Protein AF-0000000066300293 (afdb_homodimer)

Nearest PDB structures (foldseek):
  3ju7-assembly1_B  TM=9.229E-01  e=2.111E-34  Bacillus cereus ATCC 10987
  8vr5-assembly2_B  TM=8.882E-01  e=5.868E-28  Psychrobacter cryohalolentis K5
  9bgp-assembly1_A  TM=8.691E-01  e=3.944E-27  Vibrio vulnificus
  9bgp-assembly1_B  TM=8.672E-01  e=5.577E-27  Vibrio vulnificus
  9bgr-assembly1_A  TM=8.685E-01  e=1.052E-26  Vibrio vulnificus

pLDDT: mean 91.16, std 18.49, range [22.66, 98.94]

Structure (mmCIF, N/CA/C/O backbone):
data_AF-0000000066300293-model_v1
#
loop_
_entity.id
_entity.type
_entity.pdbx_description
1 polymer 'Protein MT3510'
#
loop_
_atom_site.group_PDB
_atom_site.id
_atom_site.type_symbol
_atom_site.label_atom_id
_atom_site.label_alt_id
_atom_site.label_comp_id
_atom_site.label_asym_id
_atom_site.label_entity_id
_atom_site.label_seq_id
_atom_site.pdbx_PDB_ins_code
_atom_site.Cartn_x
_atom_site.Cartn_y
_atom_site.Cartn_z
_atom_site.occupancy
_atom_site.B_iso_or_equiv
_atom_site.auth_seq_id
_atom_site.auth_comp_id
_atom_site.auth_asym_id
_atom_site.auth_atom_id
_atom_site.pdbx_PDB_model_num
ATOM 1 N N . MET A 1 1 ? -24.672 8.086 -14.43 1 30.62 1 MET A N 1
ATOM 2 C CA . MET A 1 1 ? -23.812 9.273 -14.359 1 30.62 1 MET A CA 1
ATOM 3 C C . MET A 1 1 ? -22.531 9.055 -15.148 1 30.62 1 MET A C 1
ATOM 5 O O . MET A 1 1 ? -21.828 8.055 -14.945 1 30.62 1 MET A O 1
ATOM 9 N N . LYS A 1 2 ? -22.375 9.648 -16.312 1 44.91 2 LYS A N 1
ATOM 10 C CA . LYS A 1 2 ? -21.219 9.539 -17.172 1 44.91 2 LYS A CA 1
ATOM 11 C C . LYS A 1 2 ? -20.031 10.305 -16.609 1 44.91 2 LYS A C 1
ATOM 13 O O . LYS A 1 2 ? -20.094 11.516 -16.391 1 44.91 2 LYS A O 1
ATOM 18 N N . ILE A 1 3 ? -19.062 9.711 -16.016 1 40.47 3 ILE A N 1
ATOM 19 C CA . ILE A 1 3 ? -17.828 10.336 -15.531 1 40.47 3 ILE A CA 1
ATOM 20 C C . ILE A 1 3 ? -17 10.805 -16.719 1 40.47 3 ILE A C 1
ATOM 22 O O . ILE A 1 3 ? -16.734 10.031 -17.641 1 40.47 3 ILE A O 1
ATOM 26 N N . ARG A 1 4 ? -16.828 12.164 -16.938 1 45.41 4 ARG A N 1
ATOM 27 C CA . ARG A 1 4 ? -16.109 12.758 -18.062 1 45.41 4 ARG A CA 1
ATOM 28 C C . ARG A 1 4 ? -14.617 12.82 -17.797 1 45.41 4 ARG A C 1
ATOM 30 O O . ARG A 1 4 ? -14.203 13.125 -16.672 1 45.41 4 ARG A O 1
ATOM 37 N N . THR A 1 5 ? -13.852 12.125 -18.547 1 44.62 5 THR A N 1
ATOM 38 C CA . THR A 1 5 ? -12.398 12.242 -18.453 1 44.62 5 THR A CA 1
ATOM 39 C C . THR A 1 5 ? -11.891 13.398 -19.312 1 44.62 5 THR A C 1
ATOM 41 O O . THR A 1 5 ? -12.305 13.562 -20.469 1 44.62 5 THR A O 1
ATOM 44 N N . LEU A 1 6 ? -11.414 14.469 -18.828 1 39.5 6 LEU A N 1
ATOM 45 C CA . LEU A 1 6 ? -10.891 15.602 -19.578 1 39.5 6 LEU A CA 1
ATOM 46 C C . LEU A 1 6 ? -9.711 15.172 -20.453 1 39.5 6 LEU A C 1
ATOM 48 O O . LEU A 1 6 ? -8.773 14.547 -19.969 1 39.5 6 LEU A O 1
ATOM 52 N N . SER A 1 7 ? -10.039 14.867 -21.766 1 36.72 7 SER A N 1
ATOM 53 C CA . SER A 1 7 ? -8.984 14.562 -22.719 1 36.72 7 SER A CA 1
ATOM 54 C C . SER A 1 7 ? -7.922 15.656 -22.75 1 36.72 7 SER A C 1
ATOM 56 O O . SER A 1 7 ? -8.141 16.719 -23.328 1 36.72 7 SER A O 1
ATOM 58 N N . GLY A 1 8 ? -7.355 16.047 -21.828 1 30.98 8 GLY A N 1
ATOM 59 C CA . GLY A 1 8 ? -6.336 17.078 -21.969 1 30.98 8 GLY A CA 1
ATOM 60 C C . GLY A 1 8 ? -5.215 16.688 -22.906 1 30.98 8 GLY A C 1
ATOM 61 O O . GLY A 1 8 ? -5.023 15.5 -23.188 1 30.98 8 GLY A O 1
ATOM 62 N N . SER A 1 9 ? -4.699 17.641 -23.797 1 26.97 9 SER A N 1
ATOM 63 C CA . SER A 1 9 ? -3.566 17.609 -24.719 1 26.97 9 SER A CA 1
ATOM 64 C C . SER A 1 9 ? -2.416 16.797 -24.141 1 26.97 9 SER A C 1
ATOM 66 O O . SER A 1 9 ? -2.256 16.703 -22.922 1 26.97 9 SER A O 1
ATOM 68 N N . VAL A 1 10 ? -1.855 16 -25.078 1 28.7 10 VAL A N 1
ATOM 69 C CA . VAL A 1 10 ? -0.676 15.156 -24.922 1 28.7 10 VAL A CA 1
ATOM 70 C C . VAL A 1 10 ? 0.372 15.891 -24.078 1 28.7 10 VAL A C 1
ATOM 72 O O . VAL A 1 10 ? 0.992 16.844 -24.547 1 28.7 10 VAL A O 1
ATOM 75 N N . LEU A 1 11 ? 0.177 16.141 -22.891 1 27.61 11 LEU A N 1
ATOM 76 C CA . LEU A 1 11 ? 1.346 16.75 -22.266 1 27.61 11 LEU A CA 1
ATOM 77 C C . LEU A 1 11 ? 2.525 15.781 -22.266 1 27.61 11 LEU A C 1
ATOM 79 O O . LEU A 1 11 ? 2.344 14.57 -22.078 1 27.61 11 LEU A O 1
ATOM 83 N N . GLU A 1 12 ? 3.57 16.016 -23.047 1 26.31 12 GLU A N 1
ATOM 84 C CA . GLU A 1 12 ? 4.875 15.375 -22.938 1 26.31 12 GLU A CA 1
ATOM 85 C C . GLU A 1 12 ? 5.133 14.891 -21.516 1 26.31 12 GLU A C 1
ATOM 87 O O . GLU A 1 12 ? 4.625 15.477 -20.562 1 26.31 12 GLU A O 1
ATOM 92 N N . PRO A 1 13 ? 5.305 13.586 -21.406 1 27.7 13 PRO A N 1
ATOM 93 C CA . PRO A 1 13 ? 5.723 13.242 -20.047 1 27.7 13 PRO A CA 1
ATOM 94 C C . PRO A 1 13 ? 6.348 14.422 -19.297 1 27.7 13 PRO A C 1
ATOM 96 O O . PRO A 1 13 ? 6.953 15.297 -19.922 1 27.7 13 PRO A O 1
ATOM 99 N N . PRO A 1 14 ? 5.82 14.844 -18.25 1 27.48 14 PRO A N 1
ATOM 100 C CA . PRO A 1 14 ? 6.551 16 -17.719 1 27.48 14 PRO A CA 1
ATOM 101 C C . PRO A 1 14 ? 8.055 15.914 -17.984 1 27.48 14 PRO A C 1
ATOM 103 O O . PRO A 1 14 ? 8.672 14.883 -17.703 1 27.48 14 PRO A O 1
ATOM 106 N N . SER A 1 15 ? 8.547 16.297 -19.234 1 25.92 15 SER A N 1
ATOM 107 C CA . SER A 1 15 ? 9.984 16.531 -19.234 1 25.92 15 SER A CA 1
ATOM 108 C C . SER A 1 15 ? 10.5 16.766 -17.812 1 25.92 15 SER A C 1
ATOM 110 O O . SER A 1 15 ? 9.758 17.234 -16.938 1 25.92 15 SER A O 1
ATOM 112 N N . ALA A 1 16 ? 11.523 16.141 -17.469 1 25.34 16 ALA A N 1
ATOM 113 C CA . ALA A 1 16 ? 12.164 16.688 -16.281 1 25.34 16 ALA A CA 1
ATOM 114 C C . ALA A 1 16 ? 11.922 18.188 -16.172 1 25.34 16 ALA A C 1
ATOM 116 O O . ALA A 1 16 ? 12.398 18.969 -17.016 1 25.34 16 ALA A O 1
ATOM 117 N N . VAL A 1 17 ? 10.797 18.672 -16.016 1 23.59 17 VAL A N 1
ATOM 118 C CA . VAL A 1 17 ? 11 20.078 -15.742 1 23.59 17 VAL A CA 1
ATOM 119 C C . VAL A 1 17 ? 12.438 20.312 -15.266 1 23.59 17 VAL A C 1
ATOM 121 O O . VAL A 1 17 ? 12.828 19.859 -14.195 1 23.59 17 VAL A O 1
ATOM 124 N N . ARG A 1 18 ? 13.266 20.172 -16.109 1 24.34 18 ARG A N 1
ATOM 125 C CA . ARG A 1 18 ? 14.438 20.906 -15.633 1 24.34 18 ARG A CA 1
ATOM 126 C C . ARG A 1 18 ? 14.023 22.094 -14.758 1 24.34 18 ARG A C 1
ATOM 128 O O . ARG A 1 18 ? 13.109 22.844 -15.117 1 24.34 18 ARG A O 1
ATOM 135 N N . ALA A 1 19 ? 14.211 21.938 -13.523 1 24.02 19 ALA A N 1
ATOM 136 C CA . ALA A 1 19 ? 14.32 23.266 -12.93 1 24.02 19 ALA A CA 1
ATOM 137 C C . ALA A 1 19 ? 14.727 24.297 -13.977 1 24.02 19 ALA A C 1
ATOM 139 O O . ALA A 1 19 ? 15.875 24.312 -14.438 1 24.02 19 ALA A O 1
ATOM 140 N N . THR A 1 20 ? 14.023 24.219 -15.102 1 22.75 20 THR A N 1
ATOM 141 C CA . THR A 1 20 ? 14.484 25.344 -15.914 1 22.75 20 THR A CA 1
ATOM 142 C C . THR A 1 20 ? 14.883 26.516 -15.039 1 22.75 20 THR A C 1
ATOM 144 O O . THR A 1 20 ? 14.062 27.062 -14.289 1 22.75 20 THR A O 1
ATOM 147 N N . PRO A 1 21 ? 16.078 26.5 -14.734 1 27.09 21 PRO A N 1
ATOM 148 C CA . PRO A 1 21 ? 16.625 27.75 -14.203 1 27.09 21 PRO A CA 1
ATOM 149 C C . PRO A 1 21 ? 16.125 28.984 -14.961 1 27.09 21 PRO A C 1
ATOM 151 O O . PRO A 1 21 ? 16.75 30.047 -14.883 1 27.09 21 PRO A O 1
ATOM 154 N N . GLY A 1 22 ? 15.117 28.734 -15.781 1 25.94 22 GLY A N 1
ATOM 155 C CA . GLY A 1 22 ? 15 29.906 -16.641 1 25.94 22 GLY A CA 1
ATOM 156 C C . GLY A 1 22 ? 14.953 31.203 -15.859 1 25.94 22 GLY A C 1
ATOM 157 O O . GLY A 1 22 ? 14.617 32.25 -16.406 1 25.94 22 GLY A O 1
ATOM 158 N N . THR A 1 23 ? 14.266 31.094 -14.703 1 23.5 23 THR A N 1
ATOM 159 C CA . THR A 1 23 ? 14.57 32.469 -14.336 1 23.5 23 THR A CA 1
ATOM 160 C C . THR A 1 23 ? 16.047 32.781 -14.547 1 23.5 23 THR A C 1
ATOM 162 O O . THR A 1 23 ? 16.906 31.922 -14.273 1 23.5 23 THR A O 1
ATOM 165 N N . SER A 1 24 ? 16.312 33.562 -15.5 1 25.23 24 SER A N 1
ATOM 166 C CA . SER A 1 24 ? 17.641 34.156 -15.586 1 25.23 24 SER A CA 1
ATOM 167 C C . SER A 1 24 ? 18.375 34.062 -14.25 1 25.23 24 SER A C 1
ATOM 169 O O . SER A 1 24 ? 17.859 34.5 -13.219 1 25.23 24 SER A O 1
ATOM 171 N N . MET A 1 25 ? 18.906 32.938 -14.086 1 26.41 25 MET A N 1
ATOM 172 C CA . MET A 1 25 ? 19.969 33.219 -13.133 1 26.41 25 MET A CA 1
ATOM 173 C C . MET A 1 25 ? 20.484 34.656 -13.328 1 26.41 25 MET A C 1
ATOM 175 O O . MET A 1 25 ? 21.062 34.969 -14.375 1 26.41 25 MET A O 1
ATOM 179 N N . LEU A 1 26 ? 19.734 35.562 -12.977 1 26.83 26 LEU A N 1
ATOM 180 C CA . LEU A 1 26 ? 20.656 36.688 -12.891 1 26.83 26 LEU A CA 1
ATOM 181 C C . LEU A 1 26 ? 22.078 36.219 -12.633 1 26.83 26 LEU A C 1
ATOM 183 O O . LEU A 1 26 ? 22.344 35.531 -11.656 1 26.83 26 LEU A O 1
ATOM 187 N N . LYS A 1 27 ? 22.781 35.906 -13.664 1 29.25 27 LYS A N 1
ATOM 188 C CA . LYS A 1 27 ? 24.219 35.906 -13.43 1 29.25 27 LYS A CA 1
ATOM 189 C C . LYS A 1 27 ? 24.578 36.781 -12.219 1 29.25 27 LYS A C 1
ATOM 191 O O . LYS A 1 27 ? 24.547 38 -12.289 1 29.25 27 LYS A O 1
ATOM 196 N N . LEU A 1 28 ? 24.031 36.219 -11.031 1 29.27 28 LEU A N 1
ATOM 197 C CA . LEU A 1 28 ? 24.797 37 -10.055 1 29.27 28 LEU A CA 1
ATOM 198 C C . LEU A 1 28 ? 26.25 37.156 -10.492 1 29.27 28 LEU A C 1
ATOM 200 O O . LEU A 1 28 ? 26.828 36.219 -11.055 1 29.27 28 LEU A O 1
ATOM 204 N N . GLU A 1 29 ? 26.641 38.219 -10.781 1 32.69 29 GLU A N 1
ATOM 205 C CA . GLU A 1 29 ? 28.078 38.438 -10.961 1 32.69 29 GLU A CA 1
ATOM 206 C C . GLU A 1 29 ? 28.875 37.406 -10.164 1 32.69 29 GLU A C 1
ATOM 208 O O . GLU A 1 29 ? 28.438 36.938 -9.125 1 32.69 29 GLU A O 1
ATOM 213 N N . PRO A 1 30 ? 29.938 36.688 -10.656 1 39 30 PRO A N 1
ATOM 214 C CA . PRO A 1 30 ? 30.875 35.781 -9.984 1 39 30 PRO A CA 1
ATOM 215 C C . PRO A 1 30 ? 30.891 35.969 -8.469 1 39 30 PRO A C 1
ATOM 217 O O . PRO A 1 30 ? 31.172 35 -7.742 1 39 30 PRO A O 1
ATOM 220 N N . GLY A 1 31 ? 31.109 37.156 -7.922 1 38.44 31 GLY A N 1
ATOM 221 C CA . GLY A 1 31 ? 31.547 37.469 -6.574 1 38.44 31 GLY A CA 1
ATOM 222 C C . GLY A 1 31 ? 30.422 37.375 -5.551 1 38.44 31 GLY A C 1
ATOM 223 O O . GLY A 1 31 ? 30.609 37.781 -4.395 1 38.44 31 GLY A O 1
ATOM 224 N N . GLY A 1 32 ? 28.969 37.531 -5.871 1 40.88 32 GLY A N 1
ATOM 225 C CA . GLY A 1 32 ? 27.984 37.812 -4.855 1 40.88 32 GLY A CA 1
ATOM 226 C C . GLY A 1 32 ? 27.5 36.594 -4.105 1 40.88 32 GLY A C 1
ATOM 227 O O . GLY A 1 32 ? 27.484 35.469 -4.66 1 40.88 32 GLY A O 1
ATOM 228 N N . SER A 1 33 ? 27.484 36.312 -2.791 1 48.03 33 SER A N 1
ATOM 229 C CA . SER A 1 33 ? 27.172 35.281 -1.812 1 48.03 33 SER A CA 1
ATOM 230 C C . SER A 1 33 ? 25.797 34.688 -2.059 1 48.03 33 SER A C 1
ATOM 232 O O . SER A 1 33 ? 24.781 35.375 -2.02 1 48.03 33 SER A O 1
ATOM 234 N N . THR A 1 34 ? 25.391 33.719 -2.975 1 65.5 34 THR A N 1
ATOM 235 C CA . THR A 1 34 ? 24.125 33.031 -3.297 1 65.5 34 THR A CA 1
ATOM 236 C C . THR A 1 34 ? 23.406 32.594 -2.025 1 65.5 34 THR A C 1
ATOM 238 O O . THR A 1 34 ? 24.016 31.953 -1.158 1 65.5 34 THR A O 1
ATOM 241 N N . ILE A 1 35 ? 22.328 33.219 -1.51 1 81.75 35 ILE A N 1
ATOM 242 C CA . ILE A 1 35 ? 21.516 32.938 -0.336 1 81.75 35 ILE A CA 1
ATOM 243 C C . ILE A 1 35 ? 21 31.5 -0.426 1 81.75 35 ILE A C 1
ATOM 245 O O . ILE A 1 35 ? 20.422 31.094 -1.439 1 81.75 35 ILE A O 1
ATOM 249 N N . PRO A 1 36 ? 21.406 30.719 0.481 1 91.88 36 PRO A N 1
ATOM 250 C CA . PRO A 1 36 ? 20.953 29.328 0.461 1 91.88 36 PRO A CA 1
ATOM 251 C C . PRO A 1 36 ? 19.422 29.203 0.52 1 91.88 36 PRO A C 1
ATOM 253 O O . PRO A 1 36 ? 18.766 29.953 1.251 1 91.88 36 PRO A O 1
ATOM 256 N N . LYS A 1 37 ? 18.922 28.344 -0.255 1 96.06 37 LYS A N 1
ATOM 257 C CA . LYS A 1 37 ? 17.469 28.109 -0.327 1 96.06 37 LYS A CA 1
ATOM 258 C C . LYS A 1 37 ? 16.969 27.422 0.933 1 96.06 37 LYS A C 1
ATOM 260 O O . LYS A 1 37 ? 17.609 26.516 1.455 1 96.06 37 LYS A O 1
ATOM 265 N N . ILE A 1 38 ? 15.883 27.891 1.469 1 97.75 38 ILE A N 1
ATOM 266 C CA . ILE A 1 38 ? 15.156 27.203 2.523 1 97.75 38 ILE A CA 1
ATOM 267 C C . ILE A 1 38 ? 14.016 26.391 1.912 1 97.75 38 ILE A C 1
ATOM 269 O O . ILE A 1 38 ? 13.023 26.953 1.439 1 97.75 38 ILE A O 1
ATOM 273 N N . PRO A 1 39 ? 14.188 25 1.888 1 96.69 39 PRO A N 1
ATOM 274 C CA . PRO A 1 39 ? 13.141 24.172 1.279 1 96.69 39 PRO A CA 1
ATOM 275 C C . PRO A 1 39 ? 11.836 24.188 2.082 1 96.69 39 PRO A C 1
ATOM 277 O O . PRO A 1 39 ? 11.859 24.422 3.293 1 96.69 39 PRO A O 1
ATOM 280 N N . PHE A 1 40 ? 10.734 24 1.41 1 97.06 40 PHE A N 1
ATOM 281 C CA . PHE A 1 40 ? 9.438 23.969 2.078 1 97.06 40 PHE A CA 1
ATOM 282 C C . PHE A 1 40 ? 9.359 22.812 3.057 1 97.06 40 PHE A C 1
ATOM 284 O O . PHE A 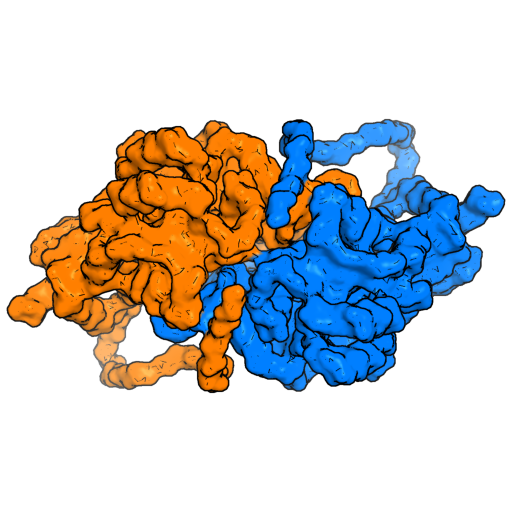1 40 ? 8.852 22.953 4.168 1 97.06 40 PHE A O 1
ATOM 291 N N . ILE A 1 41 ? 9.766 21.594 2.643 1 95.06 41 ILE A N 1
ATOM 292 C CA . ILE A 1 41 ? 9.828 20.375 3.438 1 95.06 41 ILE A CA 1
ATOM 293 C C . ILE A 1 41 ? 11.234 19.781 3.377 1 95.06 41 ILE A C 1
ATOM 295 O O . ILE A 1 41 ? 11.883 19.812 2.324 1 95.06 41 ILE A O 1
ATOM 299 N N . ARG A 1 42 ? 11.727 19.312 4.43 1 94.44 42 ARG A N 1
ATOM 300 C CA . ARG A 1 42 ? 13 18.609 4.508 1 94.44 42 ARG A CA 1
ATOM 301 C C . ARG A 1 42 ? 12.852 17.281 5.254 1 94.44 42 ARG A C 1
ATOM 303 O O . ARG A 1 42 ? 12.938 17.25 6.48 1 94.44 42 ARG A O 1
ATOM 310 N N . PRO A 1 43 ? 12.727 16.172 4.52 1 92.06 43 PRO A N 1
ATOM 311 C CA . PRO A 1 43 ? 12.57 14.875 5.172 1 92.06 43 PRO A CA 1
ATOM 312 C C . PRO A 1 43 ? 13.773 14.5 6.043 1 92.06 43 PRO A C 1
ATOM 314 O O . PRO A 1 43 ? 14.914 14.812 5.691 1 92.06 43 PRO A O 1
ATOM 317 N N . SER A 1 44 ? 13.508 13.891 7.102 1 90.19 44 SER A N 1
ATOM 318 C CA . SER A 1 44 ? 14.508 13.32 8 1 90.19 44 SER A CA 1
ATOM 319 C C . SER A 1 44 ? 14.398 11.805 8.062 1 90.19 44 SER A C 1
ATOM 321 O O . SER A 1 44 ? 13.344 11.266 8.406 1 90.19 44 SER A O 1
ATOM 323 N N . PHE A 1 45 ? 15.469 11.125 7.824 1 92.25 45 PHE A N 1
ATOM 324 C CA . PHE A 1 45 ? 15.477 9.664 7.75 1 92.25 45 PHE A CA 1
ATOM 325 C C . PHE A 1 45 ? 16.719 9.094 8.43 1 92.25 45 PHE A C 1
ATOM 327 O O . PHE A 1 45 ? 17.703 9.805 8.633 1 92.25 45 PHE A O 1
ATOM 334 N N . PRO A 1 46 ? 16.625 7.773 8.727 1 89.69 46 PRO A N 1
ATOM 335 C CA . PRO A 1 46 ? 17.797 7.129 9.297 1 89.69 46 PRO A CA 1
ATOM 336 C C . PRO A 1 46 ? 18.984 7.102 8.336 1 89.69 46 PRO A C 1
ATOM 338 O O . PRO A 1 46 ? 18.797 7.203 7.121 1 89.69 46 PRO A O 1
ATOM 341 N N . GLY A 1 47 ? 20.172 6.977 9 1 88.19 47 GLY A N 1
ATOM 342 C CA . GLY A 1 47 ? 21.359 6.863 8.18 1 88.19 47 GLY A CA 1
ATOM 343 C C . GLY A 1 47 ? 21.484 5.523 7.484 1 88.19 47 GLY A C 1
ATOM 344 O O . GLY A 1 47 ? 20.812 4.559 7.855 1 88.19 47 GLY A O 1
ATOM 345 N N . PRO A 1 48 ? 22.312 5.5 6.422 1 86.56 48 PRO A N 1
ATOM 346 C CA . PRO A 1 48 ? 22.469 4.277 5.633 1 86.56 48 PRO A CA 1
ATOM 347 C C . PRO A 1 48 ? 22.938 3.088 6.473 1 86.56 48 PRO A C 1
ATOM 349 O O . PRO A 1 48 ? 22.484 1.959 6.25 1 86.56 48 PRO A O 1
ATOM 352 N N . ALA A 1 49 ? 23.781 3.236 7.43 1 86.06 49 ALA A N 1
ATOM 353 C CA . ALA A 1 49 ? 24.297 2.148 8.258 1 86.06 49 ALA A CA 1
ATOM 354 C C . ALA A 1 49 ? 23.203 1.543 9.117 1 86.06 49 ALA A C 1
ATOM 356 O O . ALA A 1 49 ? 23.156 0.326 9.312 1 86.06 49 ALA A O 1
ATOM 357 N N . GLU A 1 50 ? 22.359 2.393 9.648 1 87.88 50 GLU A N 1
ATOM 358 C CA . GLU A 1 50 ? 21.234 1.923 10.453 1 87.88 50 GLU A CA 1
ATOM 359 C C . GLU A 1 50 ? 20.281 1.081 9.625 1 87.88 50 GLU A C 1
ATOM 361 O O . GLU A 1 50 ? 19.797 0.039 10.078 1 87.88 50 GLU A O 1
ATOM 366 N N . LEU A 1 51 ? 20.062 1.499 8.469 1 84.44 51 LEU A N 1
ATOM 367 C CA . LEU A 1 51 ? 19.156 0.779 7.586 1 84.44 51 LEU A CA 1
ATOM 368 C C . LEU A 1 51 ? 19.75 -0.561 7.168 1 84.44 51 LEU A C 1
ATOM 370 O O . LEU A 1 51 ? 19.031 -1.548 7.023 1 84.44 51 LEU A O 1
ATOM 374 N N . ALA A 1 52 ? 21.031 -0.565 6.949 1 87.06 52 ALA A N 1
ATOM 375 C CA . ALA A 1 52 ? 21.703 -1.812 6.605 1 87.06 52 ALA A CA 1
ATOM 376 C C . ALA A 1 52 ? 21.531 -2.854 7.711 1 87.06 52 ALA A C 1
ATOM 378 O O . ALA A 1 52 ? 21.344 -4.039 7.43 1 87.06 52 ALA A O 1
ATOM 379 N N . GLU A 1 53 ? 21.672 -2.422 8.867 1 90.12 53 GLU A N 1
ATOM 380 C CA . GLU A 1 53 ? 21.484 -3.312 10.016 1 90.12 53 GLU A CA 1
ATOM 381 C C . GLU A 1 53 ? 20.078 -3.912 10.031 1 90.12 53 GLU A C 1
ATOM 383 O O . GLU A 1 53 ? 19.906 -5.109 10.266 1 90.12 53 GLU A O 1
ATOM 388 N N . ASP A 1 54 ? 19.141 -3.104 9.836 1 89.94 54 ASP A N 1
ATOM 389 C CA . ASP A 1 54 ? 17.75 -3.57 9.812 1 89.94 54 ASP A CA 1
ATOM 390 C C . ASP A 1 54 ? 17.516 -4.535 8.656 1 89.94 54 ASP A C 1
ATOM 392 O O . ASP A 1 54 ? 16.766 -5.504 8.789 1 89.94 54 ASP A O 1
ATOM 396 N N . PHE A 1 55 ? 18.172 -4.273 7.512 1 89.62 55 PHE A N 1
ATOM 397 C CA . PHE A 1 55 ? 17.984 -5.137 6.352 1 89.62 55 PHE A CA 1
ATOM 398 C C . PHE A 1 55 ? 18.594 -6.512 6.594 1 89.62 55 PHE A C 1
ATOM 400 O O . PHE A 1 55 ? 18.094 -7.52 6.09 1 89.62 55 PHE A O 1
ATOM 407 N N . VAL A 1 56 ? 19.672 -6.562 7.359 1 92.56 56 VAL A N 1
ATOM 408 C CA . VAL A 1 56 ? 20.266 -7.844 7.715 1 92.56 56 VAL A CA 1
ATOM 409 C C . VAL A 1 56 ? 19.219 -8.734 8.375 1 92.56 56 VAL A C 1
ATOM 411 O O . VAL A 1 56 ? 19.062 -9.906 8.023 1 92.56 56 VAL A O 1
ATOM 414 N N . GLN A 1 57 ? 18.531 -8.141 9.242 1 92.81 57 GLN A N 1
ATOM 415 C CA . GLN A 1 57 ? 17.516 -8.898 9.961 1 92.81 57 GLN A CA 1
ATOM 416 C C . GLN A 1 57 ? 16.406 -9.352 9.023 1 92.81 57 GLN A C 1
ATOM 418 O O . GLN A 1 57 ? 15.93 -10.492 9.117 1 92.81 57 GLN A O 1
ATOM 423 N N . ILE A 1 58 ? 15.984 -8.516 8.188 1 94.75 58 ILE A N 1
ATOM 424 C CA . ILE A 1 58 ? 14.93 -8.812 7.23 1 94.75 58 ILE A CA 1
ATOM 425 C C . ILE A 1 58 ? 15.375 -9.93 6.289 1 94.75 58 ILE A C 1
ATOM 427 O O . ILE A 1 58 ? 14.633 -10.875 6.031 1 94.75 58 ILE A O 1
ATOM 431 N N . ALA A 1 59 ? 16.625 -9.828 5.797 1 91.88 59 ALA A N 1
ATOM 432 C CA . ALA A 1 59 ? 17.188 -10.812 4.879 1 91.88 59 ALA A CA 1
ATOM 433 C C . ALA A 1 59 ? 17.344 -12.172 5.562 1 91.88 59 ALA A C 1
ATOM 435 O O . ALA A 1 59 ? 17.078 -13.211 4.949 1 91.88 59 ALA A O 1
ATOM 436 N N . GLN A 1 60 ? 17.766 -12.148 6.789 1 92.19 60 GLN A N 1
ATOM 437 C CA . GLN A 1 60 ? 17.922 -13.383 7.547 1 92.19 60 GLN A CA 1
ATOM 438 C C . GLN A 1 60 ? 16.578 -14.094 7.742 1 92.19 60 GLN A C 1
ATOM 440 O O . GLN A 1 60 ? 16.5 -15.32 7.629 1 92.19 60 GLN A O 1
ATOM 445 N N . ALA A 1 61 ? 15.578 -13.336 8.023 1 93.44 61 ALA A N 1
ATOM 446 C CA . ALA A 1 61 ? 14.242 -13.891 8.172 1 93.44 61 ALA A CA 1
ATOM 447 C C . ALA A 1 61 ? 13.648 -14.273 6.824 1 93.44 61 ALA A C 1
ATOM 449 O O . ALA A 1 61 ? 12.68 -15.039 6.758 1 93.44 61 ALA A O 1
ATOM 450 N N . ASN A 1 62 ? 14.234 -13.734 5.734 1 94 62 ASN A N 1
ATOM 451 C CA . ASN A 1 62 ? 13.719 -13.859 4.375 1 94 62 ASN A CA 1
ATOM 452 C C . ASN A 1 62 ? 12.234 -13.531 4.305 1 94 62 ASN A C 1
ATOM 454 O O . ASN A 1 62 ? 11.445 -14.297 3.738 1 94 62 ASN A O 1
ATOM 458 N N . TRP A 1 63 ? 11.828 -12.562 4.988 1 95.56 63 TRP A N 1
ATOM 459 C CA . TRP A 1 63 ? 10.469 -12.055 5.098 1 95.56 63 TRP A CA 1
ATOM 460 C C . TRP A 1 63 ? 10.406 -10.57 4.77 1 95.56 63 TRP A C 1
ATOM 462 O O . TRP A 1 63 ? 10.914 -9.742 5.523 1 95.56 63 TRP A O 1
ATOM 472 N N . TYR A 1 64 ? 9.758 -10.234 3.689 1 96.75 64 TYR A N 1
ATOM 473 C CA . TYR A 1 64 ? 9.93 -8.891 3.156 1 96.75 64 TYR A CA 1
ATOM 474 C C . TYR A 1 64 ? 8.617 -8.117 3.164 1 96.75 64 TYR A C 1
ATOM 476 O O . TYR A 1 64 ? 8.602 -6.898 2.98 1 96.75 64 TYR A O 1
ATOM 484 N N . THR A 1 65 ? 7.516 -8.727 3.307 1 97.12 65 THR A N 1
ATOM 485 C CA . THR A 1 65 ? 6.168 -8.188 3.426 1 97.12 65 THR A CA 1
ATOM 486 C C . THR A 1 65 ? 5.211 -9.227 3.992 1 97.12 65 THR A C 1
ATOM 488 O O . THR A 1 65 ? 5.641 -10.305 4.426 1 97.12 65 THR A O 1
ATOM 491 N N . ASN A 1 66 ? 3.916 -8.898 4.121 1 95.25 66 ASN A N 1
ATOM 492 C CA . ASN A 1 66 ? 2.904 -9.844 4.582 1 95.25 66 ASN A CA 1
ATOM 493 C C . ASN A 1 66 ? 2.986 -10.055 6.09 1 95.25 66 ASN A C 1
ATOM 495 O O . ASN A 1 66 ? 3.088 -11.195 6.555 1 95.25 66 ASN A O 1
ATOM 499 N N . PHE A 1 67 ? 3.035 -8.953 6.773 1 96.88 67 PHE A N 1
ATOM 500 C CA . PHE A 1 67 ? 2.916 -8.938 8.227 1 96.88 67 PHE A CA 1
ATOM 501 C C . PHE A 1 67 ? 4.086 -9.664 8.875 1 96.88 67 PHE A C 1
ATOM 503 O O . PHE A 1 67 ? 3.883 -10.531 9.734 1 96.88 67 PHE A O 1
ATOM 510 N N . GLY A 1 68 ? 5.285 -9.375 8.453 1 97.19 68 GLY A N 1
ATOM 511 C CA . GLY A 1 68 ? 6.484 -9.953 9.039 1 97.19 68 GLY A CA 1
ATOM 512 C C . GLY A 1 68 ? 6.805 -9.398 10.414 1 97.19 68 GLY A C 1
ATOM 513 O O . GLY A 1 68 ? 6.012 -8.648 10.984 1 97.19 68 GLY A O 1
ATOM 514 N N . PRO A 1 69 ? 7.969 -9.797 10.945 1 97.44 69 PRO A N 1
ATOM 515 C CA . PRO A 1 69 ? 8.32 -9.445 12.32 1 97.44 69 PRO A CA 1
ATOM 516 C C . PRO A 1 69 ? 8.453 -7.934 12.523 1 97.44 69 PRO A C 1
ATOM 518 O O . PRO A 1 69 ? 8.039 -7.406 13.555 1 97.44 69 PRO A O 1
ATOM 521 N N . ASN A 1 70 ? 9.062 -7.242 11.602 1 97.69 70 ASN A N 1
ATOM 522 C CA . ASN A 1 70 ? 9.234 -5.801 11.758 1 97.69 70 ASN A CA 1
ATOM 523 C C . ASN A 1 70 ? 7.902 -5.062 11.711 1 97.69 70 ASN A C 1
ATOM 525 O O . ASN A 1 70 ? 7.672 -4.137 12.492 1 97.69 70 ASN A O 1
ATOM 529 N N . GLU A 1 71 ? 7.051 -5.434 10.789 1 98.38 71 GLU A N 1
ATOM 530 C CA . GLU A 1 71 ? 5.73 -4.816 10.703 1 98.38 71 GLU A CA 1
ATOM 531 C C . GLU A 1 71 ? 4.949 -5.008 12 1 98.38 71 GLU A C 1
ATOM 533 O O . GLU A 1 71 ? 4.328 -4.066 12.5 1 98.38 71 GLU A O 1
ATOM 538 N N . ARG A 1 72 ? 4.965 -6.203 12.555 1 98.19 72 ARG A N 1
ATOM 539 C CA . ARG A 1 72 ? 4.27 -6.492 13.797 1 98.19 72 ARG A CA 1
ATOM 540 C C . ARG A 1 72 ? 4.832 -5.664 14.945 1 98.19 72 ARG A C 1
ATOM 542 O O . ARG A 1 72 ? 4.074 -5.125 15.758 1 98.19 72 ARG A O 1
ATOM 549 N N . ARG A 1 73 ? 6.109 -5.586 15.008 1 98.25 73 ARG A N 1
ATOM 550 C CA . ARG A 1 73 ? 6.754 -4.762 16.031 1 98.25 73 ARG A CA 1
ATOM 551 C C . ARG A 1 73 ? 6.387 -3.291 15.852 1 98.25 73 ARG A C 1
ATOM 553 O O . ARG A 1 73 ? 6.16 -2.582 16.828 1 98.25 73 ARG A O 1
ATOM 560 N N . PHE A 1 74 ? 6.426 -2.869 14.641 1 98.75 74 PHE A N 1
ATOM 561 C CA . PHE A 1 74 ? 6.102 -1.479 14.352 1 98.75 74 PHE A CA 1
ATOM 562 C C . PHE A 1 74 ? 4.676 -1.154 14.773 1 98.75 74 PHE A C 1
ATOM 564 O O . PHE A 1 74 ? 4.43 -0.132 15.422 1 98.75 74 PHE A O 1
ATOM 571 N N . ALA A 1 75 ? 3.674 -1.994 14.406 1 98.62 75 ALA A N 1
ATOM 572 C CA . ALA A 1 75 ? 2.287 -1.798 14.82 1 98.62 75 ALA A CA 1
ATOM 573 C C . ALA A 1 75 ? 2.176 -1.686 16.344 1 98.62 75 ALA A C 1
ATOM 575 O O . ALA A 1 75 ? 1.48 -0.807 16.859 1 98.62 75 ALA A O 1
ATOM 576 N N . ARG A 1 76 ? 2.852 -2.551 17.031 1 98 76 ARG A N 1
ATOM 577 C CA . ARG A 1 76 ? 2.844 -2.514 18.484 1 98 76 ARG A CA 1
ATOM 578 C C . ARG A 1 76 ? 3.461 -1.221 19 1 98 76 ARG A C 1
ATOM 580 O O . ARG A 1 76 ? 2.949 -0.617 19.953 1 98 76 ARG A O 1
ATOM 587 N N . ALA A 1 77 ? 4.559 -0.837 18.438 1 98.56 77 ALA A N 1
ATOM 588 C CA . ALA A 1 77 ? 5.238 0.386 18.859 1 98.56 77 ALA A CA 1
ATOM 589 C C . ALA A 1 77 ? 4.352 1.608 18.641 1 98.56 77 ALA A C 1
ATOM 591 O O . ALA A 1 77 ? 4.352 2.537 19.453 1 98.56 77 ALA A O 1
ATOM 592 N N . LEU A 1 78 ? 3.668 1.655 17.516 1 98.75 78 LEU A N 1
ATOM 593 C CA . LEU A 1 78 ? 2.727 2.74 17.266 1 98.75 78 LEU A CA 1
ATOM 594 C C . LEU A 1 78 ? 1.646 2.789 18.344 1 98.75 78 LEU A C 1
ATOM 596 O O . LEU A 1 78 ? 1.305 3.867 18.828 1 98.75 78 LEU A O 1
ATOM 600 N N . ARG A 1 79 ? 1.101 1.617 18.625 1 97.81 79 ARG A N 1
ATOM 601 C CA . ARG A 1 79 ? 0.094 1.527 19.672 1 97.81 79 ARG A CA 1
ATOM 602 C C . ARG A 1 79 ? 0.632 2.072 21 1 97.81 79 ARG A C 1
ATOM 604 O O . ARG A 1 79 ? -0.036 2.863 21.672 1 97.81 79 ARG A O 1
ATOM 611 N N . ASP A 1 80 ? 1.793 1.67 21.359 1 97.5 80 ASP A N 1
ATOM 612 C CA . ASP A 1 80 ? 2.406 2.104 22.609 1 97.5 80 ASP A CA 1
ATOM 613 C C . ASP A 1 80 ? 2.596 3.617 22.641 1 97.5 80 ASP A C 1
ATOM 615 O O . ASP A 1 80 ? 2.422 4.254 23.672 1 97.5 80 ASP A O 1
ATOM 619 N N . TYR A 1 81 ? 2.988 4.137 21.516 1 98.19 81 TYR A N 1
ATOM 620 C CA . TYR A 1 81 ? 3.209 5.574 21.406 1 98.19 81 TYR A CA 1
ATOM 621 C C . TYR A 1 81 ? 1.898 6.34 21.547 1 98.19 81 TYR A C 1
ATOM 623 O O . TYR A 1 81 ? 1.847 7.387 22.188 1 98.19 81 TYR A O 1
ATOM 631 N N . LEU A 1 82 ? 0.837 5.875 20.922 1 97.81 82 LEU A N 1
ATOM 632 C CA . LEU A 1 82 ? -0.433 6.59 20.844 1 97.81 82 LEU A CA 1
ATOM 633 C C . LEU A 1 82 ? -1.234 6.414 22.125 1 97.81 82 LEU A C 1
ATOM 635 O O . LEU A 1 82 ? -1.895 7.352 22.578 1 97.81 82 LEU A O 1
ATOM 639 N N . GLY A 1 83 ? -1.271 5.211 22.656 1 95.19 83 GLY A N 1
ATOM 640 C CA . GLY A 1 83 ? -2.012 4.902 23.859 1 95.19 83 GLY A CA 1
ATOM 641 C C . GLY A 1 83 ? -2.439 3.447 23.953 1 95.19 83 GLY A C 1
ATOM 642 O O . GLY A 1 83 ? -2.834 2.854 22.938 1 95.19 83 GLY A O 1
ATOM 643 N N . PRO A 1 84 ? -2.426 2.879 25.047 1 89.19 84 PRO A N 1
ATOM 644 C CA . PRO A 1 84 ? -2.646 1.44 25.219 1 89.19 84 PRO A CA 1
ATOM 645 C C . PRO A 1 84 ? -4.074 1.02 24.891 1 89.19 84 PRO A C 1
ATOM 647 O O . PRO A 1 84 ? -4.34 -0.168 24.672 1 89.19 84 PRO A O 1
ATOM 650 N N . HIS A 1 85 ? -4.98 1.957 24.891 1 94.31 85 HIS A N 1
ATOM 651 C CA . HIS A 1 85 ? -6.367 1.622 24.594 1 94.31 85 HIS A CA 1
ATOM 652 C C . HIS A 1 85 ? -6.641 1.647 23.094 1 94.31 85 HIS A C 1
ATOM 654 O O . HIS A 1 85 ? -7.758 1.367 22.656 1 94.31 85 HIS A O 1
ATOM 660 N N . LEU A 1 86 ? -5.625 1.957 22.375 1 97.81 86 LEU A N 1
ATOM 661 C CA . LEU A 1 86 ? -5.789 2.07 20.922 1 97.81 86 LEU A CA 1
ATOM 662 C C . LEU A 1 86 ? -5.266 0.825 20.219 1 97.81 86 LEU A C 1
ATOM 664 O O . LEU A 1 86 ? -4.426 0.103 20.766 1 97.81 86 LEU A O 1
ATOM 668 N N . HIS A 1 87 ? -5.84 0.475 19.141 1 98.56 87 HIS A N 1
ATOM 669 C CA . HIS A 1 87 ? -5.434 -0.596 18.234 1 98.56 87 HIS A CA 1
ATOM 670 C C . HIS A 1 87 ? -4.992 -0.04 16.875 1 98.56 87 HIS A C 1
ATOM 672 O O . HIS A 1 87 ? -5.52 0.971 16.422 1 98.56 87 HIS A O 1
ATOM 678 N N . VAL A 1 88 ? -3.988 -0.717 16.312 1 98.75 88 VAL A N 1
ATOM 679 C CA . VAL A 1 88 ? -3.367 -0.125 15.125 1 98.75 88 VAL A CA 1
ATOM 680 C C . VAL A 1 88 ? -3.248 -1.175 14.023 1 98.75 88 VAL A C 1
ATOM 682 O O . VAL A 1 88 ? -2.877 -2.32 14.289 1 98.75 88 VAL A O 1
ATOM 685 N N . ALA A 1 89 ? -3.586 -0.878 12.805 1 98.75 89 ALA A N 1
ATOM 686 C CA . ALA A 1 89 ? -3.225 -1.587 11.578 1 98.75 89 ALA A CA 1
ATOM 687 C C . ALA A 1 89 ? -2.34 -0.722 10.688 1 98.75 89 ALA A C 1
ATOM 689 O O . ALA A 1 89 ? -2.672 0.431 10.398 1 98.75 89 ALA A O 1
ATOM 690 N N . THR A 1 90 ? -1.24 -1.23 10.297 1 98.75 90 THR A N 1
ATOM 691 C CA . THR A 1 90 ? -0.399 -0.5 9.352 1 98.75 90 THR A CA 1
ATOM 692 C C . THR A 1 90 ? -0.863 -0.731 7.918 1 98.75 90 THR A C 1
ATOM 694 O O . THR A 1 90 ? -1.447 -1.772 7.609 1 98.75 90 THR A O 1
ATOM 697 N N . LEU A 1 91 ? -0.659 0.193 7.059 1 98.75 91 LEU A N 1
ATOM 698 C CA . LEU A 1 91 ? -1.03 0.119 5.648 1 98.75 91 LEU A CA 1
ATOM 699 C C .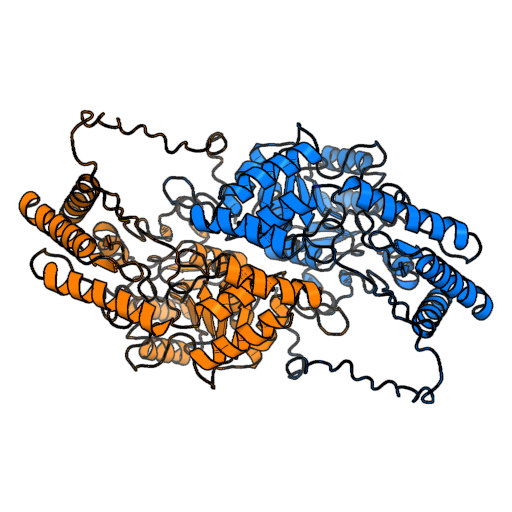 LEU A 1 91 ? 0.103 0.619 4.762 1 98.75 91 LEU A C 1
ATOM 701 O O . LEU A 1 91 ? 1.023 1.286 5.238 1 98.75 91 LEU A O 1
ATOM 705 N N . ALA A 1 92 ? 0.005 0.375 3.502 1 98.62 92 ALA A N 1
ATOM 706 C CA . ALA A 1 92 ? 1.054 0.672 2.529 1 98.62 92 ALA A CA 1
ATOM 707 C C . ALA A 1 92 ? 1.233 2.178 2.359 1 98.62 92 ALA A C 1
ATOM 709 O O . ALA A 1 92 ? 2.314 2.643 1.994 1 98.62 92 ALA A O 1
ATOM 710 N N . ASN A 1 93 ? 0.234 2.965 2.547 1 98.75 93 ASN A N 1
ATOM 711 C CA . ASN A 1 93 ? 0.274 4.422 2.518 1 98.75 93 ASN A CA 1
ATOM 712 C C . ASN A 1 93 ? -0.973 5.031 3.152 1 98.75 93 ASN A C 1
ATOM 714 O O . ASN A 1 93 ? -1.869 4.305 3.588 1 98.75 93 ASN A O 1
ATOM 718 N N . GLY A 1 94 ? -1.002 6.332 3.23 1 98.69 94 GLY A N 1
ATOM 719 C CA . GLY A 1 94 ? -2.109 7.023 3.871 1 98.69 94 GLY A CA 1
ATOM 720 C C . GLY A 1 94 ? -3.42 6.879 3.119 1 98.69 94 GLY A C 1
ATOM 721 O O . GLY A 1 94 ? -4.488 6.816 3.73 1 98.69 94 GLY A O 1
ATOM 722 N N . THR A 1 95 ? -3.408 6.871 1.788 1 98.81 95 THR A N 1
ATOM 723 C CA . THR A 1 95 ? -4.613 6.719 0.98 1 98.81 95 THR A CA 1
ATOM 724 C C . THR A 1 95 ? -5.258 5.359 1.228 1 98.81 95 THR A C 1
ATOM 726 O O . THR A 1 95 ? -6.473 5.266 1.419 1 98.81 95 THR A O 1
ATOM 729 N N . LEU A 1 96 ? -4.453 4.328 1.251 1 98.81 96 LEU A N 1
ATOM 730 C CA . LEU A 1 96 ? -5 3.002 1.505 1 98.81 96 LEU A CA 1
ATOM 731 C C . LEU A 1 96 ? -5.52 2.891 2.934 1 98.81 96 LEU A C 1
ATOM 733 O O . LEU A 1 96 ? -6.504 2.191 3.189 1 98.81 96 LEU A O 1
ATOM 737 N N . ALA A 1 97 ? -4.855 3.578 3.875 1 98.94 97 ALA A N 1
ATOM 738 C CA . ALA A 1 97 ? -5.391 3.646 5.23 1 98.94 97 ALA A CA 1
ATOM 739 C C . ALA A 1 97 ? -6.777 4.285 5.238 1 98.94 97 ALA A C 1
ATOM 741 O O . ALA A 1 97 ? -7.684 3.809 5.926 1 98.94 97 ALA A O 1
ATOM 742 N N . LEU A 1 98 ? -6.914 5.324 4.48 1 98.94 98 LEU A N 1
ATOM 743 C CA . LEU A 1 98 ? -8.188 6.039 4.43 1 98.94 98 LEU A CA 1
ATOM 744 C C . LEU A 1 98 ? -9.258 5.188 3.758 1 98.94 98 LEU A C 1
ATOM 746 O O . LEU A 1 98 ? -10.406 5.156 4.207 1 98.94 98 LEU A O 1
ATOM 750 N N . LEU A 1 99 ? -8.938 4.52 2.67 1 98.81 99 LEU A N 1
ATOM 751 C CA . LEU A 1 99 ? -9.875 3.605 2.023 1 98.81 99 LEU A CA 1
ATOM 752 C C . LEU A 1 99 ? -10.305 2.502 2.984 1 98.81 99 LEU A C 1
ATOM 754 O O . LEU A 1 99 ? -11.492 2.164 3.057 1 98.81 99 LEU A O 1
ATOM 758 N N . ALA A 1 100 ? -9.336 1.944 3.676 1 98.81 100 ALA A N 1
ATOM 759 C CA . ALA A 1 100 ? -9.664 0.928 4.672 1 98.81 100 ALA A CA 1
ATOM 760 C C . ALA A 1 100 ? -10.609 1.483 5.734 1 98.81 100 ALA A C 1
ATOM 762 O O . ALA A 1 100 ? -11.602 0.843 6.086 1 98.81 100 ALA A O 1
ATOM 763 N N . ALA A 1 101 ? -10.281 2.668 6.23 1 98.88 101 ALA A N 1
ATOM 764 C CA . ALA A 1 101 ? -11.086 3.297 7.281 1 98.88 101 ALA A CA 1
ATOM 765 C C . ALA A 1 101 ? -12.531 3.486 6.828 1 98.88 101 ALA A C 1
ATOM 767 O O . ALA A 1 101 ? -13.461 3.186 7.574 1 98.88 101 ALA A O 1
ATOM 768 N N . LEU A 1 102 ? -12.68 3.98 5.633 1 98.69 102 LEU A N 1
ATOM 769 C CA . LEU A 1 102 ? -14.023 4.203 5.109 1 98.69 102 LEU A CA 1
ATOM 770 C C . LEU A 1 102 ? -14.75 2.879 4.91 1 98.69 102 LEU A C 1
ATOM 772 O O . LEU A 1 102 ? -15.93 2.754 5.266 1 98.69 102 LEU A O 1
ATOM 776 N N . HIS A 1 103 ? -14.031 1.925 4.379 1 97.25 103 HIS A N 1
ATOM 777 C CA . HIS A 1 103 ? -14.641 0.627 4.102 1 97.25 103 HIS A CA 1
ATOM 778 C C . HIS A 1 103 ? -15.086 -0.054 5.391 1 97.25 103 HIS A C 1
ATOM 780 O O . HIS A 1 103 ? -16.203 -0.567 5.469 1 97.25 103 HIS A O 1
ATOM 786 N N . VAL A 1 104 ? -14.227 -0.082 6.402 1 97.25 104 VAL A N 1
ATOM 787 C CA . VAL A 1 104 ? -14.539 -0.85 7.605 1 97.25 104 VAL A CA 1
ATOM 788 C C . VAL A 1 104 ? -15.562 -0.099 8.445 1 97.25 104 VAL A C 1
ATOM 790 O O . VAL A 1 104 ? -16.234 -0.694 9.297 1 97.25 104 VAL A O 1
ATOM 793 N N . SER A 1 105 ? -15.734 1.262 8.227 1 97.81 105 SER A N 1
ATOM 794 C CA . SER A 1 105 ? -16.641 2.07 9.031 1 97.81 105 SER A CA 1
ATOM 795 C C . SER A 1 105 ? -18.016 2.191 8.359 1 97.81 105 SER A C 1
ATOM 797 O O . SER A 1 105 ? -19.047 2.199 9.039 1 97.81 105 SER A O 1
ATOM 799 N N . PHE A 1 106 ? -17.969 2.305 6.988 1 95.81 106 PHE A N 1
ATOM 800 C CA . PHE A 1 106 ? -19.203 2.627 6.281 1 95.81 106 PHE A CA 1
ATOM 801 C C . PHE A 1 106 ? -19.656 1.447 5.434 1 95.81 106 PHE A C 1
ATOM 803 O O . PHE A 1 106 ? -20.812 1.412 4.98 1 95.81 106 PHE A O 1
ATOM 810 N N . GLY A 1 107 ? -18.781 0.442 5.223 1 92.94 107 GLY A N 1
ATOM 811 C CA . GLY A 1 107 ? -19.062 -0.597 4.246 1 92.94 107 GLY A CA 1
ATOM 812 C C . GLY A 1 107 ? -18.906 -0.125 2.812 1 92.94 107 GLY A C 1
ATOM 813 O O . GLY A 1 107 ? -18.469 1.005 2.568 1 92.94 107 GLY A O 1
ATOM 814 N N . ALA A 1 108 ? -19.203 -0.992 1.875 1 90.69 108 ALA A N 1
ATOM 815 C CA . ALA A 1 108 ? -19.141 -0.643 0.458 1 90.69 108 ALA A CA 1
ATOM 816 C C . ALA A 1 108 ? -20.328 0.217 0.054 1 90.69 108 ALA A C 1
ATOM 818 O O . ALA A 1 108 ? -21.484 -0.159 0.285 1 90.69 108 ALA A O 1
ATOM 819 N N . GLY A 1 109 ? -20.047 1.353 -0.595 1 92.25 109 GLY A N 1
ATOM 820 C CA . GLY A 1 109 ? -21.109 2.242 -1.037 1 92.25 109 GLY A CA 1
ATOM 821 C C . GLY A 1 109 ? -21.656 1.879 -2.402 1 92.25 109 GLY A C 1
ATOM 822 O O . GLY A 1 109 ? -21.031 1.138 -3.156 1 92.25 109 GLY A O 1
ATOM 823 N N . THR A 1 110 ? -22.875 2.459 -2.705 1 89.5 110 THR A N 1
ATOM 824 C CA . THR A 1 110 ? -23.547 2.211 -3.975 1 89.5 110 THR A CA 1
ATOM 825 C C . THR A 1 110 ? -23.562 3.473 -4.832 1 89.5 110 THR A C 1
ATOM 827 O O . THR A 1 110 ? -24.312 3.553 -5.805 1 89.5 110 THR A O 1
ATOM 830 N N . ARG A 1 111 ? -22.812 4.457 -4.406 1 91.38 111 ARG A N 1
ATOM 831 C CA . ARG A 1 111 ? -22.609 5.703 -5.145 1 91.38 111 ARG A CA 1
ATOM 832 C C . ARG A 1 111 ? -23.875 6.566 -5.09 1 91.38 111 ARG A C 1
ATOM 834 O O . ARG A 1 111 ? -24.078 7.414 -5.961 1 91.38 111 ARG A O 1
ATOM 841 N N . ASP A 1 112 ? -24.734 6.379 -4.094 1 93.25 112 ASP A N 1
ATOM 842 C CA . ASP A 1 112 ? -25.984 7.129 -3.992 1 93.25 112 ASP A CA 1
ATOM 843 C C . ASP A 1 112 ? -26.062 7.883 -2.666 1 93.25 112 ASP A C 1
ATOM 845 O O . ASP A 1 112 ? -27.016 8.641 -2.43 1 93.25 112 ASP A O 1
ATOM 849 N N . ARG A 1 113 ? -25.062 7.691 -1.856 1 97.81 113 ARG A N 1
ATOM 850 C CA . ARG A 1 113 ? -25.047 8.383 -0.569 1 97.81 113 ARG A CA 1
ATOM 851 C C . ARG A 1 113 ? -23.781 9.203 -0.405 1 97.81 113 ARG A C 1
ATOM 853 O O . ARG A 1 113 ? -22.812 9.016 -1.147 1 97.81 113 ARG A O 1
ATOM 860 N N . TYR A 1 114 ? -23.812 10.086 0.562 1 98.75 114 TYR A N 1
ATOM 861 C CA . TYR A 1 114 ? -22.781 11.109 0.67 1 98.75 114 TYR A CA 1
ATOM 862 C C . TYR A 1 114 ? -22.047 10.992 1.996 1 98.75 114 TYR A C 1
ATOM 864 O O . TYR A 1 114 ? -22.609 10.531 2.992 1 98.75 114 TYR A O 1
ATOM 872 N N . LEU A 1 115 ? -20.844 11.344 1.987 1 98.88 115 LEU A N 1
ATOM 873 C CA . LEU A 1 115 ? -20.062 11.625 3.182 1 98.88 115 LEU A CA 1
ATOM 874 C C . LEU A 1 115 ? -19.844 13.125 3.354 1 98.88 115 LEU A C 1
ATOM 876 O O . LEU A 1 115 ? -19.391 13.797 2.43 1 98.88 115 LEU A O 1
ATOM 880 N N . LEU A 1 116 ? -20.172 13.68 4.496 1 98.94 116 LEU A N 1
ATOM 881 C CA . LEU A 1 116 ? -19.875 15.078 4.789 1 98.94 116 LEU A CA 1
ATOM 882 C C . LEU A 1 116 ? -18.391 15.289 5.004 1 98.94 116 LEU A C 1
ATOM 884 O O . LEU A 1 116 ? -17.75 14.547 5.754 1 98.94 116 LEU A O 1
ATOM 888 N N . MET A 1 117 ? -17.859 16.266 4.418 1 98.94 117 MET A N 1
ATOM 889 C CA . MET A 1 117 ? -16.438 16.547 4.555 1 98.94 117 MET A CA 1
ATOM 890 C C . MET A 1 117 ? -16.125 18 4.191 1 98.94 117 MET A C 1
ATOM 892 O O . MET A 1 117 ? -16.922 18.641 3.496 1 98.94 117 MET A O 1
ATOM 896 N N . PRO A 1 118 ? -15.008 18.547 4.617 1 98.88 118 PRO A N 1
ATOM 897 C CA . PRO A 1 118 ? -14.602 19.875 4.133 1 98.88 118 PRO A CA 1
ATOM 898 C C . PRO A 1 118 ? -13.992 19.828 2.729 1 98.88 118 PRO A C 1
ATOM 900 O O . PRO A 1 118 ? -13.461 18.797 2.316 1 98.88 118 PRO A O 1
ATOM 903 N N . SER A 1 119 ? -14.148 20.906 2.027 1 98.75 119 SER A N 1
ATOM 904 C CA . SER A 1 119 ? -13.414 21.047 0.775 1 98.75 119 SER A CA 1
ATOM 905 C C . SER A 1 119 ? -11.984 21.516 1.024 1 98.75 119 SER A C 1
ATOM 907 O O . SER A 1 119 ? -11.094 21.281 0.207 1 98.75 119 SER A O 1
ATOM 909 N N . PHE A 1 120 ? -11.734 22.156 2.203 1 98.62 120 PHE A N 1
ATOM 910 C CA . PHE A 1 120 ? -10.445 22.703 2.607 1 98.62 120 PHE A CA 1
ATOM 911 C C . PHE A 1 120 ? -9.531 21.609 3.133 1 98.62 120 PHE A C 1
ATOM 913 O O . PHE A 1 120 ? -9.219 21.562 4.324 1 98.62 120 PHE A O 1
ATOM 920 N N . THR A 1 121 ? -9.125 20.75 2.275 1 98 121 THR A N 1
ATOM 921 C CA . THR A 1 121 ? -8.18 19.672 2.549 1 98 121 THR A CA 1
ATOM 922 C C . THR A 1 121 ? -7.633 19.094 1.248 1 98 121 THR A C 1
ATOM 924 O O . THR A 1 121 ? -7.844 19.656 0.172 1 98 121 THR A O 1
ATOM 927 N N . PHE A 1 122 ? -6.785 18.078 1.37 1 97.88 122 PHE A N 1
ATOM 928 C CA . PHE A 1 122 ? -6.137 17.469 0.218 1 97.88 122 PHE A CA 1
ATOM 929 C C . PHE A 1 122 ? -7.141 16.672 -0.615 1 97.88 122 PHE A C 1
ATOM 931 O O . PHE A 1 122 ? -8.016 16 -0.068 1 97.88 122 PHE A O 1
ATOM 938 N N . VAL A 1 123 ? -7.062 16.656 -1.9 1 98.12 123 VAL A N 1
ATOM 939 C CA . VAL A 1 123 ? -8.023 16.109 -2.859 1 98.12 123 VAL A CA 1
ATOM 940 C C . VAL A 1 123 ? -8.172 14.609 -2.65 1 98.12 123 VAL A C 1
ATOM 942 O O . VAL A 1 123 ? -9.211 14.031 -2.973 1 98.12 123 VAL A O 1
ATOM 945 N N . GLY A 1 124 ? -7.137 13.938 -2.062 1 98.19 124 GLY A N 1
ATOM 946 C CA . GLY A 1 124 ? -7.191 12.516 -1.786 1 98.19 124 GLY A CA 1
ATOM 947 C C . GLY A 1 124 ? -8.359 12.125 -0.902 1 98.19 124 GLY A C 1
ATOM 948 O O . GLY A 1 124 ? -8.828 10.984 -0.956 1 98.19 124 GLY A O 1
ATOM 949 N N . VAL A 1 125 ? -8.875 13.055 -0.091 1 98.69 125 VAL A N 1
ATOM 950 C CA . VAL A 1 125 ? -9.977 12.781 0.825 1 98.69 125 VAL A CA 1
ATOM 951 C C . VAL A 1 125 ? -11.258 12.547 0.033 1 98.69 125 VAL A C 1
ATOM 953 O O . VAL A 1 125 ? -11.945 11.539 0.234 1 98.69 125 VAL A O 1
ATOM 956 N N . ALA A 1 126 ? -11.578 13.477 -0.88 1 98.62 126 ALA A N 1
ATOM 957 C CA . ALA A 1 126 ? -12.766 13.32 -1.711 1 98.62 126 ALA A CA 1
ATOM 958 C C . ALA A 1 126 ? -12.648 12.102 -2.617 1 98.62 126 ALA A C 1
ATOM 960 O O . ALA A 1 126 ? -13.641 11.398 -2.848 1 98.62 126 ALA A O 1
ATOM 961 N N . GLN A 1 127 ? -11.492 11.859 -3.113 1 98.31 127 GLN A N 1
ATOM 962 C CA . GLN A 1 127 ? -11.289 10.719 -4 1 98.31 127 GLN A CA 1
ATOM 963 C C . GLN A 1 127 ? -11.469 9.398 -3.252 1 98.31 127 GLN A C 1
ATOM 965 O O . GLN A 1 127 ? -11.984 8.43 -3.814 1 98.31 127 GLN A O 1
ATOM 970 N N . ALA A 1 128 ? -11.062 9.352 -2 1 98.69 128 ALA A N 1
ATOM 971 C CA . ALA A 1 128 ? -11.266 8.148 -1.198 1 98.69 128 ALA A CA 1
ATOM 972 C C . ALA A 1 128 ? -12.75 7.824 -1.062 1 98.69 128 ALA A C 1
ATOM 974 O O . ALA A 1 128 ? -13.148 6.656 -1.098 1 98.69 128 ALA A O 1
ATOM 975 N N . ALA A 1 129 ? -13.562 8.852 -0.881 1 98.5 129 ALA A N 1
ATOM 976 C CA . ALA A 1 129 ? -15.008 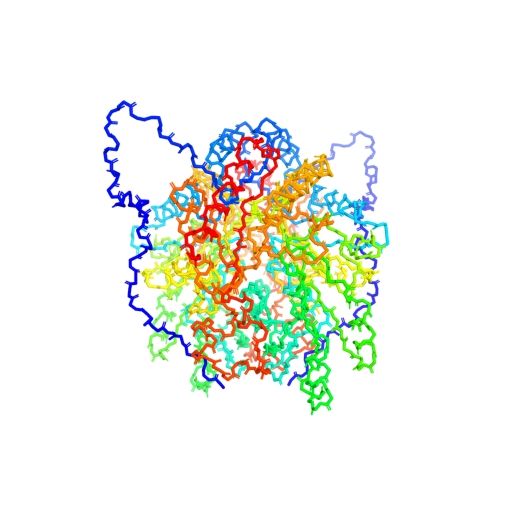8.641 -0.834 1 98.5 129 ALA A CA 1
ATOM 977 C C . ALA A 1 129 ? -15.516 8.023 -2.135 1 98.5 129 ALA A C 1
ATOM 979 O O . ALA A 1 129 ? -16.281 7.062 -2.113 1 98.5 129 ALA A O 1
ATOM 980 N N . LEU A 1 130 ? -15.07 8.539 -3.246 1 97.69 130 LEU A N 1
ATOM 981 C CA . LEU A 1 130 ? -15.5 8.023 -4.539 1 97.69 130 LEU A CA 1
ATOM 982 C C . LEU A 1 130 ? -15.07 6.566 -4.711 1 97.69 130 LEU A C 1
ATOM 984 O O . LEU A 1 130 ? -15.859 5.738 -5.172 1 97.69 130 LEU A O 1
ATOM 988 N N . TRP A 1 131 ? -13.867 6.25 -4.371 1 97.5 131 TRP A N 1
ATOM 989 C CA . TRP A 1 131 ? -13.352 4.895 -4.512 1 97.5 131 TRP A CA 1
ATOM 990 C C . TRP A 1 131 ? -14.164 3.91 -3.678 1 97.5 131 TRP A C 1
ATOM 992 O O . TRP A 1 131 ? -14.359 2.762 -4.078 1 97.5 131 TRP A O 1
ATOM 1002 N N . THR A 1 132 ? -14.641 4.312 -2.535 1 97.19 132 THR A N 1
ATOM 1003 C CA . THR A 1 132 ? -15.367 3.414 -1.649 1 97.19 132 THR A CA 1
ATOM 1004 C C . THR A 1 132 ? -16.859 3.432 -1.973 1 97.19 132 THR A C 1
ATOM 1006 O O . THR A 1 132 ? -17.672 2.832 -1.255 1 97.19 132 THR A O 1
ATOM 1009 N N . GLY A 1 133 ? -17.234 4.137 -3.002 1 96 133 GLY A N 1
ATOM 1010 C CA . GLY A 1 133 ? -18.609 4.086 -3.49 1 96 133 GLY A CA 1
ATOM 1011 C C . GLY A 1 133 ? -19.5 5.137 -2.865 1 96 133 GLY A C 1
ATOM 1012 O O . GLY A 1 133 ? -20.734 4.984 -2.844 1 96 133 GLY A O 1
ATOM 1013 N N . TYR A 1 134 ? -18.922 6.168 -2.285 1 97.56 134 TYR A N 1
ATOM 1014 C CA . TYR A 1 134 ? -19.672 7.285 -1.724 1 97.56 134 TYR A CA 1
ATOM 1015 C C . TYR A 1 134 ? -19.359 8.578 -2.461 1 97.56 134 TYR A C 1
ATOM 1017 O O . TYR A 1 134 ? -18.438 8.633 -3.273 1 97.56 134 TYR A O 1
ATOM 1025 N N . ARG A 1 135 ? -20.156 9.555 -2.262 1 98.12 135 ARG A N 1
ATOM 1026 C CA . ARG A 1 135 ? -19.969 10.867 -2.879 1 98.12 135 ARG A CA 1
ATOM 1027 C C . ARG A 1 135 ? -19.672 11.93 -1.827 1 98.12 135 ARG A C 1
ATOM 1029 O O . ARG A 1 135 ? -20.219 11.883 -0.719 1 98.12 135 ARG A O 1
ATOM 1036 N N . PRO A 1 136 ? -18.844 12.914 -2.17 1 98.81 136 PRO A N 1
ATOM 1037 C CA . PRO A 1 136 ? -18.562 14 -1.23 1 98.81 136 PRO A CA 1
ATOM 1038 C C . PRO A 1 136 ? -19.719 14.992 -1.119 1 98.81 136 PRO A C 1
ATOM 1040 O O . PRO A 1 136 ? -20.312 15.383 -2.133 1 98.81 136 PRO A O 1
ATOM 1043 N N . TRP A 1 137 ? -20.109 15.336 0.02 1 98.94 137 TRP A N 1
ATOM 1044 C CA . TRP A 1 137 ? -20.875 16.531 0.326 1 98.94 137 TRP A CA 1
ATOM 1045 C C . TRP A 1 137 ? -20.031 17.547 1.088 1 98.94 137 TRP A C 1
ATOM 1047 O O . TRP A 1 137 ? -19.766 17.375 2.283 1 98.94 137 TRP A O 1
ATOM 1057 N N . PHE A 1 138 ? -19.625 18.578 0.409 1 98.94 138 PHE A N 1
ATOM 1058 C CA . PHE A 1 138 ? -18.688 19.547 0.983 1 98.94 138 PHE A CA 1
ATOM 1059 C C . PHE A 1 138 ? -19.422 20.5 1.923 1 98.94 138 PHE A C 1
ATOM 1061 O O . PHE A 1 138 ? -20.422 21.109 1.547 1 98.94 138 PHE A O 1
ATOM 1068 N N . ILE A 1 139 ? -18.922 20.594 3.057 1 98.94 139 ILE A N 1
ATOM 1069 C CA . ILE A 1 139 ? -19.391 21.547 4.051 1 98.94 139 ILE A CA 1
ATOM 1070 C C . ILE A 1 139 ? -18.328 22.609 4.312 1 98.94 139 ILE A C 1
ATOM 1072 O O . ILE A 1 139 ? -17.156 22.406 3.986 1 98.94 139 ILE A O 1
ATOM 1076 N N . ASP A 1 140 ? -18.703 23.75 4.914 1 98.88 140 ASP A N 1
ATOM 1077 C CA . ASP A 1 140 ? -17.781 24.859 5.137 1 98.88 140 ASP A CA 1
ATOM 1078 C C . ASP A 1 140 ? -16.906 24.609 6.363 1 98.88 140 ASP A C 1
ATOM 1080 O O . ASP A 1 140 ? -17.062 23.594 7.051 1 98.88 140 ASP A O 1
ATOM 1084 N N . ILE A 1 141 ? -15.945 25.422 6.551 1 98.81 141 ILE A N 1
ATOM 1085 C CA . ILE A 1 141 ? -15.062 25.328 7.707 1 98.81 141 ILE A CA 1
ATOM 1086 C C . ILE A 1 141 ? -15.344 26.484 8.664 1 98.81 141 ILE A C 1
ATOM 1088 O O . ILE A 1 141 ? -16.125 27.375 8.352 1 98.81 141 ILE A O 1
ATOM 1092 N N . ASP A 1 142 ? -14.781 26.312 9.828 1 98.12 142 ASP A N 1
ATOM 1093 C CA . ASP A 1 142 ? -14.859 27.359 10.844 1 98.12 142 ASP A CA 1
ATOM 1094 C C . ASP A 1 142 ? -13.766 28.406 10.641 1 98.12 142 ASP A C 1
ATOM 1096 O O . ASP A 1 142 ? -12.594 28.062 10.469 1 98.12 142 ASP A O 1
ATOM 1100 N N . ALA A 1 143 ? -14.102 29.672 10.68 1 96.94 143 ALA A N 1
ATOM 1101 C CA . ALA A 1 143 ? -13.188 30.766 10.344 1 96.94 143 ALA A CA 1
ATOM 1102 C C . ALA A 1 143 ? -12.062 30.875 11.359 1 96.94 143 ALA A C 1
ATOM 1104 O O . ALA A 1 143 ? -10.969 31.359 11.039 1 96.94 143 ALA A O 1
ATOM 1105 N N . ASN A 1 144 ? -12.359 30.438 12.523 1 95.19 144 ASN A N 1
ATOM 1106 C CA . ASN A 1 144 ? -11.359 30.578 13.578 1 95.19 144 ASN A CA 1
ATOM 1107 C C . ASN A 1 144 ? -10.422 29.375 13.617 1 95.19 144 ASN A C 1
ATOM 1109 O O . ASN A 1 144 ? -9.203 29.531 13.688 1 95.19 144 ASN A O 1
ATOM 1113 N N . THR A 1 145 ? -10.953 28.172 13.492 1 96.88 145 THR A N 1
ATOM 1114 C CA . THR A 1 145 ? -10.164 26.969 13.68 1 96.88 145 THR A CA 1
ATOM 1115 C C . THR A 1 145 ? -9.68 26.422 12.336 1 96.88 145 THR A C 1
ATOM 1117 O O . THR A 1 145 ? -8.773 25.594 12.289 1 96.88 145 THR A O 1
ATOM 1120 N N . TRP A 1 146 ? -10.266 26.844 11.242 1 98 146 TRP A N 1
ATOM 1121 C CA . TRP A 1 146 ? -10.016 26.375 9.883 1 98 146 TRP A CA 1
ATOM 1122 C C . TRP A 1 146 ? -10.375 24.906 9.75 1 98 146 TRP A C 1
ATOM 1124 O O . TRP A 1 146 ? -10.039 24.266 8.742 1 98 146 TRP A O 1
ATOM 1134 N N . GLN A 1 147 ? -10.984 24.297 10.844 1 98.44 147 GLN A N 1
ATOM 1135 C CA . GLN A 1 147 ? -11.5 22.938 10.836 1 98.44 147 GLN A CA 1
ATOM 1136 C C . GLN A 1 147 ? -12.945 22.906 10.352 1 98.44 147 GLN A C 1
ATOM 1138 O O . GLN A 1 147 ? -13.617 23.938 10.289 1 98.44 147 GLN A O 1
ATOM 1143 N N . PRO A 1 148 ? -13.414 21.688 9.953 1 98.5 148 PRO A N 1
ATOM 1144 C CA . PRO A 1 148 ? -14.797 21.609 9.484 1 98.5 148 PRO A CA 1
ATOM 1145 C C . PRO A 1 148 ? -15.789 22.234 10.469 1 98.5 148 PRO A C 1
ATOM 1147 O O . PRO A 1 148 ? -15.641 22.078 11.68 1 98.5 148 PRO A O 1
ATOM 1150 N N . CYS A 1 149 ? -16.781 22.922 9.938 1 98.62 149 CYS A N 1
ATOM 1151 C CA . CYS A 1 149 ? -17.766 23.641 10.742 1 98.62 149 CYS A CA 1
ATOM 1152 C C . CYS A 1 149 ? -18.938 22.719 11.102 1 98.62 149 CYS A C 1
ATOM 1154 O O . CYS A 1 149 ? -19.672 22.281 10.227 1 98.62 149 CYS A O 1
ATOM 1156 N N . VAL A 1 150 ? -19.141 22.531 12.367 1 98.5 150 VAL A N 1
ATOM 1157 C CA . VAL A 1 150 ? -20.172 21.625 12.867 1 98.5 150 VAL A CA 1
ATOM 1158 C C . VAL A 1 150 ? -21.562 22.141 12.484 1 98.5 150 VAL A C 1
ATOM 1160 O O . VAL A 1 150 ? -22.469 21.375 12.195 1 98.5 150 VAL A O 1
ATOM 1163 N N . HIS A 1 151 ? -21.766 23.469 12.469 1 98.38 151 HIS A N 1
ATOM 1164 C CA . HIS A 1 151 ? -23.062 24.062 12.125 1 98.38 151 HIS A CA 1
ATOM 1165 C C . HIS A 1 151 ? -23.391 23.844 10.656 1 98.38 151 HIS A C 1
ATOM 1167 O O . HIS A 1 151 ? -24.562 23.641 10.297 1 98.38 151 HIS A O 1
ATOM 1173 N N . SER A 1 152 ? -22.359 23.969 9.82 1 98.75 152 SER A N 1
ATOM 1174 C CA . SER A 1 152 ? -22.547 23.688 8.406 1 98.75 152 SER A CA 1
ATOM 1175 C C . SER A 1 152 ? -23 22.25 8.172 1 98.75 152 SER A C 1
ATOM 1177 O O . SER A 1 152 ? -23.875 21.984 7.352 1 98.75 152 SER A O 1
ATOM 1179 N N . ALA A 1 153 ? -22.453 21.312 8.883 1 98.81 153 ALA A N 1
ATOM 1180 C CA . ALA A 1 153 ? -22.812 19.906 8.789 1 98.81 153 ALA A CA 1
ATOM 1181 C C . ALA A 1 153 ? -24.234 19.672 9.305 1 98.81 153 ALA A C 1
ATOM 1183 O O . ALA A 1 153 ? -25 18.938 8.688 1 98.81 153 ALA A O 1
ATOM 1184 N N . ARG A 1 154 ? -24.5 20.234 10.445 1 98.69 154 ARG A N 1
ATOM 1185 C CA . ARG A 1 154 ? -25.828 20.062 11.055 1 98.69 154 ARG A CA 1
ATOM 1186 C C . ARG A 1 154 ? -26.922 20.5 10.094 1 98.69 154 ARG A C 1
ATOM 1188 O O . ARG A 1 154 ? -27.953 19.828 9.969 1 98.69 154 ARG A O 1
ATOM 1195 N N . ALA A 1 155 ? -26.734 21.594 9.438 1 98.69 155 ALA A N 1
ATOM 1196 C CA . ALA A 1 155 ? -27.734 22.109 8.5 1 98.69 155 ALA A CA 1
ATOM 1197 C C . ALA A 1 155 ? -28.031 21.094 7.398 1 98.69 155 ALA A C 1
ATOM 1199 O O . ALA A 1 155 ? -29.172 20.938 6.973 1 98.69 155 ALA A O 1
ATOM 1200 N N . VAL A 1 156 ? -26.984 20.391 6.906 1 98.88 156 VAL A N 1
ATOM 1201 C CA . VAL A 1 156 ? -27.156 19.391 5.859 1 98.88 156 VAL A CA 1
ATOM 1202 C C . VAL A 1 156 ? -27.875 18.172 6.422 1 98.88 156 VAL A C 1
ATOM 1204 O O . VAL A 1 156 ? -28.812 17.672 5.809 1 98.88 156 VAL A O 1
ATOM 1207 N N . ILE A 1 157 ? -27.453 17.703 7.613 1 98.75 157 ILE A N 1
ATOM 1208 C CA . ILE A 1 157 ? -27.984 16.5 8.219 1 98.75 157 ILE A CA 1
ATOM 1209 C C . ILE A 1 157 ? -29.484 16.688 8.508 1 98.75 157 ILE A C 1
ATOM 1211 O O . ILE A 1 157 ? -30.297 15.805 8.211 1 98.75 157 ILE A O 1
ATOM 1215 N N . GLU A 1 158 ? -29.828 17.828 9.008 1 98.56 158 GLU A N 1
ATOM 1216 C CA . GLU A 1 158 ? -31.219 18.109 9.375 1 98.56 158 GLU A CA 1
ATOM 1217 C C . GLU A 1 158 ? -32.125 18.062 8.148 1 98.56 158 GLU A C 1
ATOM 1219 O O . GLU A 1 158 ? -33.281 17.656 8.25 1 98.56 158 GLU A O 1
ATOM 1224 N N . ARG A 1 159 ? -31.609 18.375 7.023 1 98.25 159 ARG A N 1
ATOM 1225 C CA . ARG A 1 159 ? -32.438 18.484 5.824 1 98.25 159 ARG A CA 1
ATOM 1226 C C . ARG A 1 159 ? -32.344 17.219 4.984 1 98.25 159 ARG A C 1
ATOM 1228 O O . ARG A 1 159 ? -33.312 16.844 4.32 1 98.25 159 ARG A O 1
ATOM 1235 N N . PHE A 1 160 ? -31.188 16.516 5.023 1 98.31 160 PHE A N 1
ATOM 1236 C CA . PHE A 1 160 ? -30.938 15.445 4.066 1 98.31 160 PHE A CA 1
ATOM 1237 C C . PHE A 1 160 ? -30.422 14.195 4.77 1 98.31 160 PHE A C 1
ATOM 1239 O O . PHE A 1 160 ? -29.562 13.484 4.23 1 98.31 160 PHE A O 1
ATOM 1246 N N . ARG A 1 161 ? -30.844 13.898 5.918 1 97.94 161 ARG A N 1
ATOM 1247 C CA . ARG A 1 161 ? -30.328 12.812 6.742 1 97.94 161 ARG A CA 1
ATOM 1248 C C . ARG A 1 161 ? -30.297 11.5 5.961 1 97.94 161 ARG A C 1
ATOM 1250 O O . ARG A 1 161 ? -29.328 10.742 6.051 1 97.94 161 ARG A O 1
ATOM 1257 N N . ASP A 1 162 ? -31.266 11.219 5.18 1 97.38 162 ASP A N 1
ATOM 1258 C CA . ASP A 1 162 ? -31.422 9.938 4.496 1 97.38 162 ASP A CA 1
ATOM 1259 C C . ASP A 1 162 ? -30.359 9.766 3.412 1 97.38 162 ASP A C 1
ATOM 1261 O O . ASP A 1 162 ? -30.109 8.648 2.959 1 97.38 162 ASP A O 1
ATOM 1265 N N . ARG A 1 163 ? -29.734 10.867 3.029 1 98.19 163 ARG A N 1
ATOM 1266 C CA . ARG A 1 163 ? -28.734 10.828 1.961 1 98.19 163 ARG A CA 1
ATOM 1267 C C . ARG A 1 163 ? -27.328 10.742 2.529 1 98.19 163 ARG A C 1
ATOM 1269 O O . ARG A 1 163 ? -26.375 10.5 1.791 1 98.19 163 ARG A O 1
ATOM 1276 N N . ILE A 1 164 ? -27.188 10.852 3.844 1 98.69 164 ILE A N 1
ATOM 1277 C CA . ILE A 1 164 ? -25.875 10.953 4.461 1 98.69 164 ILE A CA 1
ATOM 1278 C C . ILE A 1 164 ? -25.484 9.617 5.078 1 98.69 164 ILE A C 1
ATOM 1280 O O . ILE A 1 164 ? -26.188 9.086 5.938 1 98.69 164 ILE A O 1
ATOM 1284 N N . ALA A 1 165 ? -24.344 9.078 4.609 1 98.38 165 ALA A N 1
ATOM 1285 C CA . ALA A 1 165 ? -23.859 7.789 5.102 1 98.38 165 ALA A CA 1
ATOM 1286 C C . ALA A 1 165 ? -22.969 7.969 6.332 1 98.38 165 ALA A C 1
ATOM 1288 O O . ALA A 1 165 ? -22.875 7.066 7.164 1 98.38 165 ALA A O 1
ATOM 1289 N N . GLY A 1 166 ? -22.344 9.109 6.41 1 98.69 166 GLY A N 1
ATOM 1290 C CA . GLY A 1 166 ? -21.422 9.359 7.5 1 98.69 166 GLY A CA 1
ATOM 1291 C C . GLY A 1 166 ? -20.656 10.656 7.348 1 98.69 166 GLY A C 1
ATOM 1292 O O . GLY A 1 166 ? -21.016 11.508 6.531 1 98.69 166 GLY A O 1
ATOM 1293 N N . ILE A 1 167 ? -19.672 10.852 8.25 1 98.88 167 ILE A N 1
ATOM 1294 C CA . ILE A 1 167 ? -18.875 12.07 8.312 1 98.88 167 ILE A CA 1
ATOM 1295 C C . ILE A 1 167 ? -17.391 11.734 8.172 1 98.88 167 ILE A C 1
ATOM 1297 O O . ILE A 1 167 ? -16.891 10.828 8.844 1 98.88 167 ILE A O 1
ATOM 1301 N N . LEU A 1 168 ? -16.75 12.352 7.246 1 98.88 168 LEU A N 1
ATOM 1302 C CA . LEU A 1 168 ? -15.312 12.25 7.055 1 98.88 168 LEU A CA 1
ATOM 1303 C C . LEU A 1 168 ? -14.633 13.586 7.344 1 98.88 168 LEU A C 1
ATOM 1305 O O . LEU A 1 168 ? -14.609 14.477 6.492 1 98.88 168 LEU A O 1
ATOM 1309 N N . LEU A 1 169 ? -14.055 13.695 8.484 1 98.81 169 LEU A N 1
ATOM 1310 C CA . LEU A 1 169 ? -13.367 14.922 8.875 1 98.81 169 LEU A CA 1
ATOM 1311 C C . LEU A 1 169 ? -11.883 14.844 8.539 1 98.81 169 LEU A C 1
ATOM 1313 O O . LEU A 1 169 ? -11.328 13.758 8.406 1 98.81 169 LEU A O 1
ATOM 1317 N N . ALA A 1 170 ? -11.328 15.93 8.398 1 98.31 170 ALA A N 1
ATOM 1318 C CA . ALA A 1 170 ? -9.883 16.062 8.266 1 98.31 170 ALA A CA 1
ATOM 1319 C C . ALA A 1 170 ? -9.312 16.969 9.359 1 98.31 170 ALA A C 1
ATOM 1321 O O . ALA A 1 170 ? -9.797 18.078 9.57 1 98.31 170 ALA A O 1
ATOM 1322 N N . ASN A 1 171 ? -8.375 16.422 10.094 1 98.38 171 ASN A N 1
ATOM 1323 C CA . ASN A 1 171 ? -7.543 17.297 10.93 1 98.38 171 ASN A CA 1
ATOM 1324 C C . ASN A 1 171 ? -6.531 18.078 10.094 1 98.38 171 ASN A C 1
ATOM 1326 O O . ASN A 1 171 ? -5.355 17.703 10.039 1 98.38 171 ASN A O 1
ATOM 1330 N N . VAL A 1 172 ? -7.023 19.109 9.523 1 96.69 172 VAL A N 1
ATOM 1331 C CA . VAL A 1 172 ? -6.309 19.859 8.5 1 96.69 172 VAL A CA 1
ATOM 1332 C C . VAL A 1 172 ? -4.953 20.312 9.047 1 96.69 172 VAL A C 1
ATOM 1334 O O . VAL A 1 172 ? -4.859 20.797 10.172 1 96.69 172 VAL A O 1
ATOM 1337 N N . PHE A 1 173 ? -3.881 20.062 8.258 1 96.75 173 PHE A N 1
ATOM 1338 C CA . PHE A 1 173 ? -2.492 20.406 8.531 1 96.75 173 PHE A CA 1
ATOM 1339 C C . PHE A 1 173 ? -1.968 19.641 9.742 1 96.75 173 PHE A C 1
ATOM 1341 O O . PHE A 1 173 ? -0.952 20.031 10.328 1 96.75 173 PHE A O 1
ATOM 1348 N N . GLY A 1 174 ? -2.701 18.609 10.156 1 97.38 174 GLY A N 1
ATOM 1349 C CA . GLY A 1 174 ? -2.273 17.812 11.289 1 97.38 174 GLY A CA 1
ATOM 1350 C C . GLY A 1 174 ? -2.662 18.406 12.625 1 97.38 174 GLY A C 1
ATOM 1351 O O . GLY A 1 174 ? -2.152 17.984 13.672 1 97.38 174 GLY A O 1
ATOM 1352 N N . VAL A 1 175 ? -3.49 19.438 12.641 1 98.19 175 VAL A N 1
ATOM 1353 C CA . VAL A 1 175 ? -3.971 20.094 13.852 1 98.19 175 VAL A CA 1
ATOM 1354 C C . VAL A 1 175 ? -5.258 19.422 14.32 1 98.19 175 VAL A C 1
ATOM 1356 O O . VAL A 1 175 ? -6.219 19.297 13.555 1 98.19 175 VAL A O 1
ATOM 1359 N N . GLY A 1 176 ? -5.262 18.938 15.562 1 98.38 176 GLY A N 1
ATOM 1360 C CA . GLY A 1 176 ? -6.465 18.328 16.109 1 98.38 176 GLY A CA 1
ATOM 1361 C C . GLY A 1 176 ? -7.629 19.297 16.219 1 98.38 176 GLY A C 1
ATOM 1362 O O . GLY A 1 176 ? -7.484 20.391 16.75 1 98.38 176 GLY A O 1
ATOM 1363 N N . ASN A 1 177 ? -8.734 18.922 15.625 1 98.25 177 ASN A N 1
ATOM 1364 C CA . ASN A 1 177 ? -9.945 19.734 15.703 1 98.25 177 ASN A CA 1
ATOM 1365 C C . ASN A 1 177 ? -10.328 20.031 17.156 1 98.25 177 ASN A C 1
ATOM 1367 O O . ASN A 1 177 ? -10.688 19.125 17.906 1 98.25 177 ASN A O 1
ATOM 1371 N N . PRO A 1 178 ? -10.289 21.297 17.562 1 97.12 178 PRO A N 1
ATOM 1372 C CA . PRO A 1 178 ? -10.602 21.609 18.953 1 97.12 178 PRO A CA 1
ATOM 1373 C C . PRO A 1 178 ? -12.062 21.312 19.312 1 97.12 178 PRO A C 1
ATOM 1375 O O . PRO A 1 178 ? -12.414 21.25 20.484 1 97.12 178 PRO A O 1
ATOM 1378 N N . GLN A 1 179 ? -12.891 21.141 18.344 1 97.38 179 GLN A N 1
ATOM 1379 C CA . GLN A 1 179 ? -14.312 20.906 18.594 1 97.38 179 GLN A CA 1
ATOM 1380 C C . GLN A 1 179 ? -14.68 19.438 18.328 1 97.38 179 GLN A C 1
ATOM 1382 O O . GLN A 1 179 ? -15.812 19.141 17.953 1 97.38 179 GLN A O 1
ATOM 1387 N N . ILE A 1 180 ? -13.734 18.531 18.438 1 98.25 180 ILE A N 1
ATOM 1388 C CA . ILE A 1 180 ? -13.961 17.125 18.094 1 98.25 180 ILE A CA 1
ATOM 1389 C C . ILE A 1 180 ? -15.055 16.547 18.969 1 98.25 180 ILE A C 1
ATOM 1391 O O . ILE A 1 180 ? -15.836 15.703 18.531 1 98.25 180 ILE A O 1
ATOM 1395 N N . SER A 1 181 ? -15.141 16.938 20.234 1 97.94 181 SER A N 1
ATOM 1396 C CA . SER A 1 181 ? -16.188 16.422 21.125 1 97.94 181 SER A CA 1
ATOM 1397 C C . SER A 1 181 ? -17.562 16.859 20.641 1 97.94 181 SER A C 1
ATOM 1399 O O . SER A 1 181 ? -18.531 16.094 20.75 1 97.94 181 SER A O 1
ATOM 1401 N N . VAL A 1 182 ? -17.703 18.078 20.172 1 98.25 182 VAL A N 1
ATOM 1402 C CA . VAL A 1 182 ? -18.953 18.578 19.625 1 98.25 182 VAL A CA 1
ATOM 1403 C C . VAL A 1 182 ? -19.359 17.781 18.391 1 98.25 182 VAL A C 1
ATOM 1405 O O . VAL A 1 182 ? -20.531 17.453 18.203 1 98.25 182 VAL A O 1
ATOM 1408 N N . TRP A 1 183 ? -18.391 17.438 17.578 1 98.62 183 TRP A N 1
ATOM 1409 C CA . TRP A 1 183 ? -18.625 16.609 16.406 1 98.62 183 TRP A CA 1
ATOM 1410 C C . TRP A 1 183 ? -19.109 15.219 16.797 1 98.62 183 TRP A C 1
ATOM 1412 O O . TRP A 1 183 ? -20.031 14.672 16.188 1 98.62 183 TRP A O 1
ATOM 1422 N N . GLU A 1 184 ? -18.453 14.633 17.781 1 98.38 184 GLU A N 1
ATOM 1423 C CA . GLU A 1 184 ? -18.844 13.305 18.234 1 98.38 184 GLU A CA 1
ATOM 1424 C C . GLU A 1 184 ? -20.266 13.32 18.797 1 98.38 184 GLU A C 1
ATOM 1426 O O . GLU A 1 184 ? -21.016 12.359 18.625 1 98.38 184 GLU A O 1
ATOM 1431 N N . GLU A 1 185 ? -20.625 14.383 19.484 1 98.5 185 GLU A N 1
ATOM 1432 C CA . GLU A 1 185 ? -21.984 14.531 19.984 1 98.5 185 GLU A CA 1
ATOM 1433 C C . GLU A 1 185 ? -22.984 14.609 18.828 1 98.5 185 GLU A C 1
ATOM 1435 O O . GLU A 1 185 ? -24.031 13.961 18.875 1 98.5 185 GLU A O 1
ATOM 1440 N N . LEU A 1 186 ? -22.672 15.445 17.828 1 98.62 186 LEU A N 1
ATOM 1441 C CA . LEU A 1 186 ? -23.531 15.555 16.656 1 98.62 186 LEU A CA 1
ATOM 1442 C C . LEU A 1 186 ? -23.703 14.203 15.984 1 98.62 186 LEU A C 1
ATOM 1444 O O . LEU A 1 186 ? -24.828 13.828 15.625 1 98.62 186 LEU A O 1
ATOM 1448 N N . ALA A 1 187 ? -22.594 13.5 15.781 1 98.25 187 ALA A N 1
ATOM 1449 C CA . ALA A 1 187 ? -22.609 12.195 15.117 1 98.25 187 ALA A CA 1
ATOM 1450 C C . ALA A 1 187 ? -23.453 11.195 15.906 1 98.25 187 ALA A C 1
ATOM 1452 O O . ALA A 1 187 ? -24.203 10.414 15.312 1 98.25 187 ALA A O 1
ATOM 1453 N N . ALA A 1 188 ? -23.344 11.203 17.188 1 98.12 188 ALA A N 1
ATOM 1454 C CA . ALA A 1 188 ? -24.125 10.32 18.047 1 98.12 188 ALA A CA 1
ATOM 1455 C C . ALA A 1 188 ? -25.609 10.641 17.953 1 98.12 188 ALA A C 1
ATOM 1457 O O . ALA A 1 188 ? -26.453 9.734 17.875 1 98.12 188 ALA A O 1
ATOM 1458 N N . GLU A 1 189 ? -25.891 11.922 17.984 1 98.38 189 GLU A N 1
ATOM 1459 C CA . GLU A 1 189 ? -27.266 12.375 17.891 1 98.38 189 GLU A CA 1
ATOM 1460 C C . GLU A 1 189 ? -27.953 11.836 16.641 1 98.38 189 GLU A C 1
ATOM 1462 O O . GLU A 1 189 ? -29.141 11.492 16.688 1 98.38 189 GLU A O 1
ATOM 1467 N N . TRP A 1 190 ? -27.25 11.711 15.594 1 98.44 190 TRP A N 1
ATOM 1468 C CA . TRP A 1 190 ? -27.859 11.359 14.32 1 98.44 190 TRP A CA 1
ATOM 1469 C C . TRP A 1 190 ? -27.453 9.961 13.875 1 98.44 190 TRP A C 1
ATOM 1471 O O . TRP A 1 190 ? -27.75 9.547 12.758 1 98.44 190 TRP A O 1
ATOM 1481 N N . GLU A 1 191 ? -26.703 9.234 14.703 1 97.88 191 GLU A N 1
ATOM 1482 C CA . GLU A 1 191 ? -26.25 7.867 14.445 1 97.88 191 GLU A CA 1
ATOM 1483 C C . GLU A 1 191 ? -25.422 7.785 13.164 1 97.88 191 GLU A C 1
ATOM 1485 O O . GLU A 1 191 ? -25.703 6.957 12.297 1 97.88 191 GLU A O 1
ATOM 1490 N N . LEU A 1 192 ? -24.5 8.672 13.039 1 98.38 192 LEU A N 1
ATOM 1491 C CA . LEU A 1 192 ? -23.578 8.719 11.906 1 98.38 192 LEU A CA 1
ATOM 1492 C C . LEU A 1 192 ? -22.156 8.414 12.352 1 98.38 192 LEU A C 1
ATOM 1494 O O . LEU A 1 192 ? -21.641 9.023 13.289 1 98.38 192 LEU A O 1
ATOM 1498 N N . PRO A 1 193 ? -21.5 7.418 11.695 1 98.25 193 PRO A N 1
ATOM 1499 C CA . PRO A 1 193 ? -20.094 7.203 12.016 1 98.25 193 PRO A CA 1
ATOM 1500 C C . PRO A 1 193 ? -19.203 8.352 11.555 1 98.25 193 PRO A C 1
ATOM 1502 O O . PRO A 1 193 ? -19.5 9.016 10.562 1 98.25 193 PRO A O 1
ATOM 1505 N N . ILE A 1 194 ? -18.094 8.578 12.273 1 98.81 194 ILE A N 1
ATOM 1506 C CA . ILE A 1 194 ? -17.078 9.57 11.914 1 98.81 194 ILE A CA 1
ATOM 1507 C C . ILE A 1 194 ? -15.758 8.875 11.609 1 98.81 194 ILE A C 1
ATOM 1509 O O . ILE A 1 194 ? -15.297 8.039 12.383 1 98.81 194 ILE A O 1
ATOM 1513 N N . VAL A 1 195 ? -15.211 9.102 10.539 1 98.94 195 VAL A N 1
ATOM 1514 C CA . VAL A 1 195 ? -13.82 8.773 10.219 1 98.94 195 VAL A CA 1
ATOM 1515 C C . VAL A 1 195 ? -12.992 10.047 10.148 1 98.94 195 VAL A C 1
ATOM 1517 O O . VAL A 1 195 ? -13.453 11.07 9.633 1 98.94 195 VAL A O 1
ATOM 1520 N N . LEU A 1 196 ? -11.797 10.039 10.672 1 98.94 196 LEU A N 1
ATOM 1521 C CA . LEU A 1 196 ? -10.938 11.219 10.664 1 98.94 196 LEU A CA 1
ATOM 1522 C C . LEU A 1 196 ? -9.672 10.961 9.859 1 98.94 196 LEU A C 1
ATOM 1524 O O . LEU A 1 196 ? -8.992 9.953 10.07 1 98.94 196 LEU A O 1
ATOM 1528 N N . ASP A 1 197 ? -9.43 11.828 8.922 1 98.88 197 ASP A N 1
ATOM 1529 C CA . ASP A 1 197 ? -8.141 11.883 8.25 1 98.88 197 ASP A CA 1
ATOM 1530 C C . ASP A 1 197 ? -7.148 12.75 9.031 1 98.88 197 ASP A C 1
ATOM 1532 O O . ASP A 1 197 ? -7.199 13.977 8.961 1 98.88 197 ASP A O 1
ATOM 1536 N N . SER A 1 198 ? -6.266 12.148 9.672 1 98.75 198 SER A N 1
ATOM 1537 C CA . SER A 1 198 ? -5.195 12.797 10.414 1 98.75 198 SER A CA 1
ATOM 1538 C C . SER A 1 198 ? -3.836 12.547 9.773 1 98.75 198 SER A C 1
ATOM 1540 O O . SER A 1 198 ? -2.828 12.406 10.469 1 98.75 198 SER A O 1
ATOM 1542 N N . ALA A 1 199 ? -3.789 12.445 8.5 1 98.5 199 ALA A N 1
ATOM 1543 C CA . ALA A 1 199 ? -2.617 12.047 7.723 1 98.5 199 ALA A CA 1
ATOM 1544 C C . ALA A 1 199 ? -1.369 12.789 8.195 1 98.5 199 ALA A C 1
ATOM 1546 O O . ALA A 1 199 ? -0.289 12.203 8.289 1 98.5 199 ALA A O 1
ATOM 1547 N N . ALA A 1 200 ? -1.465 14.078 8.539 1 97.12 200 ALA A N 1
ATOM 1548 C CA . ALA A 1 200 ? -0.289 14.883 8.875 1 97.12 200 ALA A CA 1
ATOM 1549 C C . ALA A 1 200 ? -0.145 15.039 10.383 1 97.12 200 ALA A C 1
ATOM 1551 O O . ALA A 1 200 ? 0.675 15.836 10.859 1 97.12 200 ALA A O 1
ATOM 1552 N N . GLY A 1 201 ? -0.897 14.305 11.203 1 98.56 201 GLY A N 1
ATOM 1553 C CA . GLY A 1 201 ? -1.022 14.688 12.602 1 98.56 201 GLY A CA 1
ATOM 1554 C C . GLY A 1 201 ? -0.429 13.672 13.555 1 98.56 201 GLY A C 1
ATOM 1555 O O . GLY A 1 201 ? -0.716 13.695 14.75 1 98.56 201 GLY A O 1
ATOM 1556 N N . PHE A 1 202 ? 0.329 12.672 13.102 1 98.75 202 PHE A N 1
ATOM 1557 C CA . PHE A 1 202 ? 0.937 11.734 14.039 1 98.75 202 PHE A CA 1
ATOM 1558 C C . PHE A 1 202 ? 1.824 12.477 15.039 1 98.75 202 PHE A C 1
ATOM 1560 O O . PHE A 1 202 ? 2.74 13.203 14.641 1 98.75 202 PHE A O 1
ATOM 1567 N N . GLY A 1 203 ? 1.621 12.336 16.281 1 98.31 203 GLY A N 1
ATOM 1568 C CA . GLY A 1 203 ? 2.346 13.047 17.312 1 98.31 203 GLY A CA 1
ATOM 1569 C C . GLY A 1 203 ? 1.625 14.289 17.812 1 98.31 203 GLY A C 1
ATOM 1570 O O . GLY A 1 203 ? 2.029 14.898 18.797 1 98.31 203 GLY A O 1
ATOM 1571 N N . SER A 1 204 ? 0.557 14.734 17.172 1 98.62 204 SER A N 1
ATOM 1572 C CA . SER A 1 204 ? -0.267 15.859 17.594 1 98.62 204 SER A CA 1
ATOM 1573 C C . SER A 1 204 ? -1.225 15.453 18.719 1 98.62 204 SER A C 1
ATOM 1575 O O . SER A 1 204 ? -1.477 14.266 18.922 1 98.62 204 SER A O 1
ATOM 1577 N N . THR A 1 205 ? -1.766 16.469 19.375 1 98 205 THR A N 1
ATOM 1578 C CA . THR A 1 205 ? -2.773 16.219 20.406 1 98 205 THR A CA 1
ATOM 1579 C C . THR A 1 205 ? -4.016 17.062 20.156 1 98 205 THR A C 1
ATOM 1581 O O . THR A 1 205 ? -3.939 18.109 19.516 1 98 205 THR A O 1
ATOM 1584 N N . TYR A 1 206 ? -5.102 16.531 20.625 1 97.62 206 TYR A N 1
ATOM 1585 C CA . TYR A 1 206 ? -6.312 17.344 20.719 1 97.62 206 TYR A CA 1
ATOM 1586 C C . TYR A 1 206 ? -6.211 18.344 21.859 1 97.62 206 TYR A C 1
ATOM 1588 O O . TYR A 1 206 ? -5.254 18.328 22.641 1 97.62 206 TYR A O 1
ATOM 1596 N N . ALA A 1 207 ? -7.258 19.188 21.891 1 94.88 207 ALA A N 1
ATOM 1597 C CA . ALA A 1 207 ? -7.273 20.25 22.891 1 94.88 207 ALA A CA 1
ATOM 1598 C C . ALA A 1 207 ? -7.32 19.672 24.297 1 94.88 207 ALA A C 1
ATOM 1600 O O . ALA A 1 207 ? -6.855 20.297 25.266 1 94.88 207 ALA A O 1
ATOM 1601 N N . ASP A 1 208 ? -7.82 18.484 24.453 1 94.56 208 ASP A N 1
ATOM 1602 C CA . ASP A 1 208 ? -7.941 17.844 25.766 1 94.56 208 ASP A CA 1
ATOM 1603 C C . ASP A 1 208 ? -6.648 17.141 26.156 1 94.56 208 ASP A C 1
ATOM 1605 O O . ASP A 1 208 ? -6.566 16.531 27.219 1 94.56 208 ASP A O 1
ATOM 1609 N N . GLY A 1 209 ? -5.676 17.109 25.266 1 95.5 209 GLY A N 1
ATOM 1610 C CA . GLY A 1 209 ? -4.371 16.562 25.594 1 95.5 209 GLY A CA 1
ATOM 1611 C C . GLY A 1 209 ? -4.172 15.156 25.047 1 95.5 209 GLY A C 1
ATOM 1612 O O . GLY A 1 209 ? -3.051 14.648 25.031 1 95.5 209 GLY A O 1
ATOM 1613 N N . GLU A 1 210 ? -5.238 14.547 24.641 1 95.62 210 GLU A N 1
ATOM 1614 C CA . GLU A 1 210 ? -5.113 13.211 24.062 1 95.62 210 GLU A CA 1
ATOM 1615 C C . GLU A 1 210 ? -4.48 13.258 22.688 1 95.62 210 GLU A C 1
ATOM 1617 O O . GLU A 1 210 ? -4.754 14.164 21.891 1 95.62 210 GLU A O 1
ATOM 1622 N N . ARG A 1 211 ? -3.643 12.32 22.422 1 97.62 211 ARG A N 1
ATOM 1623 C CA . ARG A 1 211 ? -3.031 12.234 21.094 1 97.62 211 ARG A CA 1
ATOM 1624 C C . ARG A 1 211 ? -4.074 11.938 20.031 1 97.62 211 ARG A C 1
ATOM 1626 O O . ARG A 1 211 ? -5.082 11.281 20.297 1 97.62 211 ARG A O 1
ATOM 1633 N N . LEU A 1 212 ? -3.873 12.461 18.828 1 98.44 212 LEU A N 1
ATOM 1634 C CA . LEU A 1 212 ? -4.707 12.039 17.719 1 98.44 212 LEU A CA 1
ATOM 1635 C C . LEU A 1 212 ? -4.66 10.523 17.547 1 98.44 212 LEU A C 1
ATOM 1637 O O . LEU A 1 212 ? -3.637 9.891 17.828 1 98.44 212 LEU A O 1
ATOM 1641 N N . GLY A 1 213 ? -5.719 9.93 17.031 1 98 213 GLY A N 1
ATOM 1642 C CA . GLY A 1 213 ? -5.746 8.5 16.766 1 98 213 GLY A CA 1
ATOM 1643 C C . GLY A 1 213 ? -6.906 7.789 17.438 1 98 213 GLY A C 1
ATOM 1644 O O . GLY A 1 213 ? -7.254 6.668 17.062 1 98 213 GLY A O 1
ATOM 1645 N N . GLY A 1 214 ? -7.566 8.422 18.359 1 96.88 214 GLY A N 1
ATOM 1646 C CA . GLY A 1 214 ? -8.531 7.707 19.172 1 96.88 214 GLY A CA 1
ATOM 1647 C C . GLY A 1 214 ? -9.938 8.266 19.062 1 96.88 214 GLY A C 1
ATOM 1648 O O . GLY A 1 214 ? -10.789 7.98 19.906 1 96.88 214 GLY A O 1
ATOM 1649 N N . ARG A 1 215 ? -10.18 9.141 18.156 1 98.06 215 ARG A N 1
ATOM 1650 C CA . ARG A 1 215 ? -11.484 9.773 18.062 1 98.06 215 ARG A CA 1
ATOM 1651 C C . ARG A 1 215 ? -12.281 9.227 16.875 1 98.06 215 ARG A C 1
ATOM 1653 O O . ARG A 1 215 ? -11.703 8.703 15.922 1 98.06 215 ARG A O 1
ATOM 1660 N N . GLY A 1 216 ? -13.625 9.32 16.906 1 98.12 216 GLY A N 1
ATOM 1661 C CA . GLY A 1 216 ? -14.484 8.75 15.883 1 98.12 216 GLY A CA 1
ATOM 1662 C C . GLY A 1 216 ? -14.414 7.234 15.82 1 98.12 216 GLY A C 1
ATOM 1663 O O . GLY A 1 216 ? -14.008 6.59 16.797 1 98.12 216 GLY A O 1
ATOM 1664 N N . ALA A 1 217 ? -14.922 6.656 14.719 1 98.38 217 ALA A N 1
ATOM 1665 C CA . ALA A 1 217 ? -14.773 5.223 14.5 1 98.38 217 ALA A CA 1
ATOM 1666 C C . ALA A 1 217 ? -13.305 4.84 14.336 1 98.38 217 ALA A C 1
ATOM 1668 O O . ALA A 1 217 ? -12.844 3.863 14.93 1 98.38 217 ALA A O 1
ATOM 1669 N N . CYS A 1 218 ? -12.641 5.586 13.547 1 98.12 218 CYS A N 1
ATOM 1670 C CA . CYS A 1 218 ? -11.195 5.406 13.398 1 98.12 218 CYS A CA 1
ATOM 1671 C C . CYS A 1 218 ? -10.547 6.656 12.828 1 98.12 218 CYS A C 1
ATOM 1673 O O . CYS A 1 218 ? -11.234 7.547 12.328 1 98.12 218 CYS A O 1
ATOM 1675 N N . GLU A 1 219 ? -9.297 6.773 13.023 1 98.75 219 GLU A N 1
ATOM 1676 C CA . GLU A 1 219 ? -8.43 7.809 12.477 1 98.75 219 GLU A CA 1
ATOM 1677 C C . GLU A 1 219 ? -7.27 7.199 11.695 1 98.75 219 GLU A C 1
ATOM 1679 O O . GLU A 1 219 ? -6.797 6.113 12.016 1 98.75 219 GLU A O 1
ATOM 1684 N N . ILE A 1 220 ? -6.875 7.941 10.648 1 98.94 220 ILE A N 1
ATOM 1685 C CA . ILE A 1 220 ? -5.766 7.398 9.867 1 98.94 220 ILE A CA 1
ATOM 1686 C C . ILE A 1 220 ? -4.582 8.359 9.922 1 98.94 220 ILE A C 1
ATOM 1688 O O . ILE A 1 220 ? -4.758 9.555 10.18 1 98.94 220 ILE A O 1
ATOM 1692 N N . PHE A 1 221 ? -3.396 7.844 9.719 1 98.94 221 PHE A N 1
ATOM 1693 C CA . PHE A 1 221 ? -2.16 8.602 9.578 1 98.94 221 PHE A CA 1
ATOM 1694 C C . PHE A 1 221 ? -1.468 8.258 8.258 1 98.94 221 PHE A C 1
ATOM 1696 O O . PHE A 1 221 ? -1.625 7.156 7.738 1 98.94 221 PHE A O 1
ATOM 1703 N N . SER A 1 222 ? -0.794 9.203 7.699 1 98.81 222 SER A N 1
ATOM 1704 C CA . SER A 1 222 ? 0.131 8.984 6.594 1 98.81 222 SER A CA 1
ATOM 1705 C C . SER A 1 222 ? 1.581 9.086 7.055 1 98.81 222 SER A C 1
ATOM 1707 O O . SER A 1 222 ? 1.94 10.016 7.785 1 98.81 222 SER A O 1
ATOM 1709 N N . PHE A 1 223 ? 2.389 8.164 6.645 1 98.62 223 PHE A N 1
ATOM 1710 C CA . PHE A 1 223 ? 3.814 8.18 6.945 1 98.62 223 PHE A CA 1
ATOM 1711 C C . PHE A 1 223 ? 4.629 8.469 5.688 1 98.62 223 PHE A C 1
ATOM 1713 O O . PHE A 1 223 ? 5.742 7.965 5.531 1 98.62 223 PHE A O 1
ATOM 1720 N N . HIS A 1 224 ? 3.986 9.195 4.762 1 98.25 224 HIS A N 1
ATOM 1721 C CA . HIS A 1 224 ? 4.664 9.664 3.557 1 98.25 224 HIS A CA 1
ATOM 1722 C C . HIS A 1 224 ? 5.926 10.445 3.904 1 98.25 224 HIS A C 1
ATOM 1724 O O . HIS A 1 224 ? 6.02 11.039 4.98 1 98.25 224 HIS A O 1
ATOM 1730 N N . ALA A 1 225 ? 6.84 10.547 2.99 1 97.12 225 ALA A N 1
ATOM 1731 C CA . ALA A 1 225 ? 8.164 11.133 3.199 1 97.12 225 ALA A CA 1
ATOM 1732 C C . ALA A 1 225 ? 8.055 12.586 3.643 1 97.12 225 ALA A C 1
ATOM 1734 O O . ALA A 1 225 ? 8.945 13.109 4.309 1 97.12 225 ALA A O 1
ATOM 1735 N N . THR A 1 226 ? 6.938 13.219 3.281 1 95.12 226 THR A N 1
ATOM 1736 C CA . THR A 1 226 ? 6.801 14.648 3.545 1 95.12 226 THR A CA 1
ATOM 1737 C C . THR A 1 226 ? 6.215 14.891 4.934 1 95.12 226 THR A C 1
ATOM 1739 O O . THR A 1 226 ? 6.137 16.031 5.391 1 95.12 226 THR A O 1
ATOM 1742 N N . LYS A 1 227 ? 5.77 13.883 5.652 1 97.38 227 LYS A N 1
ATOM 1743 C CA . LYS A 1 227 ? 5.137 14.047 6.961 1 97.38 227 LYS A CA 1
ATOM 1744 C C . LYS A 1 227 ? 6.184 14.141 8.07 1 97.38 227 LYS A C 1
ATOM 1746 O O . LYS A 1 227 ? 7.324 13.711 7.887 1 97.38 227 LYS A O 1
ATOM 1751 N N . PRO A 1 228 ? 5.828 14.727 9.188 1 96 228 PRO A N 1
ATOM 1752 C CA . PRO A 1 228 ? 6.777 14.82 10.297 1 96 228 PRO A CA 1
ATOM 1753 C C . PRO A 1 228 ? 7.266 13.453 10.781 1 96 228 PRO A C 1
ATOM 1755 O O . PRO A 1 228 ? 8.422 13.32 11.195 1 96 228 PRO A O 1
ATOM 1758 N N . PHE A 1 229 ? 6.414 12.523 10.828 1 97.75 229 PHE A N 1
ATOM 1759 C CA . PHE A 1 229 ? 6.758 11.117 11 1 97.75 229 PHE A CA 1
ATOM 1760 C C . PHE A 1 229 ? 6.676 10.375 9.68 1 97.75 229 PHE A C 1
ATOM 1762 O O . PHE A 1 229 ? 5.578 10.109 9.18 1 97.75 229 PHE A O 1
ATOM 1769 N N . ALA A 1 230 ? 7.898 9.992 9.172 1 97.19 230 ALA A N 1
ATOM 1770 C CA . ALA A 1 230 ? 7.91 9.555 7.777 1 97.19 230 ALA A CA 1
ATOM 1771 C C . ALA A 1 230 ? 8.68 8.242 7.621 1 97.19 230 ALA A C 1
ATOM 1773 O O . ALA A 1 230 ? 9.695 8.031 8.289 1 97.19 230 ALA A O 1
ATOM 1774 N N . VAL A 1 231 ? 8.227 7.367 6.645 1 97.06 231 VAL A N 1
ATOM 1775 C CA . VAL A 1 231 ? 8.922 6.121 6.352 1 97.06 231 VAL A CA 1
ATOM 1776 C C . VAL A 1 231 ? 9.062 5.945 4.844 1 97.06 231 VAL A C 1
ATOM 1778 O O . VAL A 1 231 ? 9.359 4.848 4.363 1 97.06 231 VAL A O 1
ATOM 1781 N N . GLY A 1 232 ? 8.867 6.969 4.059 1 96.19 232 GLY A N 1
ATOM 1782 C CA . GLY A 1 232 ? 8.773 6.902 2.607 1 96.19 232 GLY A CA 1
ATOM 1783 C C . GLY A 1 232 ? 7.348 6.785 2.104 1 96.19 232 GLY A C 1
ATOM 1784 O O . GLY A 1 232 ? 6.723 7.789 1.759 1 96.19 232 GLY A O 1
ATOM 1785 N N . GLU A 1 233 ? 6.832 5.605 2.113 1 98.25 233 GLU A N 1
ATOM 1786 C CA . GLU A 1 233 ? 5.418 5.289 1.938 1 98.25 233 GLU A CA 1
ATOM 1787 C C . GLU A 1 233 ? 4.91 4.406 3.072 1 98.25 233 GLU A C 1
ATOM 1789 O O . GLU A 1 233 ? 5.539 3.404 3.42 1 98.25 233 GLU A O 1
ATOM 1794 N N . GLY A 1 234 ? 3.809 4.809 3.643 1 98.62 234 GLY A N 1
ATOM 1795 C CA . GLY A 1 234 ? 3.199 4.078 4.742 1 98.62 234 GLY A CA 1
ATOM 1796 C C . GLY A 1 234 ? 2.004 4.789 5.344 1 98.62 234 GLY A C 1
ATOM 1797 O O . GLY A 1 234 ? 1.769 5.969 5.062 1 98.62 234 GLY A O 1
ATOM 1798 N N . GLY A 1 235 ? 1.242 4.109 6.094 1 98.81 235 GLY A N 1
ATOM 1799 C CA . GLY A 1 235 ? 0.109 4.664 6.816 1 98.81 235 GLY A CA 1
ATOM 1800 C C . GLY A 1 235 ? -0.359 3.783 7.961 1 98.81 235 GLY A C 1
ATOM 1801 O O . GLY A 1 235 ? 0.201 2.709 8.188 1 98.81 235 GLY A O 1
ATOM 1802 N N . ALA A 1 236 ? -1.34 4.262 8.656 1 98.94 236 ALA A N 1
ATOM 1803 C CA . ALA A 1 236 ? -1.932 3.498 9.75 1 98.94 236 ALA A CA 1
ATOM 1804 C C . ALA A 1 236 ? -3.404 3.857 9.938 1 98.94 236 ALA A C 1
ATOM 1806 O O . ALA A 1 236 ? -3.809 4.996 9.688 1 98.94 236 ALA A O 1
ATOM 1807 N N . LEU A 1 237 ? -4.137 2.902 10.266 1 98.94 237 LEU A N 1
ATOM 1808 C CA . LEU A 1 237 ? -5.488 3.061 10.797 1 98.94 237 LEU A CA 1
ATOM 1809 C C . LEU A 1 237 ? -5.527 2.77 12.289 1 98.94 237 LEU A C 1
ATOM 1811 O O . LEU A 1 237 ? -5.016 1.743 12.742 1 98.94 237 LEU A O 1
ATOM 1815 N N . VAL A 1 238 ? -6.078 3.639 13.055 1 98.88 238 VAL A N 1
ATOM 1816 C CA . VAL A 1 238 ? -6.105 3.525 14.508 1 98.88 238 VAL A CA 1
ATOM 1817 C C . VAL A 1 238 ? -7.547 3.641 15 1 98.88 238 VAL A C 1
ATOM 1819 O O . VAL A 1 238 ? -8.32 4.457 14.5 1 98.88 238 VAL A O 1
ATOM 1822 N N . SER A 1 239 ? -7.883 2.83 15.969 1 98.81 239 SER A N 1
ATOM 1823 C CA . SER A 1 239 ? -9.227 2.859 16.547 1 98.81 239 SER A CA 1
ATOM 1824 C C . SER A 1 239 ? -9.227 2.363 17.984 1 98.81 239 SER A C 1
ATOM 1826 O O . SER A 1 239 ? -8.328 1.621 18.391 1 98.81 239 SER A O 1
ATOM 1828 N N . ARG A 1 240 ? -10.227 2.787 18.75 1 97.88 240 ARG A N 1
ATOM 1829 C CA . ARG A 1 240 ? -10.484 2.23 20.062 1 97.88 240 ARG A CA 1
ATOM 1830 C C . ARG A 1 240 ? -11.203 0.888 19.969 1 97.88 240 ARG A C 1
ATOM 1832 O O . ARG A 1 240 ? -11.227 0.118 20.938 1 97.88 240 ARG A O 1
ATOM 1839 N N . ASP A 1 241 ? -11.836 0.644 18.828 1 98.19 241 ASP A N 1
ATOM 1840 C CA . ASP A 1 241 ? -12.586 -0.589 18.594 1 98.19 241 ASP A CA 1
ATOM 1841 C C . ASP A 1 241 ? -11.703 -1.644 17.922 1 98.19 241 ASP A C 1
ATOM 1843 O O . ASP A 1 241 ? -11.398 -1.542 16.734 1 98.19 241 ASP A O 1
ATOM 1847 N N . PRO A 1 242 ? -11.312 -2.727 18.625 1 97.81 242 PRO A N 1
ATOM 1848 C CA . PRO A 1 242 ? -10.43 -3.744 18.047 1 97.81 242 PRO A CA 1
ATOM 1849 C C . PRO A 1 242 ? -11.055 -4.453 16.859 1 97.81 242 PRO A C 1
ATOM 1851 O O . PRO A 1 242 ? -10.344 -4.934 15.969 1 97.81 242 PRO A O 1
ATOM 1854 N N . ARG A 1 243 ? -12.383 -4.512 16.781 1 97.81 243 ARG A N 1
ATOM 1855 C CA . ARG A 1 243 ? -13.062 -5.184 15.68 1 97.81 243 ARG A CA 1
ATOM 1856 C C . ARG A 1 243 ? -12.805 -4.461 14.359 1 97.81 243 ARG A C 1
ATOM 1858 O O . ARG A 1 243 ? -12.617 -5.105 13.32 1 97.81 243 ARG A O 1
ATOM 1865 N N . LEU A 1 244 ? -12.812 -3.059 14.367 1 98.25 244 LEU A N 1
ATOM 1866 C CA . LEU A 1 244 ? -12.547 -2.285 13.156 1 98.25 244 LEU A CA 1
ATOM 1867 C C . LEU A 1 244 ? -11.125 -2.525 12.664 1 98.25 244 LEU A C 1
ATOM 1869 O O . LEU A 1 244 ? -10.898 -2.623 11.453 1 98.25 244 LEU A O 1
ATOM 1873 N N . VAL A 1 245 ? -10.195 -2.648 13.586 1 98.56 245 VAL A N 1
ATOM 1874 C CA . VAL A 1 245 ? -8.797 -2.857 13.234 1 98.56 245 VAL A CA 1
ATOM 1875 C C . VAL A 1 245 ? -8.602 -4.266 12.68 1 98.56 245 VAL A C 1
ATOM 1877 O O . VAL A 1 245 ? -7.832 -4.469 11.734 1 98.56 245 VAL A O 1
ATOM 1880 N N . GLU A 1 246 ? -9.289 -5.242 13.211 1 97.69 246 GLU A N 1
ATOM 1881 C CA . GLU A 1 246 ? -9.258 -6.602 12.672 1 97.69 246 GLU A CA 1
ATOM 1882 C C . GLU A 1 246 ? -9.766 -6.637 11.234 1 97.69 246 GLU A C 1
ATOM 1884 O O . GLU A 1 246 ? -9.18 -7.305 10.383 1 97.69 246 GLU A O 1
ATOM 1889 N N . HIS A 1 247 ? -10.852 -5.926 10.984 1 97.69 247 HIS A N 1
ATOM 1890 C CA . HIS A 1 247 ? -11.391 -5.852 9.633 1 97.69 247 HIS A CA 1
ATOM 1891 C C . HIS A 1 247 ? -10.422 -5.145 8.688 1 97.69 247 HIS A C 1
ATOM 1893 O O . HIS A 1 247 ? -10.344 -5.48 7.508 1 97.69 247 HIS A O 1
ATOM 1899 N N . ALA A 1 248 ? -9.695 -4.168 9.258 1 98.25 248 ALA A N 1
ATOM 1900 C CA . ALA A 1 248 ? -8.695 -3.473 8.453 1 98.25 248 ALA A CA 1
ATOM 1901 C C . ALA A 1 248 ? -7.562 -4.414 8.055 1 98.25 248 ALA A C 1
ATOM 1903 O O . ALA A 1 248 ? -7.039 -4.332 6.938 1 98.25 248 ALA A O 1
ATOM 1904 N N . TYR A 1 249 ? -7.156 -5.305 8.945 1 97.25 249 TYR A N 1
ATOM 1905 C CA . TYR A 1 249 ? -6.141 -6.301 8.625 1 97.25 249 TYR A CA 1
ATOM 1906 C C . TYR A 1 249 ? -6.609 -7.223 7.508 1 97.25 249 TYR A C 1
ATOM 1908 O O . TYR A 1 249 ? -5.852 -7.523 6.582 1 97.25 249 TYR A O 1
ATOM 1916 N N . LYS A 1 250 ? -7.863 -7.668 7.613 1 97.19 250 LYS A N 1
ATOM 1917 C CA . LYS A 1 250 ? -8.414 -8.508 6.555 1 97.19 250 LYS A CA 1
ATOM 1918 C C . LYS A 1 250 ? -8.5 -7.75 5.234 1 97.19 250 LYS A C 1
ATOM 1920 O O . LYS A 1 250 ? -8.195 -8.297 4.172 1 97.19 250 LYS A O 1
ATOM 1925 N N . PHE A 1 251 ? -8.883 -6.469 5.312 1 97.81 251 PHE A N 1
ATOM 1926 C CA . PHE A 1 251 ? -8.984 -5.605 4.141 1 97.81 251 PHE A CA 1
ATOM 1927 C C . PHE A 1 251 ? -7.652 -5.531 3.406 1 97.81 251 PHE A C 1
ATOM 1929 O O . PHE A 1 251 ? -7.605 -5.656 2.18 1 97.81 251 PHE A O 1
ATOM 1936 N N . GLN A 1 252 ? -6.59 -5.336 4.121 1 97.12 252 GLN A N 1
ATOM 1937 C CA . GLN A 1 252 ? -5.293 -5.105 3.498 1 97.12 252 GLN A CA 1
ATOM 1938 C C . GLN A 1 252 ? -4.723 -6.398 2.92 1 97.12 252 GLN A C 1
ATOM 1940 O O . GLN A 1 252 ? -3.717 -6.375 2.207 1 97.12 252 GLN A O 1
ATOM 1945 N N . ASN A 1 253 ? -5.41 -7.504 3.172 1 97.88 253 ASN A N 1
ATOM 1946 C CA . ASN A 1 253 ? -5 -8.805 2.652 1 97.88 253 ASN A CA 1
ATOM 1947 C C . ASN A 1 253 ? -6.121 -9.477 1.865 1 97.88 253 ASN A C 1
ATOM 1949 O O . ASN A 1 253 ? -6.379 -10.664 2.033 1 97.88 253 ASN A O 1
ATOM 1953 N N . PHE A 1 254 ? -6.863 -8.703 1.103 1 98.06 254 PHE A N 1
ATOM 1954 C CA . PHE A 1 254 ? -7.859 -9.148 0.131 1 98.06 254 PHE A CA 1
ATOM 1955 C C . PHE A 1 254 ? -9.039 -9.805 0.828 1 98.06 254 PHE A C 1
ATOM 1957 O O . PHE A 1 254 ? -9.766 -10.594 0.218 1 98.06 254 PHE A O 1
ATOM 1964 N N . GLY A 1 255 ? -9.164 -9.578 2.111 1 97.69 255 GLY A N 1
ATOM 1965 C CA . GLY A 1 255 ? -10.242 -10.219 2.852 1 97.69 255 GLY A CA 1
ATOM 1966 C C . GLY A 1 255 ? -10 -11.695 3.105 1 97.69 255 GLY A C 1
ATOM 1967 O O . GLY A 1 255 ? -10.914 -12.422 3.486 1 97.69 255 GLY A O 1
ATOM 1968 N N . LEU A 1 256 ? -8.773 -12.141 2.871 1 96 256 LEU A N 1
ATOM 1969 C CA . LEU A 1 256 ? -8.422 -13.555 3.02 1 96 256 LEU A CA 1
ATOM 1970 C C . LEU A 1 256 ? -8.344 -13.945 4.492 1 96 256 LEU A C 1
ATOM 1972 O O . LEU A 1 256 ? -7.863 -13.164 5.32 1 96 256 LEU A O 1
ATOM 1976 N N . VAL A 1 257 ? -8.797 -15.094 4.793 1 91.25 257 VAL A N 1
ATOM 1977 C CA . VAL A 1 257 ? -8.656 -15.688 6.117 1 91.25 257 VAL A CA 1
ATOM 1978 C C . VAL A 1 257 ? -7.738 -16.906 6.047 1 91.25 257 VAL A C 1
ATOM 1980 O O . VAL A 1 257 ? -7.039 -17.109 5.051 1 91.25 257 VAL A O 1
ATOM 1983 N N . GLN A 1 258 ? -7.648 -17.641 7.051 1 84.19 258 GLN A N 1
ATOM 1984 C CA . GLN A 1 258 ? -6.684 -18.719 7.168 1 84.19 258 GLN A CA 1
ATOM 1985 C C . GLN A 1 258 ? -6.902 -19.781 6.086 1 84.19 258 GLN A C 1
ATOM 1987 O O . GLN A 1 258 ? -5.953 -20.422 5.629 1 84.19 258 GLN A O 1
ATOM 1992 N N . THR A 1 259 ? -8.133 -19.906 5.664 1 81.44 259 THR A N 1
ATOM 1993 C CA . THR A 1 259 ? -8.453 -20.891 4.637 1 81.44 259 THR A CA 1
ATOM 1994 C C . THR A 1 259 ? -8.07 -20.375 3.252 1 81.44 259 THR A C 1
ATOM 1996 O O . THR A 1 259 ? -8.305 -21.047 2.246 1 81.44 259 THR A O 1
ATOM 1999 N N . ARG A 1 260 ? -7.547 -19.156 3.156 1 87.56 260 ARG A N 1
ATOM 2000 C CA . ARG A 1 260 ? -7.156 -18.5 1.911 1 87.56 260 ARG A CA 1
ATOM 2001 C C . ARG A 1 260 ? -8.383 -18.141 1.079 1 87.56 260 ARG A C 1
ATOM 2003 O O . ARG A 1 260 ? -8.297 -18.047 -0.148 1 87.56 260 ARG A O 1
ATOM 2010 N N . GLU A 1 261 ? -9.477 -18.016 1.768 1 95.38 261 GLU A N 1
ATOM 2011 C CA . GLU A 1 261 ? -10.711 -17.562 1.134 1 95.38 261 GLU A CA 1
ATOM 2012 C C . GLU A 1 261 ? -11.047 -16.141 1.533 1 95.38 261 GLU A C 1
ATOM 2014 O O . GLU A 1 261 ? -10.836 -15.742 2.684 1 95.38 261 GLU A O 1
ATOM 2019 N N . SER A 1 262 ? -11.516 -15.422 0.563 1 97.44 262 SER A N 1
ATOM 2020 C CA . SER A 1 262 ? -11.922 -14.047 0.818 1 97.44 262 SER A CA 1
ATOM 2021 C C . SER A 1 262 ? -13.336 -13.984 1.392 1 97.44 262 SER A C 1
ATOM 2023 O O . SER A 1 262 ? -14.281 -14.461 0.768 1 97.44 262 SER A O 1
ATOM 2025 N N . ILE A 1 263 ? -13.5 -13.359 2.561 1 96.75 263 ILE A N 1
ATOM 2026 C CA . ILE A 1 263 ? -14.797 -13.305 3.223 1 96.75 263 ILE A CA 1
ATOM 2027 C C . ILE A 1 263 ? -15.352 -11.883 3.166 1 96.75 263 ILE A C 1
ATOM 2029 O O . ILE A 1 263 ? -16.5 -11.648 3.549 1 96.75 263 ILE A O 1
ATOM 2033 N N . GLN A 1 264 ? -14.57 -10.953 2.746 1 96.62 264 GLN A N 1
ATOM 2034 C CA . GLN A 1 264 ? -14.938 -9.547 2.578 1 96.62 264 GLN A CA 1
ATOM 2035 C C . GLN A 1 264 ? -14.141 -8.898 1.452 1 96.62 264 GLN A C 1
ATOM 2037 O O . GLN A 1 264 ? -13.117 -9.438 1.021 1 96.62 264 GLN A O 1
ATOM 2042 N N . LEU A 1 265 ? -14.695 -7.789 0.918 1 97.06 265 LEU A N 1
ATOM 2043 C CA . LEU A 1 265 ? -13.953 -6.996 -0.056 1 97.06 265 LEU A CA 1
ATOM 2044 C C . LEU A 1 265 ? -12.672 -6.445 0.558 1 97.06 265 LEU A C 1
ATOM 2046 O O . LEU A 1 265 ? -12.672 -5.977 1.699 1 97.06 265 LEU A O 1
ATOM 2050 N N . GLY A 1 266 ? -11.57 -6.594 -0.115 1 97.75 266 GLY A N 1
ATOM 2051 C CA . GLY A 1 266 ? -10.273 -6.086 0.306 1 97.75 266 GLY A CA 1
ATOM 2052 C C . GLY A 1 266 ? -9.352 -5.77 -0.855 1 97.75 266 GLY A C 1
ATOM 2053 O O . GLY A 1 266 ? -9.797 -5.648 -1.997 1 97.75 266 GLY A O 1
ATOM 2054 N N . MET A 1 267 ? -8.156 -5.465 -0.596 1 97.81 267 MET A N 1
ATOM 2055 C CA . MET A 1 267 ? -7.098 -5.246 -1.581 1 97.81 267 MET A CA 1
ATOM 2056 C C . MET A 1 267 ? -5.723 -5.492 -0.969 1 97.81 267 MET A C 1
ATOM 2058 O O . MET A 1 267 ? -5.617 -6.004 0.146 1 97.81 267 MET A O 1
ATOM 2062 N N . ASN A 1 268 ? -4.699 -5.301 -1.73 1 98.5 268 ASN A N 1
ATOM 2063 C CA . ASN A 1 268 ? -3.357 -5.316 -1.158 1 98.5 268 ASN A CA 1
ATOM 2064 C C . ASN A 1 268 ? -3.004 -3.973 -0.523 1 98.5 268 ASN A C 1
ATOM 2066 O O . ASN A 1 268 ? -2.717 -3.006 -1.229 1 98.5 268 ASN A O 1
ATOM 2070 N N . GLY A 1 269 ? -3.029 -3.877 0.768 1 98.44 269 GLY A N 1
ATOM 2071 C CA . GLY A 1 269 ? -2.672 -2.668 1.492 1 98.44 269 GLY A CA 1
ATOM 2072 C C . GLY A 1 269 ? -1.538 -2.875 2.477 1 98.44 269 GLY A C 1
ATOM 2073 O O . GLY A 1 269 ? -1.422 -2.143 3.461 1 98.44 269 GLY A O 1
ATOM 2074 N N . LYS A 1 270 ? -0.7 -3.814 2.268 1 98.31 270 LYS A N 1
ATOM 2075 C CA . LYS A 1 270 ? 0.279 -4.262 3.256 1 98.31 270 LYS A CA 1
ATOM 2076 C C . LYS A 1 270 ? 1.521 -3.375 3.238 1 98.31 270 LYS A C 1
ATOM 2078 O O . LYS A 1 270 ? 1.976 -2.955 2.172 1 98.31 270 LYS A O 1
ATOM 2083 N N . LEU A 1 271 ? 1.997 -3.1 4.383 1 98.56 271 LEU A N 1
ATOM 2084 C CA . LEU A 1 271 ? 3.24 -2.359 4.562 1 98.56 271 LEU A CA 1
ATOM 2085 C C . LEU A 1 271 ? 4.445 -3.287 4.461 1 98.56 271 LEU A C 1
ATOM 2087 O O . LEU A 1 271 ? 4.438 -4.387 5.02 1 98.56 271 LEU A O 1
ATOM 2091 N N . SER A 1 272 ? 5.488 -2.887 3.752 1 97.81 272 SER A N 1
ATOM 2092 C CA . SER A 1 272 ? 6.684 -3.707 3.607 1 97.81 272 SER A CA 1
ATOM 2093 C C . SER A 1 272 ? 7.496 -3.734 4.902 1 97.81 272 SER A C 1
ATOM 2095 O O . SER A 1 272 ? 7.41 -2.811 5.711 1 97.81 272 SER A O 1
ATOM 2097 N N . GLU A 1 273 ? 8.305 -4.773 5.062 1 97.44 273 GLU A N 1
ATOM 2098 C CA . GLU A 1 273 ? 9.164 -4.93 6.234 1 97.44 273 GLU A CA 1
ATOM 2099 C C . GLU A 1 273 ? 10.18 -3.797 6.328 1 97.44 273 GLU A C 1
ATOM 2101 O O . GLU A 1 273 ? 10.516 -3.35 7.43 1 97.44 273 GLU A O 1
ATOM 2106 N N . ILE A 1 274 ? 10.68 -3.318 5.246 1 95.31 274 ILE A N 1
ATOM 2107 C CA . ILE A 1 274 ? 11.695 -2.27 5.27 1 95.31 274 ILE A CA 1
ATOM 2108 C C . ILE A 1 274 ? 11.07 -0.96 5.746 1 95.31 274 ILE A C 1
ATOM 2110 O O . ILE A 1 274 ? 11.68 -0.224 6.527 1 95.31 274 ILE A O 1
ATOM 2114 N N . SER A 1 275 ? 9.891 -0.587 5.277 1 97.38 275 SER A N 1
ATOM 2115 C CA . SER A 1 275 ? 9.195 0.607 5.754 1 97.38 275 SER A CA 1
ATOM 2116 C C . SER A 1 275 ? 8.93 0.53 7.25 1 97.38 275 SER A C 1
ATOM 2118 O O . SER A 1 275 ? 9.07 1.524 7.965 1 97.38 275 SER A O 1
ATOM 2120 N N . ALA A 1 276 ? 8.508 -0.687 7.676 1 98.31 276 ALA A N 1
ATOM 2121 C CA . ALA A 1 276 ? 8.266 -0.885 9.102 1 98.31 276 ALA A CA 1
ATOM 2122 C C . ALA A 1 276 ? 9.539 -0.673 9.914 1 98.31 276 ALA A C 1
ATOM 2124 O O . ALA A 1 276 ? 9.516 -0.051 10.977 1 98.31 276 ALA A O 1
ATOM 2125 N N . ALA A 1 277 ? 10.641 -1.215 9.445 1 96.81 277 ALA A N 1
ATOM 2126 C CA . ALA A 1 277 ? 11.93 -1.055 10.117 1 96.81 277 ALA A CA 1
ATOM 2127 C C . ALA A 1 277 ? 12.312 0.418 10.219 1 96.81 277 ALA A C 1
ATOM 2129 O O . ALA A 1 277 ? 12.797 0.871 11.258 1 96.81 277 ALA A O 1
ATOM 2130 N N . ILE A 1 278 ? 12.109 1.141 9.141 1 96.69 278 ILE A N 1
ATOM 2131 C CA . ILE A 1 278 ? 12.367 2.576 9.148 1 96.69 278 ILE A CA 1
ATOM 2132 C C . ILE A 1 278 ? 11.492 3.252 10.203 1 96.69 278 ILE A C 1
ATOM 2134 O O . ILE A 1 278 ? 11.961 4.109 10.953 1 96.69 278 ILE A O 1
ATOM 2138 N N . GLY A 1 279 ? 10.234 2.865 10.258 1 98.12 279 GLY A N 1
ATOM 2139 C CA . GLY A 1 279 ? 9.32 3.428 11.234 1 98.12 279 GLY A CA 1
ATOM 2140 C C . GLY A 1 279 ? 9.773 3.227 12.664 1 98.12 279 GLY A C 1
ATOM 2141 O O . GLY A 1 279 ? 9.672 4.137 13.492 1 98.12 279 GLY A O 1
ATOM 2142 N N . LEU A 1 280 ? 10.227 2.02 12.953 1 97.81 280 LEU A N 1
ATOM 2143 C CA . LEU A 1 280 ? 10.727 1.716 14.289 1 97.81 280 LEU A CA 1
ATOM 2144 C C . LEU A 1 280 ? 11.867 2.656 14.672 1 97.81 280 LEU A C 1
ATOM 2146 O O . LEU A 1 280 ? 11.922 3.143 15.797 1 97.81 280 LEU A O 1
ATOM 2150 N N . ARG A 1 281 ? 12.75 2.969 13.75 1 96.38 281 ARG A N 1
ATOM 2151 C CA . ARG A 1 281 ? 13.859 3.887 14 1 96.38 281 ARG A CA 1
ATOM 2152 C C . ARG A 1 281 ? 13.359 5.32 14.148 1 96.38 281 ARG A C 1
ATOM 2154 O O . ARG A 1 281 ? 13.867 6.082 14.969 1 96.38 281 ARG A O 1
ATOM 2161 N N . GLN A 1 282 ? 12.422 5.688 13.297 1 96.75 282 GLN A N 1
ATOM 2162 C CA . GLN A 1 282 ? 11.898 7.051 13.273 1 96.75 282 GLN A CA 1
ATOM 2163 C C . GLN A 1 282 ? 11.203 7.395 14.586 1 96.75 282 GLN A C 1
ATOM 2165 O O . GLN A 1 282 ? 11.086 8.57 14.945 1 96.75 282 GLN A O 1
ATOM 2170 N N . LEU A 1 283 ? 10.664 6.355 15.258 1 97.25 283 LEU A N 1
ATOM 2171 C CA . LEU A 1 283 ? 9.953 6.594 16.516 1 97.25 283 LEU A CA 1
ATOM 2172 C C . LEU A 1 283 ? 10.906 7.051 17.609 1 97.25 283 LEU A C 1
ATOM 2174 O O . LEU A 1 283 ? 10.508 7.773 18.516 1 97.25 283 LEU A O 1
ATOM 2178 N N . VAL A 1 284 ? 12.133 6.609 17.453 1 94.38 284 VAL A N 1
ATOM 2179 C CA . VAL A 1 284 ? 13.133 7 18.438 1 94.38 284 VAL A CA 1
ATOM 2180 C C . VAL A 1 284 ? 13.398 8.5 18.344 1 94.38 284 VAL A C 1
ATOM 2182 O O . VAL A 1 284 ? 13.773 9 17.281 1 94.38 284 VAL A O 1
ATOM 2185 N N . GLY A 1 285 ? 13.109 9.297 19.359 1 93.62 285 GLY A N 1
ATOM 2186 C CA . GLY A 1 285 ? 13.391 10.719 19.406 1 93.62 285 GLY A CA 1
ATOM 2187 C C . GLY A 1 285 ? 12.32 11.562 18.75 1 93.62 285 GLY A C 1
ATOM 2188 O O . GLY A 1 285 ? 12.516 12.758 18.5 1 93.62 285 GLY A O 1
ATOM 2189 N N . LEU A 1 286 ? 11.25 10.945 18.438 1 97.12 286 LEU A N 1
ATOM 2190 C CA . LEU A 1 286 ? 10.188 11.656 17.719 1 97.12 286 LEU A CA 1
ATOM 2191 C C . LEU A 1 286 ? 9.727 12.875 18.516 1 97.12 286 LEU A C 1
ATOM 2193 O O . LEU A 1 286 ? 9.602 13.969 17.953 1 97.12 286 LEU A O 1
ATOM 2197 N N . ASP A 1 287 ? 9.555 12.75 19.797 1 97.19 287 ASP A N 1
ATOM 2198 C CA . ASP A 1 287 ? 9.039 13.844 20.609 1 97.19 287 ASP A CA 1
ATOM 2199 C C . ASP A 1 287 ? 10.008 15.023 20.625 1 97.19 287 ASP A C 1
ATOM 2201 O O . ASP A 1 287 ? 9.586 16.188 20.641 1 97.19 287 ASP A O 1
ATOM 2205 N N . ARG A 1 288 ? 11.281 14.766 20.641 1 97.06 288 ARG A N 1
ATOM 2206 C CA . ARG A 1 288 ? 12.281 15.828 20.578 1 97.06 288 ARG A CA 1
ATOM 2207 C C . ARG A 1 288 ? 12.219 16.562 19.234 1 97.06 288 ARG A C 1
ATOM 2209 O O . ARG A 1 288 ? 12.32 17.797 19.203 1 97.06 288 ARG A O 1
ATOM 2216 N N . ARG A 1 289 ? 12.062 15.805 18.172 1 97.06 289 ARG A N 1
ATOM 2217 C CA . ARG A 1 289 ? 11.945 16.406 16.859 1 97.06 289 ARG A CA 1
ATOM 2218 C C . ARG A 1 289 ? 10.688 17.266 16.766 1 97.06 289 ARG A C 1
ATOM 2220 O O . ARG A 1 289 ? 10.727 18.375 16.219 1 97.06 289 ARG A O 1
ATOM 2227 N N . LEU A 1 290 ? 9.602 16.75 17.312 1 97.75 290 LEU A N 1
ATOM 2228 C CA . LEU A 1 290 ? 8.352 17.5 17.266 1 97.75 290 LEU A CA 1
ATOM 2229 C C . LEU A 1 290 ? 8.438 18.766 18.125 1 97.75 290 LEU A C 1
ATOM 2231 O O . LEU A 1 290 ? 7.891 19.812 17.75 1 97.75 290 LEU A O 1
ATOM 2235 N N . ALA A 1 291 ? 9.117 18.688 19.234 1 97.81 291 ALA A N 1
ATOM 2236 C CA . ALA A 1 291 ? 9.312 19.859 20.078 1 97.81 291 ALA A CA 1
ATOM 2237 C C . ALA A 1 291 ? 10.102 20.938 19.344 1 97.81 291 ALA A C 1
ATOM 2239 O O . ALA A 1 291 ? 9.828 22.125 19.5 1 97.81 291 ALA A O 1
ATOM 2240 N N . SER A 1 292 ? 11.117 20.516 18.641 1 97.62 292 SER A N 1
ATOM 2241 C CA . SER A 1 292 ? 11.906 21.469 17.844 1 97.62 292 SER A CA 1
ATOM 2242 C C . SER A 1 292 ? 11.039 22.172 16.812 1 97.62 292 SER A C 1
ATOM 2244 O O . SER A 1 292 ? 11.195 23.375 16.594 1 97.62 292 SER A O 1
ATOM 2246 N N . ARG A 1 293 ? 10.18 21.484 16.141 1 98 293 ARG A N 1
ATOM 2247 C CA . ARG A 1 293 ? 9.258 22.062 15.172 1 98 293 ARG A CA 1
ATOM 2248 C C . ARG A 1 293 ? 8.312 23.062 15.836 1 98 293 ARG A C 1
ATOM 2250 O O . ARG A 1 293 ? 8.062 24.141 15.289 1 98 293 ARG A O 1
ATOM 2257 N N . ARG A 1 294 ? 7.801 22.734 17.016 1 98.19 294 ARG A N 1
ATOM 2258 C CA . ARG A 1 294 ? 6.902 23.609 17.734 1 98.19 294 ARG A CA 1
ATOM 2259 C C . ARG A 1 294 ? 7.621 24.891 18.188 1 98.19 294 ARG A C 1
ATOM 2261 O O . ARG A 1 294 ? 7.027 25.969 18.219 1 98.19 294 ARG A O 1
ATOM 2268 N N . LYS A 1 295 ? 8.875 24.75 18.453 1 98.12 295 LYS A N 1
ATOM 2269 C CA . LYS A 1 295 ? 9.664 25.922 18.781 1 98.12 295 LYS A CA 1
ATOM 2270 C C . LYS A 1 295 ? 9.75 26.875 17.609 1 98.12 295 LYS A C 1
ATOM 2272 O O . LYS A 1 295 ? 9.727 28.094 17.781 1 98.12 295 LYS A O 1
ATOM 2277 N N . VAL A 1 296 ? 9.898 26.312 16.406 1 98.5 296 VAL A N 1
ATOM 2278 C CA . VAL A 1 296 ? 9.914 27.141 15.203 1 98.5 296 VAL A CA 1
ATOM 2279 C C . VAL A 1 296 ? 8.602 27.906 15.086 1 98.5 296 VAL A C 1
ATOM 2281 O O . VAL A 1 296 ? 8.602 29.109 14.828 1 98.5 296 VAL A O 1
ATOM 2284 N N . LEU A 1 297 ? 7.457 27.234 15.281 1 98.38 297 LEU A N 1
ATOM 2285 C CA . LEU A 1 297 ? 6.16 27.891 15.227 1 98.38 297 LEU A CA 1
ATOM 2286 C C . LEU A 1 297 ? 6.078 29.031 16.25 1 98.38 297 LEU A C 1
ATOM 2288 O O . LEU A 1 297 ? 5.547 30.094 15.961 1 98.38 297 LEU A O 1
ATOM 2292 N N . GLU A 1 298 ? 6.594 28.766 17.391 1 98.06 298 GLU A N 1
ATOM 2293 C CA . GLU A 1 298 ? 6.582 29.781 18.438 1 98.06 298 GLU A CA 1
ATOM 2294 C C . GLU A 1 298 ? 7.383 31.016 18.016 1 98.06 298 GLU A C 1
ATOM 2296 O O . GLU A 1 298 ? 6.961 32.156 18.266 1 98.06 298 GLU A O 1
ATOM 2301 N N . CYS A 1 299 ? 8.492 30.797 17.438 1 98.31 299 CYS A N 1
ATOM 2302 C CA . CYS A 1 299 ? 9.312 31.891 16.922 1 98.31 299 CYS A CA 1
ATOM 2303 C C . CYS A 1 299 ? 8.562 32.688 15.844 1 98.31 299 CYS A C 1
ATOM 2305 O O . CYS A 1 299 ? 8.609 33.906 15.82 1 98.31 299 CYS A O 1
ATOM 2307 N N . TYR A 1 300 ? 7.914 31.953 14.93 1 98.62 300 TYR A N 1
ATOM 2308 C CA . TYR A 1 300 ? 7.117 32.594 13.891 1 98.62 300 TYR A CA 1
ATOM 2309 C C . TYR A 1 300 ? 6.02 33.469 14.508 1 98.62 300 TYR A C 1
ATOM 2311 O O . TYR A 1 300 ? 5.859 34.625 14.141 1 98.62 300 TYR A O 1
ATOM 2319 N N . ARG A 1 301 ? 5.277 32.906 15.461 1 97.94 301 ARG A N 1
ATOM 2320 C CA . ARG A 1 301 ? 4.168 33.625 16.094 1 97.94 301 ARG A CA 1
ATOM 2321 C C . ARG A 1 301 ? 4.645 34.875 16.781 1 97.94 301 ARG A C 1
ATOM 2323 O O . ARG A 1 301 ? 4.027 35.938 16.641 1 97.94 301 ARG A O 1
ATOM 2330 N N . THR A 1 302 ? 5.715 34.75 17.469 1 97.75 302 THR A N 1
ATOM 2331 C CA . THR A 1 302 ? 6.266 35.906 18.188 1 97.75 302 THR A CA 1
ATOM 2332 C C . THR A 1 302 ? 6.82 36.938 17.219 1 97.75 302 THR A C 1
ATOM 2334 O O . THR A 1 302 ? 6.551 38.125 17.359 1 97.75 302 THR A O 1
ATOM 2337 N N . GLY A 1 303 ? 7.551 36.469 16.297 1 97.88 303 GLY A N 1
ATOM 2338 C CA . GLY A 1 303 ? 8.219 37.344 15.359 1 97.88 303 GLY A CA 1
ATOM 2339 C C . GLY A 1 303 ? 7.262 38.031 14.406 1 97.88 303 GLY A C 1
ATOM 2340 O O . GLY A 1 303 ? 7.555 39.125 13.898 1 97.88 303 GLY A O 1
ATOM 2341 N N . MET A 1 304 ? 6.141 37.406 14.148 1 97.31 304 MET A N 1
ATOM 2342 C CA . MET A 1 304 ? 5.223 37.906 13.141 1 97.31 304 MET A CA 1
ATOM 2343 C C . MET A 1 304 ? 3.982 38.531 13.797 1 97.31 304 MET A C 1
ATOM 2345 O O . MET A 1 304 ? 2.971 38.75 13.125 1 97.31 304 MET A O 1
ATOM 2349 N N . ALA A 1 305 ? 4.023 38.75 15.047 1 95.25 305 ALA A N 1
ATOM 2350 C CA . ALA A 1 305 ? 2.877 39.25 15.812 1 95.25 305 ALA A CA 1
ATOM 2351 C C . ALA A 1 305 ? 2.303 40.5 15.195 1 95.25 305 ALA A C 1
ATOM 2353 O O . ALA A 1 305 ? 1.089 40.719 15.227 1 95.25 305 ALA A O 1
ATOM 2354 N N . ASP A 1 306 ? 3.137 41.344 14.531 1 94.12 306 ASP A N 1
ATOM 2355 C CA . ASP A 1 306 ? 2.686 42.625 13.977 1 94.12 306 ASP A CA 1
ATOM 2356 C C . ASP A 1 306 ? 2.688 42.594 12.453 1 94.12 306 ASP A C 1
ATOM 2358 O O . ASP A 1 306 ? 2.574 43.625 11.812 1 94.12 306 ASP A O 1
ATOM 2362 N N . ALA A 1 307 ? 2.857 41.406 11.945 1 95.5 307 ALA A N 1
ATOM 2363 C CA . ALA A 1 307 ? 3 41.312 10.492 1 95.5 307 ALA A CA 1
ATOM 2364 C C . ALA A 1 307 ? 1.65 41.062 9.828 1 95.5 307 ALA A C 1
ATOM 2366 O O . ALA A 1 307 ? 1.582 40.844 8.617 1 95.5 307 ALA A O 1
ATOM 2367 N N . GLY A 1 308 ? 0.552 41.031 10.602 1 95.38 308 GLY A N 1
ATOM 2368 C CA . GLY A 1 308 ? -0.785 40.906 10.047 1 95.38 308 GLY A CA 1
ATOM 2369 C C . GLY A 1 308 ? -1.135 39.5 9.656 1 95.38 308 GLY A C 1
ATOM 2370 O O . GLY A 1 308 ? -2.025 39.281 8.828 1 95.38 308 GLY A O 1
ATOM 2371 N N . VAL A 1 309 ? -0.426 38.5 10.148 1 96.88 309 VAL A N 1
ATOM 2372 C CA . VAL A 1 309 ? -0.738 37.094 9.836 1 96.88 309 VAL A CA 1
ATOM 2373 C C . VAL A 1 309 ? -1.271 36.406 11.086 1 96.88 309 VAL A C 1
ATOM 2375 O O . VAL A 1 309 ? -0.895 36.75 12.203 1 96.88 309 VAL A O 1
ATOM 2378 N N . ARG A 1 310 ? -2.182 35.469 10.883 1 96.81 310 ARG A N 1
ATOM 2379 C CA . ARG A 1 310 ? -2.77 34.688 11.961 1 96.81 310 ARG A CA 1
ATOM 2380 C C . ARG A 1 310 ? -2.545 33.188 11.734 1 96.81 310 ARG A C 1
ATOM 2382 O O . ARG A 1 310 ? -2.902 32.656 10.688 1 96.81 310 ARG A O 1
ATOM 2389 N N . PHE A 1 311 ? -1.947 32.594 12.734 1 97.44 311 PHE A N 1
ATOM 2390 C CA . PHE A 1 311 ? -1.724 31.141 12.648 1 97.44 311 PHE A CA 1
ATOM 2391 C C . PHE A 1 311 ? -2.945 30.375 13.133 1 97.44 311 PHE A C 1
ATOM 2393 O O . PHE A 1 311 ? -3.818 30.953 13.797 1 97.44 311 PHE A O 1
ATOM 2400 N N . GLN A 1 312 ? -3.033 29.109 12.703 1 95.06 312 GLN A N 1
ATOM 2401 C CA . GLN A 1 312 ? -4.156 28.234 13.031 1 95.06 312 GLN A CA 1
ATOM 2402 C C . GLN A 1 312 ? -4.238 27.984 14.539 1 95.06 312 GLN A C 1
ATOM 2404 O O . GLN A 1 312 ? -3.221 27.734 15.188 1 95.06 312 GLN A O 1
ATOM 2409 N N . ASP A 1 313 ? -5.473 28 15.023 1 92.25 313 ASP A N 1
ATOM 2410 C CA . ASP A 1 313 ? -5.695 27.672 16.422 1 92.25 313 ASP A CA 1
ATOM 2411 C C . ASP A 1 313 ? -5.293 26.219 16.719 1 92.25 313 ASP A C 1
ATOM 2413 O O . ASP A 1 313 ? -5.543 25.328 15.906 1 92.25 313 ASP A O 1
ATOM 2417 N N . ASN A 1 314 ? -4.668 25.938 17.906 1 93.5 314 ASN A N 1
ATOM 2418 C CA . ASN A 1 314 ? -4.273 24.625 18.391 1 93.5 314 ASN A CA 1
ATOM 2419 C C . ASN A 1 314 ? -3.049 24.094 17.656 1 93.5 314 ASN A C 1
ATOM 2421 O O . ASN A 1 314 ? -2.605 22.969 17.906 1 93.5 314 ASN A O 1
ATOM 2425 N N . ALA A 1 315 ? -2.443 24.922 16.781 1 96.75 315 ALA A N 1
ATOM 2426 C CA . ALA A 1 315 ? -1.27 24.484 16.031 1 96.75 315 ALA A CA 1
ATOM 2427 C C . ALA A 1 315 ? -0.069 24.297 16.953 1 96.75 315 ALA A C 1
ATOM 2429 O O . ALA A 1 315 ? 0.882 23.594 16.609 1 96.75 315 ALA A O 1
ATOM 2430 N N . ASN A 1 316 ? -0.107 24.875 18.141 1 96.19 316 ASN A N 1
ATOM 2431 C CA . ASN A 1 316 ? 1.019 24.844 19.078 1 96.19 316 ASN A CA 1
ATOM 2432 C C . ASN A 1 316 ? 1.246 23.453 19.641 1 96.19 316 ASN A C 1
ATOM 2434 O O . ASN A 1 316 ? 2.314 23.156 20.172 1 96.19 316 ASN A O 1
ATOM 2438 N N . VAL A 1 317 ? 0.295 22.516 19.516 1 96.62 317 VAL A N 1
ATOM 2439 C CA . VAL A 1 317 ? 0.467 21.156 20.031 1 96.62 317 VAL A CA 1
ATOM 2440 C C . VAL A 1 317 ? 0.399 20.156 18.875 1 96.62 317 VAL A C 1
ATOM 2442 O O . VAL A 1 317 ? 0.151 18.969 19.078 1 96.62 317 VAL A O 1
ATOM 2445 N N . ALA A 1 318 ? 0.524 20.656 17.688 1 98 318 ALA A N 1
ATOM 2446 C CA . ALA A 1 318 ? 0.488 19.797 16.5 1 98 318 ALA A CA 1
ATOM 2447 C C . ALA A 1 318 ? 1.895 19.375 16.078 1 98 318 ALA A C 1
ATOM 2449 O O . ALA A 1 318 ? 2.885 19.938 16.562 1 98 318 ALA A O 1
ATOM 2450 N N . SER A 1 319 ? 2.045 18.312 15.25 1 97.19 319 SER A N 1
ATOM 2451 C CA . SER A 1 319 ? 3.316 17.812 14.742 1 97.19 319 SER A CA 1
ATOM 2452 C C . SER A 1 319 ? 3.945 18.797 13.758 1 97.19 319 SER A C 1
ATOM 2454 O O . SER A 1 319 ? 5.172 18.859 13.641 1 97.19 319 SER A O 1
ATOM 2456 N N . LEU A 1 320 ? 3.139 19.578 13 1 95.69 320 LEU A N 1
ATOM 2457 C CA . LEU A 1 320 ? 3.492 20.688 12.125 1 95.69 320 LEU A CA 1
ATOM 2458 C C . LEU A 1 320 ? 4.359 20.203 10.961 1 95.69 320 LEU A C 1
ATOM 2460 O O . LEU A 1 320 ? 5.582 20.359 10.992 1 95.69 320 LEU A O 1
ATOM 2464 N N . CYS A 1 321 ? 3.764 19.781 9.922 1 94.62 321 CYS A N 1
ATOM 2465 C CA . CYS A 1 321 ? 4.504 19.578 8.672 1 94.62 321 CYS A CA 1
ATOM 2466 C C . CYS A 1 321 ? 5.047 20.906 8.156 1 94.62 321 CYS A C 1
ATOM 2468 O O . CYS A 1 321 ? 6.121 20.953 7.547 1 94.62 321 CYS A O 1
ATOM 2470 N N . PHE A 1 322 ? 4.363 21.969 8.344 1 97.31 322 PHE A N 1
ATOM 2471 C CA . PHE A 1 322 ? 4.602 23.375 8.039 1 97.31 322 PHE A CA 1
ATOM 2472 C C . PHE A 1 322 ? 3.729 24.281 8.906 1 97.31 322 PHE A C 1
ATOM 2474 O O . PHE A 1 322 ? 2.893 23.781 9.672 1 97.31 322 PHE A O 1
ATOM 2481 N N . ALA A 1 323 ? 4.02 25.516 8.852 1 97.94 323 ALA A N 1
ATOM 2482 C CA . ALA A 1 323 ? 3.229 26.484 9.609 1 97.94 323 ALA A CA 1
ATOM 2483 C C . ALA A 1 323 ? 2.311 27.281 8.688 1 97.94 323 ALA A C 1
ATOM 2485 O O . ALA A 1 323 ? 2.781 28.078 7.859 1 97.94 323 ALA A O 1
ATOM 2486 N N . SER A 1 324 ? 1.022 27.062 8.828 1 97.81 324 SER A N 1
ATOM 2487 C CA . SER A 1 324 ? 0.065 27.781 7.984 1 97.81 324 SER A CA 1
ATOM 2488 C C . SER A 1 324 ? -0.457 29.031 8.672 1 97.81 324 SER A C 1
ATOM 2490 O O . SER A 1 324 ? -0.777 29.016 9.859 1 97.81 324 SER A O 1
ATOM 2492 N N . ALA A 1 325 ? -0.494 30.094 7.926 1 97.62 325 ALA A N 1
ATOM 2493 C CA . ALA A 1 325 ? -0.971 31.391 8.406 1 97.62 325 ALA A CA 1
ATOM 2494 C C . ALA A 1 325 ? -1.934 32.031 7.41 1 97.62 325 ALA A C 1
ATOM 2496 O O . ALA A 1 325 ? -1.857 31.75 6.207 1 97.62 325 ALA A O 1
ATOM 2497 N N . CYS A 1 326 ? -2.805 32.75 7.922 1 97.69 326 CYS A N 1
ATOM 2498 C CA . CYS A 1 326 ? -3.721 33.531 7.094 1 97.69 326 CYS A CA 1
ATOM 2499 C C . CYS A 1 326 ? -3.312 35 7.066 1 97.69 326 CYS A C 1
ATOM 2501 O O . CYS A 1 326 ? -3.146 35.625 8.117 1 97.69 326 CYS A O 1
ATOM 2503 N N . CYS A 1 327 ? -3.168 35.594 5.895 1 97.75 327 CYS A N 1
ATOM 2504 C CA . CYS A 1 327 ? -2.885 37 5.688 1 97.75 327 CYS A CA 1
ATOM 2505 C C . CYS A 1 327 ? -4.152 37.844 5.828 1 97.75 327 CYS A C 1
ATOM 2507 O O . CYS A 1 327 ? -5.246 37.281 5.984 1 97.75 327 CYS A O 1
ATOM 2509 N N . THR A 1 328 ? -3.992 39.156 5.727 1 97.31 328 THR 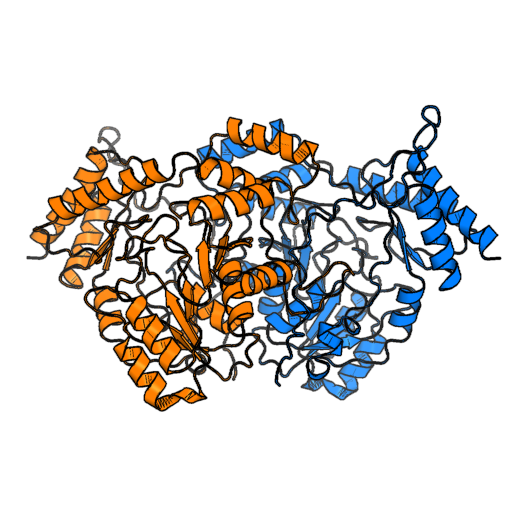A N 1
ATOM 2510 C CA . THR A 1 328 ? -5.117 40.031 5.941 1 97.31 328 THR A CA 1
ATOM 2511 C C . THR A 1 328 ? -5.977 40.156 4.688 1 97.31 328 THR A C 1
ATOM 2513 O O . THR A 1 328 ? -7.152 40.5 4.758 1 97.31 328 THR A O 1
ATOM 2516 N N . SER A 1 329 ? -5.387 39.938 3.523 1 97.19 329 SER A N 1
ATOM 2517 C CA . SER A 1 329 ? -6.066 40 2.234 1 97.19 329 SER A CA 1
ATOM 2518 C C . SER A 1 329 ? -5.332 39.188 1.178 1 97.19 329 SER A C 1
ATOM 2520 O O . SER A 1 329 ? -4.215 38.719 1.413 1 97.19 329 SER A O 1
ATOM 2522 N N . ALA A 1 330 ? -6.008 39 0.11 1 97.38 330 ALA A N 1
ATOM 2523 C CA . ALA A 1 330 ? -5.379 38.312 -1.02 1 97.38 330 ALA A CA 1
ATOM 2524 C C . ALA A 1 330 ? -4.137 39.062 -1.489 1 97.38 330 ALA A C 1
ATOM 2526 O O . ALA A 1 330 ? -3.146 38.469 -1.892 1 97.38 330 ALA A O 1
ATOM 2527 N N . ASP A 1 331 ? -4.141 40.375 -1.429 1 97.38 331 ASP A N 1
ATOM 2528 C CA . ASP A 1 331 ? -2.994 41.188 -1.805 1 97.38 331 ASP A CA 1
ATOM 2529 C C . ASP A 1 331 ? -1.838 41 -0.826 1 97.38 331 ASP A C 1
ATOM 2531 O O . ASP A 1 331 ? -0.676 40.938 -1.233 1 97.38 331 ASP A O 1
ATOM 2535 N N . HIS A 1 332 ? -2.238 40.969 0.436 1 97.81 332 HIS A N 1
ATOM 2536 C CA . HIS A 1 332 ? -1.227 40.688 1.453 1 97.81 332 HIS A CA 1
ATOM 2537 C C . HIS A 1 332 ? -0.568 39.344 1.24 1 97.81 332 HIS A C 1
ATOM 2539 O O . HIS A 1 332 ? 0.653 39.219 1.354 1 97.81 332 HIS A O 1
ATOM 2545 N N . LYS A 1 333 ? -1.335 38.312 0.969 1 98.19 333 LYS A N 1
ATOM 2546 C CA . LYS A 1 333 ? -0.806 37 0.646 1 98.19 333 LYS A CA 1
ATOM 2547 C C . LYS A 1 333 ? 0.182 37.062 -0.515 1 98.19 333 LYS A C 1
ATOM 2549 O O . LYS A 1 333 ? 1.273 36.5 -0.444 1 98.19 333 LYS A O 1
ATOM 2554 N N . ALA A 1 334 ? -0.233 37.719 -1.606 1 97.75 334 ALA A N 1
ATOM 2555 C CA . ALA A 1 334 ? 0.623 37.844 -2.783 1 97.75 334 ALA A CA 1
ATOM 2556 C C . ALA A 1 334 ? 1.951 38.5 -2.428 1 97.75 334 ALA A C 1
ATOM 2558 O O . ALA A 1 334 ? 3.008 38.094 -2.914 1 97.75 334 ALA A O 1
ATOM 2559 N N . ALA A 1 335 ? 1.896 39.562 -1.562 1 97.88 335 ALA A N 1
ATOM 2560 C CA . ALA A 1 335 ? 3.098 40.25 -1.126 1 97.88 335 ALA A CA 1
ATOM 2561 C C . ALA A 1 335 ? 4 39.344 -0.301 1 97.88 335 ALA A C 1
ATOM 2563 O O . ALA A 1 335 ? 5.223 39.344 -0.469 1 97.88 335 ALA A O 1
ATOM 2564 N N . VAL A 1 336 ? 3.381 38.594 0.562 1 98.31 336 VAL A N 1
ATOM 2565 C CA . VAL A 1 336 ? 4.133 37.688 1.422 1 98.31 336 VAL A CA 1
ATOM 2566 C C . VAL A 1 336 ? 4.824 36.625 0.57 1 98.31 336 VAL A C 1
ATOM 2568 O O . VAL A 1 336 ? 6.027 36.375 0.714 1 98.31 336 VAL A O 1
ATOM 2571 N N . LEU A 1 337 ? 4.082 36 -0.302 1 98.19 337 LEU A N 1
ATOM 2572 C CA . LEU A 1 337 ? 4.641 34.969 -1.166 1 98.19 337 LEU A CA 1
ATOM 2573 C C . LEU A 1 337 ? 5.762 35.531 -2.035 1 98.19 337 LEU A C 1
ATOM 2575 O O . LEU A 1 337 ? 6.785 34.875 -2.242 1 98.19 337 LEU A O 1
ATOM 2579 N N . GLY A 1 338 ? 5.543 36.688 -2.639 1 97.69 338 GLY A N 1
ATOM 2580 C CA . GLY A 1 338 ? 6.578 37.344 -3.42 1 97.69 338 GLY A CA 1
ATOM 2581 C C . GLY A 1 338 ? 7.848 37.625 -2.635 1 97.69 338 GLY A C 1
ATOM 2582 O O . GLY A 1 338 ? 8.953 37.406 -3.143 1 97.69 338 GLY A O 1
ATOM 2583 N N . SER A 1 339 ? 7.703 38.125 -1.395 1 98 339 SER A N 1
ATOM 2584 C CA . SER A 1 339 ? 8.852 38.375 -0.533 1 98 339 SER A CA 1
ATOM 2585 C C . SER A 1 339 ? 9.602 37.094 -0.206 1 98 339 SER A C 1
ATOM 2587 O O . SER A 1 339 ? 10.836 37.062 -0.242 1 98 339 SER A O 1
ATOM 2589 N N . LEU A 1 340 ? 8.883 36.031 0.173 1 98.38 340 LEU A N 1
ATOM 2590 C CA . LEU A 1 340 ? 9.5 34.75 0.459 1 98.38 340 LEU A CA 1
ATOM 2591 C C . LEU A 1 340 ? 10.32 34.25 -0.733 1 98.38 340 LEU A C 1
ATOM 2593 O O . LEU A 1 340 ? 11.445 33.781 -0.568 1 98.38 340 LEU A O 1
ATOM 2597 N N . ARG A 1 341 ? 9.734 34.406 -1.908 1 97.69 341 ARG A N 1
ATOM 2598 C CA . ARG A 1 341 ? 10.43 34 -3.127 1 97.69 341 ARG A CA 1
ATOM 2599 C C . ARG A 1 341 ? 11.719 34.781 -3.312 1 97.69 341 ARG A C 1
ATOM 2601 O O . ARG A 1 341 ? 12.758 34.219 -3.664 1 97.69 341 ARG A O 1
ATOM 2608 N N . ARG A 1 342 ? 11.742 36.031 -3.104 1 96.38 342 ARG A N 1
ATOM 2609 C CA . ARG A 1 342 ? 12.906 36.906 -3.252 1 96.38 342 ARG A CA 1
ATOM 2610 C C . ARG A 1 342 ? 14.008 36.5 -2.271 1 96.38 342 ARG A C 1
ATOM 2612 O O . ARG A 1 342 ? 15.188 36.719 -2.551 1 96.38 342 ARG A O 1
ATOM 2619 N N . HIS A 1 343 ? 13.609 35.938 -1.218 1 97.25 343 HIS A N 1
ATOM 2620 C CA . HIS A 1 343 ? 14.57 35.562 -0.194 1 97.25 343 HIS A CA 1
ATOM 2621 C C . HIS A 1 343 ? 14.906 34.094 -0.276 1 97.25 343 HIS A C 1
ATOM 2623 O O . HIS A 1 343 ? 15.43 33.5 0.682 1 97.25 343 HIS A O 1
ATOM 2629 N N . ALA A 1 344 ? 14.508 33.406 -1.285 1 97.75 344 ALA A N 1
ATOM 2630 C CA . ALA A 1 344 ? 14.82 32.031 -1.576 1 97.75 344 ALA A CA 1
ATOM 2631 C C . ALA A 1 344 ? 14.219 31.094 -0.519 1 97.75 344 ALA A C 1
ATOM 2633 O O . ALA A 1 344 ? 14.883 30.156 -0.065 1 97.75 344 ALA A O 1
ATOM 2634 N N . ILE A 1 345 ? 13.031 31.469 -0.109 1 98.44 345 ILE A N 1
ATOM 2635 C CA . ILE A 1 345 ? 12.281 30.656 0.838 1 98.44 345 ILE A CA 1
ATOM 2636 C C . ILE A 1 345 ? 11.086 30.016 0.132 1 98.44 345 ILE A C 1
ATOM 2638 O O . ILE A 1 345 ? 10.219 30.719 -0.398 1 98.44 345 ILE A O 1
ATOM 2642 N N . GLU A 1 346 ? 11.062 28.672 0.166 1 98 346 GLU A N 1
ATOM 2643 C CA . GLU A 1 346 ? 9.922 27.984 -0.442 1 98 346 GLU A CA 1
ATOM 2644 C C . GLU A 1 346 ? 8.703 28.016 0.48 1 98 346 GLU A C 1
ATOM 2646 O O . GLU A 1 346 ? 8.836 27.844 1.694 1 98 346 GLU A O 1
ATOM 2651 N N . ALA A 1 347 ? 7.586 28.344 -0.084 1 98.12 347 ALA A N 1
ATOM 2652 C CA . ALA A 1 347 ? 6.293 28.359 0.597 1 98.12 347 ALA A CA 1
ATOM 2653 C C . ALA A 1 347 ? 5.188 27.828 -0.31 1 98.12 347 ALA A C 1
ATOM 2655 O O . ALA A 1 347 ? 5.406 27.609 -1.504 1 98.12 347 ALA A O 1
ATOM 2656 N N . ARG A 1 348 ? 4.113 27.438 0.328 1 97.25 348 ARG A N 1
ATOM 2657 C CA . ARG A 1 348 ? 2.926 26.969 -0.383 1 97.25 348 ARG A CA 1
ATOM 2658 C C . ARG A 1 348 ? 1.681 27.719 0.081 1 97.25 348 ARG A C 1
ATOM 2660 O O . ARG A 1 348 ? 1.749 28.531 0.995 1 97.25 348 ARG A O 1
ATOM 2667 N N . ASP A 1 349 ? 0.619 27.531 -0.622 1 97.25 349 ASP A N 1
ATOM 2668 C CA . ASP A 1 349 ? -0.654 28.094 -0.176 1 97.25 349 ASP A CA 1
ATOM 2669 C C . ASP A 1 349 ? -1.711 27 -0.027 1 97.25 349 ASP A C 1
ATOM 2671 O O . ASP A 1 349 ? -2.84 27.156 -0.499 1 97.25 349 ASP A O 1
ATOM 2675 N N . TYR A 1 350 ? -1.288 25.906 0.637 1 94.75 350 TYR A N 1
ATOM 2676 C CA . TYR A 1 350 ? -2.221 24.828 0.902 1 94.75 350 TYR A CA 1
ATOM 2677 C C . TYR A 1 350 ? -3.393 25.297 1.751 1 94.75 350 TYR A C 1
ATOM 2679 O O . TYR A 1 350 ? -3.207 26.062 2.703 1 94.75 350 TYR A O 1
ATOM 2687 N N . TYR A 1 351 ? -4.539 24.906 1.342 1 94.94 351 TYR A N 1
ATOM 2688 C CA . TYR A 1 351 ? -5.09 24.109 0.255 1 94.94 351 TYR A CA 1
ATOM 2689 C C . TYR A 1 351 ? -5.82 24.984 -0.755 1 94.94 351 TYR A C 1
ATOM 2691 O O . TYR A 1 351 ? -7.051 25.062 -0.754 1 94.94 351 TYR A O 1
ATOM 2699 N N . ASN A 1 352 ? -5.164 25.703 -1.499 1 96.12 352 ASN A N 1
ATOM 2700 C CA . ASN A 1 352 ? -5.676 26.531 -2.58 1 96.12 352 ASN A CA 1
ATOM 2701 C C . ASN A 1 352 ? -5.285 25.984 -3.947 1 96.12 352 ASN A C 1
ATOM 2703 O O . ASN A 1 352 ? -4.098 25.922 -4.281 1 96.12 352 ASN A O 1
ATOM 2707 N N . PRO A 1 353 ? -6.254 25.641 -4.848 1 96.56 353 PRO A N 1
ATOM 2708 C CA . PRO A 1 353 ? -7.699 25.719 -4.621 1 96.56 353 PRO A CA 1
ATOM 2709 C C . PRO A 1 353 ? -8.227 24.594 -3.746 1 96.56 353 PRO A C 1
ATOM 2711 O O . PRO A 1 353 ? -7.559 23.562 -3.602 1 96.56 353 PRO A O 1
ATOM 2714 N N . PRO A 1 354 ? -9.406 24.828 -3.117 1 97.81 354 PRO A N 1
ATOM 2715 C CA . PRO A 1 354 ? -10.055 23.75 -2.385 1 97.81 354 PRO A CA 1
ATOM 2716 C C . PRO A 1 354 ? -10.547 22.625 -3.305 1 97.81 354 PRO A C 1
ATOM 2718 O O . PRO A 1 354 ? -10.625 22.812 -4.52 1 97.81 354 PRO A O 1
ATOM 2721 N N . GLN A 1 355 ? -10.891 21.484 -2.75 1 96.69 355 GLN A N 1
ATOM 2722 C CA . GLN A 1 355 ? -11.172 20.25 -3.494 1 96.69 355 GLN A CA 1
ATOM 2723 C C . GLN A 1 355 ? -12.266 20.484 -4.531 1 96.69 355 GLN A C 1
ATOM 2725 O O . GLN A 1 355 ? -12.148 20.031 -5.672 1 96.69 355 GLN A O 1
ATOM 2730 N N . HIS A 1 356 ? -13.344 21.172 -4.129 1 97.5 356 HIS A N 1
ATOM 2731 C CA . HIS A 1 356 ? -14.531 21.297 -4.977 1 97.5 356 HIS A CA 1
ATOM 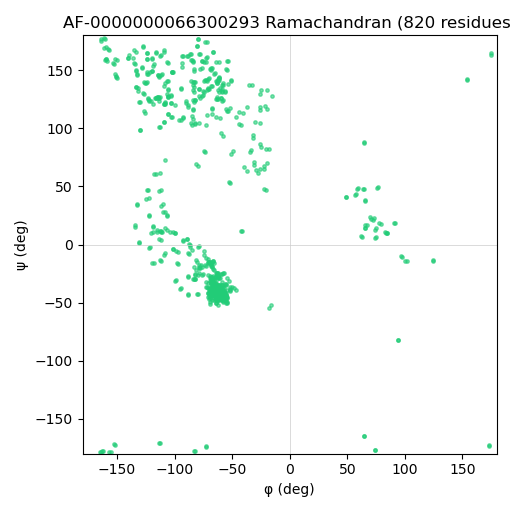2732 C C . HIS A 1 356 ? -14.234 22.109 -6.227 1 97.5 356 HIS A C 1
ATOM 2734 O O . HIS A 1 356 ? -15.008 22.078 -7.188 1 97.5 356 HIS A O 1
ATOM 2740 N N . ARG A 1 357 ? -13.094 22.812 -6.211 1 97.62 357 ARG A N 1
ATOM 2741 C CA . ARG A 1 357 ? -12.75 23.672 -7.332 1 97.62 357 ARG A CA 1
ATOM 2742 C C . ARG A 1 357 ? -11.719 23.016 -8.242 1 97.62 357 ARG A C 1
ATOM 2744 O O . ARG A 1 357 ? -11.328 23.578 -9.266 1 97.62 357 ARG A O 1
ATOM 2751 N N . HIS A 1 358 ? -11.219 21.812 -7.855 1 98 358 HIS A N 1
ATOM 2752 C CA . HIS A 1 358 ? -10.344 21.078 -8.766 1 98 358 HIS A CA 1
ATOM 2753 C C . HIS A 1 358 ? -11.07 20.734 -10.062 1 98 358 HIS A C 1
ATOM 2755 O O . HIS A 1 358 ? -12.242 20.359 -10.039 1 98 358 HIS A O 1
ATOM 2761 N N . PRO A 1 359 ? -10.352 20.781 -11.242 1 97.69 359 PRO A N 1
ATOM 2762 C CA . PRO A 1 359 ? -10.977 20.547 -12.539 1 97.69 359 PRO A CA 1
ATOM 2763 C C . PRO A 1 359 ? -11.781 19.25 -12.594 1 97.69 359 PRO A C 1
ATOM 2765 O O . PRO A 1 359 ? -12.844 19.203 -13.211 1 97.69 359 PRO A O 1
ATOM 2768 N N . TYR A 1 360 ? -11.367 18.203 -11.961 1 96.94 360 TYR A N 1
ATOM 2769 C CA . TYR A 1 360 ? -12.078 16.922 -11.961 1 96.94 360 TYR A CA 1
ATOM 2770 C C . TYR A 1 360 ? -13.477 17.094 -11.375 1 96.94 360 TYR A C 1
ATOM 2772 O O . TYR A 1 360 ? -14.453 16.594 -11.938 1 96.94 360 TYR A O 1
ATOM 2780 N N . PHE A 1 361 ? -13.609 17.797 -10.289 1 97.44 361 PHE A N 1
ATOM 2781 C CA . PHE A 1 361 ? -14.891 17.922 -9.609 1 97.44 361 PHE A CA 1
ATOM 2782 C C . PHE A 1 361 ? -15.75 19 -10.25 1 97.44 361 PHE A C 1
ATOM 2784 O O . PHE A 1 361 ? -16.984 18.938 -10.211 1 97.44 361 PHE A O 1
ATOM 2791 N N . VAL A 1 362 ? -15.062 20.016 -10.836 1 97.56 362 VAL A N 1
ATOM 2792 C CA . VAL A 1 362 ? -15.797 21.031 -11.578 1 97.56 362 VAL A CA 1
ATOM 2793 C C . VAL A 1 362 ? -16.453 20.406 -12.797 1 97.56 362 VAL A C 1
ATOM 2795 O O . VAL A 1 362 ? -17.625 20.656 -13.086 1 97.56 362 VAL A O 1
ATOM 2798 N N . THR A 1 363 ? -15.734 19.516 -13.516 1 96.75 363 THR A N 1
ATOM 2799 C CA . THR A 1 363 ? -16.203 18.875 -14.727 1 96.75 363 THR A CA 1
ATOM 2800 C C . THR A 1 363 ? -17.219 17.781 -14.398 1 96.75 363 THR A C 1
ATOM 2802 O O . THR A 1 363 ? -18.078 17.453 -15.219 1 96.75 363 THR A O 1
ATOM 2805 N N . ASN A 1 364 ? -17.141 17.234 -13.211 1 95.94 364 ASN A N 1
ATOM 2806 C CA . ASN A 1 364 ? -18.031 16.188 -12.75 1 95.94 364 ASN A CA 1
ATOM 2807 C C . ASN A 1 364 ? -18.844 16.641 -11.531 1 95.94 364 ASN A C 1
ATOM 2809 O O . ASN A 1 364 ? -18.859 15.969 -10.5 1 95.94 364 ASN A O 1
ATOM 2813 N N . ALA A 1 365 ? -19.609 17.688 -11.75 1 95.62 365 ALA A N 1
ATOM 2814 C CA . ALA A 1 365 ? -20.328 18.328 -10.648 1 95.62 365 ALA A CA 1
ATOM 2815 C C . ALA A 1 365 ? -21.391 17.422 -10.07 1 95.62 365 ALA A C 1
ATOM 2817 O O . ALA A 1 365 ? -21.781 17.562 -8.906 1 95.62 365 ALA A O 1
ATOM 2818 N N . GLU A 1 366 ? -21.844 16.438 -10.812 1 95.19 366 GLU A N 1
ATOM 2819 C CA . GLU A 1 366 ? -22.875 15.516 -10.367 1 95.19 366 GLU A CA 1
ATOM 2820 C C . GLU A 1 366 ? -22.359 14.578 -9.289 1 95.19 366 GLU A C 1
ATOM 2822 O O . GLU A 1 366 ? -23.141 13.945 -8.57 1 95.19 366 GLU A O 1
ATOM 2827 N N . LEU A 1 367 ? -21.047 14.492 -9.141 1 95.81 367 LEU A N 1
ATOM 2828 C CA . LEU A 1 367 ? -20.438 13.578 -8.188 1 95.81 367 LEU A CA 1
ATOM 2829 C C . LEU A 1 367 ? -20.469 14.156 -6.777 1 95.81 367 LEU A C 1
ATOM 2831 O O . LEU A 1 367 ? -20.234 13.445 -5.797 1 95.81 367 LEU A O 1
ATOM 2835 N N . VAL A 1 368 ? -20.75 15.5 -6.699 1 97.94 368 VAL A N 1
ATOM 2836 C CA . VAL A 1 368 ? -20.578 16.141 -5.398 1 97.94 368 VAL A CA 1
ATOM 2837 C C . VAL A 1 368 ? -21.781 17.016 -5.094 1 97.94 368 VAL A C 1
ATOM 2839 O O . VAL A 1 368 ? -22.562 17.344 -5.992 1 97.94 368 VAL A O 1
ATOM 2842 N N . GLU A 1 369 ? -22.016 17.25 -3.852 1 98.5 369 GLU A N 1
ATOM 2843 C CA . GLU A 1 369 ? -22.875 18.312 -3.332 1 98.5 369 GLU A CA 1
ATOM 2844 C C . GLU A 1 369 ? -22.094 19.266 -2.441 1 98.5 369 GLU A C 1
ATOM 2846 O O . GLU A 1 369 ? -20.969 18.953 -2.021 1 98.5 369 GLU A O 1
ATOM 2851 N N . SER A 1 370 ? -22.625 20.422 -2.252 1 98.5 370 SER A N 1
ATOM 2852 C CA . SER A 1 370 ? -21.891 21.391 -1.444 1 98.5 370 SER A CA 1
ATOM 2853 C C . SER A 1 370 ? -22.844 22.359 -0.761 1 98.5 370 SER A C 1
ATOM 2855 O O . SER A 1 370 ? -23.891 22.719 -1.317 1 98.5 370 SER A O 1
ATOM 2857 N N . THR A 1 371 ? -22.484 22.766 0.375 1 98.5 371 THR A N 1
ATOM 2858 C CA . THR A 1 371 ? -23.078 23.953 0.975 1 98.5 371 THR A CA 1
ATOM 2859 C C . THR A 1 371 ? -22.391 25.219 0.453 1 98.5 371 THR A C 1
ATOM 2861 O O . THR A 1 371 ? -21.578 25.141 -0.468 1 98.5 371 THR A O 1
ATOM 2864 N N . ASP A 1 372 ? -22.875 26.344 1.02 1 98 372 ASP A N 1
ATOM 2865 C CA . ASP A 1 372 ? -22.078 27.547 0.84 1 98 372 ASP A CA 1
ATOM 2866 C C . ASP A 1 372 ? -20.719 27.391 1.519 1 98 372 ASP A C 1
ATOM 2868 O O . ASP A 1 372 ? -20.625 26.969 2.67 1 98 372 ASP A O 1
ATOM 2872 N N . LEU A 1 373 ? -19.719 27.594 0.769 1 98.75 373 LEU A N 1
ATOM 2873 C CA . LEU A 1 373 ? -18.359 27.406 1.264 1 98.75 373 LEU A CA 1
ATOM 2874 C C . LEU A 1 373 ? -17.625 28.734 1.354 1 98.75 373 LEU A C 1
ATOM 2876 O O . LEU A 1 373 ? -16.484 28.844 0.905 1 98.75 373 LEU A O 1
ATOM 2880 N N . ALA A 1 374 ? -18.281 29.75 1.927 1 98.69 374 ALA A N 1
ATOM 2881 C CA . ALA A 1 374 ? -17.766 31.125 1.947 1 98.69 374 ALA A CA 1
ATOM 2882 C C . ALA A 1 374 ? -16.5 31.219 2.791 1 98.69 374 ALA A C 1
ATOM 2884 O O . ALA A 1 374 ? -15.555 31.922 2.424 1 98.69 374 ALA A O 1
ATOM 2885 N N . VAL A 1 375 ? -16.469 30.562 3.916 1 98.75 375 VAL A N 1
ATOM 2886 C CA . VAL A 1 375 ? -15.305 30.625 4.781 1 98.75 375 VAL A CA 1
ATOM 2887 C C . VAL A 1 375 ? -14.133 29.891 4.125 1 98.75 375 VAL A C 1
ATOM 2889 O O . VAL A 1 375 ? -12.992 30.359 4.176 1 98.75 375 VAL A O 1
ATOM 2892 N N . THR A 1 376 ? -14.43 28.75 3.535 1 98.81 376 THR A N 1
ATOM 2893 C CA . THR A 1 376 ? -13.414 28.016 2.797 1 98.81 376 THR A CA 1
ATOM 2894 C C . THR A 1 376 ? -12.758 28.906 1.743 1 98.81 376 THR A C 1
ATOM 2896 O O . THR A 1 376 ? -11.531 28.984 1.661 1 98.81 376 THR A O 1
ATOM 2899 N N . ALA A 1 377 ? -13.578 29.578 0.943 1 98.5 377 ALA A N 1
ATOM 2900 C CA . ALA A 1 377 ? -13.086 30.469 -0.111 1 98.5 377 ALA A CA 1
ATOM 2901 C C . ALA A 1 377 ? -12.242 31.594 0.47 1 98.5 377 ALA A C 1
ATOM 2903 O O . ALA A 1 377 ? -11.195 31.938 -0.083 1 98.5 377 ALA A O 1
ATOM 2904 N N . ASP A 1 378 ? -12.695 32.125 1.522 1 98.5 378 ASP A N 1
ATOM 2905 C CA . ASP A 1 378 ? -12.008 33.25 2.17 1 98.5 378 ASP A CA 1
ATOM 2906 C C . ASP A 1 378 ? -10.625 32.812 2.668 1 98.5 378 ASP A C 1
ATOM 2908 O O . ASP A 1 378 ? -9.625 33.469 2.361 1 98.5 378 ASP A O 1
ATOM 2912 N N . ILE A 1 379 ? -10.578 31.719 3.393 1 98.31 379 ILE A N 1
ATOM 2913 C CA . ILE A 1 379 ? -9.312 31.25 3.955 1 98.31 379 ILE A CA 1
ATOM 2914 C C . ILE A 1 379 ? -8.359 30.859 2.828 1 98.31 379 ILE A C 1
ATOM 2916 O O . ILE A 1 379 ? -7.172 31.203 2.871 1 98.31 379 ILE A O 1
ATOM 2920 N N . CYS A 1 380 ? -8.844 30.203 1.826 1 98.06 380 CYS A N 1
ATOM 2921 C CA . CYS A 1 380 ? -8.016 29.812 0.693 1 98.06 380 CYS A CA 1
ATOM 2922 C C . CYS A 1 380 ? -7.387 31.031 0.024 1 98.06 380 CYS A C 1
ATOM 2924 O O . CYS A 1 380 ? -6.23 30.984 -0.398 1 98.06 380 CYS A O 1
ATOM 2926 N N . SER A 1 381 ? -8.086 32.125 -0.076 1 97.88 381 SER A N 1
ATOM 2927 C CA . SER A 1 381 ? -7.637 33.312 -0.791 1 97.88 381 SER A CA 1
ATOM 2928 C C . SER A 1 381 ? -6.512 34 -0.039 1 97.88 381 SER A C 1
ATOM 2930 O O . SER A 1 381 ? -5.793 34.812 -0.613 1 97.88 381 SER A O 1
ATOM 2932 N N . ARG A 1 382 ? -6.246 33.625 1.277 1 97.75 382 ARG A N 1
ATOM 2933 C CA . ARG A 1 382 ? -5.344 34.406 2.104 1 97.75 382 ARG A CA 1
ATOM 2934 C C . ARG A 1 382 ? -4.305 33.531 2.785 1 97.75 382 ARG A C 1
ATOM 2936 O O . ARG A 1 382 ? -3.414 34.031 3.477 1 97.75 382 ARG A O 1
ATOM 2943 N N . ILE A 1 383 ? -4.32 32.25 2.52 1 98.19 383 ILE A N 1
ATOM 2944 C CA . ILE A 1 383 ? -3.529 31.312 3.301 1 98.19 383 ILE A CA 1
ATOM 2945 C C . ILE A 1 383 ? -2.117 31.234 2.73 1 98.19 383 ILE A C 1
ATOM 2947 O O . ILE A 1 383 ? -1.926 31.312 1.515 1 98.19 383 ILE A O 1
ATOM 2951 N N . VAL A 1 384 ? -1.132 31.156 3.592 1 98.19 384 VAL A N 1
ATOM 2952 C CA . VAL A 1 384 ? 0.257 30.875 3.246 1 98.19 384 VAL A CA 1
ATOM 2953 C C . VAL A 1 384 ? 0.817 29.812 4.184 1 98.19 384 VAL A C 1
ATOM 2955 O O . VAL A 1 384 ? 0.543 29.828 5.387 1 98.19 384 VAL A O 1
ATOM 2958 N N . SER A 1 385 ? 1.515 28.859 3.695 1 98.31 385 SER A N 1
ATOM 2959 C CA . SER A 1 385 ? 2.18 27.828 4.48 1 98.31 385 SER A CA 1
ATOM 2960 C C . SER A 1 385 ? 3.693 28.016 4.488 1 98.31 385 SER A C 1
ATOM 2962 O O . SER A 1 385 ? 4.328 28.016 3.434 1 98.31 385 SER A O 1
ATOM 2964 N N . LEU A 1 386 ? 4.285 28.156 5.641 1 98.69 386 LEU A N 1
ATOM 2965 C CA . LEU A 1 386 ? 5.691 28.484 5.836 1 98.69 386 LEU A CA 1
ATOM 2966 C C . LEU A 1 386 ? 6.492 27.25 6.219 1 98.69 386 LEU A C 1
ATOM 2968 O O . LEU A 1 386 ? 5.969 26.344 6.875 1 98.69 386 LEU A O 1
ATOM 2972 N N . PRO A 1 387 ? 7.762 27.188 5.836 1 98.31 387 PRO A N 1
ATOM 2973 C CA . PRO A 1 387 ? 8.555 25.984 6.094 1 98.31 387 PRO A CA 1
ATOM 2974 C C . PRO A 1 387 ? 8.828 25.766 7.578 1 98.31 387 PRO A C 1
ATOM 2976 O O . PRO A 1 387 ? 9.078 26.719 8.312 1 98.31 387 PRO A O 1
ATOM 2979 N N . VAL A 1 388 ? 8.695 24.578 8.031 1 98.06 388 VAL A N 1
ATOM 2980 C CA . VAL A 1 388 ? 9.109 24.078 9.328 1 98.06 388 VAL A CA 1
ATOM 2981 C C . VAL A 1 388 ? 9.891 22.781 9.148 1 98.06 388 VAL A C 1
ATOM 2983 O O . VAL A 1 388 ? 9.414 21.844 8.508 1 98.06 388 VAL A O 1
ATOM 2986 N N . HIS A 1 389 ? 11.156 22.734 9.656 1 95.69 389 HIS A N 1
ATOM 2987 C CA . HIS A 1 389 ? 11.992 21.547 9.586 1 95.69 389 HIS A CA 1
ATOM 2988 C C . HIS A 1 389 ? 12.469 21.125 10.977 1 95.69 389 HIS A C 1
ATOM 2990 O O . HIS A 1 389 ? 12.477 21.953 11.906 1 95.69 389 HIS A O 1
ATOM 2996 N N . ASP A 1 390 ? 12.859 19.828 11.023 1 94.62 390 ASP A N 1
ATOM 2997 C CA . ASP A 1 390 ? 13.539 19.406 12.242 1 94.62 390 ASP A CA 1
ATOM 2998 C C . ASP A 1 390 ? 14.805 20.219 12.484 1 94.62 390 ASP A C 1
ATOM 3000 O O . ASP A 1 390 ? 15.633 20.359 11.586 1 94.62 390 ASP A O 1
ATOM 3004 N N . HIS A 1 391 ? 14.93 20.797 13.602 1 90.88 391 HIS A N 1
ATOM 3005 C CA . HIS A 1 391 ? 16.125 21.516 14.008 1 90.88 391 HIS A CA 1
ATOM 3006 C C . HIS A 1 391 ? 16.453 22.625 13.023 1 90.88 391 HIS A C 1
ATOM 3008 O O . HIS A 1 391 ? 17.594 22.75 12.57 1 90.88 391 HIS A O 1
ATOM 3014 N N . MET A 1 392 ? 15.484 23.312 12.625 1 95.75 392 MET A N 1
ATOM 3015 C CA . MET A 1 392 ? 15.672 24.453 11.719 1 95.75 392 MET A CA 1
ATOM 3016 C C . MET A 1 392 ? 16.594 25.5 12.336 1 95.75 392 MET A C 1
ATOM 3018 O O . MET A 1 392 ? 16.406 25.891 13.492 1 95.75 392 MET A O 1
ATOM 3022 N N . ALA A 1 393 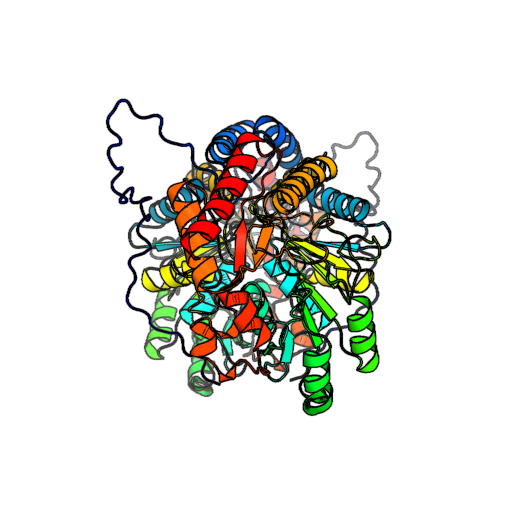? 17.594 25.953 11.594 1 96 393 ALA A N 1
ATOM 3023 C CA . ALA A 1 393 ? 18.578 26.906 12.102 1 96 393 ALA A CA 1
ATOM 3024 C C . ALA A 1 393 ? 17.922 28.234 12.484 1 96 393 ALA A C 1
ATOM 3026 O O . ALA A 1 393 ? 17.047 28.719 11.766 1 96 393 ALA A O 1
ATOM 3027 N N . PRO A 1 394 ? 18.406 28.797 13.594 1 97 394 PRO A N 1
ATOM 3028 C CA . PRO A 1 394 ? 17.844 30.078 14.023 1 97 394 PRO A CA 1
ATOM 3029 C C . PRO A 1 394 ? 17.922 31.156 12.945 1 97 394 PRO A C 1
ATOM 3031 O O . PRO A 1 394 ? 17 31.953 12.797 1 97 394 PRO A O 1
ATOM 3034 N N . ASP A 1 395 ? 18.953 31.094 12.195 1 97.38 395 ASP A N 1
ATOM 3035 C CA . ASP A 1 395 ? 19.141 32.062 11.133 1 97.38 395 ASP A CA 1
ATOM 3036 C C . ASP A 1 395 ? 18.078 31.891 10.039 1 97.38 395 ASP A C 1
ATOM 3038 O O . ASP A 1 395 ? 17.625 32.875 9.453 1 97.38 395 ASP A O 1
ATOM 3042 N N . ASP A 1 396 ? 17.812 30.672 9.75 1 98 396 ASP A N 1
ATOM 3043 C CA . ASP A 1 396 ? 16.781 30.391 8.758 1 98 396 ASP A CA 1
ATOM 3044 C C . ASP A 1 396 ? 15.414 30.859 9.25 1 98 396 ASP A C 1
ATOM 3046 O O . ASP A 1 396 ? 14.641 31.438 8.484 1 98 396 ASP A O 1
ATOM 3050 N N . VAL A 1 397 ? 15.125 30.641 10.523 1 98.5 397 VAL A N 1
ATOM 3051 C CA . VAL A 1 397 ? 13.867 31.062 11.125 1 98.5 397 VAL A CA 1
ATOM 3052 C C . VAL A 1 397 ? 13.75 32.594 11.055 1 98.5 397 VAL A C 1
ATOM 3054 O O . VAL A 1 397 ? 12.711 33.125 10.672 1 98.5 397 VAL A O 1
ATOM 3057 N N . ALA A 1 398 ? 14.828 33.219 11.391 1 98.19 398 ALA A N 1
ATOM 3058 C CA . ALA A 1 398 ? 14.852 34.688 11.367 1 98.19 398 ALA A CA 1
ATOM 3059 C C . ALA A 1 398 ? 14.633 35.219 9.953 1 98.19 398 ALA A C 1
ATOM 3061 O O . ALA A 1 398 ? 13.977 36.25 9.766 1 98.19 398 ALA A O 1
ATOM 3062 N N . ARG A 1 399 ? 15.195 34.531 9.016 1 98.06 399 ARG A N 1
ATOM 3063 C CA . ARG A 1 399 ? 15.047 34.906 7.621 1 98.06 399 ARG A CA 1
ATOM 3064 C C . ARG A 1 399 ? 13.586 34.812 7.18 1 98.06 399 ARG A C 1
ATOM 3066 O O . ARG A 1 399 ? 13.086 35.688 6.469 1 98.06 399 ARG A O 1
ATOM 3073 N N . VAL A 1 400 ? 12.898 33.781 7.578 1 98.69 400 VAL A N 1
ATOM 3074 C CA . VAL A 1 400 ? 11.492 33.625 7.234 1 98.69 400 VAL A CA 1
ATOM 3075 C C . VAL A 1 400 ? 10.664 34.719 7.867 1 98.69 400 VAL A C 1
ATOM 3077 O O . VAL A 1 400 ? 9.836 35.344 7.203 1 98.69 400 VAL A O 1
ATOM 3080 N N . VAL A 1 401 ? 10.922 35.031 9.133 1 98.5 401 VAL A N 1
ATOM 3081 C CA . VAL A 1 401 ? 10.195 36.062 9.859 1 98.5 401 VAL A CA 1
ATOM 3082 C C . VAL A 1 401 ? 10.391 37.406 9.172 1 98.5 401 VAL A C 1
ATOM 3084 O O . VAL A 1 401 ? 9.43 38.125 8.922 1 98.5 401 VAL A O 1
ATOM 3087 N N . ALA A 1 402 ? 11.625 37.719 8.82 1 97.94 402 ALA A N 1
ATOM 3088 C CA . ALA A 1 402 ? 11.953 38.969 8.188 1 97.94 402 ALA A CA 1
ATOM 3089 C C . ALA A 1 402 ? 11.25 39.125 6.84 1 97.94 402 ALA A C 1
ATOM 3091 O O . ALA A 1 402 ? 10.766 40.188 6.492 1 97.94 402 ALA A O 1
ATOM 3092 N N . ALA A 1 403 ? 11.266 38.031 6.102 1 97.88 403 ALA A N 1
ATOM 3093 C CA . ALA A 1 403 ? 10.633 38.031 4.789 1 97.88 403 ALA A CA 1
ATOM 3094 C C . ALA A 1 403 ? 9.133 38.312 4.902 1 97.88 403 ALA A C 1
ATOM 3096 O O . ALA A 1 403 ? 8.578 39.062 4.09 1 97.88 403 ALA A O 1
ATOM 3097 N N . VAL A 1 404 ? 8.453 37.781 5.91 1 98.19 404 VAL A N 1
ATOM 3098 C CA . VAL A 1 404 ? 7.023 37.969 6.102 1 98.19 404 VAL A CA 1
ATOM 3099 C C . VAL A 1 404 ? 6.762 39.406 6.57 1 98.19 404 VAL A C 1
ATOM 3101 O O . VAL A 1 404 ? 5.809 40.062 6.121 1 98.19 404 VAL A O 1
ATOM 3104 N N . GLN A 1 405 ? 7.621 39.938 7.375 1 97 405 GLN A N 1
ATOM 3105 C CA . GLN A 1 405 ? 7.48 41.312 7.883 1 97 405 GLN A CA 1
ATOM 3106 C C . GLN A 1 405 ? 7.648 42.312 6.77 1 97 405 GLN A C 1
ATOM 3108 O O . GLN A 1 405 ? 6.965 43.344 6.754 1 97 405 GLN A O 1
ATOM 3113 N N . GLU A 1 406 ? 8.555 42 5.918 1 94.81 406 GLU A N 1
ATOM 3114 C CA . GLU A 1 406 ? 8.844 42.906 4.809 1 94.81 406 GLU A CA 1
ATOM 3115 C C . GLU A 1 406 ? 7.617 43.094 3.92 1 94.81 406 GLU A C 1
ATOM 3117 O O . GLU A 1 406 ? 7.41 44.156 3.359 1 94.81 406 GLU A O 1
ATOM 3122 N N . ALA A 1 407 ? 6.848 42.125 3.713 1 89.94 407 ALA A N 1
ATOM 3123 C CA . ALA A 1 407 ? 5.68 42.156 2.832 1 89.94 407 ALA A CA 1
ATOM 3124 C C . ALA A 1 407 ? 4.578 43.031 3.406 1 89.94 407 ALA A C 1
ATOM 3126 O O . ALA A 1 407 ? 3.746 43.562 2.664 1 89.94 407 ALA A O 1
ATOM 3127 N N . GLU A 1 408 ? 4.477 43.156 4.645 1 78.62 408 GLU A N 1
ATOM 3128 C CA . GLU A 1 408 ? 3.482 44.031 5.277 1 78.62 408 GLU A CA 1
ATOM 3129 C C . GLU A 1 408 ? 3.746 45.5 4.969 1 78.62 408 GLU A C 1
ATOM 3131 O O . GLU A 1 408 ? 2.811 46.281 4.762 1 78.62 408 GLU A O 1
ATOM 3136 N N . VAL A 1 409 ? 4.953 45.812 4.945 1 66.25 409 VAL A N 1
ATOM 3137 C CA . VAL A 1 409 ? 5.34 47.188 4.715 1 66.25 409 VAL A CA 1
ATOM 3138 C C . VAL A 1 409 ? 5.07 47.562 3.262 1 66.25 409 VAL A C 1
ATOM 3140 O O . VAL A 1 409 ? 4.656 48.688 2.973 1 66.25 409 VAL A O 1
ATOM 3143 N N . ARG A 1 410 ? 5.219 46.625 2.385 1 57.19 410 ARG A N 1
ATOM 3144 C CA . ARG A 1 410 ? 5.035 46.938 0.975 1 57.19 410 ARG A CA 1
ATOM 3145 C C . ARG A 1 410 ? 3.557 46.906 0.598 1 57.19 410 ARG A C 1
ATOM 3147 O O . ARG A 1 410 ? 3.146 47.562 -0.377 1 57.19 410 ARG A O 1
ATOM 3154 N N . GLY A 1 411 ? 2.752 46.188 1.154 1 52.84 411 GLY A N 1
ATOM 3155 C CA . GLY A 1 411 ? 1.33 46.125 0.857 1 52.84 411 GLY A CA 1
ATOM 3156 C C . GLY A 1 411 ? 0.544 47.25 1.468 1 52.84 411 GLY A C 1
ATOM 3157 O O . GLY A 1 411 ? -0.65 47.406 1.202 1 52.84 411 GLY A O 1
ATOM 3158 N N . GLU A 1 412 ? 1.076 48 2.516 1 44.84 412 GLU A N 1
ATOM 3159 C CA . GLU A 1 412 ? 0.505 49.281 2.945 1 44.84 412 GLU A CA 1
ATOM 3160 C C . GLU A 1 412 ? 0.938 50.406 2.023 1 44.84 412 GLU A C 1
ATOM 3162 O O . GLU A 1 412 ? 2.057 50.406 1.506 1 44.84 412 GLU A O 1
ATOM 3167 N N . MET B 1 1 ? -28.391 -2.363 -4.418 1 34.91 1 MET B N 1
ATOM 3168 C CA . MET B 1 1 ? -27.766 -3.65 -4.125 1 34.91 1 MET B CA 1
ATOM 3169 C C . MET B 1 1 ? -27.062 -3.623 -2.771 1 34.91 1 MET B C 1
ATOM 3171 O O . MET B 1 1 ? -26.281 -2.713 -2.488 1 34.91 1 MET B O 1
ATOM 3175 N N . LYS B 1 2 ? -27.609 -4.359 -1.822 1 45.72 2 LYS B N 1
ATOM 3176 C CA . LYS B 1 2 ? -27.062 -4.406 -0.466 1 45.72 2 LYS B CA 1
ATOM 3177 C C . LYS B 1 2 ? -25.844 -5.328 -0.389 1 45.72 2 LYS B C 1
ATOM 3179 O O . LYS B 1 2 ? -25.953 -6.52 -0.698 1 45.72 2 LYS B O 1
ATOM 3184 N N . ILE B 1 3 ? -24.656 -4.852 -0.319 1 42.22 3 ILE B N 1
ATOM 3185 C CA . ILE B 1 3 ? -23.453 -5.656 -0.1 1 42.22 3 ILE B CA 1
ATOM 3186 C C . ILE B 1 3 ? -23.422 -6.16 1.341 1 42.22 3 ILE B C 1
ATOM 3188 O O . ILE B 1 3 ? -23.547 -5.375 2.283 1 42.22 3 ILE B O 1
ATOM 3192 N N . ARG B 1 4 ? -23.578 -7.484 1.611 1 47.06 4 ARG B N 1
ATOM 3193 C CA . ARG B 1 4 ? -23.641 -8.102 2.934 1 47.06 4 ARG B CA 1
ATOM 3194 C C . ARG B 1 4 ? -22.234 -8.367 3.48 1 47.06 4 ARG B C 1
ATOM 3196 O O . ARG B 1 4 ? -21.344 -8.781 2.74 1 47.06 4 ARG B O 1
ATOM 3203 N N . THR B 1 5 ? -21.891 -7.754 4.527 1 44.34 5 THR B N 1
ATOM 3204 C CA . THR B 1 5 ? -20.625 -8.078 5.203 1 44.34 5 THR B CA 1
ATOM 3205 C C . THR B 1 5 ? -20.812 -9.273 6.137 1 44.34 5 THR B C 1
ATOM 3207 O O . THR B 1 5 ? -21.781 -9.328 6.898 1 44.34 5 THR B O 1
ATOM 3210 N N . LEU B 1 6 ? -20.328 -10.453 5.879 1 39.88 6 LEU B N 1
ATOM 3211 C CA . LEU B 1 6 ? -20.438 -11.625 6.734 1 39.88 6 LEU B CA 1
ATOM 3212 C C . LEU B 1 6 ? -19.828 -11.359 8.109 1 39.88 6 LEU B C 1
ATOM 3214 O O . LEU B 1 6 ? -18.688 -10.906 8.203 1 39.88 6 LEU B O 1
ATOM 3218 N N . SER B 1 7 ? -20.734 -10.93 9.039 1 36.34 7 SER B N 1
ATOM 3219 C CA . SER B 1 7 ? -20.297 -10.758 10.414 1 36.34 7 SER B CA 1
ATOM 3220 C C . SER B 1 7 ? -19.594 -12.008 10.938 1 36.34 7 SER B C 1
ATOM 3222 O O . SER B 1 7 ? -20.25 -13 11.258 1 36.34 7 SER B O 1
ATOM 3224 N N . GLY B 1 8 ? -18.719 -12.523 10.422 1 31.2 8 GLY B N 1
ATOM 3225 C CA . GLY B 1 8 ? -18.094 -13.688 11.031 1 31.2 8 GLY B CA 1
ATOM 3226 C C . GLY B 1 8 ? -17.641 -13.438 12.461 1 31.2 8 GLY B C 1
ATOM 3227 O O . GLY B 1 8 ? -17.469 -12.289 12.867 1 31.2 8 GLY B O 1
ATOM 3228 N N . SER B 1 9 ? -17.875 -14.453 13.414 1 27.23 9 SER B N 1
ATOM 3229 C CA . SER B 1 9 ? -17.438 -14.539 14.805 1 27.23 9 SER B CA 1
ATOM 3230 C C . SER B 1 9 ? -16.078 -13.875 15 1 27.23 9 SER B C 1
ATOM 3232 O O . SER B 1 9 ? -15.258 -13.844 14.078 1 27.23 9 SER B O 1
ATOM 3234 N N . VAL B 1 10 ? -16 -13.133 16.109 1 28.97 10 VAL B N 1
ATOM 3235 C CA . VAL B 1 10 ? -14.852 -12.438 16.672 1 28.97 10 VAL B CA 1
ATOM 3236 C C . VAL B 1 10 ? -13.594 -13.281 16.469 1 28.97 10 VAL B C 1
ATOM 3238 O O . VAL B 1 10 ? -13.414 -14.32 17.109 1 28.97 10 VAL B O 1
ATOM 3241 N N . LEU B 1 11 ? -13.188 -13.539 15.344 1 26.47 11 LEU B N 1
ATOM 3242 C CA . LEU B 1 11 ? -11.938 -14.281 15.391 1 26.47 11 LEU B CA 1
ATOM 3243 C C . LEU B 1 11 ? -10.852 -13.469 16.094 1 26.47 11 LEU B C 1
ATOM 3245 O O . LEU B 1 11 ? -10.75 -12.258 15.883 1 26.47 11 LEU B O 1
ATOM 3249 N N . GLU B 1 12 ? -10.422 -13.797 17.281 1 26 12 GLU B N 1
ATOM 3250 C CA . GLU B 1 12 ? -9.203 -13.336 17.938 1 26 12 GLU B CA 1
ATOM 3251 C C . GLU B 1 12 ? -8.148 -12.922 16.906 1 26 12 GLU B C 1
ATOM 3253 O O . GLU B 1 12 ? -8.109 -13.469 15.805 1 26 12 GLU B O 1
ATOM 3258 N N . PRO B 1 13 ? -7.832 -11.609 16.953 1 27.02 13 PRO B N 1
ATOM 3259 C CA . PRO B 1 13 ? -6.703 -11.312 16.078 1 27.02 13 PRO B CA 1
ATOM 3260 C C . PRO B 1 13 ? -5.887 -12.547 15.719 1 27.02 13 PRO B C 1
ATOM 3262 O O . PRO B 1 13 ? -5.801 -13.484 16.516 1 27.02 13 PRO B O 1
ATOM 3265 N N . PRO B 1 14 ? -5.824 -12.906 14.539 1 27.44 14 PRO B N 1
ATOM 3266 C CA . PRO B 1 14 ? -5.035 -14.133 14.438 1 27.44 14 PRO B CA 1
ATOM 3267 C C . PRO B 1 14 ? -3.883 -14.18 15.445 1 27.44 14 PRO B C 1
ATOM 3269 O O . PRO B 1 14 ? -3.139 -13.203 15.578 1 27.44 14 PRO B O 1
ATOM 3272 N N . SER B 1 15 ? -4.172 -14.547 16.781 1 25.81 15 SER B N 1
ATOM 3273 C CA . SER B 1 15 ? -2.98 -14.883 17.547 1 25.81 15 SER B CA 1
ATOM 3274 C C . SER B 1 15 ? -1.783 -15.125 16.641 1 25.81 15 SER B C 1
ATOM 3276 O O . SER B 1 15 ? -1.944 -15.578 15.5 1 25.81 15 SER B O 1
ATOM 3278 N N . ALA B 1 16 ? -0.71 -14.492 16.875 1 25.66 16 ALA B N 1
ATOM 3279 C CA . ALA B 1 16 ? 0.455 -15.055 16.203 1 25.66 16 ALA B CA 1
ATOM 3280 C C . ALA B 1 16 ? 0.26 -16.547 15.938 1 25.66 16 ALA B C 1
ATOM 3282 O O . ALA B 1 16 ? 0.243 -17.359 16.859 1 25.66 16 ALA B O 1
ATOM 3283 N N . VAL B 1 17 ? -0.631 -16.906 15.156 1 23.83 17 VAL B N 1
ATOM 3284 C CA . VAL B 1 17 ? -0.421 -18.344 14.961 1 23.83 17 VAL B CA 1
ATOM 3285 C C . VAL B 1 17 ? 1.026 -18.703 15.289 1 23.83 17 VAL B C 1
ATOM 3287 O O . VAL B 1 17 ? 1.951 -18.281 14.586 1 23.83 17 VAL B O 1
ATOM 3290 N N . ARG B 1 18 ? 1.309 -18.594 16.453 1 24.02 18 ARG B N 1
ATOM 3291 C CA . ARG B 1 18 ? 2.496 -19.422 16.656 1 24.02 18 ARG B CA 1
ATOM 3292 C C . ARG B 1 18 ? 2.551 -20.547 15.633 1 24.02 18 ARG B C 1
ATOM 3294 O O . ARG B 1 18 ? 1.548 -21.234 15.391 1 24.02 18 ARG B O 1
ATOM 3301 N N . ALA B 1 19 ? 3.416 -20.359 14.695 1 24.45 19 ALA B N 1
ATOM 3302 C CA . ALA B 1 19 ? 3.73 -21.688 14.188 1 24.45 19 ALA B CA 1
ATOM 3303 C C . ALA B 1 19 ? 3.383 -22.766 15.211 1 24.45 19 ALA B C 1
ATOM 3305 O O . ALA B 1 19 ? 4.07 -22.906 16.219 1 24.45 19 ALA B O 1
ATOM 3306 N N . THR B 1 20 ? 2.199 -22.609 15.727 1 22.66 20 THR B N 1
ATOM 3307 C CA . THR B 1 20 ? 2.02 -23.75 16.609 1 22.66 20 THR B CA 1
ATOM 3308 C C . THR B 1 20 ? 2.756 -24.984 16.062 1 22.66 20 THR B C 1
ATOM 3310 O O . THR B 1 20 ? 2.482 -25.422 14.953 1 22.66 20 THR B O 1
ATOM 3313 N N . PRO B 1 21 ? 3.885 -25.078 16.562 1 27.05 21 PRO B N 1
ATOM 3314 C CA . PRO B 1 21 ? 4.547 -26.375 16.359 1 27.05 21 PRO B CA 1
ATOM 3315 C C . PRO B 1 21 ? 3.598 -27.547 16.562 1 27.05 21 PRO B C 1
ATOM 3317 O O . PRO B 1 21 ? 4.047 -28.688 16.75 1 27.05 21 PRO B O 1
ATOM 3320 N N . GLY B 1 22 ? 2.303 -27.219 16.641 1 26.05 22 GLY B N 1
ATOM 3321 C CA . GLY B 1 22 ? 1.622 -28.375 17.188 1 26.05 22 GLY B CA 1
ATOM 3322 C C . GLY B 1 22 ? 1.89 -29.656 16.406 1 26.05 22 GLY B C 1
ATOM 3323 O O . GLY B 1 22 ? 1.192 -30.656 16.594 1 26.05 22 GLY B O 1
ATOM 3324 N N . THR B 1 23 ? 1.937 -29.484 15.062 1 23.11 23 THR B N 1
ATOM 3325 C CA . THR B 1 23 ? 2.207 -30.906 14.891 1 23.11 23 THR B CA 1
ATOM 3326 C C . THR B 1 23 ? 3.256 -31.375 15.898 1 23.11 23 THR B C 1
ATOM 3328 O O . THR B 1 23 ? 4.188 -30.641 16.219 1 23.11 23 THR B O 1
ATOM 3331 N N . SER B 1 24 ? 2.805 -32.219 16.781 1 24.56 24 SER B N 1
ATOM 3332 C CA . SER B 1 24 ? 3.762 -33.031 17.516 1 24.56 24 SER B CA 1
ATOM 3333 C C . SER B 1 24 ? 5.102 -33.125 16.781 1 24.56 24 SER B C 1
ATOM 3335 O O . SER B 1 24 ? 5.156 -33.5 15.617 1 24.56 24 SER B O 1
ATOM 3337 N N . MET B 1 25 ? 5.805 -32.094 17.016 1 27.23 25 MET B N 1
ATOM 3338 C CA . MET B 1 25 ? 7.145 -32.594 16.734 1 27.23 25 MET B CA 1
ATOM 3339 C C . MET B 1 25 ? 7.246 -34.094 17.047 1 27.23 25 MET B C 1
ATOM 3341 O O . MET B 1 25 ? 7.152 -34.5 18.203 1 27.23 25 MET B O 1
ATOM 3345 N N . LEU B 1 26 ? 6.598 -34.875 16.312 1 25.73 26 LEU B N 1
ATOM 3346 C CA . LEU B 1 26 ? 7.25 -36.125 16.688 1 25.73 26 LEU B CA 1
ATOM 3347 C C . LEU B 1 26 ? 8.664 -35.875 17.203 1 25.73 26 LEU B C 1
ATOM 3349 O O . LEU B 1 26 ? 9.508 -35.344 16.469 1 25.73 26 LEU B O 1
ATOM 3353 N N . LYS B 1 27 ? 8.672 -35.562 18.422 1 29.69 27 LYS B N 1
ATOM 3354 C CA . LYS B 1 27 ? 10.008 -35.781 18.969 1 29.69 27 LYS B CA 1
ATOM 3355 C C . LYS B 1 27 ? 10.742 -36.875 18.203 1 29.69 27 LYS B C 1
ATOM 3357 O O . LYS B 1 27 ? 10.461 -38.062 18.375 1 29.69 27 LYS B O 1
ATOM 3362 N N . LEU B 1 28 ? 10.883 -36.438 16.781 1 29.03 28 LEU B N 1
ATOM 3363 C CA . LEU B 1 28 ? 11.828 -37.469 16.375 1 29.03 28 LEU B CA 1
ATOM 3364 C C . LEU B 1 28 ? 12.82 -37.781 17.5 1 29.03 28 LEU B C 1
ATOM 3366 O O . LEU B 1 28 ? 13.211 -36.875 18.234 1 29.03 28 LEU B O 1
ATOM 3370 N N . GLU B 1 29 ? 12.805 -38.875 17.906 1 31.59 29 GLU B N 1
ATOM 3371 C CA . GLU B 1 29 ? 13.875 -39.312 18.812 1 31.59 29 GLU B CA 1
ATOM 3372 C C . GLU B 1 29 ? 15.148 -38.5 18.578 1 31.59 29 GLU B C 1
ATOM 3374 O O . GLU B 1 29 ? 15.414 -38.062 17.453 1 31.59 29 GLU B O 1
ATOM 3379 N N . PRO B 1 30 ? 15.852 -37.875 19.578 1 38.84 30 PRO B N 1
ATOM 3380 C CA . PRO B 1 30 ? 17.141 -37.188 19.531 1 38.84 30 PRO B CA 1
ATOM 3381 C C . PRO B 1 30 ? 17.938 -37.531 18.281 1 38.84 30 PRO B C 1
ATOM 3383 O O . PRO B 1 30 ? 18.75 -36.719 17.828 1 38.84 30 PRO B O 1
ATOM 3386 N N . GLY B 1 31 ? 18.156 -38.812 17.938 1 38.28 31 GLY B N 1
ATOM 3387 C CA . GLY B 1 31 ? 19.141 -39.312 17.031 1 38.28 31 GLY B CA 1
ATOM 3388 C C . GLY B 1 31 ? 18.75 -39.156 15.57 1 38.28 31 GLY B C 1
ATOM 3389 O O . GLY B 1 31 ? 19.453 -39.656 14.68 1 38.28 31 GLY B O 1
ATOM 3390 N N . GLY B 1 32 ? 17.359 -39.094 15.055 1 40.5 32 GLY B N 1
ATOM 3391 C CA . GLY B 1 32 ? 16.953 -39.312 13.672 1 40.5 32 GLY B CA 1
ATOM 3392 C C . GLY B 1 32 ? 17.078 -38.062 12.805 1 40.5 32 GLY B C 1
ATOM 3393 O O . GLY B 1 32 ? 16.922 -36.938 13.281 1 40.5 32 GLY B O 1
ATOM 3394 N N . SER B 1 33 ? 17.75 -37.938 11.68 1 48.47 33 SER B N 1
ATOM 3395 C CA . SER B 1 33 ? 18.125 -36.938 10.703 1 48.47 33 SER B CA 1
ATOM 3396 C C . SER B 1 33 ? 16.906 -36.156 10.219 1 48.47 33 SER B C 1
ATOM 3398 O O . SER B 1 33 ? 15.977 -36.719 9.648 1 48.47 33 SER B O 1
ATOM 3400 N N . THR B 1 34 ? 16.203 -35.125 10.844 1 65.75 34 THR B N 1
ATOM 3401 C CA . THR B 1 34 ? 15.07 -34.281 10.484 1 65.75 34 THR B CA 1
ATOM 3402 C C . THR B 1 34 ? 15.18 -33.812 9.039 1 65.75 34 THR B C 1
ATOM 3404 O O . THR B 1 34 ? 16.219 -33.312 8.625 1 65.75 34 THR B O 1
ATOM 3407 N N . ILE B 1 35 ? 14.445 -34.375 8.031 1 81.94 35 ILE B N 1
ATOM 3408 C CA . ILE B 1 35 ? 14.398 -34 6.621 1 81.94 35 ILE B CA 1
ATOM 3409 C C . ILE B 1 35 ? 14.125 -32.5 6.48 1 81.94 35 ILE B C 1
ATOM 3411 O O . ILE B 1 35 ? 13.164 -31.984 7.055 1 81.94 35 ILE B O 1
ATOM 3415 N N . PRO B 1 36 ? 15.055 -31.875 5.93 1 91.88 36 PRO B N 1
ATOM 3416 C CA . PRO B 1 36 ? 14.867 -30.422 5.766 1 91.88 36 PRO B CA 1
ATOM 3417 C C . PRO B 1 36 ? 13.633 -30.078 4.938 1 91.88 36 PRO B C 1
ATOM 3419 O O . PRO B 1 36 ? 13.344 -30.75 3.943 1 91.88 36 PRO B O 1
ATOM 3422 N N . LYS B 1 37 ? 12.93 -29.109 5.383 1 95.94 37 LYS B N 1
ATOM 3423 C CA . LYS B 1 37 ? 11.711 -28.672 4.707 1 95.94 37 LYS B CA 1
ATOM 3424 C C . LYS B 1 37 ? 12.039 -27.984 3.387 1 95.94 37 LYS B C 1
ATOM 3426 O O . LYS B 1 37 ? 12.984 -27.203 3.311 1 95.94 37 LYS B O 1
ATOM 3431 N N . ILE B 1 38 ? 11.352 -28.328 2.336 1 97.75 38 ILE B N 1
ATOM 3432 C CA . ILE B 1 38 ? 11.383 -27.578 1.085 1 97.75 38 ILE B CA 1
ATOM 3433 C C . ILE B 1 38 ? 10.219 -26.578 1.046 1 97.75 38 ILE B C 1
ATOM 3435 O O . ILE B 1 38 ? 9.062 -26.984 0.906 1 97.75 38 ILE B O 1
ATOM 3439 N N . PRO B 1 39 ? 10.531 -25.25 1.212 1 96.69 39 PRO B N 1
ATOM 3440 C CA . PRO B 1 39 ? 9.453 -24.266 1.219 1 96.69 39 PRO B CA 1
ATOM 3441 C C . PRO B 1 39 ? 8.773 -24.109 -0.142 1 96.69 39 PRO B C 1
ATOM 3443 O O . PRO B 1 39 ? 9.391 -24.391 -1.175 1 96.69 39 PRO B O 1
ATOM 3446 N N . PHE B 1 40 ? 7.543 -23.734 -0.138 1 97 40 PHE B N 1
ATOM 3447 C CA . PHE B 1 40 ? 6.801 -23.547 -1.38 1 97 40 PHE B CA 1
ATOM 3448 C C . PHE B 1 40 ? 7.41 -22.422 -2.207 1 97 40 PHE B C 1
ATOM 3450 O O . PHE B 1 40 ? 7.543 -22.547 -3.426 1 97 40 PHE B O 1
ATOM 3457 N N . ILE B 1 41 ? 7.688 -21.281 -1.603 1 95.06 41 ILE B N 1
ATOM 3458 C CA . ILE B 1 41 ? 8.328 -20.109 -2.203 1 95.06 41 ILE B CA 1
ATOM 3459 C C . ILE B 1 41 ? 9.562 -19.734 -1.396 1 95.06 41 ILE B C 1
ATOM 3461 O O . ILE B 1 41 ? 9.555 -19.797 -0.164 1 95.06 41 ILE B O 1
ATOM 3465 N N . ARG B 1 42 ? 10.594 -19.375 -2.033 1 94.62 42 ARG B N 1
ATOM 3466 C CA . ARG B 1 42 ? 11.812 -18.859 -1.411 1 94.62 42 ARG B CA 1
ATOM 3467 C C . ARG B 1 42 ? 12.258 -17.562 -2.074 1 94.62 42 ARG B C 1
ATOM 3469 O O . ARG B 1 42 ? 12.984 -17.594 -3.072 1 94.62 42 ARG B O 1
ATOM 3476 N N . PRO B 1 43 ? 11.914 -16.406 -1.441 1 92.44 43 PRO B N 1
ATOM 3477 C CA . PRO B 1 43 ? 12.305 -15.125 -2.027 1 92.44 43 PRO B CA 1
ATOM 3478 C C . PRO B 1 43 ? 13.82 -14.961 -2.135 1 92.44 43 PRO B C 1
ATOM 3480 O O . PRO B 1 43 ? 14.555 -15.406 -1.254 1 92.44 43 PRO B O 1
ATOM 3483 N N . SER B 1 44 ? 14.242 -14.367 -3.209 1 90.44 44 SER B N 1
ATOM 3484 C CA . SER B 1 44 ? 15.633 -13.992 -3.434 1 90.44 44 SER B CA 1
ATOM 3485 C C . SER B 1 44 ? 15.797 -12.477 -3.48 1 90.44 44 SER B C 1
ATOM 3487 O O . SER B 1 44 ? 15.164 -11.805 -4.301 1 90.44 44 SER B O 1
ATOM 3489 N N . PHE B 1 45 ? 16.656 -11.938 -2.625 1 92.31 45 PHE B N 1
ATOM 3490 C CA . PHE B 1 45 ? 16.828 -10.492 -2.502 1 92.31 45 PHE B CA 1
ATOM 3491 C C . PHE B 1 45 ? 18.312 -10.133 -2.41 1 92.31 45 PHE B C 1
ATOM 3493 O O . PHE B 1 45 ? 19.141 -10.984 -2.09 1 92.31 45 PHE B O 1
ATOM 3500 N N . PRO B 1 46 ? 18.578 -8.836 -2.721 1 89.75 46 PRO B N 1
ATOM 3501 C CA . PRO B 1 46 ? 19.969 -8.391 -2.559 1 89.75 46 PRO B CA 1
ATOM 3502 C C . PRO B 1 46 ? 20.453 -8.492 -1.115 1 89.75 46 PRO B C 1
ATOM 3504 O O . PRO B 1 46 ? 19.641 -8.516 -0.186 1 89.75 46 PRO B O 1
ATOM 3507 N N . GLY B 1 47 ? 21.797 -8.57 -1.021 1 88.19 47 GLY B N 1
ATOM 3508 C CA . GLY B 1 47 ? 22.391 -8.602 0.308 1 88.19 47 GLY B CA 1
ATOM 3509 C C . GLY B 1 47 ? 22.312 -7.262 1.02 1 88.19 47 GLY B C 1
ATOM 3510 O O . GLY B 1 47 ? 22.078 -6.23 0.389 1 88.19 47 GLY B O 1
ATOM 3511 N N . PRO B 1 48 ? 22.469 -7.293 2.354 1 86.69 48 PRO B N 1
ATOM 3512 C CA . PRO B 1 48 ? 22.375 -6.07 3.156 1 86.69 48 PRO B CA 1
ATOM 3513 C C . PRO B 1 48 ? 23.359 -4.992 2.723 1 86.69 48 PRO B C 1
ATOM 3515 O O . PRO B 1 48 ? 23.031 -3.805 2.729 1 86.69 48 PRO B O 1
ATOM 3518 N N . ALA B 1 49 ? 24.547 -5.316 2.34 1 86.19 49 ALA B N 1
ATOM 3519 C CA . ALA B 1 49 ? 25.562 -4.344 1.948 1 86.19 49 ALA B CA 1
ATOM 3520 C C . ALA B 1 49 ? 25.172 -3.623 0.662 1 86.19 49 ALA B C 1
ATOM 3522 O O . ALA B 1 49 ? 25.406 -2.42 0.522 1 86.19 49 ALA B O 1
ATOM 3523 N N . GLU B 1 50 ? 24.625 -4.355 -0.267 1 87.88 50 GLU B N 1
ATOM 3524 C CA . GLU B 1 50 ? 24.172 -3.766 -1.521 1 87.88 50 GLU B CA 1
ATOM 3525 C C . GLU B 1 50 ? 23.031 -2.766 -1.28 1 87.88 50 GLU B C 1
ATOM 3527 O O . GLU B 1 50 ? 23.016 -1.688 -1.878 1 87.88 50 GLU B O 1
ATOM 3532 N N . LEU B 1 51 ? 22.203 -3.119 -0.406 1 84.25 51 LEU B N 1
ATOM 3533 C CA . LEU B 1 51 ? 21.078 -2.244 -0.096 1 84.25 51 LEU B CA 1
ATOM 3534 C C . LEU B 1 51 ? 21.562 -0.984 0.623 1 84.25 51 LEU B C 1
ATOM 3536 O O . LEU B 1 51 ? 21.016 0.102 0.404 1 84.25 51 LEU B O 1
ATOM 3540 N N . ALA B 1 52 ? 22.5 -1.139 1.461 1 87.06 52 ALA B N 1
ATOM 3541 C CA . ALA B 1 52 ? 23.078 0.014 2.156 1 87.06 52 ALA B CA 1
ATOM 3542 C C . ALA B 1 52 ? 23.656 1.022 1.167 1 87.06 52 ALA B C 1
ATOM 3544 O O . ALA B 1 52 ? 23.5 2.234 1.352 1 87.06 52 ALA B O 1
ATOM 3545 N N . GLU B 1 53 ? 24.312 0.518 0.235 1 90.12 53 GLU B N 1
ATOM 3546 C CA . GLU B 1 53 ? 24.875 1.377 -0.798 1 90.12 53 GLU B CA 1
ATOM 3547 C C . GLU B 1 53 ? 23.797 2.168 -1.521 1 90.12 53 GLU B C 1
ATOM 3549 O O . GLU B 1 53 ? 23.953 3.367 -1.759 1 90.12 53 GLU B O 1
ATOM 3554 N N . ASP B 1 54 ? 22.781 1.518 -1.88 1 89.94 54 ASP B N 1
ATOM 3555 C CA . ASP B 1 54 ? 21.672 2.178 -2.564 1 89.94 54 ASP B CA 1
ATOM 3556 C C . ASP B 1 54 ? 21 3.211 -1.659 1 89.94 54 ASP B C 1
ATOM 3558 O O . ASP B 1 54 ? 20.578 4.27 -2.125 1 89.94 54 ASP B O 1
ATOM 3562 N N . PHE B 1 55 ? 20.922 2.9 -0.359 1 89.69 55 PHE B N 1
ATOM 3563 C CA . PHE B 1 55 ? 20.281 3.832 0.564 1 89.69 55 PHE B CA 1
ATOM 3564 C C . PHE B 1 55 ? 21.125 5.094 0.725 1 89.69 55 PHE B C 1
ATOM 3566 O O . PHE B 1 55 ? 20.578 6.184 0.929 1 89.69 55 PHE B O 1
ATOM 3573 N N . VAL B 1 56 ? 22.438 4.957 0.66 1 92.5 56 VAL B N 1
ATOM 3574 C CA . VAL B 1 56 ? 23.312 6.121 0.713 1 92.5 56 VAL B CA 1
ATOM 3575 C C . VAL B 1 56 ? 22.906 7.121 -0.368 1 92.5 56 VAL B C 1
ATOM 3577 O O . VAL B 1 56 ? 22.766 8.32 -0.097 1 92.5 56 VAL B O 1
ATOM 3580 N N . GLN B 1 57 ? 22.688 6.609 -1.516 1 92.81 57 GLN B N 1
ATOM 3581 C CA . GLN B 1 57 ? 22.312 7.469 -2.635 1 92.81 57 GLN B CA 1
ATOM 3582 C C . GLN B 1 57 ? 20.953 8.125 -2.4 1 92.81 57 GLN B C 1
ATOM 3584 O O . GLN B 1 57 ? 20.766 9.305 -2.689 1 92.81 57 GLN B O 1
ATOM 3589 N N . ILE B 1 58 ? 20.062 7.367 -1.9 1 94.75 58 ILE B N 1
ATOM 3590 C CA . ILE B 1 58 ? 18.719 7.855 -1.632 1 94.75 58 ILE B CA 1
ATOM 3591 C C . ILE B 1 58 ? 18.75 8.93 -0.55 1 94.75 58 ILE B C 1
ATOM 3593 O O . ILE B 1 58 ? 18.125 9.984 -0.686 1 94.75 58 ILE B O 1
ATOM 3597 N N . ALA B 1 59 ? 19.516 8.695 0.482 1 91.88 59 ALA B N 1
ATOM 3598 C CA . ALA B 1 59 ? 19.656 9.633 1.593 1 91.88 59 ALA B CA 1
ATOM 3599 C C . ALA B 1 59 ? 20.328 10.922 1.142 1 91.88 59 ALA B C 1
ATOM 3601 O O . ALA B 1 59 ? 19.938 12.016 1.566 1 91.88 59 ALA B O 1
ATOM 3602 N N . GLN B 1 60 ? 21.328 10.789 0.346 1 92.19 60 GLN B N 1
ATOM 3603 C CA . GLN B 1 60 ? 22.031 11.953 -0.172 1 92.19 60 GLN B CA 1
ATOM 3604 C C . GLN B 1 60 ? 21.109 12.828 -1.013 1 92.19 60 GLN B C 1
ATOM 3606 O O . GLN B 1 60 ? 21.156 14.062 -0.917 1 92.19 60 GLN B O 1
ATOM 3611 N N . ALA B 1 61 ? 20.297 12.219 -1.817 1 93.44 61 ALA B N 1
ATOM 3612 C CA . ALA B 1 61 ? 19.328 12.945 -2.631 1 93.44 61 ALA B CA 1
ATOM 3613 C C . ALA B 1 61 ? 18.188 13.477 -1.773 1 93.44 61 ALA B C 1
ATOM 3615 O O . ALA B 1 61 ? 17.438 14.367 -2.195 1 93.44 61 ALA B O 1
ATOM 3616 N N . ASN B 1 62 ? 18.031 12.898 -0.555 1 93.88 62 ASN B N 1
ATOM 3617 C CA . ASN B 1 62 ? 16.906 13.156 0.343 1 93.88 62 ASN B CA 1
ATOM 3618 C C . ASN B 1 62 ? 15.57 13.047 -0.383 1 93.88 62 ASN B C 1
ATOM 3620 O O . ASN B 1 62 ? 14.727 13.945 -0.281 1 93.88 62 ASN B O 1
ATOM 3624 N N . TRP B 1 63 ? 15.445 12.117 -1.201 1 95.5 63 TRP B N 1
ATOM 3625 C CA . TRP B 1 63 ? 14.281 11.805 -2.021 1 95.5 63 TRP B CA 1
ATOM 3626 C C . TRP B 1 63 ? 13.852 10.352 -1.831 1 95.5 63 TRP B C 1
ATOM 3628 O O . TRP B 1 63 ? 14.562 9.43 -2.234 1 95.5 63 TRP B O 1
ATOM 3638 N N . TYR B 1 64 ? 12.695 10.156 -1.29 1 96.75 64 TYR B N 1
ATOM 3639 C CA . TYR B 1 64 ? 12.383 8.82 -0.794 1 96.75 64 TYR B CA 1
ATOM 3640 C C . TYR B 1 64 ? 11.164 8.25 -1.511 1 96.75 64 TYR B C 1
ATOM 3642 O O . TYR B 1 64 ? 10.883 7.051 -1.41 1 96.75 64 TYR B O 1
ATOM 3650 N N . THR B 1 65 ? 10.391 8.992 -2.164 1 97.12 65 THR B N 1
ATOM 3651 C CA . THR B 1 65 ? 9.242 8.641 -2.988 1 97.12 65 THR B CA 1
ATOM 3652 C C . THR B 1 65 ? 8.875 9.789 -3.928 1 97.12 65 THR B C 1
ATOM 3654 O O . THR B 1 65 ? 9.617 10.766 -4.039 1 97.12 65 THR B O 1
ATOM 3657 N N . ASN B 1 66 ? 7.805 9.633 -4.727 1 95.31 66 ASN B N 1
ATOM 3658 C CA . ASN B 1 66 ? 7.328 10.695 -5.613 1 95.31 66 ASN B CA 1
ATOM 3659 C C . ASN B 1 66 ? 8.211 10.828 -6.848 1 95.31 66 ASN B C 1
ATOM 3661 O O . ASN B 1 66 ? 8.703 11.914 -7.148 1 95.31 66 ASN B O 1
ATOM 3665 N N . PHE B 1 67 ? 8.453 9.695 -7.465 1 96.88 67 PHE B N 1
ATOM 3666 C CA . PHE B 1 67 ? 9.109 9.641 -8.766 1 96.88 67 PHE B CA 1
ATOM 3667 C C . PHE B 1 67 ? 10.539 10.18 -8.68 1 96.88 67 PHE B C 1
ATOM 3669 O O . PHE B 1 67 ? 10.938 11.031 -9.477 1 96.88 67 PHE B O 1
ATOM 3676 N N . GLY B 1 68 ? 11.281 9.734 -7.703 1 97.12 68 GLY B N 1
ATOM 3677 C CA . GLY B 1 68 ? 12.672 10.117 -7.555 1 97.12 68 GLY B CA 1
ATOM 3678 C C . GLY B 1 68 ? 13.586 9.469 -8.586 1 97.12 68 GLY B C 1
ATOM 3679 O O . GLY B 1 68 ? 13.109 8.82 -9.516 1 97.12 68 GLY B O 1
ATOM 3680 N N . PRO B 1 69 ? 14.906 9.688 -8.414 1 97.44 69 PRO B N 1
ATOM 3681 C CA . PRO B 1 69 ? 15.859 9.234 -9.422 1 97.44 69 PRO B CA 1
ATOM 3682 C C . PRO B 1 69 ? 15.875 7.715 -9.586 1 97.44 69 PRO B C 1
ATOM 3684 O O . PRO B 1 69 ? 15.992 7.207 -10.703 1 97.44 69 PRO B O 1
ATOM 3687 N N . ASN B 1 70 ? 15.812 6.973 -8.508 1 97.69 70 ASN B N 1
ATOM 3688 C CA . ASN B 1 70 ? 15.844 5.52 -8.602 1 97.69 70 ASN B CA 1
ATOM 3689 C C . ASN B 1 70 ? 14.594 4.973 -9.281 1 97.69 70 ASN B C 1
ATOM 3691 O O . ASN B 1 70 ? 14.68 4.059 -10.102 1 97.69 70 ASN B O 1
ATOM 3695 N N . GLU B 1 71 ? 13.438 5.512 -8.93 1 98.38 71 GLU B N 1
ATOM 3696 C CA . GLU B 1 71 ? 12.195 5.09 -9.57 1 98.38 71 GLU B CA 1
ATOM 3697 C C . GLU B 1 71 ? 12.234 5.336 -11.07 1 98.38 71 GLU B C 1
ATOM 3699 O O . GLU B 1 71 ? 11.844 4.473 -11.859 1 98.38 71 GLU B O 1
ATOM 3704 N N . ARG B 1 72 ? 12.711 6.484 -11.492 1 98.19 72 ARG B N 1
ATOM 3705 C CA . ARG B 1 72 ? 12.812 6.824 -12.906 1 98.19 72 ARG B CA 1
ATOM 3706 C C . ARG B 1 72 ? 13.766 5.879 -13.625 1 98.19 72 ARG B C 1
ATOM 3708 O O . ARG B 1 72 ? 13.477 5.418 -14.734 1 98.19 72 ARG B O 1
ATOM 3715 N N . ARG B 1 73 ? 14.883 5.598 -13 1 98.25 73 ARG B N 1
ATOM 3716 C CA . ARG B 1 73 ? 15.836 4.648 -13.57 1 98.25 73 ARG B CA 1
ATOM 3717 C C . ARG B 1 73 ? 15.227 3.254 -13.664 1 98.25 73 ARG B C 1
ATOM 3719 O O . ARG B 1 73 ? 15.438 2.545 -14.656 1 98.25 73 ARG B O 1
ATOM 3726 N N . PHE B 1 74 ? 14.547 2.893 -12.641 1 98.75 74 PHE B N 1
ATOM 3727 C CA . PHE B 1 74 ? 13.93 1.574 -12.617 1 98.75 74 PHE B CA 1
ATOM 3728 C C . PHE B 1 74 ? 12.898 1.437 -13.734 1 98.75 74 PHE B C 1
ATOM 3730 O O . PHE B 1 74 ? 12.883 0.432 -14.453 1 98.75 74 PHE B O 1
ATOM 3737 N N . ALA B 1 75 ? 11.992 2.439 -13.906 1 98.62 75 ALA B N 1
ATOM 3738 C CA . ALA B 1 75 ? 11.008 2.422 -14.984 1 98.62 75 ALA B CA 1
ATOM 3739 C C . ALA B 1 75 ? 11.68 2.266 -16.344 1 98.62 75 ALA B C 1
ATOM 3741 O O . ALA B 1 75 ? 11.242 1.471 -17.172 1 98.62 75 ALA B O 1
ATOM 3742 N N . ARG B 1 76 ? 12.742 2.979 -16.547 1 98 76 ARG B N 1
ATOM 3743 C CA . ARG B 1 76 ? 13.484 2.887 -17.812 1 98 76 ARG B CA 1
ATOM 3744 C C . ARG B 1 76 ? 14.094 1.5 -17.984 1 98 76 ARG B C 1
ATOM 3746 O O . ARG B 1 76 ? 14.07 0.936 -19.078 1 98 76 ARG B O 1
ATOM 3753 N N . ALA B 1 77 ? 14.672 0.983 -16.938 1 98.56 77 ALA B N 1
ATOM 3754 C CA . ALA B 1 77 ? 15.297 -0.338 -16.984 1 98.56 77 ALA B CA 1
ATOM 3755 C C . ALA B 1 77 ? 14.266 -1.416 -17.297 1 98.56 77 ALA B C 1
ATOM 3757 O O . ALA B 1 77 ? 14.555 -2.367 -18.031 1 98.56 77 ALA B O 1
ATOM 3758 N N . LEU B 1 78 ? 13.094 -1.299 -16.703 1 98.75 78 LEU B N 1
ATOM 3759 C CA . LEU B 1 78 ? 12.016 -2.229 -17.016 1 98.75 78 LEU B CA 1
ATOM 3760 C C . LEU B 1 78 ? 11.656 -2.172 -18.5 1 98.75 78 LEU B C 1
ATOM 3762 O O . LEU B 1 78 ? 11.477 -3.211 -19.141 1 98.75 78 LEU B O 1
ATOM 3766 N N . ARG B 1 79 ? 11.508 -0.958 -18.984 1 97.81 79 ARG B N 1
ATOM 3767 C CA . ARG B 1 79 ? 11.219 -0.77 -20.406 1 97.81 79 ARG B CA 1
ATOM 3768 C C . ARG B 1 79 ? 12.281 -1.437 -21.266 1 97.81 79 ARG B C 1
ATOM 3770 O O . ARG B 1 79 ? 11.953 -2.15 -22.219 1 97.81 79 ARG B O 1
ATOM 3777 N N . ASP B 1 80 ? 13.5 -1.225 -20.969 1 97.5 80 ASP B N 1
ATOM 3778 C CA . ASP B 1 80 ? 14.602 -1.789 -21.734 1 97.5 80 ASP B CA 1
ATOM 3779 C C . ASP B 1 80 ? 14.562 -3.316 -21.703 1 97.5 80 ASP B C 1
ATOM 3781 O O . ASP B 1 80 ? 14.875 -3.965 -22.703 1 97.5 80 ASP B O 1
ATOM 3785 N N . TYR B 1 81 ? 14.242 -3.846 -20.562 1 98.19 81 TYR B N 1
ATOM 3786 C CA . TYR B 1 81 ? 14.172 -5.297 -20.422 1 98.19 81 TYR B CA 1
ATOM 3787 C C . TYR B 1 81 ? 13.031 -5.875 -21.25 1 98.19 81 TYR B C 1
ATOM 3789 O O . TYR B 1 81 ? 13.18 -6.93 -21.859 1 98.19 81 TYR B O 1
ATOM 3797 N N . LEU B 1 82 ? 11.883 -5.219 -21.234 1 97.81 82 LEU B N 1
ATOM 3798 C CA . LEU B 1 82 ? 10.664 -5.742 -21.859 1 97.81 82 LEU B CA 1
ATOM 3799 C C . LEU B 1 82 ? 10.68 -5.508 -23.359 1 97.81 82 LEU B C 1
ATOM 3801 O O . LEU B 1 82 ? 10.234 -6.359 -24.141 1 97.81 82 LEU B O 1
ATOM 3805 N N . GLY B 1 83 ? 11.086 -4.363 -23.797 1 95.25 83 GLY B N 1
ATOM 3806 C CA . GLY B 1 83 ? 11.125 -3.994 -25.203 1 95.25 83 GLY B CA 1
ATOM 3807 C C . GLY B 1 83 ? 11.023 -2.498 -25.438 1 95.25 83 GLY B C 1
ATOM 3808 O O . GLY B 1 83 ? 10.234 -1.819 -24.766 1 95.25 83 GLY B O 1
ATOM 3809 N N . PRO B 1 84 ? 11.695 -1.945 -26.328 1 89.12 84 PRO B N 1
ATOM 3810 C CA . PRO B 1 84 ? 11.805 -0.497 -26.516 1 89.12 84 PRO B CA 1
ATOM 3811 C C . PRO B 1 84 ? 10.492 0.137 -26.969 1 89.12 84 PRO B C 1
ATOM 3813 O O . PRO B 1 84 ? 10.328 1.357 -26.875 1 89.12 84 PRO B O 1
ATOM 3816 N N . HIS B 1 85 ? 9.609 -0.693 -27.484 1 94.31 85 HIS B N 1
ATOM 3817 C CA . HIS B 1 85 ? 8.344 -0.15 -27.953 1 94.31 85 HIS B CA 1
ATOM 3818 C C . HIS B 1 85 ? 7.32 -0.077 -26.828 1 94.31 85 HIS B C 1
ATOM 3820 O O . HIS B 1 85 ? 6.191 0.38 -27.031 1 94.31 85 HIS B O 1
ATOM 3826 N N . LEU B 1 86 ? 7.723 -0.478 -25.688 1 97.88 86 LEU B N 1
ATOM 3827 C CA . LEU B 1 86 ? 6.812 -0.504 -24.547 1 97.88 86 LEU B CA 1
ATOM 3828 C C . LEU B 1 86 ? 7.059 0.684 -23.625 1 97.88 86 LEU B C 1
ATOM 3830 O O . LEU B 1 86 ? 8.148 1.261 -23.625 1 97.88 86 LEU B O 1
ATOM 3834 N N . HIS B 1 87 ? 6.07 1.141 -23 1 98.56 87 HIS B N 1
ATOM 3835 C CA . HIS B 1 87 ? 6.094 2.178 -21.969 1 98.56 87 HIS B CA 1
ATOM 3836 C C . HIS B 1 87 ? 5.688 1.617 -20.609 1 98.56 87 HIS B C 1
ATOM 3838 O O . HIS B 1 87 ? 4.852 0.713 -20.531 1 98.56 87 HIS B O 1
ATOM 3844 N N . VAL B 1 88 ? 6.348 2.158 -19.547 1 98.75 88 VAL B N 1
ATOM 3845 C CA . VAL B 1 88 ? 6.176 1.532 -18.25 1 98.75 88 VAL B CA 1
ATOM 3846 C C . VAL B 1 88 ? 5.855 2.598 -17.203 1 98.75 88 VAL B C 1
ATOM 3848 O O . VAL B 1 88 ? 6.469 3.668 -17.188 1 98.75 88 VAL B O 1
ATOM 3851 N N . ALA B 1 89 ? 4.852 2.398 -16.375 1 98.75 89 ALA B N 1
ATOM 3852 C CA . ALA B 1 89 ? 4.621 3.096 -15.109 1 98.75 89 ALA B CA 1
ATOM 3853 C C . ALA B 1 89 ? 4.785 2.148 -13.93 1 98.75 89 ALA B C 1
ATOM 3855 O O . ALA B 1 89 ? 4.195 1.066 -13.898 1 98.75 89 ALA B O 1
ATOM 3856 N N . THR B 1 90 ? 5.625 2.527 -12.977 1 98.75 90 THR B N 1
ATOM 3857 C CA . THR B 1 90 ? 5.746 1.727 -11.766 1 98.75 90 THR B CA 1
ATOM 3858 C C . THR B 1 90 ? 4.637 2.078 -10.773 1 98.75 90 THR B C 1
ATOM 3860 O O . THR B 1 90 ? 4.121 3.199 -10.789 1 98.75 90 THR B O 1
ATOM 3863 N N . LEU B 1 91 ? 4.207 1.146 -9.984 1 98.75 91 LEU B N 1
ATOM 3864 C CA . LEU B 1 91 ? 3.17 1.326 -8.977 1 98.75 91 LEU B CA 1
ATOM 3865 C C . LEU B 1 91 ? 3.592 0.709 -7.648 1 98.75 91 LEU B C 1
ATOM 3867 O O . LEU B 1 91 ? 4.52 -0.102 -7.602 1 98.75 91 LEU B O 1
ATOM 3871 N N . ALA B 1 92 ? 2.9 1.041 -6.617 1 98.62 92 ALA B N 1
ATOM 3872 C CA . ALA B 1 92 ? 3.229 0.637 -5.254 1 98.62 92 ALA B CA 1
ATOM 3873 C C . ALA B 1 92 ? 3.08 -0.871 -5.074 1 98.62 92 ALA B C 1
ATOM 3875 O O . ALA B 1 92 ? 3.734 -1.47 -4.219 1 98.62 92 ALA B O 1
ATOM 3876 N N . ASN B 1 93 ? 2.232 -1.519 -5.766 1 98.75 93 ASN B N 1
ATOM 3877 C CA . ASN B 1 93 ? 2.041 -2.965 -5.773 1 98.75 93 ASN B CA 1
ATOM 3878 C C . ASN B 1 93 ? 1.229 -3.414 -6.988 1 98.75 93 ASN B C 1
ATOM 3880 O O . ASN B 1 93 ? 0.808 -2.588 -7.797 1 98.75 93 ASN B O 1
ATOM 3884 N N . GLY B 1 94 ? 1.079 -4.711 -7.141 1 98.75 94 GLY B N 1
ATOM 3885 C CA . GLY B 1 94 ? 0.383 -5.266 -8.289 1 98.75 94 GLY B CA 1
ATOM 3886 C C . GLY B 1 94 ? -1.091 -4.906 -8.328 1 98.75 94 GLY B C 1
ATOM 3887 O O . GLY B 1 94 ? -1.663 -4.715 -9.398 1 98.75 94 GLY B O 1
ATOM 3888 N N . THR B 1 95 ? -1.771 -4.836 -7.164 1 98.81 95 THR B N 1
ATOM 3889 C CA . THR B 1 95 ? -3.186 -4.48 -7.09 1 98.81 95 THR B CA 1
ATOM 3890 C C . THR B 1 95 ? -3.412 -3.055 -7.582 1 98.81 95 THR B C 1
ATOM 3892 O O . THR B 1 95 ? -4.324 -2.803 -8.367 1 98.81 95 THR B O 1
ATOM 3895 N N . LEU B 1 96 ? -2.576 -2.16 -7.164 1 98.81 96 LEU B N 1
ATOM 3896 C CA . LEU B 1 96 ? -2.713 -0.777 -7.605 1 98.81 96 LEU B CA 1
ATOM 3897 C C . LEU B 1 96 ? -2.393 -0.648 -9.094 1 98.81 96 LEU B C 1
ATOM 3899 O O . LEU B 1 96 ? -2.988 0.177 -9.789 1 98.81 96 LEU B O 1
ATOM 3903 N N . ALA B 1 97 ? -1.439 -1.464 -9.586 1 98.94 97 ALA B N 1
ATOM 3904 C CA . ALA B 1 97 ? -1.196 -1.516 -11.023 1 98.94 97 ALA B CA 1
ATOM 3905 C C . ALA B 1 97 ? -2.449 -1.954 -11.773 1 98.94 97 ALA B C 1
ATOM 3907 O O . ALA B 1 97 ? -2.787 -1.384 -12.812 1 98.94 97 ALA B O 1
ATOM 3908 N N . LEU B 1 98 ? -3.127 -2.92 -11.227 1 98.94 98 LEU B N 1
ATOM 3909 C CA . LEU B 1 98 ? -4.324 -3.447 -11.875 1 98.94 98 LEU B CA 1
ATOM 3910 C C . LEU B 1 98 ? -5.457 -2.43 -11.828 1 98.94 98 LEU B C 1
ATOM 3912 O O . LEU B 1 98 ? -6.184 -2.258 -12.805 1 98.94 98 LEU B O 1
ATOM 3916 N N . LEU B 1 99 ? -5.633 -1.765 -10.703 1 98.81 99 LEU B N 1
ATOM 3917 C CA . LEU B 1 99 ? -6.629 -0.702 -10.602 1 98.81 99 LEU B CA 1
ATOM 3918 C C . LEU B 1 99 ? -6.34 0.413 -11.602 1 98.81 99 LEU B C 1
ATOM 3920 O O . LEU B 1 99 ? -7.25 0.911 -12.266 1 98.81 99 LEU B O 1
ATOM 3924 N N . ALA B 1 100 ? -5.094 0.789 -11.672 1 98.81 100 ALA B N 1
ATOM 3925 C CA . ALA B 1 100 ? -4.703 1.799 -12.656 1 98.81 100 ALA B CA 1
ATOM 3926 C C . ALA B 1 100 ? -5.031 1.342 -14.07 1 98.81 100 ALA B C 1
ATOM 3928 O O . ALA B 1 100 ? -5.594 2.104 -14.859 1 98.81 100 ALA B O 1
ATOM 3929 N N . ALA B 1 101 ? -4.676 0.108 -14.375 1 98.88 101 ALA B N 1
ATOM 3930 C CA . ALA B 1 101 ? -4.895 -0.444 -15.711 1 98.88 101 ALA B CA 1
ATOM 3931 C C . ALA B 1 101 ? -6.371 -0.412 -16.078 1 98.88 101 ALA B C 1
ATOM 3933 O O . ALA B 1 101 ? -6.73 -0.013 -17.188 1 98.88 101 ALA B O 1
ATOM 3934 N N . LEU B 1 102 ? -7.184 -0.813 -15.148 1 98.69 102 LEU B N 1
ATOM 3935 C CA . LEU B 1 102 ? -8.625 -0.821 -15.406 1 98.69 102 LEU B CA 1
ATOM 3936 C C . LEU B 1 102 ? -9.156 0.599 -15.562 1 98.69 102 LEU B C 1
ATOM 3938 O O . LEU B 1 102 ? -9.945 0.873 -16.469 1 98.69 102 LEU B O 1
ATOM 3942 N N . HIS B 1 103 ? -8.688 1.438 -14.719 1 97.25 103 HIS B N 1
ATOM 3943 C CA . HIS B 1 103 ? -9.156 2.818 -14.75 1 97.25 103 HIS B CA 1
ATOM 3944 C C . HIS B 1 103 ? -8.773 3.506 -16.047 1 97.25 103 HIS B C 1
ATOM 3946 O O . HIS B 1 103 ? -9.602 4.168 -16.688 1 97.25 103 HIS B O 1
ATOM 3952 N N . VAL B 1 104 ? -7.527 3.363 -16.469 1 97.31 104 VAL B N 1
ATOM 3953 C CA . VAL B 1 104 ? -7.055 4.117 -17.625 1 97.31 104 VAL B CA 1
ATOM 3954 C C . VAL B 1 104 ? -7.586 3.482 -18.906 1 97.31 104 VAL B C 1
ATOM 3956 O O . VAL B 1 104 ? -7.629 4.129 -19.953 1 97.31 104 VAL B O 1
ATOM 3959 N N . SER B 1 105 ? -8.047 2.191 -18.844 1 97.81 105 SER B N 1
ATOM 3960 C CA . SER B 1 105 ? -8.508 1.485 -20.031 1 97.81 105 SER B CA 1
ATOM 3961 C C . SER B 1 105 ? -10.023 1.58 -20.188 1 97.81 105 SER B C 1
ATOM 3963 O O . SER B 1 105 ? -10.547 1.69 -21.297 1 97.81 105 SER B O 1
ATOM 3965 N N . PHE B 1 106 ? -10.695 1.504 -19 1 95.75 106 PHE B N 1
ATOM 3966 C CA . PHE B 1 106 ? -12.148 1.386 -19.047 1 95.75 106 PHE B CA 1
ATOM 3967 C C . PHE B 1 106 ? -12.812 2.652 -18.516 1 95.75 106 PHE B C 1
ATOM 3969 O O . PHE B 1 106 ? -14.008 2.867 -18.719 1 95.75 106 PHE B O 1
ATOM 3976 N N . GLY B 1 107 ? -12.055 3.531 -17.844 1 93.06 107 GLY B N 1
ATOM 3977 C CA . GLY B 1 107 ? -12.656 4.637 -17.109 1 93.06 107 GLY B CA 1
ATOM 3978 C C . GLY B 1 107 ? -13.328 4.207 -15.82 1 93.06 107 GLY B C 1
ATOM 3979 O O . GLY B 1 107 ? -13.25 3.037 -15.438 1 93.06 107 GLY B O 1
ATOM 3980 N N . ALA B 1 108 ? -13.953 5.137 -15.125 1 90.81 108 ALA B N 1
ATOM 3981 C CA . ALA B 1 108 ? -14.688 4.844 -13.891 1 90.81 108 ALA B CA 1
ATOM 3982 C C . ALA B 1 108 ? -16.031 4.176 -14.203 1 90.81 108 ALA B C 1
ATOM 3984 O O . ALA B 1 108 ? -16.828 4.703 -14.977 1 90.81 108 ALA B O 1
ATOM 3985 N N . GLY B 1 109 ? -16.25 3.057 -13.555 1 92.44 109 GLY B N 1
ATOM 3986 C CA . GLY B 1 109 ? -17.5 2.342 -13.758 1 92.44 109 GLY B CA 1
ATOM 3987 C C . GLY B 1 109 ? -18.625 2.832 -12.859 1 92.44 109 GLY B C 1
ATOM 3988 O O . GLY B 1 109 ? -18.375 3.516 -11.867 1 92.44 109 GLY B O 1
ATOM 3989 N N . THR B 1 110 ? -19.891 2.426 -13.258 1 89.81 110 THR B N 1
ATOM 3990 C CA . THR B 1 110 ? -21.078 2.82 -12.508 1 89.81 110 THR B CA 1
ATOM 3991 C C . THR B 1 110 ? -21.734 1.608 -11.844 1 89.81 110 THR B C 1
ATOM 3993 O O . THR B 1 110 ? -22.875 1.676 -11.398 1 89.81 110 THR B O 1
ATOM 3996 N N . ARG B 1 111 ? -21.016 0.508 -11.852 1 91.44 111 ARG B N 1
ATOM 3997 C CA . ARG B 1 111 ? -21.422 -0.721 -11.172 1 91.44 111 ARG B CA 1
ATOM 3998 C C . ARG B 1 111 ? -22.562 -1.401 -11.898 1 91.44 111 ARG B C 1
ATOM 4000 O O . ARG B 1 111 ? -23.312 -2.182 -11.305 1 91.44 111 ARG B O 1
ATOM 4007 N N . ASP B 1 112 ? -22.766 -1.121 -13.195 1 93.38 112 ASP B N 1
ATOM 4008 C CA . ASP B 1 112 ? -23.859 -1.694 -13.953 1 93.38 112 ASP B CA 1
ATOM 4009 C C . ASP B 1 112 ? -23.344 -2.479 -15.164 1 93.38 112 ASP B C 1
ATOM 4011 O O . ASP B 1 112 ? -24.125 -3.092 -15.891 1 93.38 112 ASP B O 1
ATOM 4015 N N . ARG B 1 113 ? -22.062 -2.469 -15.328 1 97.88 113 ARG B N 1
ATOM 4016 C CA . ARG B 1 113 ? -21.469 -3.201 -16.438 1 97.88 113 ARG B CA 1
ATOM 4017 C C . ARG B 1 113 ? -20.422 -4.203 -15.953 1 97.88 113 ARG B C 1
ATOM 4019 O O . ARG B 1 113 ? -19.984 -4.133 -14.812 1 97.88 113 ARG B O 1
ATOM 4026 N N . TYR B 1 114 ? -20.078 -5.102 -16.844 1 98.75 114 TYR B N 1
ATOM 4027 C CA . TYR B 1 114 ? -19.281 -6.262 -16.438 1 98.75 114 TYR B CA 1
ATOM 4028 C C . TYR B 1 114 ? -17.953 -6.305 -17.188 1 98.75 114 TYR B C 1
ATOM 4030 O O . TYR B 1 114 ? -17.844 -5.801 -18.312 1 98.75 114 TYR B O 1
ATOM 4038 N N . LEU B 1 115 ? -17.016 -6.824 -16.547 1 98.88 115 LEU B N 1
ATOM 4039 C CA . LEU B 1 115 ? -15.773 -7.262 -17.172 1 98.88 115 LEU B CA 1
ATOM 4040 C C . LEU B 1 115 ? -15.711 -8.781 -17.266 1 98.88 115 LEU B C 1
ATOM 4042 O O . LEU B 1 115 ? -15.906 -9.477 -16.266 1 98.88 115 LEU B O 1
ATOM 4046 N N . LEU B 1 116 ? -15.461 -9.32 -18.484 1 98.94 116 LEU B N 1
ATOM 4047 C CA . LEU B 1 116 ? -15.258 -10.758 -18.625 1 98.94 116 LEU B CA 1
ATOM 4048 C C . LEU B 1 116 ? -13.914 -11.18 -18.047 1 98.94 116 LEU B C 1
ATOM 4050 O O . LEU B 1 116 ? -12.891 -10.562 -18.312 1 98.94 116 LEU B O 1
ATOM 4054 N N . MET B 1 117 ? -13.938 -12.211 -17.266 1 98.94 117 MET B N 1
ATOM 4055 C CA . MET B 1 117 ? -12.703 -12.695 -16.656 1 98.94 117 MET B CA 1
ATOM 4056 C C . MET B 1 117 ? -12.844 -14.156 -16.234 1 98.94 117 MET B C 1
ATOM 4058 O O . MET B 1 117 ? -13.961 -14.656 -16.078 1 98.94 117 MET B O 1
ATOM 4062 N N . PRO B 1 118 ? -11.727 -14.867 -16.094 1 98.88 118 PRO B N 1
ATOM 4063 C CA . PRO B 1 118 ? -11.82 -16.203 -15.523 1 98.88 118 PRO B CA 1
ATOM 4064 C C . PRO B 1 118 ? -12.023 -16.188 -14.008 1 98.88 118 PRO B C 1
ATOM 4066 O O . PRO B 1 118 ? -11.648 -15.219 -13.344 1 98.88 118 PRO B O 1
ATOM 4069 N N . SER B 1 119 ? -12.68 -17.25 -13.5 1 98.75 119 SER B N 1
ATOM 4070 C CA . SER B 1 119 ? -12.727 -17.422 -12.055 1 98.75 119 SER B CA 1
ATOM 4071 C C . SER B 1 119 ? -11.461 -18.109 -11.539 1 98.75 119 SER B C 1
ATOM 4073 O O . SER B 1 119 ? -11.102 -17.953 -10.367 1 98.75 119 SER B O 1
ATOM 4075 N N . PHE B 1 120 ? -10.727 -18.797 -12.445 1 98.62 120 PHE B N 1
ATOM 4076 C CA . PHE B 1 120 ? -9.508 -19.531 -12.133 1 98.62 120 PHE B CA 1
ATOM 4077 C C . PHE B 1 120 ? -8.305 -18.594 -12.062 1 98.62 120 PHE B C 1
ATOM 4079 O O . PHE B 1 120 ? -7.414 -18.656 -12.914 1 98.62 120 PHE B O 1
ATOM 4086 N N . THR B 1 121 ? -8.273 -17.781 -11.086 1 98 121 THR B N 1
ATOM 4087 C CA . THR B 1 121 ? -7.184 -16.859 -10.789 1 98 121 THR B CA 1
ATOM 4088 C C . THR B 1 121 ? -7.316 -16.312 -9.375 1 98 121 THR B C 1
ATOM 4090 O O . THR B 1 121 ? -8.148 -16.781 -8.594 1 98 121 THR B O 1
ATOM 4093 N N . PHE B 1 122 ? -6.418 -15.438 -8.992 1 97.88 122 PHE B N 1
ATOM 4094 C CA . PHE B 1 122 ? -6.383 -14.867 -7.648 1 97.88 122 PHE B CA 1
ATOM 4095 C C . PHE B 1 122 ? -7.555 -13.922 -7.43 1 97.88 122 PHE B C 1
ATOM 4097 O O . PHE B 1 122 ? -7.918 -13.156 -8.328 1 97.88 122 PHE B O 1
ATOM 4104 N N . VAL B 1 123 ? -8.133 -13.852 -6.305 1 98.06 123 VAL B N 1
ATOM 4105 C CA . VAL B 1 123 ? -9.367 -13.148 -5.965 1 98.06 123 VAL B CA 1
ATOM 4106 C C . VAL B 1 123 ? -9.18 -11.648 -6.16 1 98.06 123 VAL B C 1
ATOM 4108 O O . VAL B 1 123 ? -10.141 -10.922 -6.406 1 98.06 123 VAL B O 1
ATOM 4111 N N . GLY B 1 124 ? -7.91 -11.148 -6.09 1 98.19 124 GLY B N 1
ATOM 4112 C CA . GLY B 1 124 ? -7.613 -9.742 -6.297 1 98.19 124 GLY B CA 1
ATOM 4113 C C . GLY B 1 124 ? -8.086 -9.227 -7.645 1 98.19 124 GLY B C 1
ATOM 4114 O O . GLY B 1 124 ? -8.344 -8.031 -7.797 1 98.19 124 GLY B O 1
ATOM 4115 N N . VAL B 1 125 ? -8.227 -10.117 -8.656 1 98.69 125 VAL B N 1
ATOM 4116 C CA . VAL B 1 125 ? -8.641 -9.734 -10 1 98.69 125 VAL B CA 1
ATOM 4117 C C . VAL B 1 125 ? -10.102 -9.289 -9.992 1 98.69 125 VAL B C 1
ATOM 4119 O O . VAL B 1 125 ? -10.43 -8.203 -10.477 1 98.69 125 VAL B O 1
ATOM 4122 N N . ALA B 1 126 ? -10.977 -10.109 -9.391 1 98.69 126 ALA B N 1
ATOM 4123 C CA . ALA B 1 126 ? -12.391 -9.758 -9.297 1 98.69 126 ALA B CA 1
ATOM 4124 C C . ALA B 1 126 ? -12.594 -8.531 -8.414 1 98.69 126 ALA B C 1
ATOM 4126 O O . ALA B 1 126 ? -13.445 -7.688 -8.703 1 98.69 126 ALA B O 1
ATOM 4127 N N . GLN B 1 127 ? -11.836 -8.445 -7.387 1 98.38 127 GLN B N 1
ATOM 4128 C CA . GLN B 1 127 ? -11.961 -7.312 -6.48 1 98.38 127 GLN B CA 1
ATOM 4129 C C . GLN B 1 127 ? -11.547 -6.012 -7.16 1 98.38 127 GLN B C 1
ATOM 4131 O O . GLN B 1 127 ? -12.133 -4.957 -6.902 1 98.38 127 GLN B O 1
ATOM 4136 N N . ALA B 1 128 ? -10.547 -6.066 -8.016 1 98.69 128 ALA B N 1
ATOM 4137 C CA . ALA B 1 128 ? -10.133 -4.879 -8.758 1 98.69 128 ALA B CA 1
ATOM 4138 C C . ALA B 1 128 ? -11.266 -4.355 -9.633 1 98.69 128 ALA B C 1
ATOM 4140 O O . ALA B 1 128 ? -11.453 -3.145 -9.758 1 98.69 128 ALA B O 1
ATOM 4141 N N . ALA B 1 129 ? -12.016 -5.254 -10.242 1 98.5 129 ALA B N 1
ATOM 4142 C CA . ALA B 1 129 ? -13.18 -4.852 -11.023 1 98.5 129 ALA B CA 1
ATOM 4143 C C . ALA B 1 129 ? -14.195 -4.121 -10.148 1 98.5 129 ALA B C 1
ATOM 4145 O O . ALA B 1 129 ? -14.703 -3.061 -10.523 1 98.5 129 ALA B O 1
ATOM 4146 N N . LEU B 1 130 ? -14.453 -4.652 -8.984 1 97.69 130 LEU B N 1
ATOM 4147 C CA . LEU B 1 130 ? -15.414 -4.027 -8.078 1 97.69 130 LEU B CA 1
ATOM 4148 C C . LEU B 1 130 ? -14.938 -2.643 -7.656 1 97.69 130 LEU B C 1
ATOM 4150 O O . LEU B 1 130 ? -15.727 -1.691 -7.641 1 97.69 130 LEU B O 1
ATOM 4154 N N . TRP B 1 131 ? -13.711 -2.514 -7.316 1 97.5 131 TRP B N 1
ATOM 4155 C CA . TRP B 1 131 ? -13.156 -1.239 -6.871 1 97.5 131 TRP B CA 1
ATOM 4156 C C . TRP B 1 131 ? -13.266 -0.184 -7.965 1 97.5 131 TRP B C 1
ATOM 4158 O O . TRP B 1 131 ? -13.484 0.997 -7.68 1 97.5 131 TRP B O 1
ATOM 4168 N N . THR B 1 132 ? -13.133 -0.555 -9.211 1 97.25 132 THR B N 1
ATOM 4169 C CA . THR B 1 132 ? -13.164 0.401 -10.312 1 97.25 132 THR B CA 1
ATOM 4170 C C . THR B 1 132 ? -14.594 0.605 -10.812 1 97.25 132 THR B C 1
ATOM 4172 O O . THR B 1 132 ? -14.812 1.281 -11.82 1 97.25 132 THR B O 1
ATOM 4175 N N . GLY B 1 133 ? -15.547 0.003 -10.141 1 96.06 133 GLY B N 1
ATOM 4176 C CA . GLY B 1 133 ? -16.953 0.266 -10.43 1 96.06 133 GLY B CA 1
ATOM 4177 C C . GLY B 1 133 ? -17.531 -0.67 -11.477 1 96.06 133 GLY B C 1
ATOM 4178 O O . GLY B 1 133 ? -18.516 -0.339 -12.133 1 96.06 133 GLY B O 1
ATOM 4179 N N . TYR B 1 134 ? -16.891 -1.798 -11.719 1 97.56 134 TYR B N 1
ATOM 4180 C CA . TYR B 1 134 ? -17.391 -2.82 -12.625 1 97.56 134 TYR B CA 1
ATOM 4181 C C . TYR B 1 134 ? -17.688 -4.113 -11.883 1 97.56 134 TYR B C 1
ATOM 4183 O O . TYR B 1 134 ? -17.344 -4.254 -10.703 1 97.56 134 TYR B O 1
ATOM 4191 N N . ARG B 1 135 ? -18.391 -4.98 -12.508 1 98.19 135 ARG B N 1
ATOM 4192 C CA . ARG B 1 135 ? -18.734 -6.277 -11.938 1 98.19 135 ARG B CA 1
ATOM 4193 C C . ARG B 1 135 ? -18.094 -7.414 -12.719 1 98.19 135 ARG B C 1
ATOM 4195 O O . ARG B 1 135 ? -17.953 -7.332 -13.945 1 98.19 135 ARG B O 1
ATOM 4202 N N . PRO B 1 136 ? -17.703 -8.492 -12.031 1 98.81 136 PRO B N 1
ATOM 4203 C CA . PRO B 1 136 ? -17.141 -9.648 -12.734 1 98.81 136 PRO B CA 1
ATOM 4204 C C . PRO B 1 136 ? -18.188 -10.469 -13.469 1 98.81 136 PRO B C 1
ATOM 4206 O O . PRO B 1 136 ? -19.266 -10.742 -12.922 1 98.81 136 PRO B O 1
ATOM 4209 N N . TRP B 1 137 ? -17.969 -10.781 -14.68 1 98.94 137 TRP B N 1
ATOM 4210 C CA . TRP B 1 137 ? -18.625 -11.875 -15.383 1 98.94 137 TRP B CA 1
ATOM 4211 C C . TRP B 1 137 ? -17.656 -13.023 -15.633 1 98.94 137 TRP B C 1
ATOM 4213 O O . TRP B 1 137 ? -16.797 -12.938 -16.516 1 98.94 137 TRP B O 1
ATOM 4223 N N . PHE B 1 138 ? -17.812 -14.094 -14.859 1 98.94 138 PHE B N 1
ATOM 4224 C CA . PHE B 1 138 ? -16.875 -15.203 -14.906 1 98.94 138 PHE B CA 1
ATOM 4225 C C . PHE B 1 138 ? -17.125 -16.094 -16.125 1 98.94 138 PHE B C 1
ATOM 4227 O O . PHE B 1 138 ? -18.25 -16.531 -16.344 1 98.94 138 PHE B O 1
ATOM 4234 N N . ILE B 1 139 ? -16.125 -16.297 -16.875 1 98.94 139 ILE B N 1
ATOM 4235 C CA . ILE B 1 139 ? -16.156 -17.203 -18 1 98.94 139 ILE B CA 1
ATOM 4236 C C . ILE B 1 139 ? -15.258 -18.422 -17.703 1 98.94 139 ILE B C 1
ATOM 4238 O O . ILE B 1 139 ? -14.414 -18.375 -16.812 1 98.94 139 ILE B O 1
ATOM 4242 N N . ASP B 1 140 ? -15.422 -19.5 -18.453 1 98.88 140 ASP B N 1
ATOM 4243 C CA . ASP B 1 140 ? -14.688 -20.734 -18.203 1 98.88 140 ASP B CA 1
ATOM 4244 C C . ASP B 1 140 ? -13.273 -20.656 -18.781 1 98.88 140 ASP B C 1
ATOM 4246 O O . ASP B 1 140 ? -12.906 -19.656 -19.422 1 98.88 140 ASP B O 1
ATOM 4250 N N . ILE B 1 141 ? -12.492 -21.625 -18.453 1 98.81 141 ILE B N 1
ATOM 4251 C CA . ILE B 1 141 ? -11.133 -21.703 -18.984 1 98.81 141 ILE B CA 1
ATOM 4252 C C . ILE B 1 141 ? -11.031 -22.844 -19.984 1 98.81 141 ILE B C 1
ATOM 4254 O O . ILE B 1 141 ? -11.977 -23.609 -20.172 1 98.81 141 ILE B O 1
ATOM 4258 N N . ASP B 1 142 ? -9.906 -22.797 -20.734 1 98.12 142 ASP B N 1
ATOM 4259 C CA . ASP B 1 142 ? -9.594 -23.859 -21.672 1 98.12 142 ASP B CA 1
ATOM 4260 C C . ASP B 1 142 ? -8.922 -25.031 -20.969 1 98.12 142 ASP B C 1
ATOM 4262 O O . ASP B 1 142 ? -7.977 -24.844 -20.203 1 98.12 142 ASP B O 1
ATOM 4266 N N . ALA B 1 143 ? -9.367 -26.25 -21.188 1 96.88 143 ALA B N 1
ATOM 4267 C CA . ALA B 1 143 ? -8.93 -27.453 -20.469 1 96.88 143 ALA B CA 1
ATOM 4268 C C . ALA B 1 143 ? -7.465 -27.75 -20.75 1 96.88 143 ALA B C 1
ATOM 4270 O O . ALA B 1 143 ? -6.777 -28.359 -19.938 1 96.88 143 ALA B O 1
ATOM 4271 N N . ASN B 1 144 ? -7.051 -27.328 -21.891 1 95.12 144 ASN B N 1
ATOM 4272 C CA . ASN B 1 144 ? -5.676 -27.641 -22.281 1 95.12 144 ASN B CA 1
ATOM 4273 C C . ASN B 1 144 ? -4.695 -26.578 -21.781 1 95.12 144 ASN B C 1
ATOM 4275 O O . ASN B 1 144 ? -3.66 -26.906 -21.203 1 95.12 144 ASN B O 1
ATOM 4279 N N . THR B 1 145 ? -5.055 -25.312 -21.891 1 96.81 145 THR B N 1
ATOM 4280 C CA . THR B 1 145 ? -4.121 -24.234 -21.594 1 96.81 145 THR B CA 1
ATOM 4281 C C . THR B 1 145 ? -4.344 -23.703 -20.188 1 96.81 145 THR B C 1
ATOM 4283 O O . THR B 1 145 ? -3.492 -23 -19.641 1 96.81 145 THR B O 1
ATOM 4286 N N . TRP B 1 146 ? -5.457 -24 -19.578 1 98 146 TRP B N 1
ATOM 4287 C CA . TRP B 1 146 ? -5.895 -23.516 -18.266 1 98 146 TRP B CA 1
ATOM 4288 C C . TRP B 1 146 ? -6.059 -22 -18.281 1 98 146 TRP B C 1
ATOM 4290 O O . TRP B 1 146 ? -6.195 -21.375 -17.234 1 98 146 TRP B O 1
ATOM 4300 N N . GLN B 1 147 ? -5.938 -21.375 -19.5 1 98.38 147 GLN B N 1
ATOM 4301 C CA . GLN B 1 147 ? -6.184 -19.953 -19.719 1 98.38 147 GLN B CA 1
ATOM 4302 C C . GLN B 1 147 ? -7.645 -19.688 -20.062 1 98.38 147 GLN B C 1
ATOM 4304 O O . GLN B 1 147 ? -8.383 -20.625 -20.391 1 98.38 147 GLN B O 1
ATOM 4309 N N . PRO B 1 148 ? -8.078 -18.406 -19.922 1 98.5 148 PRO B N 1
ATOM 4310 C CA . PRO B 1 148 ? -9.477 -18.125 -20.25 1 98.5 148 PRO B CA 1
ATOM 4311 C C . PRO B 1 148 ? -9.891 -18.641 -21.609 1 98.5 148 PRO B C 1
ATOM 4313 O O . PRO B 1 148 ? -9.109 -18.562 -22.578 1 98.5 148 PRO B O 1
ATOM 4316 N N . CYS B 1 149 ? -11.094 -19.156 -21.719 1 98.62 149 CYS B N 1
ATOM 4317 C CA . CYS B 1 149 ? -11.609 -19.75 -22.938 1 98.62 149 CYS B CA 1
ATOM 4318 C C . CYS B 1 149 ? -12.281 -18.703 -23.828 1 98.62 149 CYS B C 1
ATOM 4320 O O . CYS B 1 149 ? -13.297 -18.125 -23.438 1 98.62 149 CYS B O 1
ATOM 4322 N N . VAL B 1 150 ? -11.766 -18.531 -24.984 1 98.5 150 VAL B N 1
ATOM 4323 C CA . VAL B 1 150 ? -12.25 -17.5 -25.906 1 98.5 150 VAL B CA 1
ATOM 4324 C C . VAL B 1 150 ? -13.688 -17.812 -26.312 1 98.5 150 VAL B C 1
ATOM 4326 O O . VAL B 1 150 ? -14.492 -16.906 -26.516 1 98.5 150 VAL B O 1
ATOM 4329 N N . HIS B 1 151 ? -14.07 -19.109 -26.469 1 98.38 151 HIS B N 1
ATOM 4330 C CA . HIS B 1 151 ? -15.422 -19.484 -26.875 1 98.38 151 HIS B CA 1
ATOM 4331 C C . HIS B 1 151 ? -16.438 -19.172 -25.781 1 98.38 151 HIS B C 1
ATOM 4333 O O . HIS B 1 151 ? -17.562 -18.781 -26.078 1 98.38 151 HIS B O 1
ATOM 4339 N N . SER B 1 152 ? -15.992 -19.375 -24.547 1 98.75 152 SER B N 1
ATOM 4340 C CA . SER B 1 152 ? -16.844 -19.031 -23.422 1 98.75 152 SER B CA 1
ATOM 4341 C C . SER B 1 152 ? -17.141 -17.531 -23.406 1 98.75 152 SER B C 1
ATOM 4343 O O . SER B 1 152 ? -18.281 -17.125 -23.156 1 98.75 152 SER B O 1
ATOM 4345 N N . ALA B 1 153 ? -16.203 -16.719 -23.672 1 98.81 153 ALA B N 1
ATOM 4346 C CA . ALA B 1 153 ? -16.344 -15.273 -23.734 1 98.81 153 ALA B CA 1
ATOM 4347 C C . ALA B 1 153 ? -17.25 -14.859 -24.891 1 98.81 153 ALA B C 1
ATOM 4349 O O . ALA B 1 153 ? -18.125 -14.008 -24.734 1 98.81 153 ALA B O 1
ATOM 4350 N N . ARG B 1 154 ? -16.969 -15.438 -26.047 1 98.69 154 ARG B N 1
ATOM 4351 C CA . ARG B 1 154 ? -17.734 -15.102 -27.234 1 98.69 154 ARG B CA 1
ATOM 4352 C C . ARG B 1 154 ? -19.219 -15.336 -27.016 1 98.69 154 ARG B C 1
ATOM 4354 O O . ARG B 1 154 ? -20.047 -14.523 -27.422 1 98.69 154 ARG B O 1
ATOM 4361 N N . ALA B 1 155 ? -19.562 -16.406 -26.375 1 98.69 155 ALA B N 1
ATOM 4362 C CA . ALA B 1 155 ? -20.969 -16.75 -26.125 1 98.69 155 ALA B CA 1
ATOM 4363 C C . ALA B 1 155 ? -21.641 -15.656 -25.297 1 98.69 155 ALA B C 1
ATOM 4365 O O . ALA B 1 155 ? -22.812 -15.328 -25.516 1 98.69 155 ALA B O 1
ATOM 4366 N N . VAL B 1 156 ? -20.906 -15.094 -24.312 1 98.81 156 VAL B N 1
ATOM 4367 C CA . VAL B 1 156 ? -21.438 -14.039 -23.469 1 98.81 156 VAL B CA 1
ATOM 4368 C C . VAL B 1 156 ? -21.594 -12.75 -24.281 1 98.81 156 VAL B C 1
ATOM 4370 O O . VAL B 1 156 ? -22.641 -12.094 -24.219 1 98.81 156 VAL B O 1
ATOM 4373 N N . ILE B 1 157 ? -20.547 -12.406 -25.047 1 98.75 157 ILE B N 1
ATOM 4374 C CA . ILE B 1 157 ? -20.531 -11.148 -25.797 1 98.75 157 ILE B CA 1
ATOM 4375 C C . ILE B 1 157 ? -21.656 -11.133 -26.812 1 98.75 157 ILE B C 1
ATOM 4377 O O . ILE B 1 157 ? -22.359 -10.133 -26.953 1 98.75 157 ILE B O 1
ATOM 4381 N N . GLU B 1 158 ? -21.875 -12.242 -27.469 1 98.56 158 GLU B N 1
ATOM 4382 C CA . GLU B 1 158 ? -22.891 -12.336 -28.516 1 98.56 158 GLU B CA 1
ATOM 4383 C C . GLU B 1 158 ? -24.297 -12.117 -27.953 1 98.56 158 GLU B C 1
ATOM 4385 O O . GLU B 1 158 ? -25.156 -11.547 -28.625 1 98.56 158 GLU B O 1
ATOM 4390 N N . ARG B 1 159 ? -24.469 -12.438 -26.719 1 98.25 159 ARG B N 1
ATOM 4391 C CA . ARG B 1 159 ? -25.812 -12.383 -26.125 1 98.25 159 ARG B CA 1
ATOM 4392 C C . ARG B 1 159 ? -26 -11.102 -25.328 1 98.25 159 ARG B C 1
ATOM 4394 O O . ARG B 1 159 ? -27.109 -10.578 -25.234 1 98.25 159 ARG B O 1
ATOM 4401 N N . PHE B 1 160 ? -24.891 -10.586 -24.734 1 98.31 160 PHE B N 1
ATOM 4402 C CA . PHE B 1 160 ? -25.016 -9.531 -23.734 1 98.31 160 PHE B CA 1
ATOM 4403 C C . PHE B 1 160 ? -24.047 -8.398 -24.016 1 98.31 160 PHE B C 1
ATOM 4405 O O . PHE B 1 160 ? -23.5 -7.789 -23.094 1 98.31 160 PHE B O 1
ATOM 4412 N N . ARG B 1 161 ? -23.766 -8.086 -25.203 1 97.94 161 ARG B N 1
ATOM 4413 C CA . ARG B 1 161 ? -22.75 -7.117 -25.594 1 97.94 161 ARG B CA 1
ATOM 4414 C C . ARG B 1 161 ? -22.938 -5.793 -24.859 1 97.94 161 ARG B C 1
ATOM 4416 O O . ARG B 1 161 ? -21.969 -5.188 -24.406 1 97.94 161 ARG B O 1
ATOM 4423 N N . ASP B 1 162 ? -24.156 -5.348 -24.672 1 97.38 162 ASP B N 1
ATOM 4424 C CA . ASP B 1 162 ? -24.453 -4.031 -24.109 1 97.38 162 ASP B CA 1
ATOM 4425 C C . ASP B 1 162 ? -24.094 -3.967 -22.625 1 97.38 162 ASP B C 1
ATOM 4427 O O . ASP B 1 162 ? -23.953 -2.879 -22.062 1 97.38 162 ASP B O 1
ATOM 4431 N N . ARG B 1 163 ? -23.891 -5.137 -22.047 1 98.19 163 ARG B N 1
ATOM 4432 C CA . ARG B 1 163 ? -23.594 -5.195 -20.609 1 98.19 163 ARG B CA 1
ATOM 4433 C C . ARG B 1 163 ? -22.109 -5.332 -20.359 1 98.19 163 ARG B C 1
ATOM 4435 O O . ARG B 1 163 ? -21.641 -5.215 -19.219 1 98.19 163 ARG B O 1
ATOM 4442 N N . ILE B 1 164 ? -21.312 -5.5 -21.422 1 98.69 164 ILE B N 1
ATOM 4443 C CA . ILE B 1 164 ? -19.906 -5.816 -21.266 1 98.69 164 ILE B CA 1
ATOM 4444 C C . ILE B 1 164 ? -19.062 -4.57 -21.531 1 98.69 164 ILE B C 1
ATOM 4446 O O . ILE B 1 164 ? -19.141 -3.977 -22.609 1 98.69 164 ILE B O 1
ATOM 4450 N N . ALA B 1 165 ? -18.281 -4.203 -20.531 1 98.38 165 ALA B N 1
ATOM 4451 C CA . ALA B 1 165 ? -17.422 -3.014 -20.641 1 98.38 165 ALA B CA 1
ATOM 4452 C C . ALA B 1 165 ? -16.062 -3.363 -21.234 1 98.38 165 ALA B C 1
ATOM 4454 O O . ALA B 1 165 ? -15.422 -2.516 -21.859 1 98.38 165 ALA B O 1
ATOM 4455 N N . GLY B 1 166 ? -15.656 -4.57 -21.031 1 98.69 166 GLY B N 1
ATOM 4456 C CA . GLY B 1 166 ? -14.344 -4.988 -21.484 1 98.69 166 GLY B CA 1
ATOM 4457 C C . GLY B 1 166 ? -13.961 -6.379 -21.016 1 98.69 166 GLY B C 1
ATOM 4458 O O . GLY B 1 166 ? -14.812 -7.133 -20.531 1 98.69 166 GLY B O 1
ATOM 4459 N N . ILE B 1 167 ? -12.688 -6.734 -21.297 1 98.88 167 ILE B N 1
ATOM 4460 C CA . ILE B 1 167 ? -12.156 -8.062 -20.984 1 98.88 167 ILE B CA 1
ATOM 4461 C C . ILE B 1 167 ? -10.93 -7.93 -20.094 1 98.88 167 ILE B C 1
ATOM 4463 O O . ILE B 1 167 ? -10.039 -7.125 -20.359 1 98.88 167 ILE B O 1
ATOM 4467 N N . LEU B 1 168 ? -10.984 -8.617 -18.953 1 98.88 168 LEU B N 1
ATOM 4468 C CA . LEU B 1 168 ? -9.852 -8.711 -18.031 1 98.88 168 LEU B CA 1
ATOM 4469 C C . LEU B 1 168 ? -9.312 -10.141 -17.984 1 98.88 168 LEU B C 1
ATOM 4471 O O . LEU B 1 168 ? -9.867 -10.984 -17.281 1 98.88 168 LEU B O 1
ATOM 4475 N N . LEU B 1 169 ? -8.203 -10.352 -18.703 1 98.81 169 LEU B N 1
ATOM 4476 C CA . LEU B 1 169 ? -7.594 -11.68 -18.734 1 98.81 169 LEU B CA 1
ATOM 4477 C C . LEU B 1 169 ? -6.512 -11.805 -17.672 1 98.81 169 LEU B C 1
ATOM 4479 O O . LEU B 1 169 ? -5.953 -10.797 -17.234 1 98.81 169 LEU B O 1
ATOM 4483 N N . ALA B 1 170 ? -6.316 -12.984 -17.25 1 98.31 170 ALA B N 1
ATOM 4484 C CA . ALA B 1 170 ? -5.191 -13.32 -16.375 1 98.31 170 ALA B CA 1
ATOM 4485 C C . ALA B 1 170 ? -4.266 -14.336 -17.047 1 98.31 170 ALA B C 1
ATOM 4487 O O . ALA B 1 170 ? -4.719 -15.383 -17.5 1 98.31 170 ALA B O 1
ATOM 4488 N N . ASN B 1 171 ? -2.98 -13.93 -17.203 1 98.38 171 ASN B N 1
ATOM 4489 C CA . ASN B 1 171 ? -1.97 -14.938 -17.516 1 98.38 171 ASN B CA 1
ATOM 4490 C C . ASN B 1 171 ? -1.649 -15.797 -16.297 1 98.38 171 ASN B C 1
ATOM 4492 O O . ASN B 1 171 ? -0.625 -15.602 -15.641 1 98.38 171 ASN B O 1
ATOM 4496 N N . VAL B 1 172 ? -2.523 -16.734 -16.062 1 96.69 172 VAL B N 1
ATOM 4497 C CA . VAL B 1 172 ? -2.541 -17.516 -14.828 1 96.69 172 VAL B CA 1
ATOM 4498 C C . VAL B 1 172 ? -1.184 -18.188 -14.625 1 96.69 172 VAL B C 1
ATOM 4500 O O . VAL B 1 172 ? -0.603 -18.719 -15.57 1 96.69 172 VAL B O 1
ATOM 4503 N N . PHE B 1 173 ? -0.649 -18.062 -13.414 1 96.69 173 PHE B N 1
ATOM 4504 C CA . PHE B 1 173 ? 0.612 -18.625 -12.945 1 96.69 173 PHE B CA 1
ATOM 4505 C C . PHE B 1 173 ? 1.789 -18 -13.688 1 96.69 173 PHE B C 1
ATOM 4507 O O . PHE B 1 173 ? 2.896 -18.531 -13.672 1 96.69 173 PHE B O 1
ATOM 4514 N N . GLY B 1 174 ? 1.546 -16.906 -14.383 1 97.44 174 GLY B N 1
ATOM 4515 C CA . GLY B 1 174 ? 2.605 -16.219 -15.094 1 97.44 174 GLY B CA 1
ATOM 4516 C C . GLY B 1 174 ? 2.879 -16.797 -16.469 1 97.44 174 GLY B C 1
ATOM 4517 O O . GLY B 1 174 ? 3.902 -16.5 -17.094 1 97.44 174 GLY B O 1
ATOM 4518 N N . VAL B 1 175 ? 2.016 -17.703 -16.953 1 98.19 175 VAL B N 1
ATOM 4519 C CA . VAL B 1 175 ? 2.143 -18.328 -18.266 1 98.19 175 VAL B CA 1
ATOM 4520 C C . VAL B 1 175 ? 1.396 -17.5 -19.312 1 98.19 175 VAL B C 1
ATOM 4522 O O . VAL B 1 175 ? 0.211 -17.203 -19.141 1 98.19 175 VAL B O 1
ATOM 4525 N N . GLY B 1 176 ? 2.104 -17.062 -20.328 1 98.31 176 GLY B N 1
ATOM 4526 C CA . GLY B 1 176 ? 1.462 -16.312 -21.391 1 98.31 176 GLY B CA 1
ATOM 4527 C C . GLY B 1 176 ? 0.399 -17.109 -22.141 1 98.31 176 GLY B C 1
ATOM 4528 O O . GLY B 1 176 ? 0.644 -18.25 -22.547 1 98.31 176 GLY B O 1
ATOM 4529 N N . ASN B 1 177 ? -0.779 -16.562 -22.203 1 98.25 177 ASN B N 1
ATOM 4530 C CA . ASN B 1 177 ? -1.873 -17.188 -22.938 1 98.25 177 ASN B CA 1
ATOM 4531 C C . ASN B 1 177 ? -1.484 -17.5 -24.375 1 98.25 177 ASN B C 1
ATOM 4533 O O . ASN B 1 177 ? -1.251 -16.578 -25.172 1 98.25 177 ASN B O 1
ATOM 4537 N N . PRO B 1 178 ? -1.418 -18.766 -24.766 1 97.19 178 PRO B N 1
ATOM 4538 C CA . PRO B 1 178 ? -1.005 -19.094 -26.125 1 97.19 178 PRO B CA 1
ATOM 4539 C C . PRO B 1 178 ? -2.008 -18.625 -27.172 1 97.19 178 PRO B C 1
ATOM 4541 O O . PRO B 1 178 ? -1.681 -18.562 -28.359 1 97.19 178 PRO B O 1
ATOM 4544 N N . GLN B 1 179 ? -3.199 -18.266 -26.781 1 97.38 179 GLN B N 1
ATOM 4545 C CA . GLN B 1 179 ? -4.238 -17.844 -27.703 1 97.38 179 GLN B CA 1
ATOM 4546 C C . GLN B 1 179 ? -4.473 -16.328 -27.625 1 97.38 179 GLN B C 1
ATOM 4548 O O . GLN B 1 179 ? -5.582 -15.859 -27.875 1 97.38 179 GLN B O 1
ATOM 4553 N N . ILE B 1 180 ? -3.48 -15.57 -27.188 1 98.25 180 ILE B N 1
ATOM 4554 C CA . ILE B 1 180 ? -3.65 -14.141 -26.938 1 98.25 180 ILE B CA 1
ATOM 4555 C C . ILE B 1 180 ? -4.027 -13.438 -28.25 1 98.25 180 ILE B C 1
ATOM 4557 O O . ILE B 1 180 ? -4.809 -12.484 -28.25 1 98.25 180 ILE B O 1
ATOM 4561 N N . SER B 1 181 ? -3.512 -13.875 -29.406 1 97.94 181 SER B N 1
ATOM 4562 C CA . SER B 1 181 ? -3.859 -13.266 -30.688 1 97.94 181 SER B CA 1
ATOM 4563 C C . SER B 1 181 ? -5.336 -13.477 -31.016 1 97.94 181 SER B C 1
ATOM 4565 O O . SER B 1 181 ? -5.98 -12.586 -31.578 1 97.94 181 SER B O 1
ATOM 4567 N N . VAL B 1 182 ? -5.871 -14.641 -30.719 1 98.25 182 VAL B N 1
ATOM 4568 C CA . VAL B 1 182 ? -7.285 -14.938 -30.922 1 98.25 182 VAL B CA 1
ATOM 4569 C C . VAL B 1 182 ? -8.141 -14.039 -30.047 1 98.25 182 VAL B C 1
ATOM 4571 O O . VAL B 1 182 ? -9.188 -13.547 -30.484 1 98.25 182 VAL B O 1
ATOM 4574 N N . TRP B 1 183 ? -7.715 -13.789 -28.828 1 98.62 183 TRP B N 1
ATOM 4575 C CA . TRP B 1 183 ? -8.398 -12.891 -27.922 1 98.62 183 TRP B CA 1
ATOM 4576 C C . TRP B 1 183 ? -8.398 -11.461 -28.453 1 98.62 183 TRP B C 1
ATOM 4578 O O . TRP B 1 183 ? -9.414 -10.766 -28.391 1 98.62 183 TRP B O 1
ATOM 4588 N N . GLU B 1 184 ? -7.258 -11.031 -28.922 1 98.38 184 GLU B N 1
ATOM 4589 C CA . GLU B 1 184 ? -7.156 -9.68 -29.469 1 98.38 184 GLU B CA 1
ATOM 4590 C C . GLU B 1 184 ? -8.062 -9.508 -30.688 1 98.38 184 GLU B C 1
ATOM 4592 O O . GLU B 1 184 ? -8.656 -8.453 -30.875 1 98.38 184 GLU B O 1
ATOM 4597 N N . GLU B 1 185 ? -8.172 -10.547 -31.5 1 98.5 185 GLU B N 1
ATOM 4598 C CA . GLU B 1 185 ? -9.086 -10.523 -32.656 1 98.5 185 GLU B CA 1
ATOM 4599 C C . GLU B 1 185 ? -10.531 -10.406 -32.188 1 98.5 185 GLU B C 1
ATOM 4601 O O . GLU B 1 185 ? -11.305 -9.625 -32.719 1 98.5 185 GLU B O 1
ATOM 4606 N N . LEU B 1 186 ? -10.898 -11.227 -31.188 1 98.62 186 LEU B N 1
ATOM 4607 C CA . LEU B 1 186 ? -12.242 -11.172 -30.641 1 98.62 186 LEU B CA 1
ATOM 4608 C C . LEU B 1 186 ? -12.555 -9.781 -30.109 1 98.62 186 LEU B C 1
ATOM 4610 O O . LEU B 1 186 ? -13.625 -9.234 -30.375 1 98.62 186 LEU B O 1
ATOM 4614 N N . ALA B 1 187 ? -11.617 -9.25 -29.312 1 98.31 187 ALA B N 1
ATOM 4615 C CA . ALA B 1 187 ? -11.789 -7.93 -28.703 1 98.31 187 ALA B CA 1
ATOM 4616 C C . ALA B 1 187 ? -11.961 -6.852 -29.781 1 98.31 187 ALA B C 1
ATOM 4618 O O . ALA B 1 187 ? -12.789 -5.953 -29.641 1 98.31 187 ALA B O 1
ATOM 4619 N N . ALA B 1 188 ? -11.188 -6.922 -30.812 1 98.06 188 ALA B N 1
ATOM 4620 C CA . ALA B 1 188 ? -11.273 -5.969 -31.922 1 98.06 188 ALA B CA 1
ATOM 4621 C C . ALA B 1 188 ? -12.625 -6.07 -32.625 1 98.06 188 ALA B C 1
ATOM 4623 O O . ALA B 1 188 ? -13.242 -5.055 -32.969 1 98.06 188 ALA B O 1
ATOM 4624 N N . GLU B 1 189 ? -13.047 -7.309 -32.844 1 98.38 189 GLU B N 1
ATOM 4625 C CA . GLU B 1 189 ? -14.32 -7.559 -33.5 1 98.38 189 GLU B CA 1
ATOM 4626 C C . GLU B 1 189 ? -15.469 -6.879 -32.781 1 98.38 189 GLU B C 1
ATOM 4628 O O . GLU B 1 189 ? -16.391 -6.363 -33.406 1 98.38 189 GLU B O 1
ATOM 4633 N N . TRP B 1 190 ? -15.375 -6.801 -31.516 1 98.44 190 TRP B N 1
ATOM 4634 C CA . TRP B 1 190 ? -16.516 -6.32 -30.734 1 98.44 190 TRP B CA 1
ATOM 4635 C C . TRP B 1 190 ? -16.188 -4.977 -30.078 1 98.44 190 TRP B C 1
ATOM 4637 O O . TRP B 1 190 ? -16.969 -4.477 -29.266 1 98.44 190 TRP B O 1
ATOM 4647 N N . GLU B 1 191 ? -15.039 -4.414 -30.359 1 97.81 191 GLU B N 1
ATOM 4648 C CA . GLU B 1 191 ? -14.602 -3.115 -29.859 1 97.81 191 GLU B CA 1
ATOM 4649 C C . GLU B 1 191 ? -14.562 -3.102 -28.328 1 97.81 191 GLU B C 1
ATOM 4651 O O . GLU B 1 191 ? -15.117 -2.203 -27.703 1 97.81 191 GLU B O 1
ATOM 4656 N N . LEU B 1 192 ? -13.953 -4.094 -27.781 1 98.38 192 LEU B N 1
ATOM 4657 C CA . LEU B 1 192 ? -13.773 -4.219 -26.344 1 98.38 192 LEU B CA 1
ATOM 4658 C C . LEU B 1 192 ? -12.297 -4.129 -25.969 1 98.38 192 LEU B C 1
ATOM 4660 O O . LEU B 1 192 ? -11.461 -4.832 -26.547 1 98.38 192 LEU B O 1
ATOM 4664 N N . PRO B 1 193 ? -11.977 -3.23 -25.031 1 98.25 193 PRO B N 1
ATOM 4665 C CA . PRO B 1 193 ? -10.586 -3.229 -24.562 1 98.25 193 PRO B CA 1
ATOM 4666 C C . PRO B 1 193 ? -10.242 -4.473 -23.75 1 98.25 193 PRO B C 1
ATOM 4668 O O . PRO B 1 193 ? -11.109 -5.043 -23.078 1 98.25 193 PRO B O 1
ATOM 4671 N N . ILE B 1 194 ? -8.93 -4.863 -23.812 1 98.81 194 ILE B N 1
ATOM 4672 C CA . ILE B 1 194 ? -8.406 -5.977 -23.016 1 98.81 194 ILE B CA 1
ATOM 4673 C C . ILE B 1 194 ? -7.355 -5.461 -22.031 1 98.81 194 ILE B C 1
ATOM 4675 O O . ILE B 1 194 ? -6.441 -4.73 -22.422 1 98.81 194 ILE B O 1
ATOM 4679 N N . VAL B 1 195 ? -7.52 -5.738 -20.828 1 98.94 195 VAL B N 1
ATOM 4680 C CA . VAL B 1 195 ? -6.473 -5.598 -19.828 1 98.94 195 VAL B CA 1
ATOM 4681 C C . VAL B 1 195 ? -5.992 -6.977 -19.375 1 98.94 195 VAL B C 1
ATOM 4683 O O . VAL B 1 195 ? -6.797 -7.898 -19.219 1 98.94 195 VAL B O 1
ATOM 4686 N N . LEU B 1 196 ? -4.672 -7.152 -19.25 1 98.94 196 LEU B N 1
ATOM 4687 C CA . LEU B 1 196 ? -4.117 -8.438 -18.844 1 98.94 196 LEU B CA 1
ATOM 4688 C C . LEU B 1 196 ? -3.434 -8.328 -17.484 1 98.94 196 LEU B C 1
ATOM 4690 O O . LEU B 1 196 ? -2.604 -7.441 -17.266 1 98.94 196 LEU B O 1
ATOM 4694 N N . ASP B 1 197 ? -3.852 -9.195 -16.562 1 98.88 197 ASP B N 1
ATOM 4695 C CA . ASP B 1 197 ? -3.123 -9.406 -15.312 1 98.88 197 ASP B CA 1
ATOM 4696 C C . ASP B 1 197 ? -2.006 -10.43 -15.5 1 98.88 197 ASP B C 1
ATOM 4698 O O . ASP B 1 197 ? -2.258 -11.641 -15.516 1 98.88 197 ASP B O 1
ATOM 4702 N N . SER B 1 198 ? -0.811 -9.969 -15.602 1 98.81 198 SER B N 1
ATOM 4703 C CA . SER B 1 198 ? 0.386 -10.797 -15.703 1 98.81 198 SER B CA 1
ATOM 4704 C C . SER B 1 198 ? 1.229 -10.711 -14.438 1 98.81 198 SER B C 1
ATOM 4706 O O . SER B 1 198 ? 2.459 -10.742 -14.5 1 98.81 198 SER B O 1
ATOM 4708 N N . ALA B 1 199 ? 0.594 -10.594 -13.289 1 98.5 199 ALA B N 1
ATOM 4709 C CA . ALA B 1 199 ? 1.231 -10.336 -12 1 98.5 199 ALA B CA 1
ATOM 4710 C C . ALA B 1 199 ? 2.42 -11.266 -11.781 1 98.5 199 ALA B C 1
ATOM 4712 O O . ALA B 1 199 ? 3.461 -10.844 -11.273 1 98.5 199 ALA B O 1
ATOM 4713 N N . ALA B 1 200 ? 2.361 -12.516 -12.203 1 97.19 200 ALA B N 1
ATOM 4714 C CA . ALA B 1 200 ? 3.41 -13.484 -11.906 1 97.19 200 ALA B CA 1
ATOM 4715 C C . ALA B 1 200 ? 4.293 -13.727 -13.133 1 97.19 200 ALA B C 1
ATOM 4717 O O . ALA B 1 200 ? 5.105 -14.656 -13.141 1 97.19 200 ALA B O 1
ATOM 4718 N N . GLY B 1 201 ? 4.18 -12.922 -14.195 1 98.56 201 GLY B N 1
ATOM 4719 C CA . GLY B 1 201 ? 4.746 -13.344 -15.469 1 98.56 201 GLY B CA 1
ATOM 4720 C C . GLY B 1 201 ? 5.887 -12.461 -15.938 1 98.56 201 GLY B C 1
ATOM 4721 O O . GLY B 1 201 ? 6.262 -12.492 -17.109 1 98.56 201 GLY B O 1
ATOM 4722 N N . PHE B 1 202 ? 6.43 -11.57 -15.078 1 98.75 202 PHE B N 1
ATOM 4723 C CA . PHE B 1 202 ? 7.566 -10.773 -15.523 1 98.75 202 PHE B CA 1
ATOM 4724 C C . PHE B 1 202 ? 8.727 -11.672 -15.938 1 98.75 202 PHE B C 1
ATOM 4726 O O . PHE B 1 202 ? 9.188 -12.5 -15.156 1 98.75 202 PHE B O 1
ATOM 4733 N N . GLY B 1 203 ? 9.203 -11.539 -17.156 1 98.31 203 GLY B N 1
ATOM 4734 C CA . GLY B 1 203 ? 10.258 -12.391 -17.688 1 98.31 203 GLY B CA 1
ATOM 4735 C C . GLY B 1 203 ? 9.727 -13.539 -18.531 1 98.31 203 GLY B C 1
ATOM 4736 O O . GLY B 1 203 ? 10.5 -14.242 -19.172 1 98.31 203 GLY B O 1
ATOM 4737 N N . SER B 1 204 ? 8.453 -13.789 -18.531 1 98.62 204 SER B N 1
ATOM 4738 C CA . SER B 1 204 ? 7.812 -14.805 -19.359 1 98.62 204 SER B CA 1
ATOM 4739 C C . SER B 1 204 ? 7.645 -14.312 -20.797 1 98.62 204 SER B C 1
ATOM 4741 O O . SER B 1 204 ? 7.711 -13.109 -21.062 1 98.62 204 SER B O 1
ATOM 4743 N N . THR B 1 205 ? 7.391 -15.273 -21.688 1 98.06 205 THR B N 1
ATOM 4744 C CA . THR B 1 205 ? 7.113 -14.922 -23.078 1 98.06 205 THR B CA 1
ATOM 4745 C C . THR B 1 205 ? 5.824 -15.586 -23.547 1 98.06 205 THR B C 1
ATOM 4747 O O . THR B 1 205 ? 5.406 -16.609 -23 1 98.06 205 THR B O 1
ATOM 4750 N N . TYR B 1 206 ? 5.207 -14.914 -24.484 1 97.62 206 TYR B N 1
ATOM 4751 C CA . TYR B 1 206 ? 4.117 -15.547 -25.234 1 97.62 206 TYR B CA 1
ATOM 4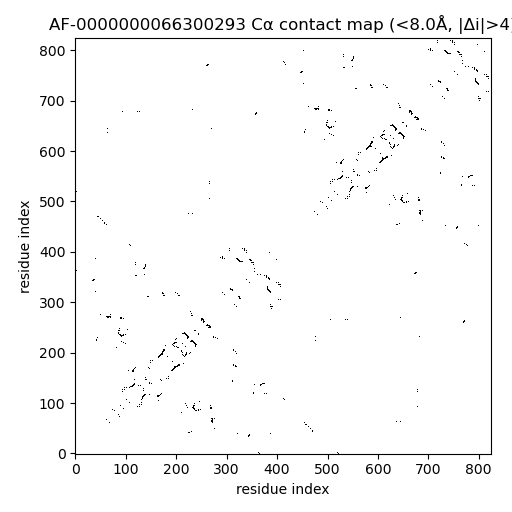752 C C . TYR B 1 206 ? 4.652 -16.609 -26.188 1 97.62 206 TYR B C 1
ATOM 4754 O O . TYR B 1 206 ? 5.863 -16.75 -26.359 1 97.62 206 TYR B O 1
ATOM 4762 N N . ALA B 1 207 ? 3.684 -17.297 -26.797 1 94.88 207 ALA B N 1
ATOM 4763 C CA . ALA B 1 207 ? 4.039 -18.375 -27.703 1 94.88 207 ALA B CA 1
ATOM 4764 C C . ALA B 1 207 ? 4.812 -17.859 -28.906 1 94.88 207 ALA B C 1
ATOM 4766 O O . ALA B 1 207 ? 5.605 -18.578 -29.516 1 94.88 207 ALA B O 1
ATOM 4767 N N . ASP B 1 208 ? 4.629 -16.578 -29.234 1 94.62 208 ASP B N 1
ATOM 4768 C CA . ASP B 1 208 ? 5.297 -16 -30.406 1 94.62 208 ASP B CA 1
ATOM 4769 C C . ASP B 1 208 ? 6.688 -15.492 -30.031 1 94.62 208 ASP B C 1
ATOM 4771 O O . ASP B 1 208 ? 7.395 -14.945 -30.875 1 94.62 208 ASP B O 1
ATOM 4775 N N . GLY B 1 209 ? 7.059 -15.594 -28.781 1 95.56 209 GLY B N 1
ATOM 4776 C CA . GLY B 1 209 ? 8.406 -15.234 -28.359 1 95.56 209 GLY B CA 1
ATOM 4777 C C . GLY B 1 209 ? 8.492 -13.859 -27.734 1 95.56 209 GLY B C 1
ATOM 4778 O O . GLY B 1 209 ? 9.5 -13.508 -27.109 1 95.56 209 GLY B O 1
ATOM 4779 N N . GLU B 1 210 ? 7.457 -13.086 -27.906 1 95.62 210 GLU B N 1
ATOM 4780 C CA . GLU B 1 210 ? 7.461 -11.758 -27.297 1 95.62 210 GLU B CA 1
ATOM 4781 C C . GLU B 1 210 ? 7.266 -11.844 -25.781 1 95.62 210 GLU B C 1
ATOM 4783 O O . GLU B 1 210 ? 6.496 -12.672 -25.297 1 95.62 210 GLU B O 1
ATOM 4788 N N . ARG B 1 211 ? 7.965 -11.016 -25.094 1 97.62 211 ARG B N 1
ATOM 4789 C CA . ARG B 1 211 ? 7.805 -10.969 -23.656 1 97.62 211 ARG B CA 1
ATOM 4790 C C . ARG B 1 211 ? 6.41 -10.477 -23.266 1 97.62 211 ARG B C 1
ATOM 4792 O O . ARG B 1 211 ? 5.797 -9.703 -24 1 97.62 211 ARG B O 1
ATOM 4799 N N . LEU B 1 212 ? 5.902 -10.992 -22.156 1 98.44 212 LEU B N 1
ATOM 4800 C CA . LEU B 1 212 ? 4.68 -10.414 -21.609 1 98.44 212 LEU B CA 1
ATOM 4801 C C . LEU B 1 212 ? 4.844 -8.914 -21.391 1 98.44 212 LEU B C 1
ATOM 4803 O O . LEU B 1 212 ? 5.941 -8.445 -21.078 1 98.44 212 LEU B O 1
ATOM 4807 N N . GLY B 1 213 ? 3.744 -8.141 -21.484 1 98 213 GLY B N 1
ATOM 4808 C CA . GLY B 1 213 ? 3.783 -6.707 -21.219 1 98 213 GLY B CA 1
ATOM 4809 C C . GLY B 1 213 ? 3.256 -5.871 -22.375 1 98 213 GLY B C 1
ATOM 4810 O O . GLY B 1 213 ? 2.93 -4.695 -22.188 1 98 213 GLY B O 1
ATOM 4811 N N . GLY B 1 214 ? 3.115 -6.453 -23.531 1 96.88 214 GLY B N 1
ATOM 4812 C CA . GLY B 1 214 ? 2.828 -5.645 -24.703 1 96.88 214 GLY B CA 1
ATOM 4813 C C . GLY B 1 214 ? 1.504 -5.988 -25.359 1 96.88 214 GLY B C 1
ATOM 4814 O O . GLY B 1 214 ? 1.26 -5.617 -26.5 1 96.88 214 GLY B O 1
ATOM 4815 N N . ARG B 1 215 ? 0.672 -6.773 -24.734 1 98.12 215 ARG B N 1
ATOM 4816 C CA . ARG B 1 215 ? -0.568 -7.215 -25.359 1 98.12 215 ARG B CA 1
ATOM 4817 C C . ARG B 1 215 ? -1.773 -6.512 -24.75 1 98.12 215 ARG B C 1
ATOM 4819 O O . ARG B 1 215 ? -1.715 -6.043 -23.609 1 98.12 215 ARG B O 1
ATOM 4826 N N . GLY B 1 216 ? -2.893 -6.426 -25.469 1 98.12 216 GLY B N 1
ATOM 4827 C CA . GLY B 1 216 ? -4.066 -5.695 -25.016 1 98.12 216 GLY B CA 1
ATOM 4828 C C . GLY B 1 216 ? -3.822 -4.203 -24.875 1 98.12 216 GLY B C 1
ATOM 4829 O O . GLY B 1 216 ? -2.889 -3.662 -25.469 1 98.12 216 GLY B O 1
ATOM 4830 N N . ALA B 1 217 ? -4.734 -3.523 -24.172 1 98.38 217 ALA B N 1
ATOM 4831 C CA . ALA B 1 217 ? -4.523 -2.115 -23.844 1 98.38 217 ALA B CA 1
ATOM 4832 C C . ALA B 1 217 ? -3.322 -1.937 -22.922 1 98.38 217 ALA B C 1
ATOM 4834 O O . ALA B 1 217 ? -2.479 -1.067 -23.156 1 98.38 217 ALA B O 1
ATOM 4835 N N . CYS B 1 218 ? -3.279 -2.75 -21.938 1 98 218 CYS B N 1
ATOM 4836 C CA . CYS B 1 218 ? -2.119 -2.768 -21.047 1 98 218 CYS B CA 1
ATOM 4837 C C . CYS B 1 218 ? -2.045 -4.074 -20.266 1 98 218 CYS B C 1
ATOM 4839 O O . CYS B 1 218 ? -3.014 -4.84 -20.234 1 98 218 CYS B O 1
ATOM 4841 N N . GLU B 1 219 ? -0.899 -4.363 -19.812 1 98.75 219 GLU B N 1
ATOM 4842 C CA . GLU B 1 219 ? -0.593 -5.488 -18.938 1 98.75 219 GLU B CA 1
ATOM 4843 C C . GLU B 1 219 ? 0.059 -5.016 -17.641 1 98.75 219 GLU B C 1
ATOM 4845 O O . GLU B 1 219 ? 0.779 -4.016 -17.625 1 98.75 219 GLU B O 1
ATOM 4850 N N . ILE B 1 220 ? -0.259 -5.785 -16.562 1 98.94 220 ILE B N 1
ATOM 4851 C CA . ILE B 1 220 ? 0.35 -5.371 -15.305 1 98.94 220 ILE B CA 1
ATOM 4852 C C . ILE B 1 220 ? 1.235 -6.492 -14.766 1 98.94 220 ILE B C 1
ATOM 4854 O O . ILE B 1 220 ? 1.058 -7.66 -15.125 1 98.94 220 ILE B O 1
ATOM 4858 N N . PHE B 1 221 ? 2.227 -6.125 -13.992 1 98.94 221 PHE B N 1
ATOM 4859 C CA . PHE B 1 221 ? 3.084 -7.043 -13.25 1 98.94 221 PHE B CA 1
ATOM 4860 C C . PHE B 1 221 ? 3.035 -6.75 -11.758 1 98.94 221 PHE B C 1
ATOM 4862 O O . PHE B 1 221 ? 2.793 -5.609 -11.352 1 98.94 221 PHE B O 1
ATOM 4869 N N . SER B 1 222 ? 3.178 -7.762 -10.93 1 98.81 222 SER B N 1
ATOM 4870 C CA . SER B 1 222 ? 3.416 -7.629 -9.492 1 98.81 222 SER B CA 1
ATOM 4871 C C . SER B 1 222 ? 4.863 -7.953 -9.148 1 98.81 222 SER B C 1
ATOM 4873 O O . SER B 1 222 ? 5.414 -8.953 -9.617 1 98.81 222 SER B O 1
ATOM 4875 N N . PHE B 1 223 ? 5.469 -7.121 -8.367 1 98.62 223 PHE B N 1
ATOM 4876 C CA . PHE B 1 223 ? 6.824 -7.359 -7.875 1 98.62 223 PHE B CA 1
ATOM 4877 C C . PHE B 1 223 ? 6.809 -7.707 -6.391 1 98.62 223 PHE B C 1
ATOM 4879 O O . PHE B 1 223 ? 7.734 -7.352 -5.656 1 98.62 223 PHE B O 1
ATOM 4886 N N . HIS B 1 224 ? 5.68 -8.297 -5.941 1 98.25 224 HIS B N 1
ATOM 4887 C CA . HIS B 1 224 ? 5.562 -8.805 -4.578 1 98.25 224 HIS B CA 1
ATOM 4888 C C . HIS B 1 224 ? 6.695 -9.773 -4.25 1 98.25 224 HIS B C 1
ATOM 4890 O O . HIS B 1 224 ? 7.238 -10.43 -5.145 1 98.25 224 HIS B O 1
ATOM 4896 N N . ALA B 1 225 ? 6.988 -9.961 -3.025 1 97.19 225 ALA B N 1
ATOM 4897 C CA . ALA B 1 225 ? 8.125 -10.742 -2.541 1 97.19 225 ALA B CA 1
ATOM 4898 C C . ALA B 1 225 ? 8.055 -12.188 -3.031 1 97.19 225 ALA B C 1
ATOM 4900 O O . ALA B 1 225 ? 9.078 -12.859 -3.15 1 97.19 225 ALA B O 1
ATOM 4901 N N . THR B 1 226 ? 6.848 -12.641 -3.32 1 95.19 226 THR B N 1
ATOM 4902 C CA . THR B 1 226 ? 6.66 -14.047 -3.668 1 95.19 226 THR B CA 1
ATOM 4903 C C . THR B 1 226 ? 6.855 -14.258 -5.168 1 95.19 226 THR B C 1
ATOM 4905 O O . THR B 1 226 ? 6.859 -15.398 -5.641 1 95.19 226 THR B O 1
ATOM 4908 N N . LYS B 1 227 ? 6.992 -13.227 -5.969 1 97.38 227 LYS B N 1
ATOM 4909 C CA . LYS B 1 227 ? 7.121 -13.352 -7.418 1 97.38 227 LYS B CA 1
ATOM 4910 C C . LYS B 1 227 ? 8.562 -13.633 -7.82 1 97.38 227 LYS B C 1
ATOM 4912 O O . LYS B 1 227 ? 9.492 -13.359 -7.059 1 97.38 227 LYS B O 1
ATOM 4917 N N . PRO B 1 228 ? 8.773 -14.211 -9 1 96.12 228 PRO B N 1
ATOM 4918 C CA . PRO B 1 228 ? 10.141 -14.477 -9.453 1 96.12 228 PRO B CA 1
ATOM 4919 C C . PRO B 1 228 ? 10.992 -13.219 -9.555 1 96.12 228 PRO B C 1
ATOM 4921 O O . PRO B 1 228 ? 12.195 -13.258 -9.312 1 96.12 228 PRO B O 1
ATOM 4924 N N . PHE B 1 229 ? 10.422 -12.172 -10 1 97.81 229 PHE B N 1
ATOM 4925 C CA . PHE B 1 229 ? 11 -10.836 -9.906 1 97.81 229 PHE B CA 1
ATOM 4926 C C . PHE B 1 229 ? 10.344 -10.031 -8.789 1 97.81 229 PHE B C 1
ATOM 4928 O O . PHE B 1 229 ? 9.195 -9.602 -8.922 1 97.81 229 PHE B O 1
ATOM 4935 N N . ALA B 1 230 ? 11.148 -9.805 -7.703 1 97.25 230 ALA B N 1
ATOM 4936 C CA . ALA B 1 230 ? 10.5 -9.312 -6.492 1 97.25 230 ALA B CA 1
ATOM 4937 C C . ALA B 1 230 ? 11.25 -8.125 -5.902 1 97.25 230 ALA B C 1
ATOM 4939 O O . ALA B 1 230 ? 12.484 -8.086 -5.934 1 97.25 230 ALA B O 1
ATOM 4940 N N . VAL B 1 231 ? 10.477 -7.16 -5.285 1 97.19 231 VAL B N 1
ATOM 4941 C CA . VAL B 1 231 ? 11.094 -6.016 -4.621 1 97.19 231 VAL B CA 1
ATOM 4942 C C . VAL B 1 231 ? 10.445 -5.801 -3.256 1 97.19 231 VAL B C 1
ATOM 4944 O O . VAL B 1 231 ? 10.602 -4.738 -2.646 1 97.19 231 VAL B O 1
ATOM 4947 N N . GLY B 1 232 ? 9.734 -6.758 -2.723 1 96.31 232 GLY B N 1
ATOM 4948 C CA . GLY B 1 232 ? 8.922 -6.621 -1.527 1 96.31 232 GLY B CA 1
ATOM 4949 C C . GLY B 1 232 ? 7.473 -6.285 -1.83 1 96.31 232 GLY B C 1
ATOM 4950 O O . GLY B 1 232 ? 6.621 -7.176 -1.895 1 96.31 232 GLY B O 1
ATOM 4951 N N . GLU B 1 233 ? 7.199 -5.043 -2.059 1 98.31 233 GLU B N 1
ATOM 4952 C CA . GLU B 1 233 ? 5.961 -4.52 -2.629 1 98.31 233 GLU B CA 1
ATOM 4953 C C . GLU B 1 233 ? 6.242 -3.623 -3.83 1 98.31 233 GLU B C 1
ATOM 4955 O O . GLU B 1 233 ? 7.098 -2.736 -3.762 1 98.31 233 GLU B O 1
ATOM 4960 N N . GLY B 1 234 ? 5.566 -3.891 -4.93 1 98.62 234 GLY B N 1
ATOM 4961 C CA . GLY B 1 234 ? 5.734 -3.127 -6.156 1 98.62 234 GLY B CA 1
ATOM 4962 C C . GLY B 1 234 ? 4.941 -3.689 -7.324 1 98.62 234 GLY B C 1
ATOM 4963 O O . GLY B 1 234 ? 4.438 -4.812 -7.254 1 98.62 234 GLY B O 1
ATOM 4964 N N . GLY B 1 235 ? 4.758 -2.939 -8.32 1 98.81 235 GLY B N 1
ATOM 4965 C CA . GLY B 1 235 ? 4.105 -3.359 -9.547 1 98.81 235 GLY B CA 1
ATOM 4966 C C . GLY B 1 235 ? 4.426 -2.465 -10.734 1 98.81 235 GLY B C 1
ATOM 4967 O O . GLY B 1 235 ? 5.168 -1.487 -10.594 1 98.81 235 GLY B O 1
ATOM 4968 N N . ALA B 1 236 ? 3.914 -2.826 -11.867 1 98.94 236 ALA B N 1
ATOM 4969 C CA . ALA B 1 236 ? 4.094 -2.033 -13.078 1 98.94 236 ALA B CA 1
ATOM 4970 C C . ALA B 1 236 ? 2.898 -2.188 -14.016 1 98.94 236 ALA B C 1
ATOM 4972 O O . ALA B 1 236 ? 2.262 -3.244 -14.047 1 98.94 236 ALA B O 1
ATOM 4973 N N . LEU B 1 237 ? 2.568 -1.148 -14.633 1 98.94 237 LEU B N 1
ATOM 4974 C CA . LEU B 1 237 ? 1.676 -1.131 -15.789 1 98.94 237 LEU B CA 1
ATOM 4975 C C . LEU B 1 237 ? 2.459 -0.898 -17.078 1 98.94 237 LEU B C 1
ATOM 4977 O O . LEU B 1 237 ? 3.273 0.025 -17.156 1 98.94 237 LEU B O 1
ATOM 4981 N N . VAL B 1 238 ? 2.283 -1.723 -18.047 1 98.88 238 VAL B N 1
ATOM 4982 C CA . VAL B 1 238 ? 3.029 -1.668 -19.297 1 98.88 238 VAL B CA 1
ATOM 4983 C C . VAL B 1 238 ? 2.059 -1.596 -20.469 1 98.88 238 VAL B C 1
ATOM 4985 O O . VAL B 1 238 ? 1.025 -2.27 -20.484 1 98.88 238 VAL B O 1
ATOM 4988 N N . SER B 1 239 ? 2.377 -0.774 -21.438 1 98.81 239 SER B N 1
ATOM 4989 C CA . SER B 1 239 ? 1.538 -0.637 -22.625 1 98.81 239 SER B CA 1
ATOM 4990 C C . SER B 1 239 ? 2.359 -0.207 -23.844 1 98.81 239 SER B C 1
ATOM 4992 O O . SER B 1 239 ? 3.428 0.389 -23.688 1 98.81 239 SER B O 1
ATOM 4994 N N . ARG B 1 240 ? 1.846 -0.539 -25.031 1 97.94 240 ARG B N 1
ATOM 4995 C CA . ARG B 1 240 ? 2.396 -0.007 -26.266 1 97.94 240 ARG B CA 1
ATOM 4996 C C . ARG B 1 240 ? 1.929 1.426 -26.5 1 97.94 240 ARG B C 1
ATOM 4998 O O . ARG B 1 240 ? 2.512 2.148 -27.312 1 97.94 240 ARG B O 1
ATOM 5005 N N . ASP B 1 241 ? 0.835 1.818 -25.844 1 98.19 241 ASP B N 1
ATOM 5006 C CA . ASP B 1 241 ? 0.257 3.152 -25.984 1 98.19 241 ASP B CA 1
ATOM 5007 C C . ASP B 1 241 ? 0.797 4.102 -24.922 1 98.19 241 ASP B C 1
ATOM 5009 O O . ASP B 1 241 ? 0.422 4.004 -23.75 1 98.19 241 ASP B O 1
ATOM 5013 N N . PRO B 1 242 ? 1.634 5.066 -25.281 1 97.81 242 PRO B N 1
ATOM 5014 C CA . PRO B 1 242 ? 2.213 5.973 -24.281 1 97.81 242 PRO B CA 1
ATOM 5015 C C . PRO B 1 242 ? 1.159 6.809 -23.562 1 97.81 242 PRO B C 1
ATOM 5017 O O . PRO B 1 242 ? 1.373 7.23 -22.422 1 97.81 242 PRO B O 1
ATOM 5020 N N . ARG B 1 243 ? 0.022 7.07 -24.203 1 97.75 243 ARG B N 1
ATOM 5021 C CA . ARG B 1 243 ? -1.031 7.871 -23.594 1 97.75 243 ARG B CA 1
ATOM 5022 C C . ARG B 1 243 ? -1.595 7.176 -22.359 1 97.75 243 ARG B C 1
ATOM 5024 O O . ARG B 1 243 ? -1.878 7.824 -21.344 1 97.75 243 ARG B O 1
ATOM 5031 N N . LEU B 1 244 ? -1.789 5.801 -22.391 1 98.31 244 LEU B N 1
ATOM 5032 C CA . LEU B 1 244 ? -2.301 5.055 -21.25 1 98.31 244 LEU B CA 1
ATOM 5033 C C . LEU B 1 244 ? -1.325 5.113 -20.078 1 98.31 244 LEU B C 1
ATOM 5035 O O . LEU B 1 244 ? -1.741 5.23 -18.922 1 98.31 244 LEU B O 1
ATOM 5039 N N . VAL B 1 245 ? -0.057 5.051 -20.375 1 98.56 245 VAL B N 1
ATOM 5040 C CA . VAL B 1 245 ? 0.975 5.082 -19.344 1 98.56 245 VAL B CA 1
ATOM 5041 C C . VAL B 1 245 ? 1.036 6.473 -18.719 1 98.56 245 VAL B C 1
ATOM 5043 O O . VAL B 1 245 ? 1.223 6.605 -17.5 1 98.56 245 VAL B O 1
ATOM 5046 N N . GLU B 1 246 ? 0.896 7.516 -19.516 1 97.69 246 GLU B N 1
ATOM 5047 C CA . GLU B 1 246 ? 0.833 8.875 -19 1 97.69 246 GLU B CA 1
ATOM 5048 C C . GLU B 1 246 ? -0.34 9.039 -18.031 1 97.69 246 GLU B C 1
ATOM 5050 O O . GLU B 1 246 ? -0.198 9.656 -16.969 1 97.69 246 GLU B O 1
ATOM 5055 N N . HIS B 1 247 ? -1.486 8.477 -18.391 1 97.75 247 HIS B N 1
ATOM 5056 C CA . HIS B 1 247 ? -2.654 8.539 -17.516 1 97.75 247 HIS B CA 1
ATOM 5057 C C . HIS B 1 247 ? -2.428 7.742 -16.234 1 97.75 247 HIS B C 1
ATOM 5059 O O . HIS B 1 247 ? -2.926 8.117 -15.172 1 97.75 247 HIS B O 1
ATOM 5065 N N . ALA B 1 248 ? -1.669 6.672 -16.359 1 98.25 248 ALA B N 1
ATOM 5066 C CA . ALA B 1 248 ? -1.342 5.887 -15.18 1 98.25 248 ALA B CA 1
ATOM 5067 C C . ALA B 1 248 ? -0.463 6.68 -14.219 1 98.25 248 ALA B C 1
ATOM 5069 O O . ALA B 1 248 ? -0.619 6.582 -12.992 1 98.25 248 ALA B O 1
ATOM 5070 N N . TYR B 1 249 ? 0.483 7.441 -14.773 1 97.38 249 TYR B N 1
ATOM 5071 C CA . TYR B 1 249 ? 1.312 8.297 -13.938 1 97.38 249 TYR B CA 1
ATOM 5072 C C . TYR B 1 249 ? 0.461 9.32 -13.188 1 97.38 249 TYR B C 1
ATOM 5074 O O . TYR B 1 249 ? 0.659 9.547 -11.992 1 97.38 249 TYR B O 1
ATOM 5082 N N . LYS B 1 250 ? -0.493 9.945 -13.906 1 97.25 250 LYS B N 1
ATOM 5083 C CA . LYS B 1 250 ? -1.391 10.891 -13.258 1 97.25 250 LYS B CA 1
ATOM 5084 C C . LY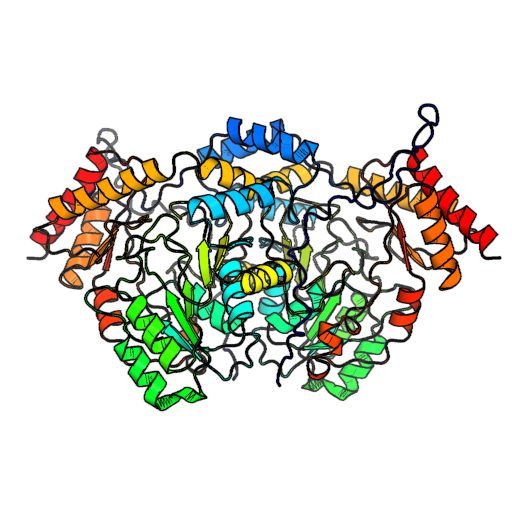S B 1 250 ? -2.252 10.203 -12.203 1 97.25 250 LYS B C 1
ATOM 5086 O O . LYS B 1 250 ? -2.467 10.742 -11.117 1 97.25 250 LYS B O 1
ATOM 5091 N N . PHE B 1 251 ? -2.701 8.977 -12.508 1 97.81 251 PHE B N 1
ATOM 5092 C CA . PHE B 1 251 ? -3.52 8.188 -11.594 1 97.81 251 PHE B CA 1
ATOM 5093 C C . PHE B 1 251 ? -2.789 7.957 -10.281 1 97.81 251 PHE B C 1
ATOM 5095 O O . PHE B 1 251 ? -3.365 8.133 -9.203 1 97.81 251 PHE B O 1
ATOM 5102 N N . GLN B 1 252 ? -1.573 7.594 -10.336 1 97.19 252 GLN B N 1
ATOM 5103 C CA . GLN B 1 252 ? -0.838 7.207 -9.141 1 97.19 252 GLN B CA 1
ATOM 5104 C C . GLN B 1 252 ? -0.48 8.43 -8.297 1 97.19 252 GLN B C 1
ATOM 5106 O O . GLN B 1 252 ? -0.009 8.297 -7.164 1 97.19 252 GLN B O 1
ATOM 5111 N N . ASN B 1 253 ? -0.722 9.609 -8.852 1 97.88 253 ASN B N 1
ATOM 5112 C CA . ASN B 1 253 ? -0.463 10.859 -8.141 1 97.88 253 ASN B CA 1
ATOM 5113 C C . ASN B 1 253 ? -1.724 11.711 -8.023 1 97.88 253 ASN B C 1
ATOM 5115 O O . ASN B 1 253 ? -1.686 12.922 -8.258 1 97.88 253 ASN B O 1
ATOM 5119 N N . PHE B 1 254 ? -2.867 11.094 -7.766 1 98.06 254 PHE B N 1
ATOM 5120 C CA . PHE B 1 254 ? -4.148 11.703 -7.438 1 98.06 254 PHE B CA 1
ATOM 5121 C C . PHE B 1 254 ? -4.691 12.5 -8.617 1 98.06 254 PHE B C 1
ATOM 5123 O O . PHE B 1 254 ? -5.512 13.398 -8.445 1 98.06 254 PHE B O 1
ATOM 5130 N N . GLY B 1 255 ? -4.16 12.25 -9.789 1 97.69 255 GLY B N 1
ATOM 5131 C CA . GLY B 1 255 ? -4.594 13 -10.961 1 97.69 255 GLY B CA 1
ATOM 5132 C C . GLY B 1 255 ? -4.055 14.414 -10.992 1 97.69 255 GLY B C 1
ATOM 5133 O O . GLY B 1 255 ? -4.527 15.25 -11.766 1 97.69 255 GLY B O 1
ATOM 5134 N N . LEU B 1 256 ? -3.062 14.68 -10.141 1 96 256 LEU B N 1
ATOM 5135 C CA . LEU B 1 256 ? -2.494 16.016 -10.031 1 96 256 LEU B CA 1
ATOM 5136 C C . LEU B 1 256 ? -1.611 16.344 -11.227 1 96 256 LEU B C 1
ATOM 5138 O O . LEU B 1 256 ? -0.889 15.469 -11.719 1 96 256 LEU B O 1
ATOM 5142 N N . VAL B 1 257 ? -1.684 17.547 -11.672 1 91.31 257 VAL B N 1
ATOM 5143 C CA . VAL B 1 257 ? -0.798 18.062 -12.711 1 91.31 257 VAL B CA 1
ATOM 5144 C C . VAL B 1 257 ? 0.11 19.141 -12.133 1 91.31 257 VAL B C 1
ATOM 5146 O O . VAL B 1 257 ? 0.208 19.297 -10.914 1 91.31 257 VAL B O 1
ATOM 5149 N N . GLN B 1 258 ? 0.806 19.797 -12.922 1 84.38 258 GLN B N 1
ATOM 5150 C CA . GLN B 1 258 ? 1.834 20.734 -12.484 1 84.38 258 GLN B CA 1
ATOM 5151 C C . GLN B 1 258 ? 1.235 21.859 -11.633 1 84.38 258 GLN B C 1
ATOM 5153 O O . GLN B 1 258 ? 1.893 22.375 -10.727 1 84.38 258 GLN B O 1
ATOM 5158 N N . THR B 1 259 ? 0.009 22.172 -11.883 1 81.44 259 THR B N 1
ATOM 5159 C CA . THR B 1 259 ? -0.655 23.234 -11.133 1 81.44 259 THR B CA 1
ATOM 5160 C C . THR B 1 259 ? -1.119 22.719 -9.773 1 81.44 259 THR B C 1
ATOM 5162 O O . THR B 1 259 ? -1.75 23.453 -9.016 1 81.44 259 THR B O 1
ATOM 5165 N N . ARG B 1 260 ? -0.911 21.438 -9.469 1 87.75 260 ARG B N 1
ATOM 5166 C CA . ARG B 1 260 ? -1.318 20.781 -8.234 1 87.75 260 ARG B CA 1
ATOM 5167 C C . ARG B 1 260 ? -2.834 20.625 -8.172 1 87.75 260 ARG B C 1
ATOM 5169 O O . ARG B 1 260 ? -3.416 20.594 -7.082 1 87.75 260 ARG B O 1
ATOM 5176 N N . GLU B 1 261 ? -3.402 20.656 -9.32 1 95.44 261 GLU B N 1
ATOM 5177 C CA . GLU B 1 261 ? -4.836 20.406 -9.43 1 95.44 261 GLU B CA 1
ATOM 5178 C C . GLU B 1 261 ? -5.117 19.016 -10.008 1 95.44 261 GLU B C 1
ATOM 5180 O O . GLU B 1 261 ? -4.406 18.562 -10.906 1 95.44 261 GLU B O 1
ATOM 5185 N N . SER B 1 262 ? -6.137 18.406 -9.445 1 97.5 262 SER B N 1
ATOM 5186 C CA . SER B 1 262 ? -6.547 17.094 -9.922 1 97.5 262 SER B CA 1
ATOM 5187 C C . SER B 1 262 ? -7.445 17.219 -11.148 1 97.5 262 SER B C 1
ATOM 5189 O O . SER B 1 262 ? -8.5 17.859 -11.094 1 97.5 262 SER B O 1
ATOM 5191 N N . ILE B 1 263 ? -7.035 16.578 -12.281 1 96.81 263 ILE B N 1
ATOM 5192 C CA . ILE B 1 263 ? -7.793 16.672 -13.523 1 96.81 263 ILE B CA 1
ATOM 5193 C C . ILE B 1 263 ? -8.492 15.352 -13.82 1 96.81 263 ILE B C 1
ATOM 5195 O O . ILE B 1 263 ? -9.289 15.258 -14.758 1 96.81 263 ILE B O 1
ATOM 5199 N N . GLN B 1 264 ? -8.219 14.32 -13.07 1 96.69 264 GLN B N 1
ATOM 5200 C CA . GLN B 1 264 ? -8.812 12.992 -13.18 1 96.69 264 GLN B CA 1
ATOM 5201 C C . GLN B 1 264 ? -8.82 12.281 -11.828 1 96.69 264 GLN B C 1
ATOM 5203 O O . GLN B 1 264 ? -8.102 12.688 -10.906 1 96.69 264 GLN B O 1
ATOM 5208 N N . LEU B 1 265 ? -9.688 11.273 -11.719 1 97.06 265 LEU B N 1
ATOM 5209 C CA . LEU B 1 265 ? -9.672 10.422 -10.539 1 97.06 265 LEU B CA 1
ATOM 5210 C C . LEU B 1 265 ? -8.344 9.68 -10.422 1 97.06 265 LEU B C 1
ATOM 5212 O O . LEU B 1 265 ? -7.816 9.18 -11.414 1 97.06 265 LEU B O 1
ATOM 5216 N N . GLY B 1 266 ? -7.773 9.695 -9.25 1 97.81 266 GLY B N 1
ATOM 5217 C CA . GLY B 1 266 ? -6.531 9 -8.961 1 97.81 266 GLY B CA 1
ATOM 5218 C C . GLY B 1 266 ? -6.402 8.594 -7.504 1 97.81 266 GLY B C 1
ATOM 5219 O O . GLY B 1 266 ? -7.395 8.578 -6.77 1 97.81 266 GLY B O 1
ATOM 5220 N N . MET B 1 267 ? -5.27 8.125 -7.129 1 97.88 267 MET B N 1
ATOM 5221 C CA . MET B 1 267 ? -4.922 7.793 -5.75 1 97.88 267 MET B CA 1
ATOM 5222 C C . MET B 1 267 ? -3.412 7.816 -5.547 1 97.88 267 MET B C 1
ATOM 5224 O O . MET B 1 267 ? -2.672 8.266 -6.426 1 97.88 267 MET B O 1
ATOM 5228 N N . ASN B 1 268 ? -2.996 7.508 -4.359 1 98.5 268 ASN B N 1
ATOM 5229 C CA . ASN B 1 268 ? -1.566 7.309 -4.148 1 98.5 268 ASN B CA 1
ATOM 5230 C C . ASN B 1 268 ? -1.127 5.906 -4.555 1 98.5 268 ASN B C 1
ATOM 5232 O O . ASN B 1 268 ? -1.395 4.938 -3.846 1 98.5 268 ASN B O 1
ATOM 5236 N N . GLY B 1 269 ? -0.47 5.781 -5.684 1 98.5 269 GLY B N 1
ATOM 5237 C CA . GLY B 1 269 ? 0.036 4.504 -6.156 1 98.5 269 GLY B CA 1
ATOM 5238 C C . GLY B 1 269 ? 1.534 4.504 -6.391 1 98.5 269 GLY B C 1
ATOM 5239 O O . GLY B 1 269 ? 2.043 3.719 -7.195 1 98.5 269 GLY B O 1
ATOM 5240 N N . LYS B 1 270 ? 2.264 5.32 -5.773 1 98.31 270 LYS B N 1
ATOM 5241 C CA . LYS B 1 270 ? 3.664 5.582 -6.094 1 98.31 270 LYS B CA 1
ATOM 5242 C C . LYS B 1 270 ? 4.578 4.535 -5.465 1 98.31 270 LYS B C 1
ATOM 5244 O O . LYS B 1 270 ? 4.348 4.102 -4.332 1 98.31 270 LYS B O 1
ATOM 5249 N N . LEU B 1 271 ? 5.523 4.152 -6.164 1 98.56 271 LEU B N 1
ATOM 5250 C CA . LEU B 1 271 ? 6.562 3.236 -5.695 1 98.56 271 LEU B CA 1
ATOM 5251 C C . LEU B 1 271 ? 7.652 3.988 -4.941 1 98.56 271 LEU B C 1
ATOM 5253 O O . LEU B 1 271 ? 8.094 5.051 -5.379 1 98.56 271 LEU B O 1
ATOM 5257 N N . SER B 1 272 ? 8.109 3.461 -3.846 1 97.81 272 SER B N 1
ATOM 5258 C CA . SER B 1 272 ? 9.156 4.105 -3.061 1 97.81 272 SER B CA 1
ATOM 5259 C C . SER B 1 272 ? 10.516 3.969 -3.738 1 97.81 272 SER B C 1
ATOM 5261 O O . SER B 1 272 ? 10.734 3.037 -4.516 1 97.81 272 SER B O 1
ATOM 5263 N N . GLU B 1 273 ? 11.43 4.891 -3.398 1 97.5 273 GLU B N 1
ATOM 5264 C CA . GLU B 1 273 ? 12.781 4.883 -3.949 1 97.5 273 GLU B CA 1
ATOM 5265 C C . GLU B 1 273 ? 13.531 3.615 -3.549 1 97.5 273 GLU B C 1
ATOM 5267 O O . GLU B 1 273 ? 14.32 3.08 -4.332 1 97.5 273 GLU B O 1
ATOM 5272 N N . ILE B 1 274 ? 13.32 3.104 -2.398 1 95.31 274 ILE B N 1
ATOM 5273 C CA . ILE B 1 274 ? 14.039 1.925 -1.932 1 95.31 274 ILE B CA 1
ATOM 5274 C C . ILE B 1 274 ? 13.586 0.696 -2.715 1 95.31 274 ILE B C 1
ATOM 5276 O O . ILE B 1 274 ? 14.398 -0.146 -3.094 1 95.31 274 ILE B O 1
ATOM 5280 N N . SER B 1 275 ? 12.305 0.534 -2.928 1 97.44 275 SER B N 1
ATOM 5281 C CA . SER B 1 275 ? 11.797 -0.57 -3.736 1 97.44 275 SER B CA 1
ATOM 5282 C C . SER B 1 275 ? 12.352 -0.517 -5.156 1 97.44 275 SER B C 1
ATOM 5284 O O . SER B 1 275 ? 12.711 -1.55 -5.727 1 97.44 275 SER B O 1
ATOM 5286 N N . ALA B 1 276 ? 12.383 0.716 -5.715 1 98.31 276 ALA B N 1
ATOM 5287 C CA . ALA B 1 276 ? 12.945 0.894 -7.051 1 98.31 276 ALA B CA 1
ATOM 5288 C C . ALA B 1 276 ? 14.414 0.475 -7.086 1 98.31 276 ALA B C 1
ATOM 5290 O O . ALA B 1 276 ? 14.859 -0.177 -8.039 1 98.31 276 ALA B O 1
ATOM 5291 N N . ALA B 1 277 ? 15.18 0.87 -6.07 1 96.88 277 ALA B N 1
ATOM 5292 C CA . ALA B 1 277 ? 16.594 0.504 -5.988 1 96.88 277 ALA B CA 1
ATOM 5293 C C . ALA B 1 277 ? 16.766 -1.011 -5.926 1 96.88 277 ALA B C 1
ATOM 5295 O O . ALA B 1 277 ? 17.641 -1.569 -6.578 1 96.88 277 ALA B O 1
ATOM 5296 N N . ILE B 1 278 ? 15.938 -1.66 -5.152 1 96.69 278 ILE B N 1
ATOM 5297 C CA . ILE B 1 278 ? 15.953 -3.117 -5.082 1 96.69 278 ILE B CA 1
ATOM 5298 C C . ILE B 1 278 ? 15.672 -3.705 -6.461 1 96.69 278 ILE B C 1
ATOM 5300 O O . ILE B 1 278 ? 16.328 -4.652 -6.887 1 96.69 278 ILE B O 1
ATOM 5304 N N . GLY B 1 279 ? 14.688 -3.133 -7.141 1 98.19 279 GLY B N 1
ATOM 5305 C CA . GLY B 1 279 ? 14.344 -3.602 -8.469 1 98.19 279 GLY B CA 1
ATOM 5306 C C . GLY B 1 279 ? 15.5 -3.523 -9.453 1 98.19 279 GLY B C 1
ATOM 5307 O O . GLY B 1 279 ? 15.711 -4.441 -10.25 1 98.19 279 GLY B O 1
ATOM 5308 N N . LEU B 1 280 ? 16.203 -2.414 -9.406 1 97.81 280 LEU B N 1
ATOM 5309 C CA . LEU B 1 280 ? 17.375 -2.236 -10.273 1 97.81 280 LEU B CA 1
ATOM 5310 C C . LEU B 1 280 ? 18.391 -3.342 -10.047 1 97.81 280 LEU B C 1
ATOM 5312 O O . LEU B 1 280 ? 18.969 -3.875 -11 1 97.81 280 LEU B O 1
ATOM 5316 N N . ARG B 1 281 ? 18.609 -3.746 -8.812 1 96.38 281 ARG B N 1
ATOM 5317 C CA . ARG B 1 281 ? 19.531 -4.82 -8.492 1 96.38 281 ARG B CA 1
ATOM 5318 C C . ARG B 1 281 ? 18.984 -6.176 -8.93 1 96.38 281 ARG B C 1
ATOM 5320 O O . ARG B 1 281 ? 19.734 -7.035 -9.398 1 96.38 281 ARG B O 1
ATOM 5327 N N . GLN B 1 282 ? 17.719 -6.359 -8.695 1 96.75 282 GLN B N 1
ATOM 5328 C CA . GLN B 1 282 ? 17.078 -7.633 -9.008 1 96.75 282 GLN B CA 1
ATOM 5329 C C . GLN B 1 282 ? 17.125 -7.926 -10.5 1 96.75 282 GLN B C 1
ATOM 5331 O O . GLN B 1 282 ? 17.047 -9.086 -10.914 1 96.75 282 GLN B O 1
ATOM 5336 N N . LEU B 1 283 ? 17.156 -6.859 -11.32 1 97.25 283 LEU B N 1
ATOM 5337 C CA . LEU B 1 283 ? 17.172 -7.039 -12.766 1 97.25 283 LEU B CA 1
ATOM 5338 C C . LEU B 1 283 ? 18.469 -7.668 -13.227 1 97.25 283 LEU B C 1
ATOM 5340 O O . LEU B 1 283 ? 18.516 -8.367 -14.242 1 97.25 283 LEU B O 1
ATOM 5344 N N . VAL B 1 284 ? 19.5 -7.406 -12.445 1 94.31 284 VAL B N 1
ATOM 5345 C CA . VAL B 1 284 ? 20.797 -7.973 -12.781 1 94.31 284 VAL B CA 1
ATOM 5346 C C . VAL B 1 284 ? 20.75 -9.492 -12.617 1 94.31 284 VAL B C 1
ATOM 5348 O O . VAL B 1 284 ? 20.453 -10 -11.539 1 94.31 284 VAL B O 1
ATOM 5351 N N . GLY B 1 285 ? 20.938 -10.266 -13.68 1 93.69 285 GLY B N 1
ATOM 5352 C CA . GLY B 1 285 ? 21 -11.719 -13.633 1 93.69 285 GLY B CA 1
ATOM 5353 C C . GLY B 1 285 ? 19.625 -12.375 -13.641 1 93.69 285 GLY B C 1
ATOM 5354 O O . GLY B 1 285 ? 19.5 -13.57 -13.383 1 93.69 285 GLY B O 1
ATOM 5355 N N . LEU B 1 286 ? 18.641 -11.602 -13.898 1 97.12 286 LEU B N 1
ATOM 5356 C CA . LEU B 1 286 ? 17.281 -12.125 -13.875 1 97.12 286 LEU B CA 1
ATOM 5357 C C . LEU B 1 286 ? 17.141 -13.297 -14.828 1 97.12 286 LEU B C 1
ATOM 5359 O O . LEU B 1 286 ? 16.594 -14.344 -14.461 1 97.12 286 LEU B O 1
ATOM 5363 N N . ASP B 1 287 ? 17.672 -13.211 -16.031 1 97.25 287 ASP B N 1
ATOM 5364 C CA . ASP B 1 287 ? 17.5 -14.258 -17.031 1 97.25 287 ASP B CA 1
ATOM 5365 C C . ASP B 1 287 ? 18.156 -15.562 -16.578 1 97.25 287 ASP B C 1
ATOM 5367 O O . ASP B 1 287 ? 17.641 -16.641 -16.844 1 97.25 287 ASP B O 1
ATOM 5371 N N . ARG B 1 288 ? 19.281 -15.469 -15.906 1 97.06 288 ARG B N 1
ATOM 5372 C CA . ARG B 1 288 ? 19.938 -16.656 -15.383 1 97.06 288 ARG B CA 1
ATOM 5373 C C . ARG B 1 288 ? 19.094 -17.328 -14.305 1 97.06 288 ARG B C 1
ATOM 5375 O O . ARG B 1 288 ? 18.969 -18.547 -14.258 1 97.06 288 ARG B O 1
ATOM 5382 N N . ARG B 1 289 ? 18.516 -16.516 -13.445 1 97.06 289 ARG B N 1
ATOM 5383 C CA . ARG B 1 289 ? 17.641 -17.047 -12.398 1 97.06 289 ARG B CA 1
ATOM 5384 C C . ARG B 1 289 ? 16.422 -17.719 -13.008 1 97.06 289 ARG B C 1
ATOM 5386 O O . ARG B 1 289 ? 16.016 -18.812 -12.57 1 97.06 289 ARG B O 1
ATOM 5393 N N . LEU B 1 290 ? 15.852 -17.062 -14.016 1 97.75 290 LEU B N 1
ATOM 5394 C CA . LEU B 1 290 ? 14.672 -17.625 -14.656 1 97.75 290 LEU B CA 1
ATOM 5395 C C . LEU B 1 290 ? 15.008 -18.922 -15.383 1 97.75 290 LEU B C 1
ATOM 5397 O O . LEU B 1 290 ? 14.203 -19.859 -15.391 1 97.75 290 LEU B O 1
ATOM 5401 N N . ALA B 1 291 ? 16.172 -19 -15.984 1 97.81 291 ALA B N 1
ATOM 5402 C CA . ALA B 1 291 ? 16.625 -20.219 -16.641 1 97.81 291 ALA B CA 1
ATOM 5403 C C . ALA B 1 291 ? 16.75 -21.375 -15.648 1 97.81 291 ALA B C 1
ATOM 5405 O O . ALA B 1 291 ? 16.422 -22.516 -15.969 1 97.81 291 ALA B O 1
ATOM 5406 N N . SER B 1 292 ? 17.297 -21.047 -14.5 1 97.69 292 SER B N 1
ATOM 5407 C CA . SER B 1 292 ? 17.422 -22.062 -13.461 1 97.69 292 SER B CA 1
ATOM 5408 C C . SER B 1 292 ? 16.047 -22.609 -13.047 1 97.69 292 SER B C 1
ATOM 5410 O O . SER B 1 292 ? 15.898 -23.812 -12.82 1 97.69 292 SER B O 1
ATOM 5412 N N . ARG B 1 293 ? 15.078 -21.781 -12.898 1 98 293 ARG B N 1
ATOM 5413 C CA . ARG B 1 293 ? 13.719 -22.188 -12.562 1 98 293 ARG B CA 1
ATOM 5414 C C . ARG B 1 293 ? 13.125 -23.062 -13.656 1 98 293 ARG B C 1
ATOM 5416 O O . ARG B 1 293 ? 12.477 -24.078 -13.367 1 98 293 ARG B O 1
ATOM 5423 N N . ARG B 1 294 ? 13.344 -22.703 -14.93 1 98.19 294 ARG B N 1
ATOM 5424 C CA . ARG B 1 294 ? 12.836 -23.484 -16.047 1 98.19 294 ARG B CA 1
ATOM 5425 C C . ARG B 1 294 ? 13.5 -24.859 -16.109 1 98.19 294 ARG B C 1
ATOM 5427 O O . ARG B 1 294 ? 12.859 -25.844 -16.5 1 98.19 294 ARG B O 1
ATOM 5434 N N . LYS B 1 295 ? 14.719 -24.922 -15.664 1 98.19 295 LYS B N 1
ATOM 5435 C CA . LYS B 1 295 ? 15.398 -26.203 -15.578 1 98.19 295 LYS B CA 1
ATOM 5436 C C . LYS B 1 295 ? 14.719 -27.109 -14.555 1 98.19 295 LYS B C 1
ATOM 5438 O O . LYS B 1 295 ? 14.617 -28.328 -14.766 1 98.19 295 LYS B O 1
ATOM 5443 N N . VAL B 1 296 ? 14.289 -26.531 -13.445 1 98.5 296 VAL B N 1
ATOM 5444 C CA . VAL B 1 296 ? 13.555 -27.297 -12.438 1 98.5 296 VAL B CA 1
ATOM 5445 C C . VAL B 1 296 ? 12.281 -27.875 -13.055 1 98.5 296 VAL B C 1
ATOM 5447 O O . VAL B 1 296 ? 11.984 -29.062 -12.875 1 98.5 296 VAL B O 1
ATOM 5450 N N . LEU B 1 297 ? 11.523 -27.047 -13.789 1 98.38 297 LEU B N 1
ATOM 5451 C CA . LEU B 1 297 ? 10.305 -27.516 -14.445 1 98.38 297 LEU B CA 1
ATOM 5452 C C . LEU B 1 297 ? 10.609 -28.656 -15.406 1 98.38 297 LEU B C 1
ATOM 5454 O O . LEU B 1 297 ? 9.867 -29.641 -15.469 1 98.38 297 LEU B O 1
ATOM 5458 N N . GLU B 1 298 ? 11.68 -28.531 -16.109 1 98 298 GLU B N 1
ATOM 5459 C CA . GLU B 1 298 ? 12.078 -29.578 -17.047 1 98 298 GLU B CA 1
ATOM 5460 C C . GLU B 1 298 ? 12.359 -30.891 -16.328 1 98 298 GLU B C 1
ATOM 5462 O O . GLU B 1 298 ? 11.969 -31.953 -16.797 1 98 298 GLU B O 1
ATOM 5467 N N . CYS B 1 299 ? 13.016 -30.812 -15.219 1 98.31 299 CYS B N 1
ATOM 5468 C CA . CYS B 1 299 ? 13.281 -31.984 -14.406 1 98.31 299 CYS B CA 1
ATOM 5469 C C . CYS B 1 299 ? 11.984 -32.594 -13.898 1 98.31 299 CYS B C 1
ATOM 5471 O O . CYS B 1 299 ? 11.836 -33.844 -13.906 1 98.31 299 CYS B O 1
ATOM 5473 N N . TYR B 1 300 ? 11.062 -31.766 -13.43 1 98.62 300 TYR B N 1
ATOM 5474 C CA . TYR B 1 300 ? 9.766 -32.25 -12.992 1 98.62 300 TYR B CA 1
ATOM 5475 C C . TYR B 1 300 ? 9.039 -32.969 -14.117 1 98.62 300 TYR B C 1
ATOM 5477 O O . TYR B 1 300 ? 8.555 -34.094 -13.93 1 98.62 300 TYR B O 1
ATOM 5485 N N . ARG B 1 301 ? 8.984 -32.375 -15.297 1 97.88 301 ARG B N 1
ATOM 5486 C CA . ARG B 1 301 ? 8.281 -32.938 -16.453 1 97.88 301 ARG B CA 1
ATOM 5487 C C . ARG B 1 301 ? 8.867 -34.281 -16.828 1 97.88 301 ARG B C 1
ATOM 5489 O O . ARG B 1 301 ? 8.117 -35.25 -17.062 1 97.88 301 ARG B O 1
ATOM 5496 N N . THR B 1 302 ? 10.156 -34.344 -16.859 1 97.75 302 THR B N 1
ATOM 5497 C CA . THR B 1 302 ? 10.836 -35.594 -17.219 1 97.75 302 THR B CA 1
ATOM 5498 C C . THR B 1 302 ? 10.648 -36.656 -16.141 1 97.75 302 THR B C 1
ATOM 5500 O O . THR B 1 302 ? 10.32 -37.781 -16.438 1 97.75 302 THR B O 1
ATOM 5503 N N . GLY B 1 303 ? 10.828 -36.25 -14.945 1 97.88 303 GLY B N 1
ATOM 5504 C CA . GLY B 1 303 ? 10.773 -37.188 -13.836 1 97.88 303 GLY B CA 1
ATOM 5505 C C . GLY B 1 303 ? 9.375 -37.688 -13.539 1 97.88 303 GLY B C 1
ATOM 5506 O O . GLY B 1 303 ? 9.203 -38.781 -13 1 97.88 303 GLY B O 1
ATOM 5507 N N . MET B 1 304 ? 8.398 -36.875 -13.898 1 97.25 304 MET B N 1
ATOM 5508 C CA . MET B 1 304 ? 7.023 -37.219 -13.539 1 97.25 304 MET B CA 1
ATOM 5509 C C . MET B 1 304 ? 6.234 -37.656 -14.766 1 97.25 304 MET B C 1
ATOM 5511 O O . MET B 1 304 ? 5 -37.719 -14.727 1 97.25 304 MET B O 1
ATOM 5515 N N . ALA B 1 305 ? 6.887 -37.938 -15.82 1 95.25 305 ALA B N 1
ATOM 5516 C CA . ALA B 1 305 ? 6.25 -38.281 -17.094 1 95.25 305 ALA B CA 1
ATOM 5517 C C . ALA B 1 305 ? 5.266 -39.438 -16.922 1 95.25 305 ALA B C 1
ATOM 5519 O O . ALA B 1 305 ? 4.23 -39.5 -17.578 1 95.25 305 ALA B O 1
ATOM 5520 N N . ASP B 1 306 ? 5.496 -40.375 -15.93 1 94.06 306 ASP B N 1
ATOM 5521 C CA . ASP B 1 306 ? 4.652 -41.531 -15.742 1 94.06 306 ASP B CA 1
ATOM 5522 C C . ASP B 1 306 ? 3.863 -41.438 -14.438 1 94.06 306 ASP B C 1
ATOM 5524 O O . ASP B 1 306 ? 3.287 -42.438 -13.984 1 94.06 306 ASP B O 1
ATOM 5528 N N . ALA B 1 307 ? 3.906 -40.281 -13.891 1 95.44 307 ALA B N 1
ATOM 5529 C CA . ALA B 1 307 ? 3.289 -40.125 -12.578 1 95.44 307 ALA B CA 1
ATOM 5530 C C . ALA B 1 307 ? 1.841 -39.656 -12.695 1 95.44 307 ALA B C 1
ATOM 5532 O O . ALA B 1 307 ? 1.187 -39.406 -11.688 1 95.44 307 ALA B O 1
ATOM 5533 N N . GLY B 1 308 ? 1.319 -39.531 -13.922 1 95.25 308 GLY B N 1
ATOM 5534 C CA . GLY B 1 308 ? -0.078 -39.188 -14.141 1 95.25 308 GLY B CA 1
ATOM 5535 C C . GLY B 1 308 ? -0.375 -37.719 -13.93 1 95.25 308 GLY B C 1
ATOM 5536 O O . GLY B 1 308 ? -1.522 -37.344 -13.688 1 95.25 308 GLY B O 1
ATOM 5537 N N . VAL B 1 309 ? 0.637 -36.844 -13.953 1 96.81 309 VAL B N 1
ATOM 5538 C CA . VAL B 1 309 ? 0.407 -35.406 -13.797 1 96.81 309 VAL B CA 1
ATOM 5539 C C . VAL B 1 309 ? 0.705 -34.688 -15.109 1 96.81 309 VAL B C 1
ATOM 5541 O O . VAL B 1 309 ? 1.561 -35.125 -15.883 1 96.81 309 VAL B O 1
ATOM 5544 N N . ARG B 1 310 ? -0.036 -33.656 -15.383 1 96.69 310 ARG B N 1
ATOM 5545 C CA . ARG B 1 310 ? 0.138 -32.812 -16.578 1 96.69 310 ARG B CA 1
ATOM 5546 C C . ARG B 1 310 ? 0.417 -31.375 -16.219 1 96.69 310 ARG B C 1
ATOM 5548 O O . ARG B 1 310 ? -0.36 -30.75 -15.492 1 96.69 310 ARG B O 1
ATOM 5555 N N . PHE B 1 311 ? 1.521 -30.891 -16.719 1 97.31 311 PHE B N 1
ATOM 5556 C CA . PHE B 1 311 ? 1.864 -29.5 -16.484 1 97.31 311 PHE B CA 1
ATOM 5557 C C . PHE B 1 311 ? 1.196 -28.594 -17.516 1 97.31 311 PHE B C 1
ATOM 5559 O O . PHE B 1 311 ? 0.729 -29.062 -18.547 1 97.31 311 PHE B O 1
ATOM 5566 N N . GLN B 1 312 ? 1.077 -27.312 -17.141 1 94.75 312 GLN B N 1
ATOM 5567 C CA . GLN B 1 312 ? 0.42 -26.312 -17.969 1 94.75 312 GLN B CA 1
ATOM 5568 C C . GLN B 1 312 ? 1.165 -26.109 -19.297 1 94.75 312 GLN B C 1
ATOM 5570 O O . GLN B 1 312 ? 2.396 -26.031 -19.312 1 94.75 312 GLN B O 1
ATOM 5575 N N . ASP B 1 313 ? 0.379 -25.969 -20.375 1 92 313 ASP B N 1
ATOM 5576 C CA . ASP B 1 313 ? 0.97 -25.672 -21.672 1 92 313 ASP B CA 1
ATOM 5577 C C . ASP B 1 313 ? 1.664 -24.312 -21.641 1 92 313 ASP B C 1
ATOM 5579 O O . ASP B 1 313 ? 1.158 -23.359 -21.047 1 92 313 ASP B O 1
ATOM 5583 N N . ASN B 1 314 ? 2.844 -24.156 -22.297 1 93.5 314 ASN B N 1
ATOM 5584 C CA . ASN B 1 314 ? 3.623 -22.922 -22.453 1 93.5 314 ASN B CA 1
ATOM 5585 C C . ASN B 1 314 ? 4.344 -22.547 -21.172 1 93.5 314 ASN B C 1
ATOM 5587 O O . ASN B 1 314 ? 4.988 -21.5 -21.094 1 93.5 314 ASN B O 1
ATOM 5591 N N . ALA B 1 315 ? 4.285 -23.438 -20.141 1 96.75 315 ALA B N 1
ATOM 5592 C CA . ALA B 1 315 ? 4.945 -23.141 -18.875 1 96.75 315 ALA B CA 1
ATOM 5593 C C . ALA B 1 315 ? 6.465 -23.156 -19.031 1 96.75 315 ALA B C 1
ATOM 5595 O O . ALA B 1 315 ? 7.184 -22.578 -18.219 1 96.75 315 ALA B O 1
ATOM 5596 N N . ASN B 1 316 ? 6.969 -23.75 -20.109 1 96.19 316 ASN B N 1
ATOM 5597 C CA . ASN B 1 316 ? 8.406 -23.922 -20.312 1 96.19 316 ASN B CA 1
ATOM 5598 C C . ASN B 1 316 ? 9.086 -22.594 -20.609 1 96.19 316 ASN B C 1
ATOM 5600 O O . ASN B 1 316 ? 10.312 -22.484 -20.5 1 96.19 316 ASN B O 1
ATOM 5604 N N . VAL B 1 317 ? 8.352 -21.547 -20.953 1 96.75 317 VAL B N 1
ATOM 5605 C CA . VAL B 1 317 ? 8.961 -20.25 -21.25 1 96.75 317 VAL B CA 1
ATOM 5606 C C . VAL B 1 317 ? 8.445 -19.203 -20.266 1 96.75 317 VAL B C 1
ATOM 5608 O O . VAL B 1 317 ? 8.531 -18 -20.516 1 96.75 317 VAL B O 1
ATOM 5611 N N . ALA B 1 318 ? 7.855 -19.672 -19.203 1 98 318 ALA B N 1
ATOM 5612 C CA . ALA B 1 318 ? 7.328 -18.766 -18.172 1 98 318 ALA B CA 1
ATOM 5613 C C . ALA B 1 318 ? 8.359 -18.531 -17.078 1 98 318 ALA B C 1
ATOM 5615 O O . ALA B 1 318 ? 9.359 -19.25 -16.984 1 98 318 ALA B O 1
ATOM 5616 N N . SER B 1 319 ? 8.188 -17.469 -16.266 1 97.25 319 SER B N 1
ATOM 5617 C CA . SER B 1 319 ? 9.07 -17.125 -15.148 1 97.25 319 SER B CA 1
ATOM 5618 C C . SER B 1 319 ? 8.953 -18.141 -14.016 1 97.25 319 SER B C 1
ATOM 5620 O O . SER B 1 319 ? 9.922 -18.375 -13.281 1 97.25 319 SER B O 1
ATOM 5622 N N . LEU B 1 320 ? 7.773 -18.766 -13.805 1 95.81 320 LEU B N 1
ATOM 5623 C CA . LEU B 1 320 ? 7.465 -19.891 -12.914 1 95.81 320 LEU B CA 1
ATOM 5624 C C . LEU B 1 320 ? 7.668 -19.484 -11.461 1 95.81 320 LEU B C 1
ATOM 5626 O O . LEU B 1 320 ? 8.688 -19.828 -10.852 1 95.81 320 LEU B O 1
ATOM 5630 N N . CYS B 1 321 ? 6.664 -18.938 -10.844 1 94.62 321 CYS B N 1
ATOM 5631 C CA . CYS B 1 321 ? 6.664 -18.797 -9.391 1 94.62 321 CYS B CA 1
ATOM 5632 C C . CYS B 1 321 ? 6.668 -20.172 -8.719 1 94.62 321 CYS B C 1
ATOM 5634 O O . CYS B 1 321 ? 7.258 -20.344 -7.652 1 94.62 321 CYS B O 1
ATOM 5636 N N . PHE B 1 322 ? 6.07 -21.109 -9.297 1 97.19 322 PHE B N 1
ATOM 5637 C CA . PHE B 1 322 ? 5.902 -22.531 -8.969 1 97.19 322 PHE B CA 1
ATOM 5638 C C . PHE B 1 322 ? 5.492 -23.328 -10.203 1 97.19 322 PHE B C 1
ATOM 5640 O O . PHE B 1 322 ? 5.258 -22.75 -11.266 1 97.19 322 PHE B O 1
ATOM 5647 N N . ALA B 1 323 ? 5.535 -24.609 -10.039 1 97.88 323 ALA B N 1
ATOM 5648 C CA . ALA B 1 323 ? 5.129 -25.469 -11.133 1 97.88 323 ALA B CA 1
ATOM 5649 C C . ALA B 1 323 ? 3.764 -26.094 -10.859 1 97.88 323 ALA B C 1
ATOM 5651 O O . ALA B 1 323 ? 3.623 -26.922 -9.945 1 97.88 323 ALA B O 1
ATOM 5652 N N . SER B 1 324 ? 2.77 -25.703 -11.641 1 97.75 324 SER B N 1
ATOM 5653 C CA . SER B 1 324 ? 1.425 -26.234 -11.445 1 97.75 324 SER B CA 1
ATOM 5654 C C . SER B 1 324 ? 1.158 -27.422 -12.352 1 97.75 324 SER B C 1
ATOM 5656 O O . SER B 1 324 ? 1.505 -27.391 -13.539 1 97.75 324 SER B O 1
ATOM 5658 N N . ALA B 1 325 ? 0.598 -28.438 -11.773 1 97.56 325 ALA B N 1
ATOM 5659 C CA . ALA B 1 325 ? 0.259 -29.672 -12.492 1 97.56 325 ALA B CA 1
ATOM 5660 C C . ALA B 1 325 ? -1.159 -30.125 -12.156 1 97.56 325 ALA B C 1
ATOM 5662 O O . ALA B 1 325 ? -1.68 -29.828 -11.086 1 97.56 325 ALA B O 1
ATOM 5663 N N . CYS B 1 326 ? -1.737 -30.75 -13.062 1 97.62 326 CYS B N 1
ATOM 5664 C CA . CYS B 1 326 ? -3.043 -31.359 -12.852 1 97.62 326 CYS B CA 1
ATOM 5665 C C . CYS B 1 326 ? -2.914 -32.875 -12.672 1 97.62 326 CYS B C 1
ATOM 5667 O O . CYS B 1 326 ? -2.314 -33.562 -13.508 1 97.62 326 CYS B O 1
ATOM 5669 N N . CYS B 1 327 ? -3.473 -33.438 -11.633 1 97.69 327 CYS B N 1
ATOM 5670 C CA . CYS B 1 327 ? -3.541 -34.875 -11.367 1 97.69 327 CYS B CA 1
ATOM 5671 C C . CYS B 1 327 ? -4.656 -35.531 -12.18 1 97.69 327 CYS B C 1
ATOM 5673 O O . CYS B 1 327 ? -5.414 -34.844 -12.867 1 97.69 327 CYS B O 1
ATOM 5675 N N . THR B 1 328 ? -4.766 -36.812 -12.062 1 97.25 328 THR B N 1
ATOM 5676 C CA . THR B 1 328 ? -5.727 -37.562 -12.867 1 97.25 328 THR B CA 1
ATOM 5677 C C . THR B 1 328 ? -7.121 -37.5 -12.25 1 97.25 328 THR B C 1
ATOM 5679 O O . THR B 1 328 ? -8.125 -37.688 -12.945 1 97.25 328 THR B O 1
ATOM 5682 N N . SER B 1 329 ? -7.191 -37.312 -10.93 1 97.12 329 SER B N 1
ATOM 5683 C CA . SER B 1 329 ? -8.445 -37.219 -10.188 1 97.12 329 SER B CA 1
ATOM 5684 C C . SER B 1 329 ? -8.258 -36.5 -8.875 1 97.12 329 SER B C 1
ATOM 5686 O O . SER B 1 329 ? -7.133 -36.188 -8.477 1 97.12 329 SER B O 1
ATOM 5688 N N . ALA B 1 330 ? -9.359 -36.188 -8.305 1 97.38 330 ALA B N 1
ATOM 5689 C CA . ALA B 1 330 ? -9.32 -35.562 -6.984 1 97.38 330 ALA B CA 1
ATOM 5690 C C . ALA B 1 330 ? -8.625 -36.438 -5.969 1 97.38 330 ALA B C 1
ATOM 5692 O O . ALA B 1 330 ? -7.91 -35.969 -5.086 1 97.38 330 ALA B O 1
ATOM 5693 N N . ASP B 1 331 ? -8.781 -37.75 -6.082 1 97.25 331 ASP B N 1
ATOM 5694 C CA . ASP B 1 331 ? -8.125 -38.688 -5.195 1 97.25 331 ASP B CA 1
ATOM 5695 C C . ASP B 1 331 ? -6.617 -38.688 -5.422 1 97.25 331 ASP B C 1
ATOM 5697 O O . ASP B 1 331 ? -5.844 -38.781 -4.465 1 97.25 331 ASP B O 1
ATOM 5701 N N . HIS B 1 332 ? -6.285 -38.688 -6.703 1 97.81 332 HIS B N 1
ATOM 5702 C CA . HIS B 1 332 ? -4.867 -38.594 -7.031 1 97.81 332 HIS B CA 1
ATOM 5703 C C . HIS B 1 332 ? -4.234 -37.344 -6.453 1 97.81 332 HIS B C 1
ATOM 5705 O O . HIS B 1 332 ? -3.127 -37.375 -5.91 1 97.81 332 HIS B O 1
ATOM 5711 N N . LYS B 1 333 ? -4.895 -36.219 -6.578 1 98.12 333 LYS B N 1
ATOM 5712 C CA . LYS B 1 333 ? -4.43 -34.969 -5.977 1 98.12 333 LYS B CA 1
ATOM 5713 C C . LYS B 1 333 ? -4.211 -35.125 -4.477 1 98.12 333 LYS B C 1
ATOM 5715 O O . LYS B 1 333 ? -3.176 -34.719 -3.945 1 98.12 333 LYS B O 1
ATOM 5720 N N . ALA B 1 334 ? -5.199 -35.656 -3.791 1 97.69 334 ALA B N 1
ATOM 5721 C CA . ALA B 1 334 ? -5.109 -35.875 -2.348 1 97.69 334 ALA B CA 1
ATOM 5722 C C . ALA B 1 334 ? -3.896 -36.719 -1.983 1 97.69 334 ALA B C 1
ATOM 5724 O O . ALA B 1 334 ? -3.201 -36.438 -1.005 1 97.69 334 ALA B O 1
ATOM 5725 N N . ALA B 1 335 ? -3.656 -37.75 -2.785 1 97.75 335 ALA B N 1
ATOM 5726 C CA . ALA B 1 335 ? -2.514 -38.656 -2.559 1 97.75 335 ALA B CA 1
ATOM 5727 C C . ALA B 1 335 ? -1.196 -37.906 -2.756 1 97.75 335 ALA B C 1
ATOM 5729 O O . ALA B 1 335 ? -0.258 -38.062 -1.974 1 97.75 335 ALA B O 1
ATOM 5730 N N . VAL B 1 336 ? -1.151 -37.125 -3.797 1 98.31 336 VAL B N 1
ATOM 5731 C CA . VAL B 1 336 ? 0.055 -36.375 -4.102 1 98.31 336 VAL B CA 1
ATOM 5732 C C . VAL B 1 336 ? 0.343 -35.375 -2.973 1 98.31 336 VAL B C 1
ATOM 5734 O O . VAL B 1 336 ? 1.462 -35.312 -2.459 1 98.31 336 VAL B O 1
ATOM 5737 N N . LEU B 1 337 ? -0.661 -34.625 -2.58 1 98.19 337 LEU B N 1
ATOM 5738 C CA . LEU B 1 337 ? -0.493 -33.656 -1.51 1 98.19 337 LEU B CA 1
ATOM 5739 C C . LEU B 1 337 ? -0.084 -34.312 -0.209 1 98.19 337 LEU B C 1
ATOM 5741 O O . LEU B 1 337 ? 0.765 -33.812 0.525 1 98.19 337 LEU B O 1
ATOM 5745 N N . GLY B 1 338 ? -0.734 -35.438 0.13 1 97.62 338 GLY B N 1
ATOM 5746 C CA . GLY B 1 338 ? -0.365 -36.188 1.311 1 97.62 338 GLY B CA 1
ATOM 5747 C C . GLY B 1 338 ? 1.08 -36.656 1.294 1 97.62 338 GLY B C 1
ATOM 5748 O O . GLY B 1 338 ? 1.775 -36.562 2.309 1 97.62 338 GLY B O 1
ATOM 5749 N N . SER B 1 339 ? 1.514 -37.188 0.145 1 98 339 SER B N 1
ATOM 5750 C CA . SER B 1 339 ? 2.893 -37.625 -0.002 1 98 339 SER B CA 1
ATOM 5751 C C . SER B 1 339 ? 3.877 -36.5 0.164 1 98 339 SER B C 1
ATOM 5753 O O . SER B 1 339 ? 4.898 -36.625 0.836 1 98 339 SER B O 1
ATOM 5755 N N . LEU B 1 340 ? 3.623 -35.344 -0.493 1 98.31 340 LEU B N 1
ATOM 5756 C CA . LEU B 1 340 ? 4.473 -34.156 -0.367 1 98.31 340 LEU B CA 1
ATOM 5757 C C . LEU B 1 340 ? 4.605 -33.75 1.094 1 98.31 340 LEU B C 1
ATOM 5759 O O . LEU B 1 340 ? 5.711 -33.469 1.56 1 98.31 340 LEU B O 1
ATOM 5763 N N . ARG B 1 341 ? 3.496 -33.75 1.792 1 97.69 341 ARG B N 1
ATOM 5764 C CA . ARG B 1 341 ? 3.508 -33.406 3.207 1 97.69 341 ARG B CA 1
ATOM 5765 C C . ARG B 1 341 ? 4.387 -34.375 4.004 1 97.69 341 ARG B C 1
ATOM 5767 O O . ARG B 1 341 ? 5.16 -33.938 4.863 1 97.69 341 ARG B O 1
ATOM 5774 N N . ARG B 1 342 ? 4.324 -35.625 3.77 1 96.38 342 ARG B N 1
ATOM 5775 C CA . ARG B 1 342 ? 5.105 -36.625 4.473 1 96.38 342 ARG B CA 1
ATOM 5776 C C . ARG B 1 342 ? 6.602 -36.438 4.227 1 96.38 342 ARG B C 1
ATOM 5778 O O . ARG B 1 342 ? 7.426 -36.781 5.074 1 96.38 342 ARG B O 1
ATOM 5785 N N . HIS B 1 343 ? 6.898 -35.875 3.156 1 97.19 343 HIS B N 1
ATOM 5786 C CA . HIS B 1 343 ? 8.297 -35.656 2.801 1 97.19 343 HIS B CA 1
ATOM 5787 C C . HIS B 1 343 ? 8.742 -34.25 3.104 1 97.19 343 HIS B C 1
ATOM 5789 O O . HIS B 1 343 ? 9.766 -33.781 2.586 1 97.19 343 HIS B O 1
ATOM 5795 N N . ALA B 1 344 ? 7.961 -33.469 3.787 1 97.75 344 ALA B N 1
ATOM 5796 C CA . ALA B 1 344 ? 8.258 -32.125 4.25 1 97.75 344 ALA B CA 1
ATOM 5797 C C . ALA B 1 344 ? 8.438 -31.156 3.072 1 97.75 344 ALA B C 1
ATOM 5799 O O . ALA B 1 344 ? 9.359 -30.344 3.066 1 97.75 344 ALA B O 1
ATOM 5800 N N . ILE B 1 345 ? 7.617 -31.391 2.07 1 98.44 345 ILE B N 1
ATOM 5801 C CA . ILE B 1 345 ? 7.586 -30.516 0.897 1 98.44 345 ILE B CA 1
ATOM 5802 C C . ILE B 1 345 ? 6.305 -29.703 0.898 1 98.44 345 ILE B C 1
ATOM 5804 O O . ILE B 1 345 ? 5.203 -30.25 0.878 1 98.44 345 ILE B O 1
ATOM 5808 N N . GLU B 1 346 ? 6.477 -28.359 0.92 1 98 346 GLU B N 1
ATOM 5809 C CA . GLU B 1 346 ? 5.297 -27.5 0.872 1 98 346 GLU B CA 1
ATOM 5810 C C . GLU B 1 346 ? 4.75 -27.391 -0.549 1 98 346 GLU B C 1
ATOM 5812 O O . GLU B 1 346 ? 5.516 -27.297 -1.51 1 98 346 GLU B O 1
ATOM 5817 N N . ALA B 1 347 ? 3.494 -27.531 -0.688 1 98.12 347 ALA B N 1
ATOM 5818 C CA . ALA B 1 347 ? 2.758 -27.391 -1.942 1 98.12 347 ALA B CA 1
ATOM 5819 C C . ALA B 1 347 ? 1.431 -26.672 -1.725 1 98.12 347 ALA B C 1
ATOM 5821 O O . ALA B 1 347 ? 1.025 -26.438 -0.584 1 98.12 347 ALA B O 1
ATOM 5822 N N . ARG B 1 348 ? 0.883 -26.156 -2.785 1 97.19 348 ARG B N 1
ATOM 5823 C CA . ARG B 1 348 ? -0.419 -25.5 -2.775 1 97.19 348 ARG B CA 1
ATOM 5824 C C . ARG B 1 348 ? -1.337 -26.094 -3.844 1 97.19 348 ARG B C 1
ATOM 5826 O O . ARG B 1 348 ? -0.916 -26.938 -4.637 1 97.19 348 ARG B O 1
ATOM 5833 N N . ASP B 1 349 ? -2.551 -25.734 -3.809 1 97.12 349 ASP B N 1
ATOM 5834 C CA . ASP B 1 349 ? -3.479 -26.109 -4.871 1 97.12 349 ASP B CA 1
ATOM 5835 C C . ASP B 1 349 ? -4.141 -24.875 -5.48 1 97.12 349 ASP B C 1
ATOM 5837 O O . ASP B 1 349 ? -5.363 -24.828 -5.637 1 97.12 349 ASP B O 1
ATOM 5841 N N . TYR B 1 350 ? -3.299 -23.875 -5.777 1 94.56 350 TYR B N 1
ATOM 5842 C CA . TYR B 1 350 ? -3.801 -22.672 -6.43 1 94.56 350 TYR B CA 1
ATOM 5843 C C . TYR B 1 350 ? -4.449 -23 -7.77 1 94.56 350 TYR B C 1
ATOM 5845 O O . TYR B 1 350 ? -3.932 -23.828 -8.523 1 94.56 350 TYR B O 1
ATOM 5853 N N . TYR B 1 351 ? -5.527 -22.453 -7.93 1 94.81 351 TYR B N 1
ATOM 5854 C CA . TYR B 1 351 ? -6.445 -21.516 -7.301 1 94.81 351 TYR B CA 1
ATOM 5855 C C . TYR B 1 351 ? -7.73 -22.203 -6.867 1 94.81 351 TYR B C 1
ATOM 5857 O O . TYR B 1 351 ? -8.812 -21.906 -7.375 1 94.81 351 TYR B O 1
ATOM 5865 N N . ASN B 1 352 ? -7.66 -23.109 -6.023 1 96 352 ASN B N 1
ATOM 5866 C CA . ASN B 1 352 ? -8.773 -23.812 -5.398 1 96 352 ASN B CA 1
ATOM 5867 C C . ASN B 1 352 ? -9.078 -23.266 -4.008 1 96 352 ASN B C 1
ATOM 5869 O O . ASN B 1 352 ? -8.25 -23.375 -3.1 1 96 352 ASN B O 1
ATOM 5873 N N . PRO B 1 353 ? -10.312 -22.734 -3.717 1 96.56 353 PRO B N 1
ATOM 5874 C CA . PRO B 1 353 ? -11.422 -22.609 -4.668 1 96.56 353 PRO B CA 1
ATOM 5875 C C . PRO B 1 353 ? -11.234 -21.453 -5.645 1 96.56 353 PRO B C 1
ATOM 5877 O O . PRO B 1 353 ? -10.453 -20.531 -5.379 1 96.56 353 PRO B O 1
ATOM 5880 N N . PRO B 1 354 ? -11.938 -21.562 -6.809 1 97.88 354 PRO B N 1
ATOM 5881 C CA . PRO B 1 354 ? -11.945 -20.422 -7.727 1 97.88 354 PRO B CA 1
ATOM 5882 C C . PRO B 1 354 ? -12.672 -19.203 -7.156 1 97.88 354 PRO B C 1
ATOM 5884 O O . PRO B 1 354 ? -13.398 -19.328 -6.164 1 97.88 354 PRO B O 1
ATOM 5887 N N . GLN B 1 355 ? -12.508 -18.031 -7.754 1 96.88 355 GLN B N 1
ATOM 5888 C CA . GLN B 1 355 ? -12.961 -16.75 -7.219 1 96.88 355 GLN B CA 1
ATOM 5889 C C . GLN B 1 355 ? -14.453 -16.781 -6.91 1 96.88 355 GLN B C 1
ATOM 5891 O O . GLN B 1 355 ? -14.883 -16.312 -5.855 1 96.88 355 GLN B O 1
ATOM 5896 N N . HIS B 1 356 ? -15.273 -17.344 -7.836 1 97.56 356 HIS B N 1
ATOM 5897 C CA . HIS B 1 356 ? -16.719 -17.266 -7.73 1 97.56 356 HIS B CA 1
ATOM 5898 C C . HIS B 1 356 ? -17.234 -18.062 -6.535 1 97.56 356 HIS B C 1
ATOM 5900 O O . HIS B 1 356 ? -18.375 -17.906 -6.117 1 97.56 356 HIS B O 1
ATOM 5906 N N . ARG B 1 357 ? -16.344 -18.922 -6.008 1 97.62 357 ARG B N 1
ATOM 5907 C CA . ARG B 1 357 ? -16.766 -19.781 -4.902 1 97.62 357 ARG B CA 1
ATOM 5908 C C . ARG B 1 357 ? -16.266 -19.234 -3.566 1 97.62 357 ARG B C 1
ATOM 5910 O O . ARG B 1 357 ? -16.547 -19.812 -2.512 1 97.62 357 ARG B O 1
ATOM 5917 N N . HIS B 1 358 ? -15.477 -18.141 -3.559 1 98.06 358 HIS B N 1
ATOM 5918 C CA . HIS B 1 358 ? -15.109 -17.516 -2.297 1 98.06 358 HIS B CA 1
ATOM 5919 C C . HIS B 1 358 ? -16.344 -17.016 -1.551 1 98.06 358 HIS B C 1
ATOM 5921 O O . HIS B 1 358 ? -17.266 -16.469 -2.162 1 98.06 358 HIS B O 1
ATOM 5927 N N . PRO B 1 359 ? -16.359 -17.094 -0.216 1 97.62 359 PRO B N 1
ATOM 5928 C CA . PRO B 1 359 ? -17.516 -16.719 0.583 1 97.62 359 PRO B CA 1
ATOM 5929 C C . PRO B 1 359 ? -18.047 -15.328 0.261 1 97.62 359 PRO B C 1
ATOM 5931 O O . PRO B 1 359 ? -19.25 -15.102 0.243 1 97.62 359 PRO B O 1
ATOM 5934 N N . TYR B 1 360 ? -17.219 -14.383 0.005 1 96.94 360 TYR B N 1
ATOM 5935 C CA . TYR B 1 360 ? -17.641 -13.023 -0.313 1 96.94 360 TYR B CA 1
ATOM 5936 C C . TYR B 1 360 ? -18.531 -13.008 -1.543 1 96.94 360 TYR B C 1
ATOM 5938 O O . TYR B 1 360 ? -19.594 -12.367 -1.541 1 96.94 360 TYR B O 1
ATOM 5946 N N . PHE B 1 361 ? -18.188 -13.719 -2.584 1 97.38 361 PHE B N 1
ATOM 5947 C CA . PHE B 1 361 ? -18.922 -13.688 -3.836 1 97.38 361 PHE B CA 1
ATOM 5948 C C . PHE B 1 361 ? -20.141 -14.609 -3.768 1 97.38 361 PHE B C 1
ATOM 5950 O O . PHE B 1 361 ? -21.156 -14.359 -4.426 1 97.38 361 PHE B O 1
ATOM 5957 N N . VAL B 1 362 ? -20.016 -15.688 -2.949 1 97.62 362 VAL B N 1
ATOM 5958 C CA . VAL B 1 362 ? -21.172 -16.562 -2.732 1 97.62 362 VAL B CA 1
ATOM 5959 C C . VAL B 1 362 ? -22.281 -15.789 -2.006 1 97.62 362 VAL B C 1
ATOM 5961 O O . VAL B 1 362 ? -23.453 -15.875 -2.377 1 97.62 362 VAL B O 1
ATOM 5964 N N . THR B 1 363 ? -21.891 -15 -1.012 1 96.75 363 THR B N 1
ATOM 5965 C CA . THR B 1 363 ? -22.844 -14.242 -0.195 1 96.75 363 THR B CA 1
ATOM 5966 C C . THR B 1 363 ? -23.359 -13.031 -0.962 1 96.75 363 THR B C 1
ATOM 5968 O O . THR B 1 363 ? -24.469 -12.555 -0.697 1 96.75 363 THR B O 1
ATOM 5971 N N . ASN B 1 364 ? -22.594 -12.539 -1.878 1 96 364 ASN B N 1
ATOM 5972 C CA . ASN B 1 364 ? -22.969 -11.398 -2.703 1 96 364 ASN B CA 1
ATOM 5973 C C . ASN B 1 364 ? -23.078 -11.781 -4.176 1 96 364 ASN B C 1
ATOM 5975 O O . ASN B 1 364 ? -22.469 -11.156 -5.035 1 96 364 ASN B O 1
ATOM 5979 N N . ALA B 1 365 ? -23.984 -12.719 -4.441 1 95.75 365 ALA B N 1
ATOM 5980 C CA . ALA B 1 365 ? -24.109 -13.305 -5.773 1 95.75 365 ALA B CA 1
ATOM 5981 C C . ALA B 1 365 ? -24.578 -12.266 -6.789 1 95.75 365 ALA B C 1
ATOM 5983 O O . ALA B 1 365 ? -24.328 -12.406 -7.988 1 95.75 365 ALA B O 1
ATOM 5984 N N . GLU B 1 366 ? -25.219 -11.195 -6.367 1 95.25 366 GLU B N 1
ATOM 5985 C CA . GLU B 1 366 ? -25.734 -10.148 -7.246 1 95.25 366 GLU B CA 1
ATOM 5986 C C . GLU B 1 366 ? -24.594 -9.336 -7.863 1 95.25 366 GLU B C 1
ATOM 5988 O O . GLU B 1 366 ? -24.781 -8.633 -8.852 1 95.25 366 GLU B O 1
ATOM 5993 N N . LEU B 1 367 ? -23.391 -9.469 -7.297 1 95.88 367 LEU B N 1
ATOM 5994 C CA . LEU B 1 367 ? -22.25 -8.688 -7.758 1 95.88 367 LEU B CA 1
ATOM 5995 C C . LEU B 1 367 ? -21.625 -9.32 -9 1 95.88 367 LEU B C 1
ATOM 5997 O O . LEU B 1 367 ? -20.828 -8.688 -9.688 1 95.88 367 LEU B O 1
ATOM 6001 N N . VAL B 1 368 ? -22.031 -10.594 -9.273 1 97.94 368 VAL B N 1
ATOM 6002 C CA . VAL B 1 368 ? -21.297 -11.297 -10.32 1 97.94 368 VAL B CA 1
ATOM 6003 C C . VAL B 1 368 ? -22.281 -12.016 -11.242 1 97.94 368 VAL B C 1
ATOM 6005 O O . VAL B 1 368 ? -23.453 -12.188 -10.898 1 97.94 368 VAL B O 1
ATOM 6008 N N . GLU B 1 369 ? -21.859 -12.266 -12.445 1 98.5 369 GLU B N 1
ATOM 6009 C CA . GLU B 1 369 ? -22.469 -13.211 -13.375 1 98.5 369 GLU B CA 1
ATOM 6010 C C . GLU B 1 369 ? -21.469 -14.305 -13.766 1 98.5 369 GLU B C 1
ATOM 6012 O O . GLU B 1 369 ? -20.266 -14.172 -13.539 1 98.5 369 GLU B O 1
ATOM 6017 N N . SER B 1 370 ? -21.984 -15.383 -14.234 1 98.56 370 SER B N 1
ATOM 6018 C CA . SER B 1 370 ? -21.094 -16.484 -14.586 1 98.56 370 SER B CA 1
ATOM 6019 C C . SER B 1 370 ? -21.672 -17.328 -15.703 1 98.56 370 SER B C 1
ATOM 6021 O O . SER B 1 370 ? -22.891 -17.516 -15.781 1 98.56 370 SER B O 1
ATOM 6023 N N . THR B 1 371 ? -20.828 -17.812 -16.531 1 98.5 371 THR B N 1
ATOM 6024 C CA . THR B 1 371 ? -21.188 -18.938 -17.391 1 98.5 371 THR B CA 1
ATOM 6025 C C . THR B 1 371 ? -21.047 -20.266 -16.625 1 98.5 371 THR B C 1
ATOM 6027 O O . THR B 1 371 ? -20.844 -20.266 -15.422 1 98.5 371 THR B O 1
ATOM 6030 N N . ASP B 1 372 ? -21.328 -21.328 -17.406 1 97.94 372 ASP B N 1
ATOM 6031 C CA . ASP B 1 372 ? -20.906 -22.625 -16.875 1 97.94 372 ASP B CA 1
ATOM 6032 C C . ASP B 1 372 ? -19.391 -22.688 -16.734 1 97.94 372 ASP B C 1
ATOM 6034 O O . ASP B 1 372 ? -18.656 -22.297 -17.656 1 97.94 372 ASP B O 1
ATOM 6038 N N . LEU B 1 373 ? -18.969 -23.031 -15.586 1 98.75 373 LEU B N 1
ATOM 6039 C CA . LEU B 1 373 ? -17.547 -23.047 -15.281 1 98.75 373 LEU B CA 1
ATOM 6040 C C . LEU B 1 373 ? -17.062 -24.469 -15.031 1 98.75 373 LEU B C 1
ATOM 6042 O O . LEU B 1 373 ? -16.344 -24.719 -14.055 1 98.75 373 LEU B O 1
ATOM 6046 N N . ALA B 1 374 ? -17.453 -25.391 -15.906 1 98.69 374 ALA B N 1
ATOM 6047 C CA . ALA B 1 374 ? -17.203 -26.828 -15.711 1 98.69 374 ALA B CA 1
ATOM 6048 C C . ALA B 1 374 ? -15.711 -27.125 -15.773 1 98.69 374 ALA B C 1
ATOM 6050 O O . ALA B 1 374 ? -15.203 -27.938 -14.992 1 98.69 374 ALA B O 1
ATOM 6051 N N . VAL B 1 375 ? -15.016 -26.531 -16.703 1 98.75 375 VAL B N 1
ATOM 6052 C CA . VAL B 1 375 ? -13.586 -26.797 -16.828 1 98.75 375 VAL B CA 1
ATOM 6053 C C . VAL B 1 375 ? -12.836 -26.219 -15.633 1 98.75 375 VAL B C 1
ATOM 6055 O O . VAL B 1 375 ? -11.922 -26.844 -15.102 1 98.75 375 VAL B O 1
ATOM 6058 N N . THR B 1 376 ? -13.25 -25 -15.219 1 98.81 376 THR B N 1
ATOM 6059 C CA . THR B 1 376 ? -12.664 -24.391 -14.031 1 98.81 376 THR B CA 1
ATOM 6060 C C . THR B 1 376 ? -12.797 -25.312 -12.828 1 98.81 376 THR B C 1
ATOM 6062 O O . THR B 1 376 ? -11.812 -25.562 -12.125 1 98.81 376 THR B O 1
ATOM 6065 N N . ALA B 1 377 ? -13.977 -25.844 -12.617 1 98.5 377 ALA B N 1
ATOM 6066 C CA . ALA B 1 377 ? -14.227 -26.75 -11.492 1 98.5 377 ALA B CA 1
ATOM 6067 C C . ALA B 1 377 ? -13.367 -28 -11.594 1 98.5 377 ALA B C 1
ATOM 6069 O O . ALA B 1 377 ? -12.82 -28.469 -10.594 1 98.5 377 ALA B O 1
ATOM 6070 N N . ASP B 1 378 ? -13.297 -28.5 -12.734 1 98.5 378 ASP B N 1
ATOM 6071 C CA . ASP B 1 378 ? -12.531 -29.719 -12.977 1 98.5 378 ASP B CA 1
ATOM 6072 C C . ASP B 1 378 ? -11.055 -29.516 -12.664 1 98.5 378 ASP B C 1
ATOM 6074 O O . ASP B 1 378 ? -10.461 -30.281 -11.906 1 98.5 378 ASP B O 1
ATOM 6078 N N . ILE B 1 379 ? -10.469 -28.484 -13.234 1 98.31 379 ILE B N 1
ATOM 6079 C CA . ILE B 1 379 ? -9.047 -28.203 -13.039 1 98.31 379 ILE B CA 1
ATOM 6080 C C . ILE B 1 379 ? -8.773 -27.922 -11.562 1 98.31 379 ILE B C 1
ATOM 6082 O O . ILE B 1 379 ? -7.805 -28.438 -11 1 98.31 379 ILE B O 1
ATOM 6086 N N . CYS B 1 380 ? -9.625 -27.156 -10.906 1 98 380 CYS B N 1
ATOM 6087 C CA . CYS B 1 380 ? -9.461 -26.828 -9.492 1 98 380 CYS B CA 1
ATOM 6088 C C . CYS B 1 380 ? -9.453 -28.094 -8.648 1 98 380 CYS B C 1
ATOM 6090 O O . CYS B 1 380 ? -8.695 -28.203 -7.684 1 98 380 CYS B O 1
ATOM 6092 N N . SER B 1 381 ? -10.227 -29.078 -8.984 1 97.81 381 SER B N 1
ATOM 6093 C CA . SER B 1 381 ? -10.383 -30.281 -8.188 1 97.81 381 SER B CA 1
ATOM 6094 C C . SER B 1 381 ? -9.141 -31.156 -8.273 1 97.81 381 SER B C 1
ATOM 6096 O O . SER B 1 381 ? -8.945 -32.062 -7.441 1 97.81 381 SER B O 1
ATOM 6098 N N . ARG B 1 382 ? -8.195 -30.859 -9.227 1 97.75 382 ARG B N 1
ATOM 6099 C CA . ARG B 1 382 ? -7.109 -31.812 -9.492 1 97.75 382 ARG B CA 1
ATOM 6100 C C . ARG B 1 382 ? -5.758 -31.109 -9.492 1 97.75 382 ARG B C 1
ATOM 6102 O O . ARG B 1 382 ? -4.719 -31.75 -9.641 1 97.75 382 ARG B O 1
ATOM 6109 N N . ILE B 1 383 ? -5.742 -29.844 -9.25 1 98.12 383 ILE B N 1
ATOM 6110 C CA . ILE B 1 383 ? -4.543 -29.047 -9.461 1 98.12 383 ILE B CA 1
ATOM 6111 C C . ILE B 1 383 ? -3.631 -29.141 -8.242 1 98.12 383 ILE B C 1
ATOM 6113 O O . ILE B 1 383 ? -4.109 -29.219 -7.109 1 98.12 383 ILE B O 1
ATOM 6117 N N . VAL B 1 384 ? -2.342 -29.234 -8.461 1 98.12 384 VAL B N 1
ATOM 6118 C CA . VAL B 1 384 ? -1.309 -29.141 -7.434 1 98.12 384 VAL B CA 1
ATOM 6119 C C . VAL B 1 384 ? -0.197 -28.203 -7.906 1 98.12 384 VAL B C 1
ATOM 6121 O O . VAL B 1 384 ? 0.192 -28.234 -9.078 1 98.12 384 VAL B O 1
ATOM 6124 N N . SER B 1 385 ? 0.272 -27.328 -7.074 1 98.25 385 SER B N 1
ATOM 6125 C CA . SER B 1 385 ? 1.39 -26.438 -7.363 1 98.25 385 SER B CA 1
ATOM 6126 C C . SER B 1 385 ? 2.637 -26.844 -6.586 1 98.25 385 SER B C 1
ATOM 6128 O O . SER B 1 385 ? 2.617 -26.891 -5.352 1 98.25 385 SER B O 1
ATOM 6130 N N . LEU B 1 386 ? 3.715 -27.109 -7.289 1 98.69 386 LEU B N 1
ATOM 6131 C CA . LEU B 1 386 ? 4.953 -27.641 -6.73 1 98.69 386 LEU B CA 1
ATOM 6132 C C . LEU B 1 386 ? 6.004 -26.547 -6.59 1 98.69 386 LEU B C 1
ATOM 6134 O O . LEU B 1 386 ? 6.031 -25.609 -7.387 1 98.69 386 LEU B O 1
ATOM 6138 N N . PRO B 1 387 ? 6.875 -26.656 -5.574 1 98.31 387 PRO B N 1
ATOM 6139 C CA . PRO B 1 387 ? 7.852 -25.578 -5.336 1 98.31 387 PRO B CA 1
ATOM 6140 C C . PRO B 1 387 ? 8.883 -25.469 -6.457 1 98.31 387 PRO B C 1
ATOM 6142 O O . PRO B 1 387 ? 9.344 -26.484 -6.988 1 98.31 387 PRO B O 1
ATOM 6145 N N . VAL B 1 388 ? 9.172 -24.297 -6.879 1 98.12 388 VAL B N 1
ATOM 6146 C CA . VAL B 1 388 ? 10.273 -23.906 -7.75 1 98.12 388 VAL B CA 1
ATOM 6147 C C . VAL B 1 388 ? 11.023 -22.734 -7.137 1 98.12 388 VAL B C 1
ATOM 6149 O O . VAL B 1 388 ? 10.422 -21.703 -6.805 1 98.12 388 VAL B O 1
ATOM 6152 N N . HIS B 1 389 ? 12.344 -22.875 -6.898 1 95.75 389 HIS B N 1
ATOM 6153 C CA . HIS B 1 389 ? 13.188 -21.812 -6.359 1 95.75 389 HIS B CA 1
ATOM 6154 C C . HIS B 1 389 ? 14.375 -21.531 -7.277 1 95.75 389 HIS B C 1
ATOM 6156 O O . HIS B 1 389 ? 14.734 -22.359 -8.109 1 95.75 389 HIS B O 1
ATOM 6162 N N . ASP B 1 390 ? 14.906 -20.312 -7.059 1 94.62 390 ASP B N 1
ATOM 6163 C CA . ASP B 1 390 ? 16.172 -20.031 -7.734 1 94.62 390 ASP B CA 1
ATOM 6164 C C . ASP B 1 390 ? 17.25 -21.031 -7.312 1 94.62 390 ASP B C 1
ATOM 6166 O O . ASP B 1 390 ? 17.469 -21.25 -6.117 1 94.62 390 ASP B O 1
ATOM 6170 N N . HIS B 1 391 ? 17.859 -21.656 -8.234 1 90.75 391 HIS B N 1
ATOM 6171 C CA . HIS B 1 391 ? 18.969 -22.562 -7.988 1 90.75 391 HIS B CA 1
ATOM 6172 C C . HIS B 1 391 ? 18.578 -23.672 -7.02 1 90.75 391 HIS B C 1
ATOM 6174 O O . HIS B 1 391 ? 19.281 -23.922 -6.039 1 90.75 391 HIS B O 1
ATOM 6180 N N . MET B 1 392 ? 17.453 -24.203 -7.188 1 95.75 392 MET B N 1
ATOM 6181 C CA . MET B 1 392 ? 16.984 -25.297 -6.355 1 95.75 392 MET B CA 1
ATOM 6182 C C . MET B 1 392 ? 17.938 -26.5 -6.445 1 95.75 392 MET B C 1
ATOM 6184 O O . MET B 1 392 ? 18.328 -26.906 -7.543 1 95.75 392 MET B O 1
ATOM 6188 N N . ALA B 1 393 ? 18.328 -27.062 -5.34 1 95.94 393 ALA B N 1
ATOM 6189 C CA . ALA B 1 393 ? 19.281 -28.172 -5.293 1 95.94 393 ALA B CA 1
ATOM 6190 C C . ALA B 1 393 ? 18.734 -29.391 -6.016 1 95.94 393 ALA B C 1
ATOM 6192 O O . ALA B 1 393 ? 17.547 -29.734 -5.883 1 95.94 393 ALA B O 1
ATOM 6193 N N . PRO B 1 394 ? 19.641 -30.078 -6.695 1 96.94 394 PRO B N 1
ATOM 6194 C CA . PRO B 1 394 ? 19.203 -31.266 -7.41 1 96.94 394 PRO B CA 1
ATOM 6195 C C . PRO B 1 394 ? 18.562 -32.312 -6.488 1 96.94 394 PRO B C 1
ATOM 6197 O O . PRO B 1 394 ? 17.594 -32.969 -6.875 1 96.94 394 PRO B O 1
ATOM 6200 N N . ASP B 1 395 ? 19.047 -32.344 -5.32 1 97.31 395 ASP B N 1
ATOM 6201 C CA . ASP B 1 395 ? 18.5 -33.312 -4.363 1 97.31 395 ASP B CA 1
ATOM 6202 C C . ASP B 1 395 ? 17.078 -32.938 -3.965 1 97.31 395 ASP B C 1
ATOM 6204 O O . ASP B 1 395 ? 16.234 -33.812 -3.74 1 97.31 395 ASP B O 1
ATOM 6208 N N . ASP B 1 396 ? 16.875 -31.672 -3.799 1 98 396 ASP B N 1
ATOM 6209 C CA . ASP B 1 396 ? 15.523 -31.219 -3.486 1 98 396 ASP B CA 1
ATOM 6210 C C . ASP B 1 396 ? 14.562 -31.516 -4.637 1 98 396 ASP B C 1
ATOM 6212 O O . ASP B 1 396 ? 13.43 -31.938 -4.41 1 98 396 ASP B O 1
ATOM 6216 N N . VAL B 1 397 ? 15.016 -31.297 -5.867 1 98.5 397 VAL B N 1
ATOM 6217 C CA . VAL B 1 397 ? 14.211 -31.562 -7.051 1 98.5 397 VAL B CA 1
ATOM 6218 C C . VAL B 1 397 ? 13.867 -33.062 -7.117 1 98.5 397 VAL B C 1
ATOM 6220 O O . VAL B 1 397 ? 12.711 -33.406 -7.352 1 98.5 397 VAL B O 1
ATOM 6223 N N . ALA B 1 398 ? 14.852 -33.875 -6.855 1 98.19 398 ALA B N 1
ATOM 6224 C CA . ALA B 1 398 ? 14.656 -35.312 -6.879 1 98.19 398 ALA B CA 1
ATOM 6225 C C . ALA B 1 398 ? 13.656 -35.75 -5.809 1 98.19 398 ALA B C 1
ATOM 6227 O O . ALA B 1 398 ? 12.859 -36.656 -6.027 1 98.19 398 ALA B O 1
ATOM 6228 N N . ARG B 1 399 ? 13.75 -35.094 -4.703 1 98.06 399 ARG B N 1
ATOM 6229 C CA . ARG B 1 399 ? 12.844 -35.406 -3.607 1 98.06 399 ARG B CA 1
ATOM 6230 C C . ARG B 1 399 ? 11.398 -35.062 -3.986 1 98.06 399 ARG B C 1
ATOM 6232 O O . ARG B 1 399 ? 10.484 -35.844 -3.674 1 98.06 399 ARG B O 1
ATOM 6239 N N . VAL B 1 400 ? 11.172 -33.969 -4.617 1 98.69 400 VAL B N 1
ATOM 6240 C CA . VAL B 1 400 ? 9.836 -33.594 -5.051 1 98.69 400 VAL B CA 1
ATOM 6241 C C . VAL B 1 400 ? 9.312 -34.594 -6.062 1 98.69 400 VAL B C 1
ATOM 6243 O O . VAL B 1 400 ? 8.172 -35.062 -5.953 1 98.69 400 VAL B O 1
ATOM 6246 N N . VAL B 1 401 ? 10.141 -35 -7.039 1 98.5 401 VAL B N 1
ATOM 6247 C CA . VAL B 1 401 ? 9.758 -35.938 -8.078 1 98.5 401 VAL B CA 1
ATOM 6248 C C . VAL B 1 401 ? 9.375 -37.281 -7.438 1 98.5 401 VAL B C 1
ATOM 6250 O O . VAL B 1 401 ? 8.336 -37.844 -7.758 1 98.5 401 VAL B O 1
ATOM 6253 N N . ALA B 1 402 ? 10.18 -37.719 -6.496 1 97.88 402 ALA B N 1
ATOM 6254 C CA . ALA B 1 402 ? 9.945 -39 -5.832 1 97.88 402 ALA B CA 1
ATOM 6255 C C . ALA B 1 402 ? 8.633 -39 -5.055 1 97.88 402 ALA B C 1
ATOM 6257 O O . ALA B 1 402 ? 7.895 -39.969 -5.055 1 97.88 402 ALA B O 1
ATOM 6258 N N . ALA B 1 403 ? 8.43 -37.875 -4.391 1 97.88 403 ALA B N 1
ATOM 6259 C CA . ALA B 1 403 ? 7.207 -37.75 -3.6 1 97.88 403 ALA B CA 1
ATOM 6260 C C . ALA B 1 403 ? 5.969 -37.812 -4.484 1 97.88 403 ALA B C 1
ATOM 6262 O O . ALA B 1 403 ? 4.969 -38.438 -4.113 1 97.88 403 ALA B O 1
ATOM 6263 N N . VAL B 1 404 ? 5.992 -37.219 -5.672 1 98.19 404 VAL B N 1
ATOM 6264 C CA . VAL B 1 404 ? 4.855 -37.219 -6.586 1 98.19 404 VAL B CA 1
ATOM 6265 C C . VAL B 1 404 ? 4.676 -38.625 -7.176 1 98.19 404 VAL B C 1
ATOM 6267 O O . VAL B 1 404 ? 3.549 -39.125 -7.309 1 98.19 404 VAL B O 1
ATOM 6270 N N . GLN B 1 405 ? 5.746 -39.312 -7.434 1 97 405 GLN B N 1
ATOM 6271 C CA . GLN B 1 405 ? 5.703 -40.656 -7.992 1 97 405 GLN B CA 1
ATOM 6272 C C . GLN B 1 405 ? 5.117 -41.656 -6.992 1 97 405 GLN B C 1
ATOM 6274 O O . GLN B 1 405 ? 4.391 -42.562 -7.375 1 97 405 GLN B O 1
ATOM 6279 N N . GLU B 1 406 ? 5.484 -41.406 -5.785 1 94.75 406 GLU B N 1
ATOM 6280 C CA . GLU B 1 406 ? 5.02 -42.312 -4.723 1 94.75 406 GLU B CA 1
ATOM 6281 C C . GLU B 1 406 ? 3.498 -42.281 -4.613 1 94.75 406 GLU B C 1
ATOM 6283 O O . GLU B 1 406 ? 2.879 -43.281 -4.281 1 94.75 406 GLU B O 1
ATOM 6288 N N . ALA B 1 407 ? 2.883 -41.219 -4.785 1 89.81 407 ALA B N 1
ATOM 6289 C CA . ALA B 1 407 ? 1.439 -41.031 -4.645 1 89.81 407 ALA B CA 1
ATOM 6290 C C . ALA B 1 407 ? 0.684 -41.781 -5.738 1 89.81 407 ALA B C 1
ATOM 6292 O O . ALA B 1 407 ? -0.48 -42.156 -5.562 1 89.81 407 ALA B O 1
ATOM 6293 N N . GLU B 1 408 ? 1.223 -41.969 -6.875 1 78.44 408 GLU B N 1
ATOM 6294 C CA . GLU B 1 408 ? 0.592 -42.719 -7.965 1 78.44 408 GLU B CA 1
ATOM 6295 C C . GLU B 1 408 ? 0.454 -44.188 -7.617 1 78.44 408 GLU B C 1
ATOM 6297 O O . GLU B 1 408 ? -0.556 -44.812 -7.945 1 78.44 408 GLU B O 1
ATOM 6302 N N . VAL B 1 409 ? 1.412 -44.656 -6.961 1 66.06 409 VAL B N 1
ATOM 6303 C CA . VAL B 1 409 ? 1.427 -46.062 -6.621 1 66.06 409 VAL B CA 1
ATOM 6304 C C . VAL B 1 409 ? 0.394 -46.344 -5.531 1 66.06 409 VAL B C 1
ATOM 6306 O O . VAL B 1 409 ? -0.261 -47.375 -5.543 1 66.06 409 VAL B O 1
ATOM 6309 N N . ARG B 1 410 ? 0.186 -45.375 -4.672 1 57 410 ARG B N 1
ATOM 6310 C CA . ARG B 1 410 ? -0.75 -45.625 -3.578 1 57 410 ARG B CA 1
ATOM 6311 C C . ARG B 1 410 ? -2.188 -45.375 -4.023 1 57 410 ARG B C 1
ATOM 6313 O O . ARG B 1 410 ? -3.127 -45.875 -3.416 1 57 410 ARG B O 1
ATOM 6320 N N . GLY B 1 411 ? -2.473 -44.562 -4.891 1 51.97 411 GLY B N 1
ATOM 6321 C CA . GLY B 1 411 ? -3.818 -44.281 -5.371 1 51.97 411 GLY B CA 1
ATOM 6322 C C . GLY B 1 411 ? -4.32 -45.344 -6.348 1 51.97 411 GLY B C 1
ATOM 6323 O O . GLY B 1 411 ? -5.488 -45.312 -6.75 1 51.97 411 GLY B O 1
ATOM 6324 N N . GLU B 1 412 ? -3.434 -46.188 -7 1 44.56 412 GLU B N 1
ATOM 6325 C CA . GLU B 1 412 ? -3.881 -47.375 -7.715 1 44.56 412 GLU B CA 1
ATOM 6326 C C . GLU B 1 412 ? -4.148 -48.531 -6.75 1 44.56 412 GLU B C 1
ATOM 6328 O O . GLU B 1 412 ? -3.475 -48.656 -5.727 1 44.56 412 GLU B O 1
#

Organism: Mycobacterium tuberculosis (strain CDC 1551 / Oshkosh) (NCBI:txid83331)

Foldseek 3Di:
DDQDDPPDPPDDPPPPPPVPPPVPPPPPPPPDDPQDFAEQFDFDFDDPVLLVVLVVVCVVVVAWWDCDDLLVVLQVVLCVVQDVLKGKDKWQWQLLLLLLLCCLFQNAAQLQAEAEEALQADLSNQVSQVVSNHFYAHFAPDLAQSWGDPVRVLVCCVVPVVRHRAYETECHQQFADQCLVVVVVSCVVSVHFYEYENQQFQQFAHPVGRGPFEGTQWYKYGQDRLHLRHLNGMMMIMYSDVVSSVSSSCQLVQCQDPVRDHPGGHYNTIHTSSSSSRNVVSPVCSNVQQQQLLVLVVLLCVLCVPLQWAWRPRCSRGSGSWTKIFHPFLLLQVLLCVLCVVSNYDKDLGPPPGNCPPPSCVVVVVRYHYDDHPSNVGRSSGMMTGHTGGPDDPVVSVSSSVSSNVSSVVSD/DDQDDPPPPPDDPPPPPPVPPPPPPPVPPPPDDPQDFAEQFDFDFDDPVLLVVLVVVCVVVVAWWDCDDLLVVLQVVLCVVQDVLKGKDKWQFQLLLLLLLCCLQQNAAQLQAEAEEALQADLSNQVSQVVSNHFYAHFAPDLAQSWGDPVRVLVCCVVPVVRHRAYETECHQQFADQCLVVVVVSCVVSVHFYEYENQQFQQFAHPVGRGPFEGTQWYKYGQDRLHLRHLNGMMMIMYSDVVSSVSSSCQLVQCQDPVRDRPGGHYNTIHTSSSSSRNVVSPVCSNVQQQQLLVLVVLLCVLCVPLQWAWRPRCSRGSGSWTKIFHPFLQLQVLLCVLCVVSNYDKDLGPPPGNCPPPSCVVVVVRYHYDDHVSNVGRSSGMMTGHGGGNDDPVVSVSSSVSSNVSSVVSD

Solvent-accessible surface area (backbone atoms only — not comparable to full-atom values): 41310 Å² total; per-residue (Å²): 133,84,79,74,72,70,82,66,76,86,66,65,67,81,60,74,69,54,76,61,60,65,63,68,62,62,71,61,59,93,84,65,84,81,75,73,68,42,62,40,67,61,67,74,75,81,54,37,69,60,50,22,56,50,38,42,54,35,59,73,67,63,40,42,36,79,74,28,72,42,30,52,50,29,34,50,51,50,22,62,71,61,32,84,71,42,33,55,30,64,15,36,22,34,58,52,13,45,39,40,50,46,36,62,70,67,42,81,43,82,60,75,35,23,30,39,26,51,30,62,39,66,56,65,60,52,41,38,34,48,56,44,20,26,22,40,28,30,30,20,35,29,84,70,56,63,27,65,24,65,67,49,45,47,58,48,44,76,74,43,48,92,43,50,66,29,36,41,46,51,26,51,74,6,21,37,50,77,57,50,67,60,47,52,50,53,26,59,74,68,72,33,55,33,39,33,43,25,39,42,12,66,83,7,24,31,78,86,63,50,47,58,43,62,51,68,62,26,18,22,27,22,17,32,38,78,28,72,54,35,37,28,52,16,19,24,32,21,13,59,47,60,67,51,36,50,47,37,52,26,24,29,48,38,13,39,47,95,85,70,38,28,48,38,87,39,40,78,24,57,38,34,23,65,34,20,44,42,38,52,57,51,56,62,62,39,68,60,43,33,50,40,27,36,49,51,52,50,50,45,52,64,64,28,65,85,37,56,50,44,66,51,54,60,45,79,48,18,24,37,42,41,48,50,28,34,36,81,33,51,64,41,28,53,33,27,54,53,33,25,50,76,64,36,34,41,65,47,37,73,42,54,74,32,36,67,69,21,55,36,40,55,74,35,48,86,56,46,48,67,56,76,43,65,48,42,53,53,50,39,52,11,29,38,27,38,54,36,37,69,72,58,52,70,66,58,54,51,49,53,36,50,27,43,43,54,17,45,61,66,68,99,132,85,80,72,73,71,81,65,76,84,66,66,64,80,59,73,68,50,77,60,63,62,65,68,61,62,70,58,59,94,84,64,85,78,75,71,70,43,63,40,65,59,68,76,75,82,56,37,69,60,51,22,56,53,38,42,55,35,58,72,67,64,41,43,37,79,73,30,73,41,31,53,51,29,34,51,50,50,22,62,72,60,33,83,70,42,34,55,29,65,13,34,23,33,58,53,13,46,39,39,50,46,36,61,71,67,41,80,45,83,60,76,35,24,32,40,27,51,30,65,39,67,55,67,59,53,42,39,33,46,55,44,19,26,22,39,27,30,28,20,37,29,84,71,55,64,27,65,24,64,68,49,45,48,59,47,44,75,73,42,48,91,42,50,66,28,36,42,46,51,25,52,77,5,21,38,51,75,56,49,69,60,48,52,50,53,26,60,74,68,72,34,55,33,39,33,43,25,39,42,11,66,82,6,24,29,79,87,63,49,46,57,42,63,53,67,60,25,18,22,26,23,17,32,37,76,28,72,54,34,37,28,51,16,18,26,32,22,13,61,47,60,68,51,35,52,46,37,52,26,23,28,48,38,12,38,47,95,86,69,37,28,49,38,86,39,38,81,25,57,36,35,23,65,33,21,44,43,38,54,57,52,58,61,62,39,67,60,42,31,50,40,25,38,49,51,51,50,50,45,52,63,65,29,63,85,37,56,51,44,64,51,56,58,45,81,49,17,24,36,41,41,46,50,29,34,36,82,34,52,65,42,28,52,33,28,54,52,34,24,50,76,64,35,34,39,66,48,39,75,43,53,75,31,37,67,68,21,55,35,41,56,72,33,50,87,57,47,49,66,56,77,43,64,47,40,53,53,50,40,52,11,28,37,28,38,52,35,35,67,71,58,51,69,66,59,54,51,50,53,37,50,27,43,42,52,16,44,63,68,66,99

Radius of gyration: 27.53 Å; Cα contacts (8 Å, |Δi|>4): 1808; chains: 2; bounding box: 64×97×59 Å

InterPro domains:
  IPR000653 DegT/DnrJ/EryC1/StrS aminotransferase [PF01041] (50-405)
  IPR000653 DegT/DnrJ/EryC1/StrS aminotransferase [PIRSF000390] (35-410)
  IPR000653 DegT/DnrJ/EryC1/StrS aminotransferase [PTHR30244] (39-406)
  IPR000653 DegT/DnrJ/EryC1/StrS aminotransferase [cd00616] (53-405)
  IPR015421 Pyridoxal phosphate-dependent transferase, major domain [G3DSA:3.40.640.10] (35-411)
  IPR015424 Pyridoxal phosphate-dependent transferase [SSF53383] (37-407)

Secondary structure (DSSP, 8-state):
------------S-------TTS------TTS--PPPB-S-------HHHHHHHHHHHHHHT--SSS-HHHHHHHHHHHHHH-TT-EEEEESSHHHHHHHHHHHHH----SSSEEEEESSS-THHHHHHHHTT-EEEEE-B-TTT-SBPHHHHHHHHHHHGGGEEEEEEE-GGG---TTHHHHHHHHHHHT--EEEE-TT-TT-B-TTSPBTTSSSSEEEEE-BTTSSS--BS-EEEEES-HHHHHHHHHHTBTTB-TTS-B-S---B-PPPHHHHHHHHHHHTTHHHHHHHHHHHHHHHHHHTTTTT-EEPTTGGGS--SEEEEE-SSHHHHHHHHHHHHHTTB--B-TT-S-GGGSHHHHHTGGG-EE---HHHHHHHHHEEEEE--TT--HHHHHHHHHHHHHHHHHH-/------------S-------TTS------TTS--PPPB-S-------HHHHHHHHHHHHHHT--SSS-HHHHHHHHHHHHHH-TT-EEEEESSHHHHHHHHHHHHH----SSSEEEEESSS-THHHHHHHHTT-EEEEE-B-TTT-SBPHHHHHHHHHHHGGGEEEEEEE-GGG---TTHHHHHHHHHHHT--EEEE-TT-TT-B-TTSPBTTSSSSEEEEE-BTTSSS--BS-EEEEES-HHHHHHHHHHHBTTB-TTS-B-S---B-PPPHHHHHHHHHHHTTHHHHHHHHHHHHHHHHHHTTTTT-EEPTTGGGS--SEEEEE-SSHHHHHHHHHHHHHTTB--B-TTPSPGGGSHHHHHTGGG-EE---HHHHHHHHHEEEEE--TT--HHHHHHHHHHHHHHHHHH-

Sequence (824 aa):
MKIRTLSGSVLEPPSAVRATPGTSMLKLEPGGSTIPKIPFIRPSFPGPAELAEDFVQIAQANWYTNFGPNERRFARALRDYLGPHLHVATLANGTLALLAALHVSFGAGTRDRYLLMPSFTFVGVAQAALWTGYRPWFIDIDANTWQPCVHSARAVIERFRDRIAGILLANVFGVGNPQISVWEELAAEWELPIVLDSAAGFGSTYADGERLGGRGACEIFSFHATKPFAVGEGGALVSRDPRLVEHAYKFQNFGLVQTRESIQLGMNGKLSEISAAIGLRQLVGLDRRLASRRKVLECYRTGMADAGVRFQDNANVASLCFASACCTSADHKAAVLGSLRRHAIEARDYYNPPQHRHPYFVTNAELVESTDLAVTADICSRIVSLPVHDHMAPDDVARVVAAVQEAEVRGEMKIRTLSGSVLEPPSAVRATPGTSMLKLEPGGSTIPKIPFIRPSFPGPAELAEDFVQIAQANWYTNFGPNERRFARALRDYLGPHLHVATLANGTLALLAALHVSFGAGTRDRYLLMPSFTFVGVAQAALWTGYRPWFIDIDANTWQPCVHSARAVIERFRDRIAGILLANVFGVGNPQISVWEELAAEWELPIVLDSAAGFGSTYADGERLGGRGACEIFSFHATKPFAVGEGGALVSRDPRLVEHAYKFQNFGLVQTRESIQLGMNGKLSEISAAIGLRQLVGLDRRLASRRKVLECYRTGMADAGVRFQDNANVASLCFASACCTSADHKAAVLGSLRRHAIEARDYYNPPQHRHPYFVTNAELVESTDLAVTADICSRIVSLPVHDHMAPDDVARVVAAVQEAEVRGE